Protein AF-0000000071769677 (afdb_homodimer)

Foldseek 3Di:
DVVVVVVLVVQVAQKEWAWAAAQQLAIDTDIDGPVCCVVCLVQADKDQLCSRAPDFDPPDCLCVVVPPVVRRAIKGWHFDVVQWADQPLDRRYIYTYTFIGHNVGHGDLQGLLVLLQLLQVVQLVVFKWKWKAKKWKKFKAAQVLVPVVVPVDDACLVVCPPVVVVLVVCLQVRLVRSVWHWPDKDADPDRRMMMTITGIDIGCVNLVSLSVSLVSNLSSSVVSRMFMFQCDVVLEGIWMKMKMFMGGSVRPGTQQDDPPPDLGGDPLNLLLVVLCQVLVLLLLCQQQVDLSHLVVVVDPPPDPDQKDFQAEDEPDPVHQWYWYQDDDVGTIIMRGSHGSSHNSSNNSSLSSLSSVVSNPPPPPQCPPDPPDPCSVDDPGRIHGSGSVSSLVSNVVPPSSCVSSDVSNNSSSSVVSVSCVVVVPDCVVVVVRVVSSD/DVVVVVVLVVQVAQKEWEWAAAQQLAIDTDIDGPVCCVVCLVQADKDQLCSRAPDDDPPDPLCVVVPPVVRRAIKGWHFDVVQWADQPLDRSYIYTYTFIGHSVGHGDLQGLLVLLQLLQVVQLVVFKWKWKAKKWKKFKAAQVLVVPPPPNPDACQVVPPPNCVVLVVCLQVRLVRSVWHWPDKDADPDRRMMMTITGIDIGCVNLVSLSVSLVSNLSSSVVVRMWMFQCDPVLEGIWMKMKMFMGGSVRPGTQQDDPPPDLGGDPLNLLLVVLCFVLVLLLLCQQQVDLSHLVVQVDPDPDPDQKDFQAEDEPDPVGQWYWDQDDPVGTIIMRGSHGSSHNSSNNSSLSSLSSVVSNPPPPPQPPPDPPPPCSVDDPGRIHGSGSVSSLVSNVPPPSSCVSSDVSNNSSSSSVSVSCVVPVPDCVVVVCRVVSSD

Nearest PDB structures (foldseek):
  8wwv-assembly1_B  TM=8.389E-01  e=4.338E-31  Pseudomonas lactis
  8wwu-assembly1_A  TM=8.354E-01  e=2.963E-30  Pseudomonas lactis
  8wwu-assembly1_F  TM=8.256E-01  e=7.397E-31  Pseudomonas lactis
  8x6z-assembly1_E  TM=8.318E-01  e=1.635E-29  Pseudomonas
  8x6z-assembly1_A  TM=8.200E-01  e=1.003E-28  Pseudomonas

Organism: Cervus elaphus hippelaphus (NCBI:txid46360)

Sequence (874 aa):
MKHIKQEMAKNHLQFVRFEATDLHGVSRSKSIPAQFFQEKVIHGVYMPRGYLELIPNPKDNEVDHIRATCFNSDIVLMPELSTFRVLPWAKRTARVICDTFTVTGEPLLTSPRHIAKRQLSQLQDAGFSLLSAFIYDFCIFGIPEIINSKTISLPASALLNNHDQPFIQELVDGLYHTGANVESFSSSTRPGQMEICFLPEFGISSADNAFTLRMAVKEVARKYNYITSFFIETGFCNSGILSHSLWDVDEKKNMFCSSSGIEQLTITGKKWLAGLLKHSAALSCLMAPAVSCRKRYSKESKDLKESVPTTWGYNDNSCAFNIKCHGEKGTRIENKLGSATANPYLVLAATVAAGMDGLYSDDGVLAGPENSTDLHQSKPSEIPLKLEHALMALEEDQCLRQALGETFIRYFVAMKKYELENEETDAERNKFLEYFIMKHIKQEMAKNHLQFVRFEATDLHGVSRSKSIPAQFFQEKVIHGVYMPRGYLELIPNPKDNEVDHIRATCFNSDIVLMPELSTFRVLPWAKRTARVICDTFTVTGEPLLTSPRHIAKRQLSQLQDAGFSLLSAFIYDFCIFGIPEIINSKTISLPASALLNNHDQPFIQELVDGLYHTGANVESFSSSTRPGQMEICFLPEFGISSADNAFTLRMAVKEVARKYNYITSFFIETGFCNSGILSHSLWDVDEKKNMFCSSSGIEQLTITGKKWLAGLLKHSAALSCLMAPAVSCRKRYSKESKDLKESVPTTWGYNDNSCAFNIKCHGEKGTRIENKLGSATANPYLVLAATVAAGMDGLYSDDGVLAGPENSTDLHQSKPSEIPLKLEHALMALEEDQCLRQALGETFIRYFVAMKKYELENEETDAERNKFLEYFI

Secondary structure (DSSP, 8-state):
-HHHHHHHHHTT--EEEEEEE-TTS-EEEEEEEGGGHHHHHHH-EEEEGGGT-----TTSGGGGGS-GGGGGSEEEEEE-GGG-EE-TTSTTEEEEEEEEEETTSPBPTT-HHHHHHHHHHHHHHTTEEEEEEEEEEEEEEEHHHHHTGGG--S-GGGTTTTTTHHHHHHHHHHHHHTT--EEEEEE-SSTTEEEEEEPPEETTHHHHHHHHHHHHHHHHHHHTTEEEESB-TTSPBPBEEEEEEEEETTS-SBSSB-TT--SSB-HHHHHHHHHHHHTHHHHHHHHS-SHHHHGGGS-S-SS--SEEE--EEES-TTSSEEEE--STT-SEEEETT-BTTS-HHHHHHHHHHHHHHHHH--S------TT------SS--EEESSHHHHHHHHHH-HHHHHHH-HHHHHHHHHHHHHHHHH-SSSHHHHHHHHTT-/-HHHHHHHHHTT--EEEEEEE-TTS-EEEEEEEGGGHHHHHHH-EEEEGGGT-----TTSGGGGGS-GGGGGSEEEEEE-GGG-EE-TTSTTEEEEEEEEEETTSPBPTT-HHHHHHHHHHHHHHTTEEEEEEEEEEEEEEEHHHHHS-SS----GGGTTTTTSHHHHHHHHHHHHHTT--EEEEEE-SSTTEEEEEEPPEETTHHHHHHHHHHHHHHHHHHHTTEEEESB-TTSPBPBEEEEEEEEETTS-SBTTB-TT--SSB-HHHHHHHHHHHHTHHHHHHHHS-SHHHHGGGS-S--S--SEEE--EEES-TTSSEEEE--STT-SEEEETT-BTTS-HHHHHHHHHHHHHHHHH--S------TT------SS--EEESSHHHHHHHHHH-HHHHHHH-HHHHHHHHHHHHHHHHH-TTTHHHHHHHHS--

Radius of gyration: 30.39 Å; Cα contacts (8 Å, |Δi|>4): 1730; chains: 2; bounding box: 70×100×76 Å

InterPro domains:
  IPR008146 Glutamine synthetase, catalytic domain [PF00120] (111-435)
  IPR008146 Glutamine synthetase, catalytic domain [PS51987] (112-437)
  IPR008146 Glutamine synthetase, catalytic domain [SM01230] (109-355)
  IPR008147 Glutamine synthetase, N-terminal domain [PS51986] (11-105)
  IPR014746 Glutamine synthetase/guanido kinase, catalytic domain [SSF55931] (111-434)
  IPR036651 Glutamine synthetase, N-terminal domain superfamily [G3DSA:3.10.20.70] (1-108)
  IPR036651 Glutamine synthetase, N-terminal domain superfamily [SSF54368] (2-107)

pLDDT: mean 82.92, std 19.76, range [26.31, 98.81]

Structure (mmCIF, N/CA/C/O backbone):
data_AF-0000000071769677-model_v1
#
loop_
_entity.id
_entity.type
_entity.pdbx_description
1 polymer Lengsin
#
loop_
_atom_site.group_PDB
_atom_site.id
_atom_site.type_symbol
_atom_site.label_atom_id
_atom_site.label_alt_id
_atom_site.label_comp_id
_atom_site.label_asym_id
_atom_site.label_entity_id
_atom_site.label_seq_id
_atom_site.pdbx_PDB_ins_code
_atom_site.Cartn_x
_atom_site.Cartn_y
_atom_site.Cartn_z
_atom_site.occupancy
_atom_site.B_iso_or_equiv
_atom_site.auth_seq_id
_atom_site.auth_comp_id
_atom_site.auth_asym_id
_atom_site.auth_atom_id
_atom_site.pdbx_PDB_model_num
ATOM 1 N N . MET A 1 1 ? 11.062 20.312 32.094 1 81.88 1 MET A N 1
ATOM 2 C CA . MET A 1 1 ? 12.383 20.922 31.891 1 81.88 1 MET A CA 1
ATOM 3 C C . MET A 1 1 ? 13.484 20 32.375 1 81.88 1 MET A C 1
ATOM 5 O O . MET A 1 1 ? 14.484 19.781 31.703 1 81.88 1 MET A O 1
ATOM 9 N N . LYS A 1 2 ? 13.211 19.312 33.438 1 84.81 2 LYS A N 1
ATOM 10 C CA . LYS A 1 2 ? 14.227 18.391 33.969 1 84.81 2 LYS A CA 1
ATOM 11 C C . LYS A 1 2 ? 14.508 17.266 33 1 84.81 2 LYS A C 1
ATOM 13 O O . LYS A 1 2 ? 15.672 16.969 32.688 1 84.81 2 LYS A O 1
ATOM 18 N N . HIS A 1 3 ? 13.445 16.703 32.5 1 88 3 HIS A N 1
ATOM 19 C CA . HIS A 1 3 ? 13.586 15.617 31.531 1 88 3 HIS A CA 1
ATOM 20 C C . HIS A 1 3 ? 14.305 16.094 30.281 1 88 3 HIS A C 1
ATOM 22 O O . HIS A 1 3 ? 15.133 15.359 29.719 1 88 3 HIS A O 1
ATOM 28 N N . ILE A 1 4 ? 14.023 17.234 29.844 1 91.25 4 ILE A N 1
ATOM 29 C CA . ILE A 1 4 ? 14.617 17.781 28.641 1 91.25 4 ILE A CA 1
ATOM 30 C C . ILE A 1 4 ? 16.109 18.016 28.844 1 91.25 4 ILE A C 1
ATOM 32 O O . ILE A 1 4 ? 16.922 17.688 27.984 1 91.25 4 ILE A O 1
ATOM 36 N N . LYS A 1 5 ? 16.438 18.547 29.953 1 88.62 5 LYS A N 1
ATOM 37 C CA . LYS A 1 5 ? 17.844 18.766 30.266 1 88.62 5 LYS A CA 1
ATOM 38 C C . LYS A 1 5 ? 18.625 17.453 30.281 1 88.62 5 LYS A C 1
ATOM 40 O O . LYS A 1 5 ? 19.766 17.391 29.828 1 88.62 5 LYS A O 1
ATOM 45 N N . GLN A 1 6 ? 18.047 16.469 30.797 1 90.38 6 GLN A N 1
ATOM 46 C CA . GLN A 1 6 ? 18.672 15.148 30.812 1 90.38 6 GLN A CA 1
ATOM 47 C C . GLN A 1 6 ? 18.875 14.617 29.406 1 90.38 6 GLN A C 1
ATOM 49 O O . GLN A 1 6 ? 19.938 14.055 29.094 1 90.38 6 GLN A O 1
ATOM 54 N N . GLU A 1 7 ? 17.859 14.836 28.609 1 89.5 7 GLU A N 1
ATOM 55 C CA . GLU A 1 7 ? 17.969 14.391 27.219 1 89.5 7 GLU A CA 1
ATOM 56 C C . GLU A 1 7 ? 19.078 15.141 26.484 1 89.5 7 GLU A C 1
ATOM 58 O O . GLU A 1 7 ? 19.781 14.57 25.656 1 89.5 7 GLU A O 1
ATOM 63 N N . MET A 1 8 ? 19.172 16.375 26.75 1 90.25 8 MET A N 1
ATOM 64 C CA . MET A 1 8 ? 20.188 17.203 26.094 1 90.25 8 MET A CA 1
ATOM 65 C C . MET A 1 8 ? 21.594 16.766 26.484 1 90.25 8 MET A C 1
ATOM 67 O O . MET A 1 8 ? 22.484 16.688 25.625 1 90.25 8 MET A O 1
ATOM 71 N N . ALA A 1 9 ? 21.703 16.422 27.734 1 90.12 9 ALA A N 1
ATOM 72 C CA . ALA A 1 9 ? 23 15.961 28.219 1 90.12 9 ALA A CA 1
ATOM 73 C C . ALA A 1 9 ? 23.328 14.57 27.688 1 90.12 9 ALA A C 1
ATOM 75 O O . ALA A 1 9 ? 24.438 14.32 27.219 1 90.12 9 ALA A O 1
ATOM 76 N N . LYS A 1 10 ? 22.422 13.695 27.734 1 92 10 LYS A N 1
ATOM 77 C CA . LYS A 1 10 ? 22.594 12.305 27.328 1 92 10 LYS A CA 1
ATOM 78 C C . LYS A 1 10 ? 22.969 12.219 25.844 1 92 10 LYS A C 1
ATOM 80 O O . LYS A 1 10 ? 23.781 11.383 25.453 1 92 10 LYS A O 1
ATOM 85 N N . ASN A 1 11 ? 22.406 13.094 25.047 1 92.19 11 ASN A N 1
ATOM 86 C CA . ASN A 1 11 ? 22.609 13.023 23.609 1 92.19 11 ASN A CA 1
ATOM 87 C C . ASN A 1 11 ? 23.672 14.016 23.141 1 92.19 11 ASN A C 1
ATOM 89 O O . ASN A 1 11 ? 23.906 14.164 21.938 1 92.19 11 ASN A O 1
ATOM 93 N N . HIS A 1 12 ? 24.297 14.719 24.047 1 92.94 12 HIS A N 1
ATOM 94 C CA . HIS A 1 12 ? 25.328 15.703 23.734 1 92.94 12 HIS A CA 1
ATOM 95 C C . HIS A 1 12 ? 24.844 16.688 22.672 1 92.94 12 HIS A C 1
ATOM 97 O O . HIS A 1 12 ? 25.516 16.891 21.656 1 92.94 12 HIS A O 1
ATOM 103 N N . LEU A 1 13 ? 23.672 17.234 22.922 1 94.88 13 LEU A N 1
ATOM 104 C CA . LEU A 1 13 ? 23.047 18.094 21.938 1 94.88 13 LEU A CA 1
ATOM 105 C C . LEU A 1 13 ? 23.844 19.391 21.75 1 94.88 13 LEU A C 1
ATOM 107 O O . LEU A 1 13 ? 24.344 19.953 22.734 1 94.88 13 LEU A O 1
ATOM 111 N N . GLN A 1 14 ? 23.969 19.859 20.5 1 94.88 14 GLN A N 1
ATOM 112 C CA . GLN A 1 14 ? 24.656 21.094 20.172 1 94.88 14 GLN A CA 1
ATOM 113 C C . GLN A 1 14 ? 23.672 22.172 19.734 1 94.88 14 GLN A C 1
ATOM 115 O O . GLN A 1 14 ? 23.906 23.359 19.953 1 94.88 14 GLN A O 1
ATOM 120 N N . PHE A 1 15 ? 22.594 21.719 19.109 1 95.88 15 PHE A N 1
ATOM 121 C CA . PHE A 1 15 ? 21.641 22.672 18.562 1 95.88 15 PHE A CA 1
ATOM 122 C C . PHE A 1 15 ? 20.219 22.281 18.906 1 95.88 15 PHE A C 1
ATOM 124 O O . PHE A 1 15 ? 19.938 21.094 19.109 1 95.88 15 PHE A O 1
ATOM 131 N N . VAL A 1 16 ? 19.359 23.266 19.062 1 96.56 16 VAL A N 1
ATOM 132 C CA . VAL A 1 16 ? 17.906 23.062 19.141 1 96.56 16 VAL A CA 1
ATOM 133 C C . VAL A 1 16 ? 17.219 23.891 18.078 1 96.56 16 VAL A C 1
ATOM 135 O O . VAL A 1 16 ? 17.391 25.109 18.016 1 96.56 16 VAL A O 1
ATOM 138 N N . ARG A 1 17 ? 16.453 23.234 17.25 1 97.31 17 ARG A N 1
ATOM 139 C CA . ARG A 1 17 ? 15.688 23.891 16.188 1 97.31 17 ARG A CA 1
ATOM 140 C C . ARG A 1 17 ? 14.305 24.312 16.688 1 97.31 17 ARG A C 1
ATOM 142 O O . ARG A 1 17 ? 13.508 23.469 17.109 1 97.31 17 ARG A O 1
ATOM 149 N N . PHE A 1 18 ? 14.055 25.594 16.688 1 97.56 18 PHE A N 1
ATOM 150 C CA . PHE A 1 18 ? 12.711 26.125 16.922 1 97.56 18 PHE A CA 1
ATOM 151 C C . PHE A 1 18 ? 11.93 26.172 15.609 1 97.56 18 PHE A C 1
ATOM 153 O O . PHE A 1 18 ? 12.188 27.031 14.766 1 97.56 18 PHE A O 1
ATOM 160 N N . GLU A 1 19 ? 10.906 25.297 15.516 1 97 19 GLU A N 1
ATOM 161 C CA . GLU A 1 19 ? 10.289 25.078 14.219 1 97 19 GLU A CA 1
ATOM 162 C C . GLU A 1 19 ? 8.836 25.547 14.203 1 97 19 GLU A C 1
ATOM 164 O O . GLU A 1 19 ? 8.117 25.359 15.188 1 97 19 GLU A O 1
ATOM 169 N N . ALA A 1 20 ? 8.453 26.172 13.141 1 96.44 20 ALA A N 1
ATOM 170 C CA . ALA A 1 20 ? 7.07 26.562 12.875 1 96.44 20 ALA A CA 1
ATOM 171 C C . ALA A 1 20 ? 6.695 26.312 11.422 1 96.44 20 ALA A C 1
ATOM 173 O O . ALA A 1 20 ? 7.57 26.219 10.555 1 96.44 20 ALA A O 1
ATOM 174 N N . THR A 1 21 ? 5.453 26.156 11.195 1 95.25 21 THR A N 1
ATOM 175 C CA . THR A 1 21 ? 4.98 25.859 9.844 1 95.25 21 THR A CA 1
ATOM 176 C C . THR A 1 21 ? 4.652 27.156 9.102 1 95.25 21 THR A C 1
ATOM 178 O O . THR A 1 21 ? 4.152 28.109 9.695 1 95.25 21 THR A O 1
ATOM 181 N N . ASP A 1 22 ? 4.941 27.188 7.863 1 91.44 22 ASP A N 1
ATOM 182 C CA . ASP A 1 22 ? 4.422 28.266 7.02 1 91.44 22 ASP A CA 1
ATOM 183 C C . ASP A 1 22 ? 3.031 27.922 6.488 1 91.44 22 ASP A C 1
ATOM 185 O O . ASP A 1 22 ? 2.4 26.969 6.949 1 91.44 22 ASP A O 1
ATOM 189 N N . LEU A 1 23 ? 2.568 28.703 5.574 1 89.5 23 LEU A N 1
ATOM 190 C CA . LEU A 1 23 ? 1.209 28.547 5.062 1 89.5 23 LEU A CA 1
ATOM 191 C C . LEU A 1 23 ? 1.033 27.203 4.375 1 89.5 23 LEU A C 1
ATOM 193 O O . LEU A 1 23 ? -0.048 26.609 4.426 1 89.5 23 LEU A O 1
ATOM 197 N N . HIS A 1 24 ? 2.062 26.688 3.811 1 88.75 24 HIS A N 1
ATOM 198 C CA . HIS A 1 24 ? 1.992 25.484 3.002 1 88.75 24 HIS A CA 1
ATOM 199 C C . HIS A 1 24 ? 2.379 24.25 3.816 1 88.75 24 HIS A C 1
ATOM 201 O O . HIS A 1 24 ? 2.449 23.141 3.279 1 88.75 24 HIS A O 1
ATOM 207 N N . GLY A 1 25 ? 2.645 24.438 5.023 1 90.94 25 GLY A N 1
ATOM 208 C CA . GLY A 1 25 ? 2.994 23.312 5.875 1 90.94 25 GLY A CA 1
ATOM 209 C C . GLY A 1 25 ? 4.477 22.984 5.852 1 90.94 25 GLY A C 1
ATOM 210 O O . GLY A 1 25 ? 4.891 21.938 6.336 1 90.94 25 GLY A O 1
ATOM 211 N N . VAL A 1 26 ? 5.238 23.844 5.301 1 89.19 26 VAL A N 1
ATOM 212 C CA . VAL A 1 26 ? 6.68 23.641 5.23 1 89.19 26 VAL A CA 1
ATOM 213 C C . VAL A 1 26 ? 7.332 24.109 6.531 1 89.19 26 VAL A C 1
ATOM 215 O O . VAL A 1 26 ? 6.953 25.156 7.082 1 89.19 26 VAL A O 1
ATOM 218 N N . SER A 1 27 ? 8.281 23.344 6.969 1 91.5 27 SER A N 1
ATOM 219 C CA . SER A 1 27 ? 8.992 23.672 8.203 1 91.5 27 SER A CA 1
ATOM 220 C C . SER A 1 27 ? 9.961 24.828 7.992 1 91.5 27 SER A C 1
ATOM 222 O O . SER A 1 27 ? 10.758 24.812 7.051 1 91.5 27 SER A O 1
ATOM 224 N N . ARG A 1 28 ? 9.758 25.812 8.789 1 91.81 28 ARG A N 1
ATOM 225 C CA . ARG A 1 28 ? 10.719 26.906 8.945 1 91.81 28 ARG A CA 1
ATOM 226 C C . ARG A 1 28 ? 11.266 26.953 10.367 1 91.81 28 ARG A C 1
ATOM 228 O O . ARG A 1 28 ? 10.531 26.734 11.328 1 91.81 28 ARG A O 1
ATOM 235 N N . SER A 1 29 ? 12.594 27.188 10.422 1 93.25 29 SER A N 1
ATOM 236 C CA . SER A 1 29 ? 13.133 27.062 11.773 1 93.25 29 SER A CA 1
ATOM 237 C C . SER A 1 29 ? 14.266 28.047 12.008 1 93.25 29 SER A C 1
ATOM 239 O O . SER A 1 29 ? 14.828 28.594 11.055 1 93.25 29 SER A O 1
ATOM 241 N N . LYS A 1 30 ? 14.422 28.422 13.188 1 93.56 30 LYS A N 1
ATOM 242 C CA . LYS A 1 30 ? 15.617 29.078 13.727 1 93.56 30 LYS A CA 1
ATOM 243 C C . LYS A 1 30 ? 16.312 28.172 14.75 1 93.56 30 LYS A C 1
ATOM 245 O O . LYS A 1 30 ? 15.695 27.719 15.711 1 93.56 30 LYS A O 1
ATOM 250 N N . SER A 1 31 ? 17.609 27.938 14.484 1 94.38 31 SER A N 1
ATOM 251 C CA . SER A 1 31 ? 18.359 27.062 15.375 1 94.38 31 SER A CA 1
ATOM 252 C C . SER A 1 31 ? 19.203 27.859 16.359 1 94.38 31 SER A C 1
ATOM 254 O O . SER A 1 31 ? 19.781 28.891 15.992 1 94.38 31 SER A O 1
ATOM 256 N N . ILE A 1 32 ? 19.281 27.375 17.547 1 95.69 32 ILE A N 1
ATOM 257 C CA . ILE A 1 32 ? 20.109 28.016 18.562 1 95.69 32 ILE A CA 1
ATOM 258 C C . ILE A 1 32 ? 21.078 27 19.156 1 95.69 32 ILE A C 1
ATOM 260 O O . ILE A 1 32 ? 20.812 25.797 19.141 1 95.69 32 ILE A O 1
ATOM 264 N N . PRO A 1 33 ? 22.219 27.5 19.688 1 94.56 33 PRO A N 1
ATOM 265 C CA . PRO A 1 33 ? 23.047 26.594 20.5 1 94.56 33 PRO A CA 1
ATOM 266 C C . PRO A 1 33 ? 22.297 26.062 21.719 1 94.56 33 PRO A C 1
ATOM 268 O O . PRO A 1 33 ? 21.531 26.781 22.344 1 94.56 33 PRO A O 1
ATOM 271 N N . ALA A 1 34 ? 22.516 24.828 22.031 1 94.38 34 ALA A N 1
ATOM 272 C CA . ALA A 1 34 ? 21.781 24.125 23.078 1 94.38 34 ALA A CA 1
ATOM 273 C C . ALA A 1 34 ? 21.938 24.812 24.422 1 94.38 34 ALA A C 1
ATOM 275 O O . ALA A 1 34 ? 21.016 24.797 25.25 1 94.38 34 ALA A O 1
ATOM 276 N N . GLN A 1 35 ? 22.984 25.484 24.672 1 93.12 35 GLN A N 1
ATOM 277 C CA . GLN A 1 35 ? 23.25 26.109 25.969 1 93.12 35 GLN A CA 1
ATOM 278 C C . GLN A 1 35 ? 22.266 27.25 26.234 1 93.12 35 GLN A C 1
ATOM 280 O O . GLN A 1 35 ? 22.047 27.625 27.391 1 93.12 35 GLN A O 1
ATOM 285 N N . PHE A 1 36 ? 21.688 27.766 25.188 1 94.12 36 PHE A N 1
ATOM 286 C CA . PHE A 1 36 ? 20.781 28.891 25.344 1 94.12 36 PHE A CA 1
ATOM 287 C C . PHE A 1 36 ? 19.344 28.422 25.469 1 94.12 36 PHE A C 1
ATOM 289 O O . PHE A 1 36 ? 18.422 29.234 25.625 1 94.12 36 PHE A O 1
ATOM 296 N N . PHE A 1 37 ? 19.047 27.172 25.422 1 94.31 37 PHE A N 1
ATOM 297 C CA . PHE A 1 37 ? 17.703 26.625 25.344 1 94.31 37 PHE A CA 1
ATOM 298 C C . PHE A 1 37 ? 16.875 27.062 26.547 1 94.31 37 PHE A C 1
ATOM 300 O O . PHE A 1 37 ? 15.719 27.469 26.391 1 94.31 37 PHE A O 1
ATOM 307 N N . GLN A 1 38 ? 17.422 27.016 27.719 1 91.75 38 GLN A N 1
ATOM 308 C CA . GLN A 1 38 ? 16.703 27.359 28.938 1 91.75 38 GLN A CA 1
ATOM 309 C C . GLN A 1 38 ? 16.188 28.797 28.891 1 91.75 38 GLN A C 1
ATOM 311 O O . GLN A 1 38 ? 15.062 29.078 29.297 1 91.75 38 GLN A O 1
ATOM 316 N N . GLU A 1 39 ? 16.984 29.641 28.453 1 92.94 39 GLU A N 1
ATOM 317 C CA . GLU A 1 39 ? 16.594 31.047 28.328 1 92.94 39 GLU A CA 1
ATOM 318 C C . GLU A 1 39 ? 15.531 31.234 27.25 1 92.94 39 GLU A C 1
ATOM 320 O O . GLU A 1 39 ? 14.562 31.969 27.453 1 92.94 39 GLU A O 1
ATOM 325 N N . LYS A 1 40 ? 15.727 30.547 26.141 1 94.12 40 LYS A N 1
ATOM 326 C CA . LYS A 1 40 ? 14.852 30.734 25 1 94.12 40 LYS A CA 1
ATOM 327 C C . LYS A 1 40 ? 13.492 30.078 25.219 1 94.12 40 LYS A C 1
ATOM 329 O O . LYS A 1 40 ? 12.508 30.453 24.578 1 94.12 40 LYS A O 1
ATOM 334 N N . VAL A 1 41 ? 13.438 29.156 26.109 1 94.38 41 VAL A N 1
ATOM 335 C CA . VAL A 1 41 ? 12.164 28.547 26.453 1 94.38 41 VAL A CA 1
ATOM 336 C C . VAL A 1 41 ? 11.234 29.594 27.062 1 94.38 41 VAL A C 1
ATOM 338 O O . VAL A 1 41 ? 10.016 29.547 26.844 1 94.38 41 VAL A O 1
ATOM 341 N N . ILE A 1 42 ? 11.789 30.516 27.719 1 92.31 42 ILE A N 1
ATOM 342 C CA . ILE A 1 42 ? 11.008 31.516 28.438 1 92.31 42 ILE A CA 1
ATOM 343 C C . ILE A 1 42 ? 10.688 32.688 27.516 1 92.31 42 ILE A C 1
ATOM 345 O O . ILE A 1 42 ? 9.547 33.156 27.469 1 92.31 42 ILE A O 1
ATOM 349 N N . HIS A 1 43 ? 11.633 33.125 26.734 1 93.25 43 HIS A N 1
ATOM 350 C CA . HIS A 1 43 ? 11.5 34.375 25.984 1 93.25 43 HIS A CA 1
ATOM 351 C C . HIS A 1 43 ? 11.141 34.094 24.531 1 93.25 43 HIS A C 1
ATOM 353 O O . HIS A 1 43 ? 10.711 35.031 23.812 1 93.25 43 HIS A O 1
ATOM 359 N N . GLY A 1 44 ? 11.328 32.906 24.094 1 95.94 44 GLY A N 1
ATOM 360 C CA . GLY A 1 44 ? 11.109 32.594 22.688 1 95.94 44 GLY A CA 1
ATOM 361 C C . GLY A 1 44 ? 12.258 33 21.797 1 95.94 44 GLY A C 1
ATOM 362 O O . GLY A 1 44 ? 13.297 33.469 22.281 1 95.94 44 GLY A O 1
ATOM 363 N N . VAL A 1 45 ? 12.156 32.688 20.516 1 96 45 VAL A N 1
ATOM 364 C CA . VAL A 1 45 ? 13.133 33.094 19.5 1 96 45 VAL A CA 1
ATOM 365 C C . VAL A 1 45 ? 12.469 34 18.469 1 96 45 VAL A C 1
ATOM 367 O O . VAL A 1 45 ? 11.383 33.688 17.969 1 96 45 VAL A O 1
ATOM 370 N N . TYR A 1 46 ? 13.109 35.125 18.188 1 93.06 46 TYR A N 1
ATOM 371 C CA . TYR A 1 46 ? 12.555 36.094 17.25 1 93.06 46 TYR A CA 1
ATOM 372 C C . TYR A 1 46 ? 12.914 35.75 15.812 1 93.06 46 TYR A C 1
ATOM 374 O O . TYR A 1 46 ? 14.016 35.25 15.555 1 93.06 46 TYR A O 1
ATOM 382 N N . MET A 1 47 ? 11.992 35.969 14.953 1 92.12 47 MET A N 1
ATOM 383 C CA . MET A 1 47 ? 12.227 35.781 13.531 1 92.12 47 MET A CA 1
ATOM 384 C C . MET A 1 47 ? 11.359 36.719 12.695 1 92.12 47 MET A C 1
ATOM 386 O O . MET A 1 47 ? 10.266 37.094 13.117 1 92.12 47 MET A O 1
ATOM 390 N N . PRO A 1 48 ? 11.891 37.094 11.492 1 87.19 48 PRO A N 1
ATOM 391 C CA . PRO A 1 48 ? 11.016 37.875 10.602 1 87.19 48 PRO A CA 1
ATOM 392 C C . PRO A 1 48 ? 9.773 37.125 10.172 1 87.19 48 PRO A C 1
ATOM 394 O O . PRO A 1 48 ? 9.859 35.938 9.805 1 87.19 48 PRO A O 1
ATOM 397 N N . ARG A 1 49 ? 8.688 37.75 10.273 1 88.88 49 ARG A N 1
ATOM 398 C CA . ARG A 1 49 ? 7.418 37.125 9.922 1 88.88 49 ARG A CA 1
ATOM 399 C C . ARG A 1 49 ? 7.434 36.625 8.477 1 88.88 49 ARG A C 1
ATOM 401 O O . ARG A 1 49 ? 6.785 35.625 8.148 1 88.88 49 ARG A O 1
ATOM 408 N N . GLY A 1 50 ? 8.203 37.25 7.621 1 83.69 50 GLY A N 1
ATOM 409 C CA . GLY A 1 50 ? 8.312 36.906 6.211 1 83.69 50 GLY A CA 1
ATOM 410 C C . GLY A 1 50 ? 8.875 35.531 5.98 1 83.69 50 GLY A C 1
ATOM 411 O O . GLY A 1 50 ? 8.734 34.969 4.891 1 83.69 50 GLY A O 1
ATOM 412 N N . TYR A 1 51 ? 9.461 34.969 7.008 1 84.06 51 TYR A N 1
ATOM 413 C CA . TYR A 1 51 ? 9.969 33.625 6.902 1 84.06 51 TYR A CA 1
ATOM 414 C C . TYR A 1 51 ? 8.82 32.625 6.82 1 84.06 51 TYR A C 1
ATOM 416 O O . TYR A 1 51 ? 8.969 31.547 6.227 1 84.06 51 TYR A O 1
ATOM 424 N N . LEU A 1 52 ? 7.691 33 7.383 1 85.94 52 LEU A N 1
ATOM 425 C CA . LEU A 1 52 ? 6.551 32.094 7.434 1 85.94 52 LEU A CA 1
ATOM 426 C C . LEU A 1 52 ? 5.477 32.5 6.434 1 85.94 52 LEU A C 1
ATOM 428 O O . LEU A 1 52 ? 4.727 31.672 5.934 1 85.94 52 LEU A O 1
ATOM 432 N N . GLU A 1 53 ? 5.434 33.781 6.242 1 82.06 53 GLU A N 1
ATOM 433 C CA . GLU A 1 53 ? 4.336 34.312 5.453 1 82.06 53 GLU A CA 1
ATOM 434 C C . GLU A 1 53 ? 4.855 35.219 4.34 1 82.06 53 GLU A C 1
ATOM 436 O O . GLU A 1 53 ? 5.559 36.219 4.602 1 82.06 53 GLU A O 1
ATOM 441 N N . LEU A 1 54 ? 4.656 34.781 3.098 1 70.94 54 LEU A N 1
ATOM 442 C CA . LEU A 1 54 ? 5.023 35.625 1.979 1 70.94 54 LEU A CA 1
ATOM 443 C C . LEU A 1 54 ? 3.955 36.688 1.73 1 70.94 54 LEU A C 1
ATOM 445 O O . LEU A 1 54 ? 2.773 36.469 1.994 1 70.94 54 LEU A O 1
ATOM 449 N N . ILE A 1 55 ? 4.438 37.875 1.42 1 63.44 55 ILE A N 1
ATOM 450 C CA . ILE A 1 55 ? 3.484 38.938 1.15 1 63.44 55 ILE A CA 1
ATOM 451 C C . ILE A 1 55 ? 3.447 39.25 -0.348 1 63.44 55 ILE A C 1
ATOM 453 O O . ILE A 1 55 ? 4.492 39.469 -0.97 1 63.44 55 ILE A O 1
ATOM 457 N N . PRO A 1 56 ? 2.209 38.969 -0.957 1 61.56 56 PRO A N 1
ATOM 458 C CA . PRO A 1 56 ? 2.096 39.406 -2.35 1 61.56 56 PRO A CA 1
ATOM 459 C C . PRO A 1 56 ? 2.348 40.906 -2.52 1 61.56 56 PRO A C 1
ATOM 461 O O . PRO A 1 56 ? 2.209 41.656 -1.563 1 61.56 56 PRO A O 1
ATOM 464 N N . ASN A 1 57 ? 3.062 41.281 -3.627 1 58 57 ASN A N 1
ATOM 465 C CA . ASN A 1 57 ? 3.316 42.688 -3.91 1 58 57 ASN A CA 1
ATOM 466 C C . ASN A 1 57 ? 2.066 43.562 -3.689 1 58 57 ASN A C 1
ATOM 468 O O . ASN A 1 57 ? 0.974 43.188 -4.121 1 58 57 ASN A O 1
ATOM 472 N N . PRO A 1 58 ? 2.17 44.5 -2.797 1 53.47 58 PRO A N 1
ATOM 473 C CA . PRO A 1 58 ? 1.097 45.375 -2.363 1 53.47 58 PRO A CA 1
ATOM 474 C C . PRO A 1 58 ? 0.281 45.938 -3.529 1 53.47 58 PRO A C 1
ATOM 476 O O . PRO A 1 58 ? -0.626 46.75 -3.326 1 53.47 58 PRO A O 1
ATOM 479 N N . LYS A 1 59 ? 0.622 45.812 -4.684 1 49.47 59 LYS A N 1
ATOM 480 C CA . LYS A 1 59 ? -0.191 46.594 -5.605 1 49.47 59 LYS A CA 1
ATOM 481 C C . LYS A 1 59 ? -1.678 46.312 -5.406 1 49.47 59 LYS A C 1
ATOM 483 O O . LYS A 1 59 ? -2.525 46.969 -6.016 1 49.47 59 LYS A O 1
ATOM 488 N N . ASP A 1 60 ? -2.07 45.094 -5.18 1 46.97 60 ASP A N 1
ATOM 489 C CA . ASP A 1 60 ? -3.498 44.781 -5.234 1 46.97 60 ASP A CA 1
ATOM 490 C C . ASP A 1 60 ? -4.199 45.188 -3.945 1 46.97 60 ASP A C 1
ATOM 492 O O . ASP A 1 60 ? -3.672 45 -2.85 1 46.97 60 ASP A O 1
ATOM 496 N N . ASN A 1 61 ? -5.152 46.094 -3.961 1 45.16 61 ASN A N 1
ATOM 497 C CA . ASN A 1 61 ? -6.047 46.75 -3.018 1 45.16 61 ASN A CA 1
ATOM 498 C C . ASN A 1 61 ? -6.543 45.781 -1.944 1 45.16 61 ASN A C 1
ATOM 500 O O . ASN A 1 61 ? -6.922 46.219 -0.852 1 45.16 61 ASN A O 1
ATOM 504 N N . GLU A 1 62 ? -6.801 44.625 -2.289 1 46.97 62 GLU A N 1
ATOM 505 C CA . GLU A 1 62 ? -7.633 43.781 -1.438 1 46.97 62 GLU A CA 1
ATOM 506 C C . GLU A 1 62 ? -6.906 43.406 -0.149 1 46.97 62 GLU A C 1
ATOM 508 O O . GLU A 1 62 ? -7.543 43.062 0.85 1 46.97 62 GLU A O 1
ATOM 513 N N . VAL A 1 63 ? -5.648 43.219 -0.192 1 49.88 63 VAL A N 1
ATOM 514 C CA . VAL A 1 63 ? -4.883 42.906 1.015 1 49.88 63 VAL A CA 1
ATOM 515 C C . VAL A 1 63 ? -4.699 44.188 1.839 1 49.88 63 VAL A C 1
ATOM 517 O O . VAL A 1 63 ? -3.922 44.219 2.797 1 49.88 63 VAL A O 1
ATOM 520 N N . ASP A 1 64 ? -5.195 45.281 1.332 1 43.09 64 ASP A N 1
ATOM 521 C CA . ASP A 1 64 ? -5.055 46.562 2.035 1 43.09 64 ASP A CA 1
ATOM 522 C C . ASP A 1 64 ? -5.371 46.406 3.521 1 43.09 64 ASP A C 1
ATOM 524 O O . ASP A 1 64 ? -4.715 47 4.367 1 43.09 64 ASP A O 1
ATOM 528 N N . HIS A 1 65 ? -6.578 45.875 3.734 1 44.03 65 HIS A N 1
ATOM 529 C CA . HIS A 1 65 ? -6.918 45.938 5.152 1 44.03 65 HIS A CA 1
ATOM 530 C C . HIS A 1 65 ? -6.031 45 5.965 1 44.03 65 HIS A C 1
ATOM 532 O O . HIS A 1 65 ? -6.176 44.906 7.188 1 44.03 65 HIS A O 1
ATOM 538 N N . ILE A 1 66 ? -5.602 43.875 5.379 1 49.94 66 ILE A N 1
ATOM 539 C CA . ILE A 1 66 ? -4.645 43.125 6.184 1 49.94 66 ILE A CA 1
ATOM 540 C C . ILE A 1 66 ? -3.318 43.875 6.242 1 49.94 66 ILE A C 1
ATOM 542 O O . ILE A 1 66 ? -2.617 44 5.234 1 49.94 66 ILE A O 1
ATOM 546 N N . ARG A 1 67 ? -3.275 45.125 6.641 1 46.78 67 ARG A N 1
ATOM 547 C CA . ARG A 1 67 ? -2.225 46.125 6.793 1 46.78 67 ARG A CA 1
ATOM 548 C C . ARG A 1 67 ? -0.842 45.469 6.715 1 46.78 67 ARG A C 1
ATOM 550 O O . ARG A 1 67 ? -0.541 44.562 7.465 1 46.78 67 ARG A O 1
ATOM 557 N N . ALA A 1 68 ? -0.205 45.469 5.59 1 46.59 68 ALA A N 1
ATOM 558 C CA . ALA A 1 68 ? 1.175 45.25 5.16 1 46.59 68 ALA A CA 1
ATOM 559 C C . ALA A 1 68 ? 2.146 45.438 6.32 1 46.59 68 ALA A C 1
ATOM 561 O O . ALA A 1 68 ? 3.174 44.781 6.402 1 46.59 68 ALA A O 1
ATOM 562 N N . THR A 1 69 ? 1.893 46.531 6.977 1 48.47 69 THR A N 1
ATOM 563 C CA . THR A 1 69 ? 2.832 46.906 8.023 1 48.47 69 THR A CA 1
ATOM 564 C C . THR A 1 69 ? 3.119 45.75 8.953 1 48.47 69 THR A C 1
ATOM 566 O O . THR A 1 69 ? 4.238 45.594 9.453 1 48.47 69 THR A O 1
ATOM 569 N N . CYS A 1 70 ? 2.184 44.75 8.945 1 60.06 70 CYS A N 1
ATOM 570 C CA . CYS A 1 70 ? 2.293 43.75 10.016 1 60.06 70 CYS A CA 1
ATOM 571 C C . CYS A 1 70 ? 3.043 42.5 9.539 1 60.06 70 CYS A C 1
ATOM 573 O O . CYS A 1 70 ? 3.623 41.781 10.344 1 60.06 70 CYS A O 1
ATOM 575 N N . PHE A 1 71 ? 3.414 42.531 8.211 1 69.56 71 PHE A N 1
ATOM 576 C CA . PHE A 1 71 ? 4.102 41.312 7.777 1 69.56 71 PHE A CA 1
ATOM 577 C C . PHE A 1 71 ? 5.609 41.531 7.75 1 69.56 71 PHE A C 1
ATOM 579 O O . PHE A 1 71 ? 6.375 40.562 7.617 1 69.56 71 PHE A O 1
ATOM 586 N N . ASN A 1 72 ? 5.977 42.781 7.953 1 75.19 72 ASN A N 1
ATOM 587 C CA . ASN A 1 72 ? 7.406 43.062 7.953 1 75.19 72 ASN A CA 1
ATOM 588 C C . ASN A 1 72 ? 7.961 43.156 9.375 1 75.19 72 ASN A C 1
ATOM 590 O O . ASN A 1 72 ? 9.078 43.625 9.578 1 75.19 72 ASN A O 1
ATOM 594 N N . SER A 1 73 ? 7.195 42.688 10.164 1 85.12 73 SER A N 1
ATOM 595 C CA . SER A 1 73 ? 7.609 42.75 11.562 1 85.12 73 SER A CA 1
ATOM 596 C C . SER A 1 73 ? 8.203 41.406 12.008 1 85.12 73 SER A C 1
ATOM 598 O O . SER A 1 73 ? 8.047 40.406 11.32 1 85.12 73 SER A O 1
ATOM 600 N N . ASP A 1 74 ? 8.836 41.5 13.109 1 90.62 74 ASP A N 1
ATOM 601 C CA . ASP A 1 74 ? 9.297 40.281 13.742 1 90.62 74 ASP A CA 1
ATOM 602 C C . ASP A 1 74 ? 8.164 39.562 14.477 1 90.62 74 ASP A C 1
ATOM 604 O O . ASP A 1 74 ? 7.184 40.188 14.875 1 90.62 74 ASP A O 1
ATOM 608 N N . ILE A 1 75 ? 8.312 38.312 14.57 1 94 75 ILE A N 1
ATOM 609 C CA . ILE A 1 75 ? 7.422 37.5 15.391 1 94 75 ILE A CA 1
ATOM 610 C C . ILE A 1 75 ? 8.242 36.688 16.391 1 94 75 ILE A C 1
ATOM 612 O O . ILE A 1 75 ? 9.477 36.656 16.312 1 94 75 ILE A O 1
ATOM 616 N N . VAL A 1 76 ? 7.562 36.188 17.375 1 96.12 76 VAL A N 1
ATOM 617 C CA . VAL A 1 76 ? 8.219 35.375 18.406 1 96.12 76 VAL A CA 1
ATOM 618 C C . VAL A 1 76 ? 7.785 33.938 18.281 1 96.12 76 VAL A C 1
ATOM 620 O O . VAL A 1 76 ? 6.586 33.625 18.234 1 96.12 76 VAL A O 1
ATOM 623 N N . LEU A 1 77 ? 8.719 33.031 18.172 1 97.19 77 LEU A N 1
ATOM 624 C CA . LEU A 1 77 ? 8.477 31.594 18.266 1 97.19 77 LEU A CA 1
ATOM 625 C C . LEU A 1 77 ? 8.516 31.125 19.719 1 97.19 77 LEU A C 1
ATOM 627 O O . LEU A 1 77 ? 9.57 31.172 20.359 1 97.19 77 LEU A O 1
ATOM 631 N N . MET A 1 78 ? 7.438 30.719 20.234 1 97.81 78 MET A N 1
ATOM 632 C CA . MET A 1 78 ? 7.355 30.172 21.578 1 97.81 78 MET A CA 1
ATOM 633 C C . MET A 1 78 ? 7.262 28.656 21.562 1 97.81 78 MET A C 1
ATOM 635 O O . MET A 1 78 ? 6.297 28.094 21.031 1 97.81 78 MET A O 1
ATOM 639 N N . PRO A 1 79 ? 8.211 27.969 22.156 1 97.44 79 PRO A N 1
ATOM 640 C CA . PRO A 1 79 ? 8.25 26.516 22.047 1 97.44 79 PRO A CA 1
ATOM 641 C C . PRO A 1 79 ? 7.184 25.828 22.906 1 97.44 79 PRO A C 1
ATOM 643 O O . PRO A 1 79 ? 6.891 26.281 24.016 1 97.44 79 PRO A O 1
ATOM 646 N N . GLU A 1 80 ? 6.547 24.875 22.344 1 97.31 80 GLU A N 1
ATOM 647 C CA . GLU A 1 80 ? 5.758 23.922 23.125 1 97.31 80 GLU A CA 1
ATOM 648 C C . GLU A 1 80 ? 6.613 22.75 23.594 1 97.31 80 GLU A C 1
ATOM 650 O O . GLU A 1 80 ? 6.852 21.812 22.828 1 97.31 80 GLU A O 1
ATOM 655 N N . LEU A 1 81 ? 6.898 22.672 24.828 1 96.25 81 LEU A N 1
ATOM 656 C CA . LEU A 1 81 ? 7.938 21.797 25.375 1 96.25 81 LEU A CA 1
ATOM 657 C C . LEU A 1 81 ? 7.555 20.328 25.203 1 96.25 81 LEU A C 1
ATOM 659 O O . LEU A 1 81 ? 8.422 19.469 25.078 1 96.25 81 LEU A O 1
ATOM 663 N N . SER A 1 82 ? 6.273 20.031 25.172 1 95.19 82 SER A N 1
ATOM 664 C CA . SER A 1 82 ? 5.832 18.656 25 1 95.19 82 SER A CA 1
ATOM 665 C C . SER A 1 82 ? 6.219 18.094 23.641 1 95.19 82 SER A C 1
ATOM 667 O O . SER A 1 82 ? 6.188 16.891 23.422 1 95.19 82 SER A O 1
ATOM 669 N N . THR A 1 83 ? 6.613 18.984 22.719 1 97 83 THR A N 1
ATOM 670 C CA . THR A 1 83 ? 6.961 18.547 21.359 1 97 83 THR A CA 1
ATOM 671 C C . THR A 1 83 ? 8.477 18.438 21.203 1 97 83 THR A C 1
ATOM 673 O O . THR A 1 83 ? 8.969 18.141 20.109 1 97 83 THR A O 1
ATOM 676 N N . PHE A 1 84 ? 9.211 18.641 22.297 1 97.19 84 PHE A N 1
ATOM 677 C CA . PHE A 1 84 ? 10.664 18.531 22.25 1 97.19 84 PHE A CA 1
ATOM 678 C C . PHE A 1 84 ? 11.078 17.094 21.906 1 97.19 84 PHE A C 1
ATOM 680 O O . PHE A 1 84 ? 10.656 16.156 22.578 1 97.19 84 PHE A O 1
ATOM 687 N N . ARG A 1 85 ? 11.891 17 20.844 1 97 85 ARG A N 1
ATOM 688 C CA . ARG A 1 85 ? 12.398 15.695 20.422 1 97 85 ARG A CA 1
ATOM 689 C C . ARG A 1 85 ? 13.828 15.812 19.906 1 97 85 ARG A C 1
ATOM 691 O O . ARG A 1 85 ? 14.164 16.75 19.203 1 97 85 ARG A O 1
ATOM 698 N N . VAL A 1 86 ? 14.641 14.797 20.266 1 96.44 86 VAL A N 1
ATOM 699 C CA . VAL A 1 86 ? 15.93 14.641 19.594 1 96.44 86 VAL A CA 1
ATOM 700 C C . VAL A 1 86 ? 15.719 14.086 18.188 1 96.44 86 VAL A C 1
ATOM 702 O O . VAL A 1 86 ? 14.992 13.109 18 1 96.44 86 VAL A O 1
ATOM 705 N N . LEU A 1 87 ? 16.297 14.727 17.188 1 95.94 87 LEU A N 1
ATOM 706 C CA . LEU A 1 87 ? 16.141 14.273 15.812 1 95.94 87 LEU A CA 1
ATOM 707 C C . LEU A 1 87 ? 17.172 13.219 15.461 1 95.94 87 LEU A C 1
ATOM 709 O O . LEU A 1 87 ? 18.375 13.531 15.352 1 95.94 87 LEU A O 1
ATOM 713 N N . PRO A 1 88 ? 16.734 12.016 15.141 1 94 88 PRO A N 1
ATOM 714 C CA . PRO A 1 88 ? 17.703 10.945 14.852 1 94 88 PRO A CA 1
ATOM 715 C C . PRO A 1 88 ? 18.469 11.172 13.555 1 94 88 PRO A C 1
ATOM 717 O O . PRO A 1 88 ? 19.594 10.695 13.398 1 94 88 PRO A O 1
ATOM 720 N N . TRP A 1 89 ? 18 11.93 12.633 1 93.06 89 TRP A N 1
ATOM 721 C CA . TRP A 1 89 ? 18.609 12.078 11.32 1 93.06 89 TRP A CA 1
ATOM 722 C C . TRP A 1 89 ? 19.438 13.359 11.258 1 93.06 89 TRP A C 1
ATOM 724 O O . TRP A 1 89 ? 20.047 13.656 10.227 1 93.06 89 TRP A O 1
ATOM 734 N N . ALA A 1 90 ? 19.391 14.148 12.289 1 91.12 90 ALA A N 1
ATOM 735 C CA . ALA A 1 90 ? 20.219 15.344 12.406 1 91.12 90 ALA A CA 1
ATOM 736 C C . ALA A 1 90 ? 21.203 15.227 13.562 1 91.12 90 ALA A C 1
ATOM 738 O O . ALA A 1 90 ? 20.797 15.125 14.727 1 91.12 90 ALA A O 1
ATOM 739 N N . LYS A 1 91 ? 22.422 15.258 13.266 1 91.75 91 LYS A N 1
ATOM 740 C CA . LYS A 1 91 ? 23.469 15.008 14.266 1 91.75 91 LYS A CA 1
ATOM 741 C C . LYS A 1 91 ? 23.375 16.016 15.414 1 91.75 91 LYS A C 1
ATOM 743 O O . LYS A 1 91 ? 23.375 17.219 15.18 1 91.75 91 LYS A O 1
ATOM 748 N N . ARG A 1 92 ? 23.234 15.555 16.656 1 94.75 92 ARG A N 1
ATOM 749 C CA . ARG A 1 92 ? 23.281 16.312 17.906 1 94.75 92 ARG A CA 1
ATOM 750 C C . ARG A 1 92 ? 22.328 17.5 17.844 1 94.75 92 ARG A C 1
ATOM 752 O O . ARG A 1 92 ? 22.703 18.609 18.234 1 94.75 92 ARG A O 1
ATOM 759 N N . THR A 1 93 ? 21.203 17.266 17.281 1 95.75 93 THR A N 1
ATOM 760 C CA . THR A 1 93 ? 20.219 18.328 17.109 1 95.75 93 THR A CA 1
ATOM 761 C C . THR A 1 93 ? 18.844 17.891 17.625 1 95.75 93 THR A C 1
ATOM 763 O O . THR A 1 93 ? 18.438 16.734 17.422 1 95.75 93 THR A O 1
ATOM 766 N N . ALA A 1 94 ? 18.203 18.688 18.391 1 97.19 94 ALA A N 1
ATOM 767 C CA . ALA A 1 94 ? 16.812 18.5 18.797 1 97.19 94 ALA A CA 1
ATOM 768 C C . ALA A 1 94 ? 15.898 19.516 18.125 1 97.19 94 ALA A C 1
ATOM 770 O O . ALA A 1 94 ? 16.375 20.453 17.484 1 97.19 94 ALA A O 1
ATOM 771 N N . ARG A 1 95 ? 14.656 19.234 18.172 1 97 95 ARG A N 1
ATOM 772 C CA . ARG A 1 95 ? 13.641 20.109 17.594 1 97 95 ARG A CA 1
ATOM 773 C C . ARG A 1 95 ? 12.484 20.328 18.562 1 97 95 ARG A C 1
ATOM 775 O O . ARG A 1 95 ? 12.141 19.422 19.344 1 97 95 ARG A O 1
ATOM 782 N N . VAL A 1 96 ? 11.945 21.531 18.578 1 97.5 96 VAL A N 1
ATOM 783 C CA . VAL A 1 96 ? 10.734 21.844 19.312 1 97.5 96 VAL A CA 1
ATOM 784 C C . VAL A 1 96 ? 9.773 22.625 18.422 1 97.5 96 VAL A C 1
ATOM 786 O O . VAL A 1 96 ? 10.188 23.516 17.672 1 97.5 96 VAL A O 1
ATOM 789 N N . ILE A 1 97 ? 8.531 22.203 18.375 1 98.19 97 ILE A N 1
ATOM 790 C CA . ILE A 1 97 ? 7.523 22.906 17.594 1 98.19 97 ILE A CA 1
ATOM 791 C C . ILE A 1 97 ? 7.051 24.156 18.344 1 98.19 97 ILE A C 1
ATOM 793 O O . ILE A 1 97 ? 6.855 24.094 19.562 1 98.19 97 ILE A O 1
ATOM 797 N N . CYS A 1 98 ? 6.836 25.203 17.625 1 98.25 98 CYS A N 1
ATOM 798 C CA . CYS A 1 98 ? 6.547 26.469 18.281 1 98.25 98 CYS A CA 1
ATOM 799 C C . CYS A 1 98 ? 5.184 27 17.859 1 98.25 98 CYS A C 1
ATOM 801 O O . CYS A 1 98 ? 4.727 26.734 16.75 1 98.25 98 CYS A O 1
ATOM 803 N N . ASP A 1 99 ? 4.609 27.641 18.766 1 97.44 99 ASP A N 1
ATOM 804 C CA . ASP A 1 99 ? 3.527 28.578 18.438 1 97.44 99 ASP A CA 1
ATOM 805 C C . ASP A 1 99 ? 4.07 29.969 18.141 1 97.44 99 ASP A C 1
ATOM 807 O O . ASP A 1 99 ? 5.129 30.344 18.641 1 97.44 99 ASP A O 1
ATOM 811 N N . THR A 1 100 ? 3.328 30.703 17.312 1 96.19 100 THR A N 1
ATOM 812 C CA . THR A 1 100 ? 3.846 32 16.859 1 96.19 100 THR A CA 1
ATOM 813 C C . THR A 1 100 ? 3.021 33.156 17.438 1 96.19 100 THR A C 1
ATOM 815 O O . THR A 1 100 ? 1.792 33.062 17.5 1 96.19 100 THR A O 1
ATOM 818 N N . PHE A 1 101 ? 3.748 34.188 17.859 1 95.69 101 PHE A N 1
ATOM 819 C CA . PHE A 1 101 ? 3.137 35.344 18.484 1 95.69 101 PHE A CA 1
ATOM 820 C C . PHE A 1 101 ? 3.744 36.625 17.922 1 95.69 101 PHE A C 1
ATOM 822 O O . PHE A 1 101 ? 4.863 36.625 17.406 1 95.69 101 PHE A O 1
ATOM 829 N N . THR A 1 102 ? 2.941 37.688 18.062 1 92.06 102 THR A N 1
ATOM 830 C CA . THR A 1 102 ? 3.535 39.031 17.859 1 92.06 102 THR A CA 1
ATOM 831 C C . THR A 1 102 ? 4.516 39.344 18.984 1 92.06 102 THR A C 1
ATOM 833 O O . THR A 1 102 ? 4.527 38.688 20.016 1 92.06 102 THR A O 1
ATOM 836 N N . VAL A 1 103 ? 5.312 40.344 18.719 1 91 103 VAL A N 1
ATOM 837 C CA . VAL A 1 103 ? 6.301 40.75 19.719 1 91 103 VAL A CA 1
ATOM 838 C C . VAL A 1 103 ? 5.594 41.281 20.969 1 91 103 VAL A C 1
ATOM 840 O O . VAL A 1 103 ? 6.172 41.281 22.047 1 91 103 VAL A O 1
ATOM 843 N N . THR A 1 104 ? 4.32 41.656 20.766 1 91.69 104 THR A N 1
ATOM 844 C CA . THR A 1 104 ? 3.549 42.156 21.891 1 91.69 104 THR A CA 1
ATOM 845 C C . THR A 1 104 ? 2.84 41.031 22.641 1 91.69 104 THR A C 1
ATOM 847 O O . THR A 1 104 ? 2.146 41.281 23.625 1 91.69 104 THR A O 1
ATOM 850 N N . GLY A 1 105 ? 2.951 39.844 22.141 1 92.25 105 GLY A N 1
ATOM 851 C CA . GLY A 1 105 ? 2.477 38.688 22.906 1 92.25 105 GLY A CA 1
ATOM 852 C C . GLY A 1 105 ? 1.158 38.156 22.391 1 92.25 105 GLY A C 1
ATOM 853 O O . GLY A 1 105 ? 0.615 37.188 22.969 1 92.25 105 GLY A O 1
ATOM 854 N N . GLU A 1 106 ? 0.645 38.625 21.344 1 93.06 106 GLU A N 1
ATOM 855 C CA . GLU A 1 106 ? -0.611 38.125 20.781 1 93.06 106 GLU A CA 1
ATOM 856 C C . GLU A 1 106 ? -0.367 37 19.781 1 93.06 106 GLU A C 1
ATOM 858 O O . GLU A 1 106 ? 0.587 37.062 19 1 93.06 106 GLU A O 1
ATOM 863 N N . PRO A 1 107 ? -1.217 36.031 19.891 1 94.94 107 PRO A N 1
ATOM 864 C CA . PRO A 1 107 ? -1.066 34.969 18.891 1 94.94 107 PRO A CA 1
ATOM 865 C C . PRO A 1 107 ? -1.241 35.469 17.469 1 94.94 107 PRO A C 1
ATOM 867 O O . PRO A 1 107 ? -2.074 36.344 17.219 1 94.94 107 PRO A O 1
ATOM 870 N N . LEU A 1 108 ? -0.459 34.906 16.562 1 93.06 108 LEU A N 1
ATOM 871 C CA . LEU A 1 108 ? -0.662 35.25 15.164 1 93.06 108 LEU A CA 1
ATOM 872 C C . LEU A 1 108 ? -1.92 34.562 14.625 1 93.06 108 LEU A C 1
ATOM 874 O O . LEU A 1 108 ? -2.006 33.344 14.594 1 93.06 108 LEU A O 1
ATOM 878 N N . LEU A 1 109 ? -2.809 35.281 14.117 1 92.81 109 LEU A N 1
ATOM 879 C CA . LEU A 1 109 ? -4.113 34.812 13.695 1 92.81 109 LEU A CA 1
ATOM 880 C C . LEU A 1 109 ? -4.012 34.062 12.367 1 92.81 109 LEU A C 1
ATOM 882 O O . LEU A 1 109 ? -4.926 33.312 11.992 1 92.81 109 LEU A O 1
ATOM 886 N N . THR A 1 110 ? -2.928 34.188 11.672 1 92.81 110 THR A N 1
ATOM 887 C CA . THR A 1 110 ? -2.742 33.531 10.391 1 92.81 110 THR A CA 1
ATOM 888 C C . THR A 1 110 ? -1.964 32.219 10.562 1 92.81 110 THR A C 1
ATOM 890 O O . THR A 1 110 ? -1.684 31.531 9.578 1 92.81 110 THR A O 1
ATOM 893 N N . SER A 1 111 ? -1.557 31.922 11.82 1 95 111 SER A N 1
ATOM 894 C CA . SER A 1 111 ? -0.787 30.719 12.086 1 95 111 SER A CA 1
ATOM 895 C C . SER A 1 111 ? -1.652 29.469 11.938 1 95 111 SER A C 1
ATOM 897 O O . SER A 1 111 ? -2.609 29.281 12.688 1 95 111 SER A O 1
ATOM 899 N N . PRO A 1 112 ? -1.296 28.562 11.023 1 97.5 112 PRO A N 1
ATOM 900 C CA . PRO A 1 112 ? -2.078 27.344 10.844 1 97.5 112 PRO A CA 1
ATOM 901 C C . PRO A 1 112 ? -2.199 26.516 12.125 1 97.5 112 PRO A C 1
ATOM 903 O O . PRO A 1 112 ? -3.281 26.016 12.445 1 97.5 112 PRO A O 1
ATOM 906 N N . ARG A 1 113 ? -1.16 26.344 12.852 1 98.38 113 ARG A N 1
ATOM 907 C CA . ARG A 1 113 ? -1.176 25.547 14.07 1 98.38 113 ARG A CA 1
ATOM 908 C C . ARG A 1 113 ? -2.07 26.188 15.133 1 98.38 113 ARG A C 1
ATOM 910 O O . ARG A 1 113 ? -2.775 25.484 15.859 1 98.38 113 ARG A O 1
ATOM 917 N N . HIS A 1 114 ? -2.004 27.531 15.234 1 97.69 114 HIS A N 1
ATOM 918 C CA . HIS A 1 114 ? -2.893 28.234 16.141 1 97.69 114 HIS A CA 1
ATOM 919 C C . HIS A 1 114 ? -4.355 27.984 15.797 1 97.69 114 HIS A C 1
ATOM 921 O O . HIS A 1 114 ? -5.176 27.75 16.688 1 97.69 114 HIS A O 1
ATOM 927 N N . ILE A 1 115 ? -4.633 28.062 14.562 1 98.38 115 ILE A N 1
ATOM 928 C CA . ILE A 1 115 ? -6 27.859 14.094 1 98.38 115 ILE A CA 1
ATOM 929 C C . ILE A 1 115 ? -6.457 26.438 14.438 1 98.38 115 ILE A C 1
ATOM 931 O O . ILE A 1 115 ? -7.59 26.25 14.891 1 98.38 115 ILE A O 1
ATOM 935 N N . ALA A 1 116 ? -5.648 25.484 14.211 1 98.81 116 ALA A N 1
ATOM 936 C CA . ALA A 1 116 ? -5.969 24.094 14.539 1 98.81 116 ALA A CA 1
ATOM 937 C C . ALA A 1 116 ? -6.234 23.922 16.031 1 98.81 116 ALA A C 1
ATOM 939 O O . ALA A 1 116 ? -7.207 23.281 16.422 1 98.81 116 ALA A O 1
ATOM 940 N N . LYS A 1 117 ? -5.383 24.516 16.844 1 98.56 117 LYS A N 1
ATOM 941 C CA . LYS A 1 117 ? -5.551 24.422 18.297 1 98.56 117 LYS A CA 1
ATOM 942 C C . LYS A 1 117 ? -6.871 25.047 18.734 1 98.56 117 LYS A C 1
ATOM 944 O O . LYS A 1 117 ? -7.551 24.531 19.625 1 98.56 117 LYS A O 1
ATOM 949 N N . ARG A 1 118 ? -7.172 26.141 18.141 1 98.31 118 ARG A N 1
ATOM 950 C CA . ARG A 1 118 ? -8.414 26.828 18.484 1 98.31 118 ARG A CA 1
ATOM 951 C C . ARG A 1 118 ? -9.625 25.953 18.141 1 98.31 118 ARG A C 1
ATOM 953 O O . ARG A 1 118 ? -10.555 25.844 18.953 1 98.31 118 ARG A O 1
ATOM 960 N N . GLN A 1 119 ? -9.625 25.359 16.969 1 98.69 119 GLN A N 1
ATOM 961 C CA . GLN A 1 119 ? -10.734 24.5 16.578 1 98.69 119 GLN A CA 1
ATOM 962 C C . GLN A 1 119 ? -10.844 23.281 17.484 1 98.69 119 GLN A C 1
ATOM 964 O O . GLN A 1 119 ? -11.945 22.859 17.844 1 98.69 119 GLN A O 1
ATOM 969 N N . LEU A 1 120 ? -9.734 22.75 17.859 1 98.69 120 LEU A N 1
ATOM 970 C CA . LEU A 1 120 ? -9.734 21.609 18.766 1 98.69 120 LEU A CA 1
ATOM 971 C C . LEU A 1 120 ? -10.266 21.984 20.141 1 98.69 120 LEU A C 1
ATOM 973 O O . LEU A 1 120 ? -10.977 21.203 20.781 1 98.69 120 LEU A O 1
ATOM 977 N N . SER A 1 121 ? -9.883 23.156 20.562 1 98.31 121 SER A N 1
ATOM 978 C CA . SER A 1 121 ? -10.406 23.656 21.828 1 98.31 121 SER A CA 1
ATOM 979 C C . SER A 1 121 ? -11.922 23.828 21.781 1 98.31 121 SER A C 1
ATOM 981 O O . SER A 1 121 ? -12.617 23.469 22.719 1 98.31 121 SER A O 1
ATOM 983 N N . GLN A 1 122 ? -12.422 24.375 20.719 1 98.06 122 GLN A N 1
ATOM 984 C CA . GLN A 1 122 ? -13.867 24.531 20.547 1 98.06 122 GLN A CA 1
ATOM 985 C C . GLN A 1 122 ? -14.562 23.188 20.531 1 98.06 122 GLN A C 1
ATOM 987 O O . GLN A 1 122 ? -15.672 23.047 21.062 1 98.06 122 GLN A O 1
ATOM 992 N N . LEU A 1 123 ? -13.922 22.25 19.906 1 98.38 123 LEU A N 1
ATOM 993 C CA . LEU A 1 123 ? -14.477 20.906 19.875 1 98.38 123 LEU A CA 1
ATOM 994 C C . LEU A 1 123 ? -14.578 20.328 21.281 1 98.38 123 LEU A C 1
ATOM 996 O O . LEU A 1 123 ? -15.578 19.703 21.625 1 98.38 123 LEU A O 1
ATOM 1000 N N . GLN A 1 124 ? -13.562 20.531 22.078 1 97.88 124 GLN A N 1
ATOM 1001 C CA . GLN A 1 124 ? -13.562 20.062 23.453 1 97.88 124 GLN A CA 1
ATOM 1002 C C . GLN A 1 124 ? -14.664 20.75 24.266 1 97.88 124 GLN A C 1
ATOM 1004 O O . GLN A 1 124 ? -15.328 20.125 25.078 1 97.88 124 GLN A O 1
ATOM 1009 N N . ASP A 1 125 ? -14.82 22.031 24.047 1 97.31 125 ASP A N 1
ATOM 1010 C CA . ASP A 1 125 ? -15.867 22.781 24.719 1 97.31 125 ASP A CA 1
ATOM 1011 C C . ASP A 1 125 ? -17.25 22.234 24.375 1 97.31 125 ASP A C 1
ATOM 1013 O O . ASP A 1 125 ? -18.172 22.328 25.172 1 97.31 125 ASP A O 1
ATOM 1017 N N . ALA A 1 126 ? -17.344 21.703 23.188 1 96.62 126 ALA A N 1
ATOM 1018 C CA . ALA A 1 126 ? -18.609 21.125 22.734 1 96.62 126 ALA A CA 1
ATOM 1019 C C . ALA A 1 126 ? -18.797 19.703 23.281 1 96.62 126 ALA A C 1
ATOM 1021 O O . ALA A 1 126 ? -19.812 19.078 23.031 1 96.62 126 ALA A O 1
ATOM 1022 N N . GLY A 1 127 ? -17.781 19.188 23.984 1 97.06 127 GLY A N 1
ATOM 1023 C CA . GLY A 1 127 ? -17.906 17.891 24.656 1 97.06 127 GLY A CA 1
ATOM 1024 C C . GLY A 1 127 ? -17.328 16.75 23.844 1 97.06 127 GLY A C 1
ATOM 1025 O O . GLY A 1 127 ? -17.672 15.586 24.062 1 97.06 127 GLY A O 1
ATOM 1026 N N . PHE A 1 128 ? -16.453 17.094 22.875 1 98.19 128 PHE A N 1
ATOM 1027 C CA . PHE A 1 128 ? -15.922 16.031 22.016 1 98.19 128 PHE A CA 1
ATOM 1028 C C . PHE A 1 128 ? -14.406 16.141 21.906 1 98.19 128 PHE A C 1
ATOM 1030 O O . PHE A 1 128 ? -13.828 17.188 22.188 1 98.19 128 PHE A O 1
ATOM 1037 N N . SER A 1 129 ? -13.781 15.055 21.578 1 98.44 129 SER A N 1
ATOM 1038 C CA . SER A 1 129 ? -12.375 14.969 21.219 1 98.44 129 SER A CA 1
ATOM 1039 C C . SER A 1 129 ? -12.188 14.32 19.844 1 98.44 129 SER A C 1
ATOM 1041 O O . SER A 1 129 ? -12.961 13.445 19.453 1 98.44 129 SER A O 1
ATOM 1043 N N . LEU A 1 130 ? -11.188 14.797 19.188 1 98.69 130 LEU A N 1
ATOM 1044 C CA . LEU A 1 130 ? -10.906 14.25 17.859 1 98.69 130 LEU A CA 1
ATOM 1045 C C . LEU A 1 130 ? -9.758 13.242 17.922 1 98.69 130 LEU A C 1
ATOM 1047 O O . LEU A 1 130 ? -8.68 13.555 18.422 1 98.69 130 LEU A O 1
ATOM 1051 N N . LEU A 1 131 ? -9.984 12.031 17.547 1 98.69 131 LEU A N 1
ATOM 1052 C CA . LEU A 1 131 ? -8.945 11.047 17.281 1 98.69 131 LEU A CA 1
ATOM 1053 C C . LEU A 1 131 ? -8.672 10.938 15.781 1 98.69 131 LEU A C 1
ATOM 1055 O O . LEU A 1 131 ? -9.586 10.68 15 1 98.69 131 LEU A O 1
ATOM 1059 N N . SER A 1 132 ? -7.406 11.219 15.398 1 98.62 132 SER A N 1
ATOM 1060 C CA . SER A 1 132 ? -7.172 11.281 13.961 1 98.62 132 SER A CA 1
ATOM 1061 C C . SER A 1 132 ? -5.773 10.781 13.609 1 98.62 132 SER A C 1
ATOM 1063 O O . SER A 1 132 ? -4.926 10.617 14.484 1 98.62 132 SER A O 1
ATOM 1065 N N . ALA A 1 133 ? -5.574 10.453 12.344 1 98.31 133 ALA A N 1
ATOM 1066 C CA . ALA A 1 133 ? -4.301 10.031 11.758 1 98.31 133 ALA A CA 1
ATOM 1067 C C . ALA A 1 133 ? -4.223 10.398 10.281 1 98.31 133 ALA A C 1
ATOM 1069 O O . ALA A 1 133 ? -5.215 10.289 9.555 1 98.31 133 ALA A O 1
ATOM 1070 N N . PHE A 1 134 ? -3.031 10.789 9.883 1 98.38 134 PHE A N 1
ATOM 1071 C CA . PHE A 1 134 ? -2.832 11.102 8.477 1 98.38 134 PHE A CA 1
ATOM 1072 C C . PHE A 1 134 ? -2.293 9.883 7.727 1 98.38 134 PHE A C 1
ATOM 1074 O O . PHE A 1 134 ? -1.553 9.078 8.289 1 98.38 134 PHE A O 1
ATOM 1081 N N . ILE A 1 135 ? -2.697 9.742 6.516 1 97.06 135 ILE A N 1
ATOM 1082 C CA . ILE A 1 135 ? -2.16 8.82 5.523 1 97.06 135 ILE A CA 1
ATOM 1083 C C . ILE A 1 135 ? -1.55 9.602 4.363 1 97.06 135 ILE A C 1
ATOM 1085 O O . ILE A 1 135 ? -2.248 10.352 3.678 1 97.06 135 ILE A O 1
ATOM 1089 N N . TYR A 1 136 ? -0.23 9.414 4.133 1 94.81 136 TYR A N 1
ATOM 1090 C CA . TYR A 1 136 ? 0.462 10.211 3.125 1 94.81 136 TYR A CA 1
ATOM 1091 C C . TYR A 1 136 ? 1.047 9.328 2.033 1 94.81 136 TYR A C 1
ATOM 1093 O O . TYR A 1 136 ? 1.596 8.258 2.32 1 94.81 136 TYR A O 1
ATOM 1101 N N . ASP A 1 137 ? 0.884 9.82 0.83 1 91.38 137 ASP A N 1
ATOM 1102 C CA . ASP A 1 137 ? 1.636 9.297 -0.309 1 91.38 137 ASP A CA 1
ATOM 1103 C C . ASP A 1 137 ? 2.744 10.266 -0.721 1 91.38 137 ASP A C 1
ATOM 1105 O O . ASP A 1 137 ? 2.57 11.484 -0.656 1 91.38 137 ASP A O 1
ATOM 1109 N N . PHE A 1 138 ? 3.838 9.703 -1.12 1 88.62 138 PHE A N 1
ATOM 1110 C CA . PHE A 1 138 ? 4.906 10.516 -1.679 1 88.62 138 PHE A CA 1
ATOM 1111 C C . PHE A 1 138 ? 5.766 9.703 -2.643 1 88.62 138 PHE A C 1
ATOM 1113 O O . PHE A 1 138 ? 5.684 8.477 -2.67 1 88.62 138 PHE A O 1
ATOM 1120 N N . CYS A 1 139 ? 6.496 10.398 -3.465 1 83.25 139 CYS A N 1
ATOM 1121 C CA . CYS A 1 139 ? 7.371 9.758 -4.441 1 83.25 139 CYS A CA 1
ATOM 1122 C C . CYS A 1 139 ? 8.836 9.914 -4.047 1 83.25 139 CYS A C 1
ATOM 1124 O O . CYS A 1 139 ? 9.219 10.914 -3.441 1 83.25 139 CYS A O 1
ATOM 1126 N N . ILE A 1 140 ? 9.609 8.938 -4.371 1 82.06 140 ILE A N 1
ATOM 1127 C CA . ILE A 1 140 ? 11.047 8.938 -4.133 1 82.06 140 ILE A CA 1
ATOM 1128 C C . ILE A 1 140 ? 11.789 8.805 -5.461 1 82.06 140 ILE A C 1
ATOM 1130 O O . ILE A 1 140 ? 11.492 7.918 -6.262 1 82.06 140 ILE A O 1
ATOM 1134 N N . PHE A 1 141 ? 12.727 9.68 -5.688 1 72.88 141 PHE A N 1
ATOM 1135 C CA . PHE A 1 141 ? 13.508 9.672 -6.918 1 72.88 141 PHE A CA 1
ATOM 1136 C C . PHE A 1 141 ? 15 9.641 -6.613 1 72.88 141 PHE A C 1
ATOM 1138 O O . PHE A 1 141 ? 15.461 10.266 -5.656 1 72.88 141 PHE A O 1
ATOM 1145 N N . GLY A 1 142 ? 15.719 8.805 -7.559 1 66 142 GLY A N 1
ATOM 1146 C CA . GLY A 1 142 ? 17.172 8.898 -7.484 1 66 142 GLY A CA 1
ATOM 1147 C C . GLY A 1 142 ? 17.719 10.133 -8.172 1 66 142 GLY A C 1
ATOM 1148 O O . GLY A 1 142 ? 17.094 10.688 -9.07 1 66 142 GLY A O 1
ATOM 1149 N N . ILE A 1 143 ? 18.797 10.773 -7.695 1 55.53 143 ILE A N 1
ATOM 1150 C CA . ILE A 1 143 ? 19.391 11.992 -8.219 1 55.53 143 ILE A CA 1
ATOM 1151 C C . ILE A 1 143 ? 19.703 11.82 -9.711 1 55.53 143 ILE A C 1
ATOM 1153 O O . ILE A 1 143 ? 19.391 12.711 -10.516 1 55.53 143 ILE A O 1
ATOM 1157 N N . PRO A 1 144 ? 20.406 10.758 -10.141 1 48.66 144 PRO A N 1
ATOM 1158 C CA . PRO A 1 144 ? 20.703 10.703 -11.578 1 48.66 144 PRO A CA 1
ATOM 1159 C C . PRO A 1 144 ? 19.438 10.695 -12.43 1 48.66 144 PRO A C 1
ATOM 1161 O O . PRO A 1 144 ? 19.453 11.164 -13.57 1 48.66 144 PRO A O 1
ATOM 1164 N N . GLU A 1 145 ? 18.438 10.148 -12 1 47.34 145 GLU A N 1
ATOM 1165 C CA . GLU A 1 145 ? 17.188 10.039 -12.742 1 47.34 145 GLU A CA 1
ATOM 1166 C C . GLU A 1 145 ? 16.609 11.414 -13.078 1 47.34 145 GLU A C 1
ATOM 1168 O O . GLU A 1 145 ? 15.922 11.578 -14.078 1 47.34 145 GLU A O 1
ATOM 1173 N N . ILE A 1 146 ? 16.75 12.359 -12.281 1 44.84 146 ILE A N 1
ATOM 1174 C CA . ILE A 1 146 ? 16.188 13.703 -12.438 1 44.84 146 ILE A CA 1
ATOM 1175 C C . ILE A 1 146 ? 17.031 14.5 -13.438 1 44.84 146 ILE A C 1
ATOM 1177 O O . ILE A 1 146 ? 16.5 15.312 -14.195 1 44.84 146 ILE A O 1
ATOM 1181 N N . ILE A 1 147 ? 18.266 14.406 -13.328 1 39.31 147 ILE A N 1
ATOM 1182 C CA . ILE A 1 147 ? 19.062 15.266 -14.211 1 39.31 147 ILE A CA 1
ATOM 1183 C C . ILE A 1 147 ? 18.672 15 -15.664 1 39.31 147 ILE A C 1
ATOM 1185 O O . ILE A 1 147 ? 18.531 15.938 -16.453 1 39.31 147 ILE A O 1
ATOM 1189 N N . ASN A 1 148 ? 18.812 13.859 -16.156 1 36.66 148 ASN A N 1
ATOM 1190 C CA . ASN A 1 148 ? 18.5 13.648 -17.562 1 36.66 148 ASN A CA 1
ATOM 1191 C C . ASN A 1 148 ? 17 13.633 -17.812 1 36.66 148 ASN A C 1
ATOM 1193 O O . ASN A 1 148 ? 16.438 12.617 -18.234 1 36.66 148 ASN A O 1
ATOM 1197 N N . SER A 1 149 ? 16.344 14.164 -17.047 1 38.97 149 SER A N 1
ATOM 1198 C CA . SER A 1 149 ? 14.906 14.062 -16.812 1 38.97 149 SER A CA 1
ATOM 1199 C C . SER A 1 149 ? 14.125 14.422 -18.078 1 38.97 149 SER A C 1
ATOM 1201 O O . SER A 1 149 ? 12.953 14.797 -18.016 1 38.97 149 SER A O 1
ATOM 1203 N N . LYS A 1 150 ? 14.586 14.859 -19.156 1 37.81 150 LYS A N 1
ATOM 1204 C CA . LYS A 1 150 ? 13.461 15.016 -20.062 1 37.81 150 LYS A CA 1
ATOM 1205 C C . LYS A 1 150 ? 12.484 13.844 -19.938 1 37.81 150 LYS A C 1
ATOM 1207 O O . LYS A 1 150 ? 11.359 13.914 -20.438 1 37.81 150 LYS A O 1
ATOM 1212 N N . THR A 1 151 ? 12.891 12.695 -19.781 1 33.94 151 THR A N 1
ATOM 1213 C CA . THR A 1 151 ? 12.117 11.469 -19.594 1 33.94 151 THR A CA 1
ATOM 1214 C C . THR A 1 151 ? 12.281 10.938 -18.172 1 33.94 151 THR A C 1
ATOM 1216 O O . THR A 1 151 ? 13.375 10.547 -17.766 1 33.94 151 THR A O 1
ATOM 1219 N N . ILE A 1 152 ? 11.898 11.68 -17.109 1 37.38 152 ILE A N 1
ATOM 1220 C CA . ILE A 1 152 ? 11.734 10.992 -15.836 1 37.38 152 ILE A CA 1
ATOM 1221 C C . ILE A 1 152 ? 11.523 9.5 -16.078 1 37.38 152 ILE A C 1
ATOM 1223 O O . ILE A 1 152 ? 10.477 9.078 -16.562 1 37.38 152 ILE A O 1
ATOM 1227 N N . SER A 1 153 ? 12.367 8.859 -16.734 1 36.25 153 SER A N 1
ATOM 1228 C CA . SER A 1 153 ? 12.203 7.469 -17.156 1 36.25 153 SER A CA 1
ATOM 1229 C C . SER A 1 153 ? 11.797 6.582 -15.984 1 36.25 153 SER A C 1
ATOM 1231 O O . SER A 1 153 ? 10.789 5.879 -16.047 1 36.25 153 SER A O 1
ATOM 1233 N N . LEU A 1 154 ? 12.992 5.891 -15.297 1 36.25 154 LEU A N 1
ATOM 1234 C CA . LEU A 1 154 ? 12.758 4.652 -14.555 1 36.25 154 LEU A CA 1
ATOM 1235 C C . LEU A 1 154 ? 12.289 4.945 -13.141 1 36.25 154 LEU A C 1
ATOM 1237 O O . LEU A 1 154 ? 12.961 5.652 -12.391 1 36.25 154 LEU A O 1
ATOM 1241 N N . PRO A 1 155 ? 11.039 5.145 -12.891 1 38.47 155 PRO A N 1
ATOM 1242 C CA . PRO A 1 155 ? 10.562 5.293 -11.516 1 38.47 155 PRO A CA 1
ATOM 1243 C C . PRO A 1 155 ? 11.422 4.547 -10.5 1 38.47 155 PRO A C 1
ATOM 1245 O O . PRO A 1 155 ? 12.008 3.512 -10.828 1 38.47 155 PRO A O 1
ATOM 1248 N N . ALA A 1 156 ? 11.867 5.262 -9.461 1 39.31 156 ALA A N 1
ATOM 1249 C CA . ALA A 1 156 ? 12.516 4.637 -8.305 1 39.31 156 ALA A CA 1
ATOM 1250 C C . ALA A 1 156 ? 11.922 3.262 -8.023 1 39.31 156 ALA A C 1
ATOM 1252 O O . ALA A 1 156 ? 12.336 2.578 -7.086 1 39.31 156 ALA A O 1
ATOM 1253 N N . SER A 1 157 ? 10.719 3.078 -8.406 1 39.03 157 SER A N 1
ATOM 1254 C CA . SER A 1 157 ? 10.078 1.794 -8.141 1 39.03 157 SER A CA 1
ATOM 1255 C C . SER A 1 157 ? 11.062 0.641 -8.305 1 39.03 157 SER A C 1
ATOM 1257 O O . SER A 1 157 ? 10.938 -0.387 -7.637 1 39.03 157 SER A O 1
ATOM 1259 N N . ALA A 1 158 ? 11.898 0.838 -9.391 1 37.22 158 ALA A N 1
ATOM 1260 C CA . ALA A 1 158 ? 13.016 -0.099 -9.5 1 37.22 158 ALA A CA 1
ATOM 1261 C C . ALA A 1 158 ? 13.914 -0.024 -8.266 1 37.22 158 ALA A C 1
ATOM 1263 O O . ALA A 1 158 ? 14.609 -0.985 -7.938 1 37.22 158 ALA A O 1
ATOM 1264 N N . LEU A 1 159 ? 14.031 1.193 -7.715 1 37.47 159 LEU A N 1
ATOM 1265 C CA . LEU A 1 159 ? 15 1.447 -6.652 1 37.47 159 LEU A CA 1
ATOM 1266 C C . LEU A 1 159 ? 14.438 1.02 -5.297 1 37.47 159 LEU A C 1
ATOM 1268 O O . LEU A 1 159 ? 15.203 0.754 -4.363 1 37.47 159 LEU A O 1
ATOM 1272 N N . LEU A 1 160 ? 13.188 1.308 -5.023 1 40.25 160 LEU A N 1
ATOM 1273 C CA . LEU A 1 160 ? 12.773 1.302 -3.625 1 40.25 160 LEU A CA 1
ATOM 1274 C C . LEU A 1 160 ? 12.859 -0.103 -3.037 1 40.25 160 LEU A C 1
ATOM 1276 O O . LEU A 1 160 ? 12.609 -0.301 -1.849 1 40.25 160 LEU A O 1
ATOM 1280 N N . ASN A 1 161 ? 12.781 -1.128 -3.832 1 41.25 161 ASN A N 1
ATOM 1281 C CA . ASN A 1 161 ? 12.805 -2.271 -2.928 1 41.25 161 ASN A CA 1
ATOM 1282 C C . ASN A 1 161 ? 14.062 -2.273 -2.059 1 41.25 161 ASN A C 1
ATOM 1284 O O . ASN A 1 161 ? 13.977 -2.105 -0.841 1 41.25 161 ASN A O 1
ATOM 1288 N N . ASN A 1 162 ? 15.203 -2.918 -2.576 1 44.31 162 ASN A N 1
ATOM 1289 C CA . ASN A 1 162 ? 16.266 -3.211 -1.62 1 44.31 162 ASN A CA 1
ATOM 1290 C C . ASN A 1 162 ? 17.078 -1.961 -1.277 1 44.31 162 ASN A C 1
ATOM 1292 O O . ASN A 1 162 ? 17.5 -1.788 -0.135 1 44.31 162 ASN A O 1
ATOM 1296 N N . HIS A 1 163 ? 17.359 -1.124 -2.254 1 47.69 163 HIS A N 1
ATOM 1297 C CA . HIS A 1 163 ? 18.203 0.01 -1.91 1 47.69 163 HIS A CA 1
ATOM 1298 C C . HIS A 1 163 ? 17.438 1.046 -1.096 1 47.69 163 HIS A C 1
ATOM 1300 O O . HIS A 1 163 ? 18.047 1.902 -0.446 1 47.69 163 HIS A O 1
ATOM 1306 N N . ASP A 1 164 ? 16.141 0.896 -1.149 1 61.44 164 ASP A N 1
ATOM 1307 C CA . ASP A 1 164 ? 15.336 1.894 -0.454 1 61.44 164 ASP A CA 1
ATOM 1308 C C . ASP A 1 164 ? 14.961 1.416 0.948 1 61.44 164 ASP A C 1
ATOM 1310 O O . ASP A 1 164 ? 14.406 2.18 1.742 1 61.44 164 ASP A O 1
ATOM 1314 N N . GLN A 1 165 ? 15.555 0.272 1.15 1 74.81 165 GLN A N 1
ATOM 1315 C CA . GLN A 1 165 ? 15.18 -0.286 2.447 1 74.81 165 GLN A CA 1
ATOM 1316 C C . GLN A 1 165 ? 15.875 0.456 3.584 1 74.81 165 GLN A C 1
ATOM 1318 O O . GLN A 1 165 ? 15.25 0.792 4.59 1 74.81 165 GLN A O 1
ATOM 1323 N N . PRO A 1 166 ? 17.094 0.822 3.238 1 79.75 166 PRO A N 1
ATOM 1324 C CA . PRO A 1 166 ? 17.719 1.568 4.332 1 79.75 166 PRO A CA 1
ATOM 1325 C C . PRO A 1 166 ? 17.062 2.926 4.57 1 79.75 166 PRO A C 1
ATOM 1327 O O . PRO A 1 166 ? 16.953 3.365 5.719 1 79.75 166 PRO A O 1
ATOM 1330 N N . PHE A 1 167 ? 16.672 3.488 3.502 1 88.88 167 PHE A N 1
ATOM 1331 C CA . PHE A 1 167 ? 16 4.773 3.621 1 88.88 167 PHE A CA 1
ATOM 1332 C C . PHE A 1 167 ? 14.727 4.641 4.445 1 88.88 167 PHE A C 1
ATOM 1334 O O . PHE A 1 167 ? 14.531 5.375 5.418 1 88.88 167 PHE A O 1
ATOM 1341 N N . ILE A 1 168 ? 13.906 3.709 4.07 1 88.31 168 ILE A N 1
ATOM 1342 C CA . ILE A 1 168 ? 12.609 3.562 4.73 1 88.31 168 ILE A CA 1
ATOM 1343 C C . ILE A 1 168 ? 12.812 3.117 6.176 1 88.31 168 ILE A C 1
ATOM 1345 O O . ILE A 1 168 ? 12.055 3.514 7.066 1 88.31 168 ILE A O 1
ATOM 1349 N N . GLN A 1 169 ? 13.797 2.328 6.418 1 89.44 169 GLN A N 1
ATOM 1350 C CA . GLN A 1 169 ? 14.109 1.889 7.773 1 89.44 169 GLN A CA 1
ATOM 1351 C C . GLN A 1 169 ? 14.508 3.068 8.656 1 89.44 169 GLN A C 1
ATOM 1353 O O . GLN A 1 169 ? 14.016 3.205 9.773 1 89.44 169 GLN A O 1
ATOM 1358 N N . GLU A 1 170 ? 15.344 3.859 8.109 1 92.69 170 GLU A N 1
ATOM 1359 C CA . GLU A 1 170 ? 15.773 5.023 8.883 1 92.69 170 GLU A CA 1
ATOM 1360 C C . GLU A 1 170 ? 14.625 6.008 9.086 1 92.69 170 GLU A C 1
ATOM 1362 O O . GLU A 1 170 ? 14.492 6.602 10.156 1 92.69 170 GLU A O 1
ATOM 1367 N N . LEU A 1 171 ? 13.852 6.152 8.062 1 94.44 171 LEU A N 1
ATOM 1368 C CA . LEU A 1 171 ? 12.734 7.078 8.148 1 94.44 171 LEU A CA 1
ATOM 1369 C C . LEU A 1 171 ? 11.734 6.629 9.219 1 94.44 171 LEU A C 1
ATOM 1371 O O . LEU A 1 171 ? 11.391 7.398 10.117 1 94.44 171 LEU A O 1
ATOM 1375 N N . VAL A 1 172 ? 11.312 5.387 9.172 1 94.75 172 VAL A N 1
ATOM 1376 C CA . VAL A 1 172 ? 10.297 4.867 10.078 1 94.75 172 VAL A CA 1
ATOM 1377 C C . VAL A 1 172 ? 10.852 4.824 11.5 1 94.75 172 VAL A C 1
ATOM 1379 O O . VAL A 1 172 ? 10.172 5.207 12.453 1 94.75 172 VAL A O 1
ATOM 1382 N N . ASP A 1 173 ? 12.047 4.422 11.648 1 93.69 173 ASP A N 1
ATOM 1383 C CA . ASP A 1 173 ? 12.688 4.414 12.961 1 93.69 173 ASP A CA 1
ATOM 1384 C C . ASP A 1 173 ? 12.828 5.828 13.516 1 93.69 173 ASP A C 1
ATOM 1386 O O . ASP A 1 173 ? 12.602 6.062 14.703 1 93.69 173 ASP A O 1
ATOM 1390 N N . GLY A 1 174 ? 13.25 6.703 12.656 1 95.56 174 GLY A N 1
ATOM 1391 C CA . GLY A 1 174 ? 13.367 8.094 13.07 1 95.56 174 GLY A CA 1
ATOM 1392 C C . GLY A 1 174 ? 12.055 8.688 13.531 1 95.56 174 GLY A C 1
ATOM 1393 O O . GLY A 1 174 ? 12 9.367 14.562 1 95.56 174 GLY A O 1
ATOM 1394 N N . LEU A 1 175 ? 11.039 8.43 12.766 1 96.88 175 LEU A N 1
ATOM 1395 C CA . LEU A 1 175 ? 9.711 8.922 13.141 1 96.88 175 LEU A CA 1
ATOM 1396 C C . LEU A 1 175 ? 9.289 8.359 14.492 1 96.88 175 LEU A C 1
ATOM 1398 O O . LEU A 1 175 ? 8.766 9.094 15.336 1 96.88 175 LEU A O 1
ATOM 1402 N N . TYR A 1 176 ? 9.562 7.152 14.719 1 95 176 TYR A N 1
ATOM 1403 C CA . TYR A 1 176 ? 9.234 6.52 15.992 1 95 176 TYR A CA 1
ATOM 1404 C C . TYR A 1 176 ? 9.906 7.25 17.141 1 95 176 TYR A C 1
ATOM 1406 O O . TYR A 1 176 ? 9.266 7.543 18.156 1 95 176 TYR A O 1
ATOM 1414 N N . HIS A 1 177 ? 11.102 7.59 17 1 93.81 177 HIS A N 1
ATOM 1415 C CA . HIS A 1 177 ? 11.875 8.227 18.062 1 93.81 177 HIS A CA 1
ATOM 1416 C C . HIS A 1 177 ? 11.43 9.664 18.281 1 93.81 177 HIS A C 1
ATOM 1418 O O . HIS A 1 177 ? 11.711 10.258 19.328 1 93.81 177 HIS A O 1
ATOM 1424 N N . THR A 1 178 ? 10.789 10.195 17.312 1 95.06 178 THR A N 1
ATOM 1425 C CA . THR A 1 178 ? 10.25 11.539 17.484 1 95.06 178 THR A CA 1
ATOM 1426 C C . THR A 1 178 ? 8.82 11.492 18.016 1 95.06 178 THR A C 1
ATOM 1428 O O . THR A 1 178 ? 8.188 12.531 18.188 1 95.06 178 THR A O 1
ATOM 1431 N N . GLY A 1 179 ? 8.312 10.336 18.188 1 93.5 179 GLY A N 1
ATOM 1432 C CA . GLY A 1 179 ? 6.98 10.18 18.766 1 93.5 179 GLY A CA 1
ATOM 1433 C C . GLY A 1 179 ? 5.902 9.977 17.719 1 93.5 179 GLY A C 1
ATOM 1434 O O . GLY A 1 179 ? 4.723 9.852 18.047 1 93.5 179 GLY A O 1
ATOM 1435 N N . ALA A 1 180 ? 6.258 9.992 16.438 1 96.44 180 ALA A N 1
ATOM 1436 C CA . ALA A 1 180 ? 5.316 9.742 15.344 1 96.44 180 ALA A CA 1
ATOM 1437 C C . ALA A 1 180 ? 5.293 8.266 14.969 1 96.44 180 ALA A C 1
ATOM 1439 O O . ALA A 1 180 ? 6.094 7.812 14.148 1 96.44 180 ALA A O 1
ATOM 1440 N N . ASN A 1 181 ? 4.293 7.566 15.438 1 96 181 ASN A N 1
ATOM 1441 C CA . ASN A 1 181 ? 4.25 6.117 15.266 1 96 181 ASN A CA 1
ATOM 1442 C C . ASN A 1 181 ? 3.598 5.738 13.938 1 96 181 ASN A C 1
ATOM 1444 O O . ASN A 1 181 ? 2.404 5.973 13.734 1 96 181 ASN A O 1
ATOM 1448 N N . VAL A 1 182 ? 4.379 5.105 13.125 1 96.69 182 VAL A N 1
ATOM 1449 C CA . VAL A 1 182 ? 3.891 4.598 11.844 1 96.69 182 VAL A CA 1
ATOM 1450 C C . VAL A 1 182 ? 3.197 3.254 12.055 1 96.69 182 VAL A C 1
ATOM 1452 O O . VAL A 1 182 ? 3.777 2.33 12.633 1 96.69 182 VAL A O 1
ATOM 1455 N N . GLU A 1 183 ? 1.973 3.186 11.633 1 95.38 183 GLU A N 1
ATOM 1456 C CA . GLU A 1 183 ? 1.224 1.935 11.719 1 95.38 183 GLU A CA 1
ATOM 1457 C C . GLU A 1 183 ? 1.632 0.972 10.609 1 95.38 183 GLU A C 1
ATOM 1459 O O . GLU A 1 183 ? 1.794 -0.227 10.844 1 95.38 183 GLU A O 1
ATOM 1464 N N . SER A 1 184 ? 1.708 1.503 9.469 1 93.94 184 SER A N 1
ATOM 1465 C CA . SER A 1 184 ? 2.059 0.691 8.305 1 93.94 184 SER A CA 1
ATOM 1466 C C . SER A 1 184 ? 2.58 1.557 7.168 1 93.94 184 SER A C 1
ATOM 1468 O O . SER A 1 184 ? 2.404 2.777 7.176 1 93.94 184 SER A O 1
ATOM 1470 N N . PHE A 1 185 ? 3.277 0.896 6.238 1 91.81 185 PHE A N 1
ATOM 1471 C CA . PHE A 1 185 ? 3.703 1.55 5.004 1 91.81 185 PHE A CA 1
ATOM 1472 C C . PHE A 1 185 ? 3.713 0.563 3.844 1 91.81 185 PHE A C 1
ATOM 1474 O O . PHE A 1 185 ? 3.771 -0.65 4.055 1 91.81 185 PHE A O 1
ATOM 1481 N N . SER A 1 186 ? 3.531 1.083 2.672 1 88.5 186 SER A N 1
ATOM 1482 C CA . SER A 1 186 ? 3.502 0.239 1.482 1 88.5 186 SER A CA 1
ATOM 1483 C C . SER A 1 186 ? 4.031 0.985 0.261 1 88.5 186 SER A C 1
ATOM 1485 O O . SER A 1 186 ? 4.023 2.217 0.23 1 88.5 186 SER A O 1
ATOM 1487 N N . SER A 1 187 ? 4.641 0.084 -0.592 1 78.38 187 SER A N 1
ATOM 1488 C CA . SER A 1 187 ? 4.941 0.644 -1.905 1 78.38 187 SER A CA 1
ATOM 1489 C C . SER A 1 187 ? 3.707 0.654 -2.801 1 78.38 187 SER A C 1
ATOM 1491 O O . SER A 1 187 ? 2.875 -0.252 -2.729 1 78.38 187 SER A O 1
ATOM 1493 N N . SER A 1 188 ? 3.363 1.747 -3.258 1 63.06 188 SER A N 1
ATOM 1494 C CA . SER A 1 188 ? 2.162 1.878 -4.074 1 63.06 188 SER A CA 1
ATOM 1495 C C . SER A 1 188 ? 2.361 1.258 -5.453 1 63.06 188 SER A C 1
ATOM 1497 O O . SER A 1 188 ? 3.398 0.651 -5.723 1 63.06 188 SER A O 1
ATOM 1499 N N . THR A 1 189 ? 1.362 1.241 -6.18 1 55.91 189 THR A N 1
ATOM 1500 C CA . THR A 1 189 ? 1.282 0.591 -7.484 1 55.91 189 THR A CA 1
ATOM 1501 C C . THR A 1 189 ? 2.227 1.258 -8.477 1 55.91 189 THR A C 1
ATOM 1503 O O . THR A 1 189 ? 2.684 0.623 -9.43 1 55.91 189 THR A O 1
ATOM 1506 N N . ARG A 1 190 ? 2.58 2.484 -8.148 1 61.28 190 ARG A N 1
ATOM 1507 C CA . ARG A 1 190 ? 3.467 3.207 -9.055 1 61.28 190 ARG A CA 1
ATOM 1508 C C . ARG A 1 190 ? 4.91 3.162 -8.562 1 61.28 190 ARG A C 1
ATOM 1510 O O . ARG A 1 190 ? 5.156 3.191 -7.355 1 61.28 190 ARG A O 1
ATOM 1517 N N . PRO A 1 191 ? 5.762 3.047 -9.539 1 62.53 191 PRO A N 1
ATOM 1518 C CA . PRO A 1 191 ? 7.168 3.002 -9.133 1 62.53 191 PRO A CA 1
ATOM 1519 C C . PRO A 1 191 ? 7.586 4.223 -8.32 1 62.53 191 PRO A C 1
ATOM 1521 O O . PRO A 1 191 ? 7.297 5.355 -8.711 1 62.53 191 PRO A O 1
ATOM 1524 N N . GLY A 1 192 ? 8.188 3.98 -7.246 1 71.81 192 GLY A N 1
ATOM 1525 C CA . GLY A 1 192 ? 8.75 5.031 -6.414 1 71.81 192 GLY A CA 1
ATOM 1526 C C . GLY A 1 192 ? 7.738 5.676 -5.488 1 71.81 192 GLY A C 1
ATOM 1527 O O . GLY A 1 192 ? 8.062 6.605 -4.75 1 71.81 192 GLY A O 1
ATOM 1528 N N . GLN A 1 193 ? 6.582 5.211 -5.578 1 81.12 193 GLN A N 1
ATOM 1529 C CA . GLN A 1 193 ? 5.551 5.789 -4.727 1 81.12 193 GLN A CA 1
ATOM 1530 C C . GLN A 1 193 ? 5.402 5 -3.428 1 81.12 193 GLN A C 1
ATOM 1532 O O . GLN A 1 193 ? 5.418 3.768 -3.439 1 81.12 193 GLN A O 1
ATOM 1537 N N . MET A 1 194 ? 5.316 5.742 -2.326 1 87.44 194 MET A N 1
ATOM 1538 C CA . MET A 1 194 ? 5.191 5.137 -1.004 1 87.44 194 MET A CA 1
ATOM 1539 C C . MET A 1 194 ? 4.008 5.727 -0.244 1 87.44 194 MET A C 1
ATOM 1541 O O . MET A 1 194 ? 3.715 6.914 -0.37 1 87.44 194 MET A O 1
ATOM 1545 N N . GLU A 1 195 ? 3.359 4.855 0.473 1 91.81 195 GLU A N 1
ATOM 1546 C CA . GLU A 1 195 ? 2.293 5.273 1.376 1 91.81 195 GLU A CA 1
ATOM 1547 C C . GLU A 1 195 ? 2.674 5.027 2.832 1 91.81 195 GLU A C 1
ATOM 1549 O O . GLU A 1 195 ? 3.184 3.955 3.172 1 91.81 195 GLU A O 1
ATOM 1554 N N . ILE A 1 196 ? 2.469 5.988 3.699 1 94.62 196 ILE A N 1
ATOM 1555 C CA . ILE A 1 196 ? 2.697 5.848 5.133 1 94.62 196 ILE A CA 1
ATOM 1556 C C . ILE A 1 196 ? 1.411 6.156 5.895 1 94.62 196 ILE A C 1
ATOM 1558 O O . ILE A 1 196 ? 0.745 7.156 5.621 1 94.62 196 ILE A O 1
ATOM 1562 N N . CYS A 1 197 ? 1.059 5.23 6.816 1 96.06 197 CYS A N 1
ATOM 1563 C CA . CYS A 1 197 ? -0.106 5.398 7.676 1 96.06 197 CYS A CA 1
ATOM 1564 C C . CYS A 1 197 ? 0.307 5.5 9.141 1 96.06 197 CYS A C 1
ATOM 1566 O O . CYS A 1 197 ? 1 4.621 9.656 1 96.06 197 CYS A O 1
ATOM 1568 N N . PHE A 1 198 ? -0.138 6.539 9.812 1 97.62 198 PHE A N 1
ATOM 1569 C CA . PHE A 1 198 ? 0.172 6.723 11.227 1 97.62 198 PHE A CA 1
ATOM 1570 C C . PHE A 1 198 ? -0.887 6.062 12.102 1 97.62 198 PHE A C 1
ATOM 1572 O O . PHE A 1 198 ? -2.021 5.859 11.664 1 97.62 198 PHE A O 1
ATOM 1579 N N . LEU A 1 199 ? -0.453 5.75 13.352 1 96.69 199 LEU A N 1
ATOM 1580 C CA . LEU A 1 199 ? -1.438 5.461 14.391 1 96.69 199 LEU A CA 1
ATOM 1581 C C . LEU A 1 199 ? -2.209 6.719 14.773 1 96.69 199 LEU A C 1
ATOM 1583 O O . LEU A 1 199 ? -1.637 7.809 14.836 1 96.69 199 LEU A O 1
ATOM 1587 N N . PRO A 1 200 ? -3.496 6.559 15.023 1 97.38 200 PRO A N 1
ATOM 1588 C CA . PRO A 1 200 ? -4.277 7.738 15.398 1 97.38 200 PRO A CA 1
ATOM 1589 C C . PRO A 1 200 ? -3.869 8.305 16.766 1 97.38 200 PRO A C 1
ATOM 1591 O O . PRO A 1 200 ? -3.463 7.555 17.656 1 97.38 200 PRO A O 1
ATOM 1594 N N . GLU A 1 201 ? -3.957 9.617 16.859 1 97.88 201 GLU A N 1
ATOM 1595 C CA . GLU A 1 201 ? -3.699 10.352 18.094 1 97.88 201 GLU A CA 1
ATOM 1596 C C . GLU A 1 201 ? -4.781 11.391 18.359 1 97.88 201 GLU A C 1
ATOM 1598 O O . GLU A 1 201 ? -5.402 11.898 17.422 1 97.88 201 GLU A O 1
ATOM 1603 N N . PHE A 1 202 ? -4.965 11.68 19.656 1 98.12 202 PHE A N 1
ATOM 1604 C CA . PHE A 1 202 ? -5.918 12.719 20.016 1 98.12 202 PHE A CA 1
ATOM 1605 C C . PHE A 1 202 ? -5.293 14.102 19.875 1 98.12 202 PHE A C 1
ATOM 1607 O O . PHE A 1 202 ? -4.09 14.273 20.078 1 98.12 202 PHE A O 1
ATOM 1614 N N . GLY A 1 203 ? -6.098 15.023 19.453 1 97.94 203 GLY A N 1
ATOM 1615 C CA . GLY A 1 203 ? -5.719 16.422 19.484 1 97.94 203 GLY A CA 1
ATOM 1616 C C . GLY A 1 203 ? -4.754 16.812 18.391 1 97.94 203 GLY A C 1
ATOM 1617 O O . GLY A 1 203 ? -4.891 16.344 17.25 1 97.94 203 GLY A O 1
ATOM 1618 N N . ILE A 1 204 ? -3.814 17.656 18.688 1 98.56 204 ILE A N 1
ATOM 1619 C CA . ILE A 1 204 ? -2.975 18.328 17.703 1 98.56 204 ILE A CA 1
ATOM 1620 C C . ILE A 1 204 ? -1.846 17.391 17.266 1 98.56 204 ILE A C 1
ATOM 1622 O O . ILE A 1 204 ? -1.187 17.641 16.25 1 98.56 204 ILE A O 1
ATOM 1626 N N . SER A 1 205 ? -1.627 16.328 18.031 1 98.19 205 SER A N 1
ATOM 1627 C CA . SER A 1 205 ? -0.486 15.445 17.812 1 98.19 205 SER A CA 1
ATOM 1628 C C . SER A 1 205 ? -0.515 14.82 16.422 1 98.19 205 SER A C 1
ATOM 1630 O O . SER A 1 205 ? 0.535 14.594 15.82 1 98.19 205 SER A O 1
ATOM 1632 N N . SER A 1 206 ? -1.682 14.523 15.93 1 98.25 206 SER A N 1
ATOM 1633 C CA . SER A 1 206 ? -1.775 13.938 14.602 1 98.25 206 SER A CA 1
ATOM 1634 C C . SER A 1 206 ? -1.214 14.883 13.539 1 98.25 206 SER A C 1
ATOM 1636 O O . SER A 1 206 ? -0.505 14.445 12.625 1 98.25 206 SER A O 1
ATOM 1638 N N . ALA A 1 207 ? -1.555 16.156 13.633 1 98.56 207 ALA A N 1
ATOM 1639 C CA . ALA A 1 207 ? -1.028 17.141 12.695 1 98.56 207 ALA A CA 1
ATOM 1640 C C . ALA A 1 207 ? 0.464 17.375 12.922 1 98.56 207 ALA A C 1
ATOM 1642 O O . ALA A 1 207 ? 1.219 17.578 11.969 1 98.56 207 ALA A O 1
ATOM 1643 N N . ASP A 1 208 ? 0.913 17.359 14.211 1 98.44 208 ASP A N 1
ATOM 1644 C CA . ASP A 1 208 ? 2.338 17.453 14.508 1 98.44 208 ASP A CA 1
ATOM 1645 C C . ASP A 1 208 ? 3.113 16.312 13.867 1 98.44 208 ASP A C 1
ATOM 1647 O O . ASP A 1 208 ? 4.215 16.5 13.352 1 98.44 208 ASP A O 1
ATOM 1651 N N . ASN A 1 209 ? 2.559 15.141 13.953 1 98.25 209 ASN A N 1
ATOM 1652 C CA . ASN A 1 209 ? 3.189 13.977 13.336 1 98.25 209 ASN A CA 1
ATOM 1653 C C . ASN A 1 209 ? 3.299 14.133 11.82 1 98.25 209 ASN A C 1
ATOM 1655 O O . ASN A 1 209 ? 4.332 13.812 11.234 1 98.25 209 ASN A O 1
ATOM 1659 N N . ALA A 1 210 ? 2.223 14.578 11.234 1 97.81 210 ALA A N 1
ATOM 1660 C CA . ALA A 1 210 ? 2.238 14.812 9.797 1 97.81 210 ALA A CA 1
ATOM 1661 C C . ALA A 1 210 ? 3.271 15.867 9.422 1 97.81 210 ALA A C 1
ATOM 1663 O O . ALA A 1 210 ? 3.994 15.719 8.43 1 97.81 210 ALA A O 1
ATOM 1664 N N . PHE A 1 211 ? 3.305 16.906 10.156 1 97.19 211 PHE A N 1
ATOM 1665 C CA . PHE A 1 211 ? 4.285 17.984 9.977 1 97.19 211 PHE A CA 1
ATOM 1666 C C . PHE A 1 211 ? 5.703 17.422 10.07 1 97.19 211 PHE A C 1
ATOM 1668 O O . PHE A 1 211 ? 6.559 17.766 9.25 1 97.19 211 PHE A O 1
ATOM 1675 N N . THR A 1 212 ? 5.918 16.594 11 1 97.44 212 THR A N 1
ATOM 1676 C CA . THR A 1 212 ? 7.219 15.961 11.203 1 97.44 212 THR A CA 1
ATOM 1677 C C . THR A 1 212 ? 7.562 15.039 10.047 1 97.44 212 THR A C 1
ATOM 1679 O O . THR A 1 212 ? 8.703 15 9.586 1 97.44 212 THR A O 1
ATOM 1682 N N . LEU A 1 213 ? 6.625 14.32 9.617 1 97.19 213 LEU A N 1
ATOM 1683 C CA . LEU A 1 213 ? 6.844 13.414 8.492 1 97.19 213 LEU A CA 1
ATOM 1684 C C . LEU A 1 213 ? 7.336 14.18 7.27 1 97.19 213 LEU A C 1
ATOM 1686 O O . LEU A 1 213 ? 8.289 13.758 6.605 1 97.19 213 LEU A O 1
ATOM 1690 N N . ARG A 1 214 ? 6.668 15.219 6.965 1 93.81 214 ARG A N 1
ATOM 1691 C CA . ARG A 1 214 ? 6.992 15.984 5.766 1 93.81 214 ARG A CA 1
ATOM 1692 C C . ARG A 1 214 ? 8.422 16.5 5.82 1 93.81 214 ARG A C 1
ATOM 1694 O O . ARG A 1 214 ? 9.117 16.547 4.801 1 93.81 214 ARG A O 1
ATOM 1701 N N . MET A 1 215 ? 8.805 16.875 6.945 1 91.81 215 MET A N 1
ATOM 1702 C CA . MET A 1 215 ? 10.188 17.312 7.129 1 91.81 215 MET A CA 1
ATOM 1703 C C . MET A 1 215 ? 11.148 16.141 7.094 1 91.81 215 MET A C 1
ATOM 1705 O O . MET A 1 215 ? 12.18 16.188 6.426 1 91.81 215 MET A O 1
ATOM 1709 N N . ALA A 1 216 ? 10.82 15.094 7.773 1 95.5 216 ALA A N 1
ATOM 1710 C CA . ALA A 1 216 ? 11.688 13.93 7.93 1 95.5 216 ALA A CA 1
ATOM 1711 C C . ALA A 1 216 ? 11.945 13.258 6.582 1 95.5 216 ALA A C 1
ATOM 1713 O O . ALA A 1 216 ? 13.07 12.844 6.301 1 95.5 216 ALA A O 1
ATOM 1714 N N . VAL A 1 217 ? 10.906 13.109 5.816 1 92.81 217 VAL A N 1
ATOM 1715 C CA . VAL A 1 217 ? 11.039 12.445 4.523 1 92.81 217 VAL A CA 1
ATOM 1716 C C . VAL A 1 217 ? 12.078 13.172 3.672 1 92.81 217 VAL A C 1
ATOM 1718 O O . VAL A 1 217 ? 12.922 12.539 3.037 1 92.81 217 VAL A O 1
ATOM 1721 N N . LYS A 1 218 ? 12.086 14.422 3.705 1 88.06 218 LYS A N 1
ATOM 1722 C CA . LYS A 1 218 ? 13.008 15.234 2.92 1 88.06 218 LYS A CA 1
ATOM 1723 C C . LYS A 1 218 ? 14.438 15.117 3.463 1 88.06 218 LYS A C 1
ATOM 1725 O O . LYS A 1 218 ? 15.375 14.898 2.701 1 88.06 218 LYS A O 1
ATOM 1730 N N . GLU A 1 219 ? 14.578 15.281 4.711 1 91.56 219 GLU A N 1
ATOM 1731 C CA . GLU A 1 219 ? 15.906 15.305 5.32 1 91.56 219 GLU A CA 1
ATOM 1732 C C . GLU A 1 219 ? 16.562 13.93 5.27 1 91.56 219 GLU A C 1
ATOM 1734 O O . GLU A 1 219 ? 17.766 13.812 4.988 1 91.56 219 GLU A O 1
ATOM 1739 N N . VAL A 1 220 ? 15.844 12.891 5.531 1 93.44 220 VAL A N 1
ATOM 1740 C CA . VAL A 1 220 ? 16.391 11.539 5.52 1 93.44 220 VAL A CA 1
ATOM 1741 C C . VAL A 1 220 ? 16.734 11.133 4.086 1 93.44 220 VAL A C 1
ATOM 1743 O O . VAL A 1 220 ? 17.766 10.508 3.838 1 93.44 220 VAL A O 1
ATOM 1746 N N . ALA A 1 221 ? 15.852 11.484 3.148 1 88.56 221 ALA A N 1
ATOM 1747 C CA . ALA A 1 221 ? 16.094 11.148 1.748 1 88.56 221 ALA A CA 1
ATOM 1748 C C . ALA A 1 221 ? 17.406 11.758 1.26 1 88.56 221 ALA A C 1
ATOM 1750 O O . ALA A 1 221 ? 18.141 11.133 0.497 1 88.56 221 ALA A O 1
ATOM 1751 N N . ARG A 1 222 ? 17.656 12.93 1.697 1 83.94 222 ARG A N 1
ATOM 1752 C CA . ARG A 1 222 ? 18.875 13.617 1.295 1 83.94 222 ARG A CA 1
ATOM 1753 C C . ARG A 1 222 ? 20.125 12.828 1.716 1 83.94 222 ARG A C 1
ATOM 1755 O O . ARG A 1 222 ? 21.125 12.82 1.006 1 83.94 222 ARG A O 1
ATOM 1762 N N . LYS A 1 223 ? 20.078 12.195 2.791 1 85.81 223 LYS A N 1
ATOM 1763 C CA . LYS A 1 223 ? 21.188 11.375 3.27 1 85.81 223 LYS A CA 1
ATOM 1764 C C . LYS A 1 223 ? 21.484 10.234 2.303 1 85.81 223 LYS A C 1
ATOM 1766 O O . LYS A 1 223 ? 22.609 9.734 2.25 1 85.81 223 LYS A O 1
ATOM 1771 N N . TYR A 1 224 ? 20.547 9.852 1.545 1 83.75 224 TYR A N 1
ATOM 1772 C CA . TYR A 1 224 ? 20.672 8.719 0.628 1 83.75 224 TYR A CA 1
ATOM 1773 C C . TYR A 1 224 ? 20.75 9.203 -0.817 1 83.75 224 TYR A C 1
ATOM 1775 O O . TYR A 1 224 ? 20.641 8.398 -1.749 1 83.75 224 TYR A O 1
ATOM 1783 N N . ASN A 1 225 ? 20.781 10.477 -1.014 1 78.81 225 ASN A N 1
ATOM 1784 C CA . ASN A 1 225 ? 20.828 11.102 -2.33 1 78.81 225 ASN A CA 1
ATOM 1785 C C . ASN A 1 225 ? 19.531 10.875 -3.107 1 78.81 225 ASN A C 1
ATOM 1787 O O . ASN A 1 225 ? 19.562 10.602 -4.309 1 78.81 225 ASN A O 1
ATOM 1791 N N . TYR A 1 226 ? 18.516 10.812 -2.322 1 80.88 226 TYR A N 1
ATOM 1792 C CA . TYR A 1 226 ? 17.188 10.766 -2.926 1 80.88 226 TYR A CA 1
ATOM 1793 C C . TYR A 1 226 ? 16.516 12.133 -2.871 1 80.88 226 TYR A C 1
ATOM 1795 O O . TYR A 1 226 ? 16.891 12.984 -2.064 1 80.88 226 TYR A O 1
ATOM 1803 N N . ILE A 1 227 ? 15.602 12.266 -3.789 1 80.12 227 ILE A N 1
ATOM 1804 C CA . ILE A 1 227 ? 14.68 13.391 -3.758 1 80.12 227 ILE A CA 1
ATOM 1805 C C . ILE A 1 227 ? 13.25 12.883 -3.582 1 80.12 227 ILE A C 1
ATOM 1807 O O . ILE A 1 227 ? 12.852 11.914 -4.223 1 80.12 227 ILE A O 1
ATOM 1811 N N . THR A 1 228 ? 12.625 13.445 -2.635 1 84.25 228 THR A N 1
ATOM 1812 C CA . THR A 1 228 ? 11.234 13.055 -2.412 1 84.25 228 THR A CA 1
ATOM 1813 C C . THR A 1 228 ? 10.281 14.156 -2.855 1 84.25 228 THR A C 1
ATOM 1815 O O . THR A 1 228 ? 10.656 15.336 -2.879 1 84.25 228 THR A O 1
ATOM 1818 N N . SER A 1 229 ? 9.141 13.711 -3.271 1 81.94 229 SER A N 1
ATOM 1819 C CA . SER A 1 229 ? 8.156 14.695 -3.719 1 81.94 229 SER A CA 1
ATOM 1820 C C . SER A 1 229 ? 6.746 14.289 -3.307 1 81.94 229 SER A C 1
ATOM 1822 O O . SER A 1 229 ? 6.387 13.109 -3.367 1 81.94 229 SER A O 1
ATOM 1824 N N . PHE A 1 230 ? 6.016 15.297 -2.895 1 84.06 230 PHE A N 1
ATOM 1825 C CA . PHE A 1 230 ? 4.594 15.094 -2.635 1 84.06 230 PHE A CA 1
ATOM 1826 C C . PHE A 1 230 ? 3.77 15.391 -3.881 1 84.06 230 PHE A C 1
ATOM 1828 O O . PHE A 1 230 ? 2.545 15.242 -3.871 1 84.06 230 PHE A O 1
ATOM 1835 N N . PHE A 1 231 ? 4.422 15.797 -4.938 1 73.12 231 PHE A N 1
ATOM 1836 C CA . PHE A 1 231 ? 3.811 15.977 -6.25 1 73.12 231 PHE A CA 1
ATOM 1837 C C . PHE A 1 231 ? 4.168 14.82 -7.176 1 73.12 231 PHE A C 1
ATOM 1839 O O . PHE A 1 231 ? 5.246 14.234 -7.062 1 73.12 231 PHE A O 1
ATOM 1846 N N . ILE A 1 232 ? 3.133 14.289 -7.941 1 63.56 232 ILE A N 1
ATOM 1847 C CA . ILE A 1 232 ? 3.408 13.289 -8.969 1 63.56 232 ILE A CA 1
ATOM 1848 C C . ILE A 1 232 ? 3.611 13.977 -10.312 1 63.56 232 ILE A C 1
ATOM 1850 O O . ILE A 1 232 ? 2.969 14.984 -10.609 1 63.56 232 ILE A O 1
ATOM 1854 N N . GLU A 1 233 ? 4.594 13.648 -11.07 1 55.44 233 GLU A N 1
ATOM 1855 C CA . GLU A 1 233 ? 4.914 14.266 -12.359 1 55.44 233 GLU A CA 1
ATOM 1856 C C . GLU A 1 233 ? 3.699 14.281 -13.281 1 55.44 233 GLU A C 1
ATOM 1858 O O . GLU A 1 233 ? 3.5 15.227 -14.039 1 55.44 233 GLU A O 1
ATOM 1863 N N . THR A 1 234 ? 3.043 13.188 -13.336 1 54.53 234 THR A N 1
ATOM 1864 C CA . THR A 1 234 ? 1.978 13.125 -14.328 1 54.53 234 THR A CA 1
ATOM 1865 C C . THR A 1 234 ? 0.854 14.094 -13.984 1 54.53 234 THR A C 1
ATOM 1867 O O . THR A 1 234 ? -0.218 14.055 -14.586 1 54.53 234 THR A O 1
ATOM 1870 N N . GLY A 1 235 ? 1.244 15.078 -13.148 1 52.69 235 GLY A N 1
ATOM 1871 C CA . GLY A 1 235 ? 0.32 16.172 -12.859 1 52.69 235 GLY A CA 1
ATOM 1872 C C . GLY A 1 235 ? -0.604 15.867 -11.695 1 52.69 235 GLY A C 1
ATOM 1873 O O . GLY A 1 235 ? -1.49 16.656 -11.375 1 52.69 235 GLY A O 1
ATOM 1874 N N . PHE A 1 236 ? -0.445 14.648 -11.141 1 60.81 236 PHE A N 1
ATOM 1875 C CA . PHE A 1 236 ? -1.329 14.367 -10.016 1 60.81 236 PHE A CA 1
ATOM 1876 C C . PHE A 1 236 ? -0.591 14.531 -8.695 1 60.81 236 PHE A C 1
ATOM 1878 O O . PHE A 1 236 ? 0.639 14.461 -8.648 1 60.81 236 PHE A O 1
ATOM 1885 N N . CYS A 1 237 ? -1.261 15.25 -7.777 1 67.75 237 CYS A N 1
ATOM 1886 C CA . CYS A 1 237 ? -0.73 15.32 -6.422 1 67.75 237 CYS A CA 1
ATOM 1887 C C . CYS A 1 237 ? -1.01 14.031 -5.66 1 67.75 237 CYS A C 1
ATOM 1889 O O . CYS A 1 237 ? -2.037 13.383 -5.879 1 67.75 237 CYS A O 1
ATOM 1891 N N . ASN A 1 238 ? 0.031 13.719 -4.898 1 81.19 238 ASN A N 1
ATOM 1892 C CA . ASN A 1 238 ? -0.14 12.586 -3.994 1 81.19 238 ASN A CA 1
ATOM 1893 C C . ASN A 1 238 ? -1.205 12.867 -2.938 1 81.19 238 ASN A C 1
ATOM 1895 O O . ASN A 1 238 ? -1.601 14.016 -2.738 1 81.19 238 ASN A O 1
ATOM 1899 N N . SER A 1 239 ? -1.68 11.906 -2.365 1 91.12 239 SER A N 1
ATOM 1900 C CA . SER A 1 239 ? -2.785 12.008 -1.42 1 91.12 239 SER A CA 1
ATOM 1901 C C . SER A 1 239 ? -2.281 12.305 -0.011 1 91.12 239 SER A C 1
ATOM 1903 O O . SER A 1 239 ? -1.185 11.883 0.363 1 91.12 239 SER A O 1
ATOM 1905 N N . GLY A 1 240 ? -2.959 13.133 0.705 1 95.5 240 GLY A N 1
ATOM 1906 C CA . GLY A 1 240 ? -2.881 13.359 2.141 1 95.5 240 GLY A CA 1
ATOM 1907 C C . GLY A 1 240 ? -4.223 13.242 2.836 1 95.5 240 GLY A C 1
ATOM 1908 O O . GLY A 1 240 ? -4.922 14.242 3.021 1 95.5 240 GLY A O 1
ATOM 1909 N N . ILE A 1 241 ? -4.508 12.055 3.316 1 97.5 241 ILE A N 1
ATOM 1910 C CA . ILE A 1 241 ? -5.84 11.719 3.818 1 97.5 241 ILE A CA 1
ATOM 1911 C C . ILE A 1 241 ? -5.875 11.883 5.336 1 97.5 241 ILE A C 1
ATOM 1913 O O . ILE A 1 241 ? -4.93 11.508 6.031 1 97.5 241 ILE A O 1
ATOM 1917 N N . LEU A 1 242 ? -6.898 12.492 5.805 1 98.75 242 LEU A N 1
ATOM 1918 C CA . LEU A 1 242 ? -7.113 12.547 7.246 1 98.75 242 LEU A CA 1
ATOM 1919 C C . LEU A 1 242 ? -8.188 11.547 7.676 1 98.75 242 LEU A C 1
ATOM 1921 O O . LEU A 1 242 ? -9.367 11.734 7.383 1 98.75 242 LEU A O 1
ATOM 1925 N N . SER A 1 243 ? -7.754 10.508 8.305 1 98.5 243 SER A N 1
ATOM 1926 C CA . SER A 1 243 ? -8.664 9.586 8.969 1 98.5 243 SER A CA 1
ATOM 1927 C C . SER A 1 243 ? -9.008 10.062 10.375 1 98.5 243 SER A C 1
ATOM 1929 O O . SER A 1 243 ? -8.109 10.391 11.156 1 98.5 243 SER A O 1
ATOM 1931 N N . HIS A 1 244 ? -10.375 10.117 10.711 1 98.69 244 HIS A N 1
ATOM 1932 C CA . HIS A 1 244 ? -10.688 10.695 12.008 1 98.69 244 HIS A CA 1
ATOM 1933 C C . HIS A 1 244 ? -12.008 10.148 12.555 1 98.69 244 HIS A C 1
ATOM 1935 O O . HIS A 1 244 ? -12.836 9.648 11.789 1 98.69 244 HIS A O 1
ATOM 1941 N N . SER A 1 245 ? -12.156 10.234 13.859 1 97.81 245 SER A N 1
ATOM 1942 C CA . SER A 1 245 ? -13.383 9.93 14.578 1 97.81 245 SER A CA 1
ATOM 1943 C C . SER A 1 245 ? -13.594 10.898 15.742 1 97.81 245 SER A C 1
ATOM 1945 O O . SER A 1 245 ? -12.648 11.531 16.203 1 97.81 245 SER A O 1
ATOM 1947 N N . LEU A 1 246 ? -14.836 11.008 16.016 1 98 246 LEU A N 1
ATOM 1948 C CA . LEU A 1 246 ? -15.211 11.82 17.172 1 98 246 LEU A CA 1
ATOM 1949 C C . LEU A 1 246 ? -15.375 10.953 18.406 1 98 246 LEU A C 1
ATOM 1951 O O . LEU A 1 246 ? -15.984 9.883 18.359 1 98 246 LEU A O 1
ATOM 1955 N N . TRP A 1 247 ? -14.773 11.453 19.5 1 97.56 247 TRP A N 1
ATOM 1956 C CA . TRP A 1 247 ? -14.844 10.742 20.766 1 97.56 247 TRP A CA 1
ATOM 1957 C C . TRP A 1 247 ? -15.375 11.656 21.875 1 97.56 247 TRP A C 1
ATOM 1959 O O . TRP A 1 247 ? -15.414 12.875 21.703 1 97.56 247 TRP A O 1
ATOM 1969 N N . ASP A 1 248 ? -15.844 11.039 22.938 1 96.25 248 ASP A N 1
ATOM 1970 C CA . ASP A 1 248 ? -16.25 11.859 24.078 1 96.25 248 ASP A CA 1
ATOM 1971 C C . ASP A 1 248 ? -15.047 12.57 24.703 1 96.25 248 ASP A C 1
ATOM 1973 O O . ASP A 1 248 ? -13.898 12.234 24.406 1 96.25 248 ASP A O 1
ATOM 1977 N N . VAL A 1 249 ? -15.273 13.539 25.5 1 94.75 249 VAL A N 1
ATOM 1978 C CA . VAL A 1 249 ? -14.234 14.438 25.984 1 94.75 249 VAL A CA 1
ATOM 1979 C C . VAL A 1 249 ? -13.234 13.656 26.844 1 94.75 249 VAL A C 1
ATOM 1981 O O . VAL A 1 249 ? -12.055 14.016 26.906 1 94.75 249 VAL A O 1
ATOM 1984 N N . ASP A 1 250 ? -13.672 12.461 27.406 1 94.69 250 ASP A N 1
ATOM 1985 C CA . ASP A 1 250 ? -12.797 11.625 28.234 1 94.69 250 ASP A CA 1
ATOM 1986 C C . ASP A 1 250 ? -11.992 10.664 27.359 1 94.69 250 ASP A C 1
ATOM 1988 O O . ASP A 1 250 ? -11.172 9.891 27.875 1 94.69 250 ASP A O 1
ATOM 1992 N N . GLU A 1 251 ? -12.305 10.781 26.062 1 95.81 251 GLU A N 1
ATOM 1993 C CA . GLU A 1 251 ? -11.555 9.977 25.094 1 95.81 251 GLU A CA 1
ATOM 1994 C C . GLU A 1 251 ? -11.75 8.484 25.344 1 95.81 251 GLU A C 1
ATOM 1996 O O . GLU A 1 251 ? -10.805 7.703 25.234 1 95.81 251 GLU A O 1
ATOM 2001 N N . LYS A 1 252 ? -12.898 8.062 25.719 1 94.56 252 LYS A N 1
ATOM 2002 C CA . LYS A 1 252 ? -13.164 6.672 26.062 1 94.56 252 LYS A CA 1
ATOM 2003 C C . LYS A 1 252 ? -14.164 6.043 25.109 1 94.56 252 LYS A C 1
ATOM 2005 O O . LYS A 1 252 ? -14.156 4.824 24.906 1 94.56 252 LYS A O 1
ATOM 2010 N N . LYS A 1 253 ? -14.977 6.852 24.547 1 94.12 253 LYS A N 1
ATOM 2011 C CA . LYS A 1 253 ? -16.062 6.309 23.734 1 94.12 253 LYS A CA 1
ATOM 2012 C C . LYS A 1 253 ? -16.062 6.926 22.344 1 94.12 253 LYS A C 1
ATOM 2014 O O . LYS A 1 253 ? -16.094 8.148 22.203 1 94.12 253 LYS A O 1
ATOM 2019 N N . ASN A 1 254 ? -16.078 6.117 21.344 1 95.81 254 ASN A N 1
ATOM 2020 C CA . ASN A 1 254 ? -16.234 6.543 19.953 1 95.81 254 ASN A CA 1
ATOM 2021 C C . ASN A 1 254 ? -17.672 6.984 19.656 1 95.81 254 ASN A C 1
ATOM 2023 O O . ASN A 1 254 ? -18.609 6.195 19.797 1 95.81 254 ASN A O 1
ATOM 2027 N N . MET A 1 255 ? -17.875 8.18 19.203 1 95.69 255 MET A N 1
ATOM 2028 C CA . MET A 1 255 ? -19.203 8.766 19.062 1 95.69 255 MET A CA 1
ATOM 2029 C C . MET A 1 255 ? -19.781 8.461 17.688 1 95.69 255 MET A C 1
ATOM 2031 O O . MET A 1 255 ? -20.953 8.773 17.422 1 95.69 255 MET A O 1
ATOM 2035 N N . PHE A 1 256 ? -18.953 7.82 16.812 1 95.06 256 PHE A N 1
ATOM 2036 C CA . PHE A 1 256 ? -19.438 7.434 15.492 1 95.06 256 PHE A CA 1
ATOM 2037 C C . PHE A 1 256 ? -20.047 6.035 15.523 1 95.06 256 PHE A C 1
ATOM 2039 O O . PHE A 1 256 ? -20.781 5.648 14.617 1 95.06 256 PHE A O 1
ATOM 2046 N N . CYS A 1 257 ? -19.641 5.188 16.422 1 84.75 257 CYS A N 1
ATOM 2047 C CA . CYS A 1 257 ? -19.953 3.764 16.438 1 84.75 257 CYS A CA 1
ATOM 2048 C C . CYS A 1 257 ? -21.203 3.496 17.281 1 84.75 257 CYS A C 1
ATOM 2050 O O . CYS A 1 257 ? -21.297 3.959 18.422 1 84.75 257 CYS A O 1
ATOM 2052 N N . SER A 1 258 ? -22.219 2.834 16.562 1 70.31 258 SER A N 1
ATOM 2053 C CA . SER A 1 258 ? -23.375 2.406 17.344 1 70.31 258 SER A CA 1
ATOM 2054 C C . SER A 1 258 ? -23.141 1.027 17.953 1 70.31 258 SER A C 1
ATOM 2056 O O . SER A 1 258 ? -22.406 0.208 17.406 1 70.31 258 SER A O 1
ATOM 2058 N N . SER A 1 259 ? -23.297 0.851 19.172 1 62.34 259 SER A N 1
ATOM 2059 C CA . SER A 1 259 ? -23.188 -0.418 19.891 1 62.34 259 SER A CA 1
ATOM 2060 C C . SER A 1 259 ? -23.891 -1.54 19.125 1 62.34 259 SER A C 1
ATOM 2062 O O . SER A 1 259 ? -23.688 -2.719 19.438 1 62.34 259 SER A O 1
ATOM 2064 N N . SER A 1 260 ? -24.797 -1.229 18.266 1 54.25 260 SER A N 1
ATOM 2065 C CA . SER A 1 260 ? -25.703 -2.27 17.781 1 54.25 260 SER A CA 1
ATOM 2066 C C . SER A 1 260 ? -25.031 -3.129 16.719 1 54.25 260 SER A C 1
ATOM 2068 O O . SER A 1 260 ? -25.609 -4.098 16.234 1 54.25 260 SER A O 1
ATOM 2070 N N . GLY A 1 261 ? -23.734 -3.068 16.547 1 57.62 261 GLY A N 1
ATOM 2071 C CA . GLY A 1 261 ? -23.094 -3.957 15.602 1 57.62 261 GLY A CA 1
ATOM 2072 C C . GLY A 1 261 ? -23.312 -3.553 14.156 1 57.62 261 GLY A C 1
ATOM 2073 O O . GLY A 1 261 ? -22.719 -4.129 13.242 1 57.62 261 GLY A O 1
ATOM 2074 N N . ILE A 1 262 ? -24.359 -2.689 13.922 1 58.91 262 ILE A N 1
ATOM 2075 C CA . ILE A 1 262 ? -24.688 -2.32 12.555 1 58.91 262 ILE A CA 1
ATOM 2076 C C . ILE A 1 262 ? -23.641 -1.356 12 1 58.91 262 ILE A C 1
ATOM 2078 O O . ILE A 1 262 ? -23.203 -0.442 12.703 1 58.91 262 ILE A O 1
ATOM 2082 N N . GLU A 1 263 ? -23.078 -1.648 10.93 1 71.38 263 GLU A N 1
ATOM 2083 C CA . GLU A 1 263 ? -22.047 -0.906 10.188 1 71.38 263 GLU A CA 1
ATOM 2084 C C . GLU A 1 263 ? -22.594 0.437 9.703 1 71.38 263 GLU A C 1
ATOM 2086 O O . GLU A 1 263 ? -22.625 0.704 8.5 1 71.38 263 GLU A O 1
ATOM 2091 N N . GLN A 1 264 ? -23.219 1.204 10.711 1 82.56 264 GLN A N 1
ATOM 2092 C CA . GLN A 1 264 ? -23.734 2.52 10.344 1 82.56 264 GLN A CA 1
ATOM 2093 C C . GLN A 1 264 ? -23.312 3.58 11.359 1 82.56 264 GLN A C 1
ATOM 2095 O O . GLN A 1 264 ? -23.078 3.271 12.531 1 82.56 264 GLN A O 1
ATOM 2100 N N . LEU A 1 265 ? -23.234 4.793 10.906 1 91.94 265 LEU A N 1
ATOM 2101 C CA . LEU A 1 265 ? -22.891 5.941 11.742 1 91.94 265 LEU A CA 1
ATOM 2102 C C . LEU A 1 265 ? -24.016 6.238 12.734 1 91.94 265 LEU A C 1
ATOM 2104 O O . LEU A 1 265 ? -25.203 6.062 12.414 1 91.94 265 LEU A O 1
ATOM 2108 N N . THR A 1 266 ? -23.734 6.633 13.906 1 92.69 266 THR A N 1
ATOM 2109 C CA . THR A 1 266 ? -24.703 7.18 14.852 1 92.69 266 THR A CA 1
ATOM 2110 C C . THR A 1 266 ? -25.281 8.492 14.336 1 92.69 266 THR A C 1
ATOM 2112 O O . THR A 1 266 ? -24.859 8.992 13.289 1 92.69 266 THR A O 1
ATOM 2115 N N . ILE A 1 267 ? -26.234 9.031 15.07 1 91.25 267 ILE A N 1
ATOM 2116 C CA . ILE A 1 267 ? -26.797 10.328 14.719 1 91.25 267 ILE A CA 1
ATOM 2117 C C . ILE A 1 267 ? -25.703 11.398 14.75 1 91.25 267 ILE A C 1
ATOM 2119 O O . ILE A 1 267 ? -25.641 12.258 13.867 1 91.25 267 ILE A O 1
ATOM 2123 N N . THR A 1 268 ? -24.844 11.297 15.758 1 94.31 268 THR A N 1
ATOM 2124 C CA . THR A 1 268 ? -23.734 12.227 15.867 1 94.31 268 THR A CA 1
ATOM 2125 C C . THR A 1 268 ? -22.828 12.125 14.641 1 94.31 268 THR A C 1
ATOM 2127 O O . THR A 1 268 ? -22.406 13.141 14.078 1 94.31 268 THR A O 1
ATOM 2130 N N . GLY A 1 269 ? -22.562 10.898 14.281 1 95.5 269 GLY A N 1
ATOM 2131 C CA . GLY A 1 269 ? -21.75 10.68 13.109 1 95.5 269 GLY A CA 1
ATOM 2132 C C . GLY A 1 269 ? -22.375 11.195 11.828 1 95.5 269 GLY A C 1
ATOM 2133 O O . GLY A 1 269 ? -21.703 11.766 10.977 1 95.5 269 GLY A O 1
ATOM 2134 N N . LYS A 1 270 ? -23.625 11.008 11.703 1 94.06 270 LYS A N 1
ATOM 2135 C CA . LYS A 1 270 ? -24.344 11.469 10.516 1 94.06 270 LYS A CA 1
ATOM 2136 C C . LYS A 1 270 ? -24.344 12.992 10.438 1 94.06 270 LYS A C 1
ATOM 2138 O O . LYS A 1 270 ? -24.188 13.562 9.359 1 94.06 270 LYS A O 1
ATOM 2143 N N . LYS A 1 271 ? -24.547 13.625 11.5 1 95.19 271 LYS A N 1
ATOM 2144 C CA . LYS A 1 271 ? -24.516 15.086 11.547 1 95.19 271 LYS A CA 1
ATOM 2145 C C . LYS A 1 271 ? -23.125 15.617 11.172 1 95.19 271 LYS A C 1
ATOM 2147 O O . LYS A 1 271 ? -23.016 16.578 10.414 1 95.19 271 LYS A O 1
ATOM 2152 N N . TRP A 1 272 ? -22.156 14.953 11.766 1 97.44 272 TRP A N 1
ATOM 2153 C CA . TRP A 1 272 ? -20.781 15.32 11.438 1 97.44 272 TRP A CA 1
ATOM 2154 C C . TRP A 1 272 ? -20.531 15.203 9.938 1 97.44 272 TRP A C 1
ATOM 2156 O O . TRP A 1 272 ? -20 16.125 9.32 1 97.44 272 TRP A O 1
ATOM 2166 N N . LEU A 1 273 ? -20.906 14.094 9.367 1 96.69 273 LEU A N 1
ATOM 2167 C CA . LEU A 1 273 ? -20.734 13.859 7.934 1 96.69 273 LEU A CA 1
ATOM 2168 C C . LEU A 1 273 ? -21.5 14.898 7.121 1 96.69 273 LEU A C 1
ATOM 2170 O O . LEU A 1 273 ? -21 15.383 6.102 1 96.69 273 LEU A O 1
ATOM 2174 N N . ALA A 1 274 ? -22.703 15.203 7.547 1 95.44 274 ALA A N 1
ATOM 2175 C CA . ALA A 1 274 ? -23.484 16.219 6.852 1 95.44 274 ALA A CA 1
ATOM 2176 C C . ALA A 1 274 ? -22.75 17.562 6.812 1 95.44 274 ALA A C 1
ATOM 2178 O O . ALA A 1 274 ? -22.812 18.266 5.809 1 95.44 274 ALA A O 1
ATOM 2179 N N . GLY A 1 275 ? -22.125 17.891 7.891 1 97.38 275 GLY A N 1
ATOM 2180 C CA . GLY A 1 275 ? -21.312 19.094 7.906 1 97.38 275 GLY A CA 1
ATOM 2181 C C . GLY A 1 275 ? -20.172 19.062 6.906 1 97.38 275 GLY A C 1
ATOM 2182 O O . GLY A 1 275 ? -19.938 20.047 6.203 1 97.38 275 GLY A O 1
ATOM 2183 N N . LEU A 1 276 ? -19.484 17.953 6.879 1 98 276 LEU A N 1
ATOM 2184 C CA . LEU A 1 276 ? -18.391 17.797 5.922 1 98 276 LEU A CA 1
ATOM 2185 C C . LEU A 1 276 ? -18.906 17.938 4.492 1 98 276 LEU A C 1
ATOM 2187 O O . LEU A 1 276 ? -18.266 18.609 3.672 1 98 276 LEU A O 1
ATOM 2191 N N . LEU A 1 277 ? -20.016 17.312 4.207 1 96.81 277 LEU A N 1
ATOM 2192 C CA . LEU A 1 277 ? -20.594 17.375 2.869 1 96.81 277 LEU A CA 1
ATOM 2193 C C . LEU A 1 277 ? -21.016 18.797 2.52 1 96.81 277 LEU A C 1
ATOM 2195 O O . LEU A 1 277 ? -20.719 19.281 1.426 1 96.81 277 LEU A O 1
ATOM 2199 N N . LYS A 1 278 ? -21.625 19.438 3.436 1 95.25 278 LYS A N 1
ATOM 2200 C CA . LYS A 1 278 ? -22.109 20.797 3.238 1 95.25 278 LYS A CA 1
ATOM 2201 C C . LYS A 1 278 ? -20.969 21.734 2.859 1 95.25 278 LYS A C 1
ATOM 2203 O O . LYS A 1 278 ? -21.125 22.609 2.004 1 95.25 278 LYS A O 1
ATOM 2208 N N . HIS A 1 279 ? -19.875 21.531 3.434 1 97.56 279 HIS A N 1
ATOM 2209 C CA . HIS A 1 279 ? -18.766 22.469 3.264 1 97.56 279 HIS A CA 1
ATOM 2210 C C . HIS A 1 279 ? -17.703 21.922 2.324 1 97.56 279 HIS A C 1
ATOM 2212 O O . HIS A 1 279 ? -16.594 22.422 2.277 1 97.56 279 HIS A O 1
ATOM 2218 N N . SER A 1 280 ? -18 20.906 1.592 1 97.75 280 SER A N 1
ATOM 2219 C CA . SER A 1 280 ? -17.016 20.188 0.803 1 97.75 280 SER A CA 1
ATOM 2220 C C . SER A 1 280 ? -16.344 21.094 -0.22 1 97.75 280 SER A C 1
ATOM 2222 O O . SER A 1 280 ? -15.156 20.938 -0.514 1 97.75 280 SER A O 1
ATOM 2224 N N . ALA A 1 281 ? -17.062 22.016 -0.789 1 97.19 281 ALA A N 1
ATOM 2225 C CA . ALA A 1 281 ? -16.469 22.938 -1.762 1 97.19 281 ALA A CA 1
ATOM 2226 C C . ALA A 1 281 ? -15.367 23.766 -1.126 1 97.19 281 ALA A C 1
ATOM 2228 O O . ALA A 1 281 ? -14.25 23.828 -1.649 1 97.19 281 ALA A O 1
ATOM 2229 N N . ALA A 1 282 ? -15.68 24.391 -0.026 1 97.81 282 ALA A N 1
ATOM 2230 C CA . ALA A 1 282 ? -14.703 25.203 0.697 1 97.81 282 ALA A CA 1
ATOM 2231 C C . ALA A 1 282 ? -13.578 24.344 1.257 1 97.81 282 ALA A C 1
ATOM 2233 O O . ALA A 1 282 ? -12.406 24.734 1.216 1 97.81 282 ALA A O 1
ATOM 2234 N N . LEU A 1 283 ? -13.914 23.172 1.808 1 98.12 283 LEU A N 1
ATOM 2235 C CA . LEU A 1 283 ? -12.914 22.234 2.324 1 98.12 283 LEU A CA 1
ATOM 2236 C C . LEU A 1 283 ? -11.898 21.875 1.248 1 98.12 283 LEU A C 1
ATOM 2238 O O . LEU A 1 283 ? -10.695 21.812 1.518 1 98.12 283 LEU A O 1
ATOM 2242 N N . SER A 1 284 ? -12.438 21.625 0.104 1 97.12 284 SER A N 1
ATOM 2243 C CA . SER A 1 284 ? -11.562 21.188 -0.978 1 97.12 284 SER A CA 1
ATOM 2244 C C . SER A 1 284 ? -10.5 22.234 -1.285 1 97.12 284 SER A C 1
ATOM 2246 O O . SER A 1 284 ? -9.375 21.906 -1.667 1 97.12 284 SER A O 1
ATOM 2248 N N . CYS A 1 285 ? -10.805 23.516 -1.118 1 96.62 285 CYS A N 1
ATOM 2249 C CA . CYS A 1 285 ? -9.859 24.594 -1.363 1 96.62 285 CYS A CA 1
ATOM 2250 C C . CYS A 1 285 ? -8.68 24.516 -0.4 1 96.62 285 CYS A C 1
ATOM 2252 O O . CYS A 1 285 ? -7.527 24.672 -0.809 1 96.62 285 CYS A O 1
ATOM 2254 N N . LEU A 1 286 ? -8.93 24.266 0.838 1 97 286 LEU A N 1
ATOM 2255 C CA . LEU A 1 286 ? -7.906 24.203 1.874 1 97 286 LEU A CA 1
ATOM 2256 C C . LEU A 1 286 ? -7.129 22.891 1.783 1 97 286 LEU A C 1
ATOM 2258 O O . LEU A 1 286 ? -5.949 22.828 2.137 1 97 286 LEU A O 1
ATOM 2262 N N . MET A 1 287 ? -7.746 21.859 1.264 1 96.44 287 MET A N 1
ATOM 2263 C CA . MET A 1 287 ? -7.172 20.516 1.302 1 96.44 287 MET A CA 1
ATOM 2264 C C . MET A 1 287 ? -6.449 20.203 -0.002 1 96.44 287 MET A C 1
ATOM 2266 O O . MET A 1 287 ? -5.645 19.266 -0.059 1 96.44 287 MET A O 1
ATOM 2270 N N . ALA A 1 288 ? -6.762 20.844 -1.021 1 93.25 288 ALA A N 1
ATOM 2271 C CA . ALA A 1 288 ? -6.051 20.812 -2.295 1 93.25 288 ALA A CA 1
ATOM 2272 C C . ALA A 1 288 ? -5.773 22.219 -2.801 1 93.25 288 ALA A C 1
ATOM 2274 O O . ALA A 1 288 ? -6.375 22.672 -3.783 1 93.25 288 ALA A O 1
ATOM 2275 N N . PRO A 1 289 ? -4.801 22.859 -2.221 1 90.31 289 PRO A N 1
ATOM 2276 C CA . PRO A 1 289 ? -4.684 24.312 -2.373 1 90.31 289 PRO A CA 1
ATOM 2277 C C . PRO A 1 289 ? -3.883 24.719 -3.611 1 90.31 289 PRO A C 1
ATOM 2279 O O . PRO A 1 289 ? -3.549 25.891 -3.781 1 90.31 289 PRO A O 1
ATOM 2282 N N . ALA A 1 290 ? -3.518 23.781 -4.457 1 84.81 290 ALA A N 1
ATOM 2283 C CA . ALA A 1 290 ? -2.812 24.109 -5.695 1 84.81 290 ALA A CA 1
ATOM 2284 C C . ALA A 1 290 ? -3.6 23.625 -6.91 1 84.81 290 ALA A C 1
ATOM 2286 O O . ALA A 1 290 ? -4.395 22.688 -6.812 1 84.81 290 ALA A O 1
ATOM 2287 N N . VAL A 1 291 ? -3.301 24.25 -8.023 1 84.44 291 VAL A N 1
ATOM 2288 C CA . VAL A 1 291 ? -3.996 23.906 -9.266 1 84.44 291 VAL A CA 1
ATOM 2289 C C . VAL A 1 291 ? -3.754 22.453 -9.609 1 84.44 291 VAL A C 1
ATOM 2291 O O . VAL A 1 291 ? -4.691 21.719 -9.945 1 84.44 291 VAL A O 1
ATOM 2294 N N . SER A 1 292 ? -2.549 22.047 -9.5 1 80.06 292 SER A N 1
ATOM 2295 C CA . SER A 1 292 ? -2.172 20.688 -9.867 1 80.06 292 SER A CA 1
ATOM 2296 C C . SER A 1 292 ? -2.828 19.672 -8.945 1 80.06 292 SER A C 1
ATOM 2298 O O . SER A 1 292 ? -3.111 18.547 -9.359 1 80.06 292 SER A O 1
ATOM 2300 N N . CYS A 1 293 ? -3.088 20.078 -7.715 1 85.19 293 CYS A N 1
ATOM 2301 C CA . CYS A 1 293 ? -3.658 19.156 -6.734 1 85.19 293 CYS A CA 1
ATOM 2302 C C . CYS A 1 293 ? -5.125 18.875 -7.043 1 85.19 293 CYS A C 1
ATOM 2304 O O . CYS A 1 293 ? -5.652 17.828 -6.656 1 85.19 293 CYS A O 1
ATOM 2306 N N . ARG A 1 294 ? -5.73 19.734 -7.715 1 88 294 ARG A N 1
ATOM 2307 C CA . ARG A 1 294 ? -7.172 19.609 -7.914 1 88 294 ARG A CA 1
ATOM 2308 C C . ARG A 1 294 ? -7.484 18.641 -9.039 1 88 294 ARG A C 1
ATOM 2310 O O . ARG A 1 294 ? -8.625 18.172 -9.172 1 88 294 ARG A O 1
ATOM 2317 N N . LYS A 1 295 ? -6.523 18.297 -9.844 1 83.19 295 LYS A N 1
ATOM 2318 C CA . LYS A 1 295 ? -6.695 17.312 -10.906 1 83.19 295 LYS A CA 1
ATOM 2319 C C . LYS A 1 295 ? -7.125 15.961 -10.328 1 83.19 295 LYS A C 1
ATOM 2321 O O . LYS A 1 295 ? -7.719 15.141 -11.031 1 83.19 295 LYS A O 1
ATOM 2326 N N . ARG A 1 296 ? -6.895 15.797 -9.086 1 84.75 296 ARG A N 1
ATOM 2327 C CA . ARG A 1 296 ? -7.23 14.547 -8.422 1 84.75 296 ARG A CA 1
ATOM 2328 C C . ARG A 1 296 ? -8.742 14.344 -8.367 1 84.75 296 ARG A C 1
ATOM 2330 O O . ARG A 1 296 ? -9.219 13.211 -8.234 1 84.75 296 ARG A O 1
ATOM 2337 N N . TYR A 1 297 ? -9.438 15.461 -8.508 1 88.44 297 TYR A N 1
ATOM 2338 C CA . TYR A 1 297 ? -10.891 15.367 -8.422 1 88.44 297 TYR A CA 1
ATOM 2339 C C . TYR A 1 297 ? -11.492 14.992 -9.773 1 88.44 297 TYR A C 1
ATOM 2341 O O . TYR A 1 297 ? -12.648 14.555 -9.844 1 88.44 297 TYR A O 1
ATOM 2349 N N . SER A 1 298 ? -10.742 15.336 -10.82 1 77.81 298 SER A N 1
ATOM 2350 C CA . SER A 1 298 ? -11.258 15.117 -12.164 1 77.81 298 SER A CA 1
ATOM 2351 C C . SER A 1 298 ? -11.023 13.68 -12.617 1 77.81 298 SER A C 1
ATOM 2353 O O . SER A 1 298 ? -9.914 13.32 -13.023 1 77.81 298 SER A O 1
ATOM 2355 N N . LYS A 1 299 ? -11.617 12.797 -11.922 1 63.72 299 LYS A N 1
ATOM 2356 C CA . LYS A 1 299 ? -11.398 11.453 -12.453 1 63.72 299 LYS A CA 1
ATOM 2357 C C . LYS A 1 299 ? -11.336 11.469 -13.984 1 63.72 299 LYS A C 1
ATOM 2359 O O . LYS A 1 299 ? -11.773 12.438 -14.617 1 63.72 299 LYS A O 1
ATOM 2364 N N . GLU A 1 300 ? -10.414 10.805 -14.734 1 54.56 300 GLU A N 1
ATOM 2365 C CA . GLU A 1 300 ? -10.148 10.789 -16.172 1 54.56 300 GLU A CA 1
ATOM 2366 C C . GLU A 1 300 ? -11.414 11.094 -16.969 1 54.56 300 GLU A C 1
ATOM 2368 O O . GLU A 1 300 ? -11.781 10.336 -17.859 1 54.56 300 GLU A O 1
ATOM 2373 N N . SER A 1 301 ? -12.297 11.766 -16.375 1 51.94 301 SER A N 1
ATOM 2374 C CA . SER A 1 301 ? -13.461 11.992 -17.234 1 51.94 301 SER A CA 1
ATOM 2375 C C . SER A 1 301 ? -13.133 12.953 -18.359 1 51.94 301 SER A C 1
ATOM 2377 O O . SER A 1 301 ? -12.5 13.992 -18.141 1 51.94 301 SER A O 1
ATOM 2379 N N . LYS A 1 302 ? -13.148 12.5 -19.469 1 54.56 302 LYS A N 1
ATOM 2380 C CA . LYS A 1 302 ? -12.992 13.203 -20.734 1 54.56 302 LYS A CA 1
ATOM 2381 C C . LYS A 1 302 ? -13.82 14.484 -20.75 1 54.56 302 LYS A C 1
ATOM 2383 O O . LYS A 1 302 ? -13.523 15.406 -21.516 1 54.56 302 LYS A O 1
ATOM 2388 N N . ASP A 1 303 ? -14.922 14.531 -20.125 1 57.56 303 ASP A N 1
ATOM 2389 C CA . ASP A 1 303 ? -15.797 15.688 -20.266 1 57.56 303 ASP A CA 1
ATOM 2390 C C . ASP A 1 303 ? -15.359 16.828 -19.344 1 57.56 303 ASP A C 1
ATOM 2392 O O . ASP A 1 303 ? -14.922 16.578 -18.219 1 57.56 303 ASP A O 1
ATOM 2396 N N . LEU A 1 304 ? -15.156 17.906 -19.953 1 63.41 304 LEU A N 1
ATOM 2397 C CA . LEU A 1 304 ? -14.766 19.141 -19.266 1 63.41 304 LEU A CA 1
ATOM 2398 C C . LEU A 1 304 ? -15.812 19.562 -18.25 1 63.41 304 LEU A C 1
ATOM 2400 O O . LEU A 1 304 ? -16.734 20.312 -18.562 1 63.41 304 LEU A O 1
ATOM 2404 N N . LYS A 1 305 ? -15.914 18.875 -17.094 1 78.88 305 LYS A N 1
ATOM 2405 C CA . LYS A 1 305 ? -16.828 19.281 -16.031 1 78.88 305 LYS A CA 1
ATOM 2406 C C . LYS A 1 305 ? -16.188 20.359 -15.141 1 78.88 305 LYS A C 1
ATOM 2408 O O . LYS A 1 305 ? -14.969 20.438 -15.031 1 78.88 305 LYS A O 1
ATOM 2413 N N . GLU A 1 306 ? -17.109 21.375 -14.711 1 88.38 306 GLU A N 1
ATOM 2414 C CA . GLU A 1 306 ? -16.656 22.469 -13.836 1 88.38 306 GLU A CA 1
ATOM 2415 C C . GLU A 1 306 ? -16.625 22.016 -12.375 1 88.38 306 GLU A C 1
ATOM 2417 O O . GLU A 1 306 ? -15.938 22.625 -11.555 1 88.38 306 GLU A O 1
ATOM 2422 N N . SER A 1 307 ? -17.453 21.047 -12.07 1 92.38 307 SER A N 1
ATOM 2423 C CA . SER A 1 307 ? -17.531 20.531 -10.703 1 92.38 307 SER A CA 1
ATOM 2424 C C . SER A 1 307 ? -17.875 19.047 -10.703 1 92.38 307 SER A C 1
ATOM 2426 O O . SER A 1 307 ? -18.281 18.5 -11.727 1 92.38 307 SER A O 1
ATOM 2428 N N . VAL A 1 308 ? -17.562 18.422 -9.625 1 92 308 VAL A N 1
ATOM 2429 C CA . VAL A 1 308 ? -17.938 17.016 -9.422 1 92 308 VAL A CA 1
ATOM 2430 C C . VAL A 1 308 ? -18.719 16.891 -8.117 1 92 308 VAL A C 1
ATOM 2432 O O . VAL A 1 308 ? -18.516 17.656 -7.176 1 92 308 VAL A O 1
ATOM 2435 N N . PRO A 1 309 ? -19.672 15.953 -8.102 1 91.31 309 PRO A N 1
ATOM 2436 C CA . PRO A 1 309 ? -20.422 15.758 -6.855 1 91.31 309 PRO A CA 1
ATOM 2437 C C . PRO A 1 309 ? -19.531 15.266 -5.711 1 91.31 309 PRO A C 1
ATOM 2439 O O . PRO A 1 309 ? -18.594 14.5 -5.938 1 91.31 309 PRO A O 1
ATOM 2442 N N . THR A 1 310 ? -19.859 15.766 -4.543 1 94.25 310 THR A N 1
ATOM 2443 C CA . THR A 1 310 ? -19.188 15.234 -3.363 1 94.25 310 THR A CA 1
ATOM 2444 C C . THR A 1 310 ? -19.781 13.883 -2.963 1 94.25 310 THR A C 1
ATOM 2446 O O . THR A 1 310 ? -20.953 13.797 -2.617 1 94.25 310 THR A O 1
ATOM 2449 N N . THR A 1 311 ? -18.953 12.898 -2.971 1 92.75 311 THR A N 1
ATOM 2450 C CA . THR A 1 311 ? -19.422 11.539 -2.744 1 92.75 311 THR A CA 1
ATOM 2451 C C . THR A 1 311 ? -19.062 11.062 -1.342 1 92.75 311 THR A C 1
ATOM 2453 O O . THR A 1 311 ? -18.109 11.562 -0.74 1 92.75 311 THR A O 1
ATOM 2456 N N . TRP A 1 312 ? -19.922 10.18 -0.803 1 94.19 312 TRP A N 1
ATOM 2457 C CA . TRP A 1 312 ? -19.625 9.484 0.442 1 94.19 312 TRP A CA 1
ATOM 2458 C C . TRP A 1 312 ? -20.141 8.047 0.393 1 94.19 312 TRP A C 1
ATOM 2460 O O . TRP A 1 312 ? -21 7.711 -0.423 1 94.19 312 TRP A O 1
ATOM 2470 N N . GLY A 1 313 ? -19.5 7.184 1.14 1 92.75 313 GLY A N 1
ATOM 2471 C CA . GLY A 1 313 ? -19.906 5.789 1.174 1 92.75 313 GLY A CA 1
ATOM 2472 C C . GLY A 1 313 ? -19.219 4.996 2.271 1 92.75 313 GLY A C 1
ATOM 2473 O O . GLY A 1 313 ? -18.25 5.477 2.885 1 92.75 313 GLY A O 1
ATOM 2474 N N . TYR A 1 314 ? -19.797 3.836 2.57 1 91.94 314 TYR A N 1
ATOM 2475 C CA . TYR A 1 314 ? -19.188 2.914 3.523 1 91.94 314 TYR A CA 1
ATOM 2476 C C . TYR A 1 314 ? -18.172 2.01 2.836 1 91.94 314 TYR A C 1
ATOM 2478 O O . TYR A 1 314 ? -18.5 1.346 1.848 1 91.94 314 TYR A O 1
ATOM 2486 N N . ASN A 1 315 ? -16.938 2.066 3.389 1 91.38 315 ASN A N 1
ATOM 2487 C CA . ASN A 1 315 ? -15.867 1.229 2.867 1 91.38 315 ASN A CA 1
ATOM 2488 C C . ASN A 1 315 ? -15.766 1.325 1.348 1 91.38 315 ASN A C 1
ATOM 2490 O O . ASN A 1 315 ? -15.781 0.306 0.655 1 91.38 315 ASN A O 1
ATOM 2494 N N . ASP A 1 316 ? -15.742 2.502 0.826 1 91.69 316 ASP A N 1
ATOM 2495 C CA . ASP A 1 316 ? -15.625 2.805 -0.597 1 91.69 316 ASP A CA 1
ATOM 2496 C C . ASP A 1 316 ? -14.508 3.809 -0.855 1 91.69 316 ASP A C 1
ATOM 2498 O O . ASP A 1 316 ? -14.719 5.02 -0.773 1 91.69 316 ASP A O 1
ATOM 2502 N N . ASN A 1 317 ? -13.438 3.369 -1.329 1 90.94 317 ASN A N 1
ATOM 2503 C CA . ASN A 1 317 ? -12.227 4.164 -1.479 1 90.94 317 ASN A CA 1
ATOM 2504 C C . ASN A 1 317 ? -12.336 5.152 -2.635 1 90.94 317 ASN A C 1
ATOM 2506 O O . ASN A 1 317 ? -11.484 6.02 -2.803 1 90.94 317 ASN A O 1
ATOM 2510 N N . SER A 1 318 ? -13.398 5.086 -3.377 1 88 318 SER A N 1
ATOM 2511 C CA . SER A 1 318 ? -13.586 6.027 -4.477 1 88 318 SER A CA 1
ATOM 2512 C C . SER A 1 318 ? -14.305 7.289 -4.012 1 88 318 SER A C 1
ATOM 2514 O O . SER A 1 318 ? -14.344 8.289 -4.73 1 88 318 SER A O 1
ATOM 2516 N N . CYS A 1 319 ? -14.789 7.242 -2.803 1 92.25 319 CYS A N 1
ATOM 2517 C CA . CYS A 1 319 ? -15.578 8.359 -2.295 1 92.25 319 CYS A CA 1
ATOM 2518 C C . CYS A 1 319 ? -14.688 9.391 -1.614 1 92.25 319 CYS A C 1
ATOM 2520 O O . CYS A 1 319 ? -13.656 9.047 -1.044 1 92.25 319 CYS A O 1
ATOM 2522 N N . ALA A 1 320 ? -15.148 10.633 -1.687 1 94.88 320 ALA A N 1
ATOM 2523 C CA . ALA A 1 320 ? -14.445 11.719 -1.021 1 94.88 320 ALA A CA 1
ATOM 2524 C C . ALA A 1 320 ? -14.438 11.531 0.492 1 94.88 320 ALA A C 1
ATOM 2526 O O . ALA A 1 320 ? -13.438 11.812 1.156 1 94.88 320 ALA A O 1
ATOM 2527 N N . PHE A 1 321 ? -15.586 11.148 0.989 1 97.19 321 PHE A N 1
ATOM 2528 C CA . PHE A 1 321 ? -15.688 10.781 2.398 1 97.19 321 PHE A CA 1
ATOM 2529 C C . PHE A 1 321 ? -16.016 9.305 2.555 1 97.19 321 PHE A C 1
ATOM 2531 O O . PHE A 1 321 ? -17.125 8.875 2.238 1 97.19 321 PHE A O 1
ATOM 2538 N N . ASN A 1 322 ? -15.055 8.586 3.045 1 96.5 322 ASN A N 1
ATOM 2539 C CA . ASN A 1 322 ? -15.148 7.133 3.182 1 96.5 322 ASN A CA 1
ATOM 2540 C C . ASN A 1 322 ? -15.312 6.719 4.641 1 96.5 322 ASN A C 1
ATOM 2542 O O . ASN A 1 322 ? -14.406 6.914 5.449 1 96.5 322 ASN A O 1
ATOM 2546 N N . ILE A 1 323 ? -16.438 6.125 4.938 1 95.62 323 ILE A N 1
ATOM 2547 C CA . ILE A 1 323 ? -16.719 5.684 6.297 1 95.62 323 ILE A CA 1
ATOM 2548 C C . ILE A 1 323 ? -16.203 4.254 6.488 1 95.62 323 ILE A C 1
ATOM 2550 O O . ILE A 1 323 ? -16.578 3.354 5.727 1 95.62 323 ILE A O 1
ATOM 2554 N N . LYS A 1 324 ? -15.336 4.113 7.391 1 93.94 324 LYS A N 1
ATOM 2555 C CA . LYS A 1 324 ? -14.797 2.801 7.746 1 93.94 324 LYS A CA 1
ATOM 2556 C C . LYS A 1 324 ? -15.328 2.336 9.094 1 93.94 324 LYS A C 1
ATOM 2558 O O . LYS A 1 324 ? -15.156 3.02 10.109 1 93.94 324 LYS A O 1
ATOM 2563 N N . CYS A 1 325 ? -15.914 1.137 9.156 1 90.5 325 CYS A N 1
ATOM 2564 C CA . CYS A 1 325 ? -16.5 0.631 10.398 1 90.5 325 CYS A CA 1
ATOM 2565 C C . CYS A 1 325 ? -15.789 -0.639 10.852 1 90.5 325 CYS A C 1
ATOM 2567 O O . CYS A 1 325 ? -16.297 -1.364 11.711 1 90.5 325 CYS A O 1
ATOM 2569 N N . HIS A 1 326 ? -14.688 -0.863 10.273 1 85.88 326 HIS A N 1
ATOM 2570 C CA . HIS A 1 326 ? -13.984 -2.102 10.586 1 85.88 326 HIS A CA 1
ATOM 2571 C C . HIS A 1 326 ? -12.617 -1.821 11.188 1 85.88 326 HIS A C 1
ATOM 2573 O O . HIS A 1 326 ? -12.117 -0.694 11.125 1 85.88 326 HIS A O 1
ATOM 2579 N N . GLY A 1 327 ? -12.133 -2.891 11.93 1 82.25 327 GLY A N 1
ATOM 2580 C CA . GLY A 1 327 ? -10.797 -2.801 12.5 1 82.25 327 GLY A CA 1
ATOM 2581 C C . GLY A 1 327 ? -10.797 -2.385 13.961 1 82.25 327 GLY A C 1
ATOM 2582 O O . GLY A 1 327 ? -11.844 -2.053 14.516 1 82.25 327 GLY A O 1
ATOM 2583 N N . GLU A 1 328 ? -9.594 -2.244 14.453 1 82.31 328 GLU A N 1
ATOM 2584 C CA . GLU A 1 328 ? -9.406 -1.999 15.883 1 82.31 328 GLU A CA 1
ATOM 2585 C C . GLU A 1 328 ? -9.594 -0.522 16.219 1 82.31 328 GLU A C 1
ATOM 2587 O O . GLU A 1 328 ? -9.852 -0.169 17.375 1 82.31 328 GLU A O 1
ATOM 2592 N N . LYS A 1 329 ? -9.625 0.272 15.234 1 84.56 329 LYS A N 1
ATOM 2593 C CA . LYS A 1 329 ? -9.68 1.712 15.461 1 84.56 329 LYS A CA 1
ATOM 2594 C C . LYS A 1 329 ? -11.117 2.191 15.594 1 84.56 329 LYS A C 1
ATOM 2596 O O . LYS A 1 329 ? -11.367 3.342 15.961 1 84.56 329 LYS A O 1
ATOM 2601 N N . GLY A 1 330 ? -12.031 1.348 15.328 1 88.31 330 GLY A N 1
ATOM 2602 C CA . GLY A 1 330 ? -13.43 1.729 15.391 1 88.31 330 GLY A CA 1
ATOM 2603 C C . GLY A 1 330 ? -13.898 2.488 14.164 1 88.31 330 GLY A C 1
ATOM 2604 O O . GLY A 1 330 ? -13.172 2.586 13.172 1 88.31 330 GLY A O 1
ATOM 2605 N N . THR A 1 331 ? -15.133 2.967 14.281 1 94.44 331 THR A N 1
ATOM 2606 C CA . THR A 1 331 ? -15.711 3.682 13.148 1 94.44 331 THR A CA 1
ATOM 2607 C C . THR A 1 331 ? -15.023 5.027 12.953 1 94.44 331 THR A C 1
ATOM 2609 O O . THR A 1 331 ? -14.812 5.773 13.906 1 94.44 331 THR A O 1
ATOM 2612 N N . ARG A 1 332 ? -14.695 5.305 11.773 1 96.62 332 ARG A N 1
ATOM 2613 C CA . ARG A 1 332 ? -14.008 6.551 11.445 1 96.62 332 ARG A CA 1
ATOM 2614 C C . ARG A 1 332 ? -14.367 7.012 10.031 1 96.62 332 ARG A C 1
ATOM 2616 O O . ARG A 1 332 ? -14.922 6.242 9.242 1 96.62 332 ARG A O 1
ATOM 2623 N N . ILE A 1 333 ? -14.086 8.234 9.727 1 98.12 333 ILE A N 1
ATOM 2624 C CA . ILE A 1 333 ? -14.281 8.82 8.398 1 98.12 333 ILE A CA 1
ATOM 2625 C C . ILE A 1 333 ? -12.93 9.211 7.809 1 98.12 333 ILE A C 1
ATOM 2627 O O . ILE A 1 333 ? -12.125 9.883 8.469 1 98.12 333 ILE A O 1
ATOM 2631 N N . GLU A 1 334 ? -12.68 8.727 6.656 1 98.06 334 GLU A N 1
ATOM 2632 C CA . GLU A 1 334 ? -11.516 9.188 5.898 1 98.06 334 GLU A CA 1
ATOM 2633 C C . GLU A 1 334 ? -11.891 10.328 4.953 1 98.06 334 GLU A C 1
ATOM 2635 O O . GLU A 1 334 ? -12.719 10.156 4.059 1 98.06 334 GLU A O 1
ATOM 2640 N N . ASN A 1 335 ? -11.367 11.477 5.254 1 98.25 335 ASN A N 1
ATOM 2641 C CA . ASN A 1 335 ? -11.484 12.617 4.352 1 98.25 335 ASN A CA 1
ATOM 2642 C C . ASN A 1 335 ? -10.453 12.539 3.225 1 98.25 335 ASN A C 1
ATOM 2644 O O . ASN A 1 335 ? -9.289 12.906 3.416 1 98.25 335 ASN A O 1
ATOM 2648 N N . LYS A 1 336 ? -10.875 12.211 2.059 1 96 336 LYS A N 1
ATOM 2649 C CA . LYS A 1 336 ? -9.977 11.914 0.949 1 96 336 LYS A CA 1
ATOM 2650 C C . LYS A 1 336 ? -9.836 13.117 0.021 1 96 336 LYS A C 1
ATOM 2652 O O . LYS A 1 336 ? -9.242 13.016 -1.055 1 96 336 LYS A O 1
ATOM 2657 N N . LEU A 1 337 ? -10.32 14.219 0.43 1 96.06 337 LEU A N 1
ATOM 2658 C CA . LEU A 1 337 ? -10.164 15.445 -0.347 1 96.06 337 LEU A CA 1
ATOM 2659 C C . LEU A 1 337 ? -8.727 15.945 -0.288 1 96.06 337 LEU A C 1
ATOM 2661 O O . LEU A 1 337 ? -8.305 16.75 -1.127 1 96.06 337 LEU A O 1
ATOM 2665 N N . GLY A 1 338 ? -8.023 15.477 0.647 1 94.75 338 GLY A N 1
ATOM 2666 C CA . GLY A 1 338 ? -6.746 16.078 0.977 1 94.75 338 GLY A CA 1
ATOM 2667 C C . GLY A 1 338 ? -5.629 15.664 0.04 1 94.75 338 GLY A C 1
ATOM 2668 O O . GLY A 1 338 ? -5.516 14.484 -0.311 1 94.75 338 GLY A O 1
ATOM 2669 N N . SER A 1 339 ? -4.828 16.656 -0.352 1 92.62 339 SER A N 1
ATOM 2670 C CA . SER A 1 339 ? -3.557 16.422 -1.025 1 92.62 339 SER A CA 1
ATOM 2671 C C . SER A 1 339 ? -2.398 16.422 -0.033 1 92.62 339 SER A C 1
ATOM 2673 O O . SER A 1 339 ? -2.492 17.016 1.04 1 92.62 339 SER A O 1
ATOM 2675 N N . ALA A 1 340 ? -1.334 15.773 -0.447 1 92.69 340 ALA A N 1
ATOM 2676 C CA . ALA A 1 340 ? -0.165 15.695 0.424 1 92.69 340 ALA A CA 1
ATOM 2677 C C . ALA A 1 340 ? 0.495 17.062 0.586 1 92.69 340 ALA A C 1
ATOM 2679 O O . ALA A 1 340 ? 1.27 17.281 1.521 1 92.69 340 ALA A O 1
ATOM 2680 N N . THR A 1 341 ? 0.132 18 -0.21 1 88.81 341 THR A N 1
ATOM 2681 C CA . THR A 1 341 ? 0.755 19.312 -0.167 1 88.81 341 THR A CA 1
ATOM 2682 C C . THR A 1 341 ? -0.015 20.25 0.764 1 88.81 341 THR A C 1
ATOM 2684 O O . THR A 1 341 ? 0.475 21.312 1.121 1 88.81 341 THR A O 1
ATOM 2687 N N . ALA A 1 342 ? -1.153 19.844 1.144 1 94.81 342 ALA A N 1
ATOM 2688 C CA . ALA A 1 342 ? -1.946 20.688 2.039 1 94.81 342 ALA A CA 1
ATOM 2689 C C . ALA A 1 342 ? -1.319 20.75 3.43 1 94.81 342 ALA A C 1
ATOM 2691 O O . ALA A 1 342 ? -0.687 19.797 3.877 1 94.81 342 ALA A O 1
ATOM 2692 N N . ASN A 1 343 ? -1.439 21.906 4.055 1 96.12 343 ASN A N 1
ATOM 2693 C CA . ASN A 1 343 ? -0.978 22.062 5.43 1 96.12 343 ASN A CA 1
ATOM 2694 C C . ASN A 1 343 ? -1.784 21.188 6.391 1 96.12 343 ASN A C 1
ATOM 2696 O O . ASN A 1 343 ? -2.986 21.406 6.562 1 96.12 343 ASN A O 1
ATOM 2700 N N . PRO A 1 344 ? -1.142 20.266 7.074 1 98.12 344 PRO A N 1
ATOM 2701 C CA . PRO A 1 344 ? -1.898 19.328 7.898 1 98.12 344 PRO A CA 1
ATOM 2702 C C . PRO A 1 344 ? -2.68 20.016 9.016 1 98.12 344 PRO A C 1
ATOM 2704 O O . PRO A 1 344 ? -3.752 19.547 9.406 1 98.12 344 PRO A O 1
ATOM 2707 N N . TYR A 1 345 ? -2.168 21.094 9.539 1 98.69 345 TYR A N 1
ATOM 2708 C CA . TYR A 1 345 ? -2.889 21.828 10.57 1 98.69 345 TYR A CA 1
ATOM 2709 C C . TYR A 1 345 ? -4.184 22.406 10.023 1 98.69 345 TYR A C 1
ATOM 2711 O O . TYR A 1 345 ? -5.215 22.391 10.695 1 98.69 345 TYR A O 1
ATOM 2719 N N . LEU A 1 346 ? -4.09 22.891 8.828 1 98.5 346 LEU A N 1
ATOM 2720 C CA . LEU A 1 346 ? -5.281 23.453 8.211 1 98.5 346 LEU A CA 1
ATOM 2721 C C . LEU A 1 346 ? -6.281 22.375 7.84 1 98.5 346 LEU A C 1
ATOM 2723 O O . LEU A 1 346 ? -7.492 22.578 7.945 1 98.5 346 LEU A O 1
ATOM 2727 N N . VAL A 1 347 ? -5.773 21.266 7.375 1 98.56 347 VAL A N 1
ATOM 2728 C CA . VAL A 1 347 ? -6.641 20.125 7.074 1 98.56 347 VAL A CA 1
ATOM 2729 C C . VAL A 1 347 ? -7.422 19.734 8.32 1 98.56 347 VAL A C 1
ATOM 2731 O O . VAL A 1 347 ? -8.641 19.547 8.273 1 98.56 347 VAL A O 1
ATOM 2734 N N . LEU A 1 348 ? -6.711 19.609 9.414 1 98.81 348 LEU A N 1
ATOM 2735 C CA . LEU A 1 348 ? -7.332 19.234 10.68 1 98.81 348 LEU A CA 1
ATOM 2736 C C . LEU A 1 348 ? -8.336 20.281 11.125 1 98.81 348 LEU A C 1
ATOM 2738 O O . LEU A 1 348 ? -9.484 19.953 11.453 1 98.81 348 LEU A O 1
ATOM 2742 N N . ALA A 1 349 ? -7.988 21.531 11.094 1 98.81 349 ALA A N 1
ATOM 2743 C CA . ALA A 1 349 ? -8.836 22.625 11.547 1 98.81 349 ALA A CA 1
ATOM 2744 C C . ALA A 1 349 ? -10.109 22.719 10.719 1 98.81 349 ALA A C 1
ATOM 2746 O O . ALA A 1 349 ? -11.203 22.859 11.266 1 98.81 349 ALA A O 1
ATOM 2747 N N . ALA A 1 350 ? -9.922 22.672 9.406 1 98.75 350 ALA A N 1
ATOM 2748 C CA . ALA A 1 350 ? -11.062 22.797 8.5 1 98.75 350 ALA A CA 1
ATOM 2749 C C . ALA A 1 350 ? -12.039 21.641 8.688 1 98.75 350 ALA A C 1
ATOM 2751 O O . ALA A 1 350 ? -13.25 21.828 8.633 1 98.75 350 ALA A O 1
ATOM 2752 N N . THR A 1 351 ? -11.508 20.453 8.844 1 98.81 351 THR A N 1
ATOM 2753 C CA . THR A 1 351 ? -12.344 19.281 9.062 1 98.81 351 THR A CA 1
ATOM 2754 C C . THR A 1 351 ? -13.156 19.422 10.344 1 98.81 351 THR A C 1
ATOM 2756 O O . THR A 1 351 ? -14.359 19.156 10.359 1 98.81 351 THR A O 1
ATOM 2759 N N . VAL A 1 352 ? -12.508 19.859 11.398 1 98.81 352 VAL A N 1
ATOM 2760 C CA . VAL A 1 352 ? -13.188 20.047 12.68 1 98.81 352 VAL A CA 1
ATOM 2761 C C . VAL A 1 352 ? -14.258 21.125 12.555 1 98.81 352 VAL A C 1
ATOM 2763 O O . VAL A 1 352 ? -15.391 20.938 13.008 1 98.81 352 VAL A O 1
ATOM 2766 N N . ALA A 1 353 ? -13.938 22.234 11.914 1 98.75 353 ALA A N 1
ATOM 2767 C CA . ALA A 1 353 ? -14.883 23.328 11.75 1 98.75 353 ALA A CA 1
ATOM 2768 C C . ALA A 1 353 ? -16.125 22.875 10.992 1 98.75 353 ALA A C 1
ATOM 2770 O O . ALA A 1 353 ? -17.25 23.156 11.406 1 98.75 353 ALA A O 1
ATOM 2771 N N . ALA A 1 354 ? -15.883 22.203 9.906 1 98.31 354 ALA A N 1
ATOM 2772 C CA . ALA A 1 354 ? -17 21.719 9.086 1 98.31 354 ALA A CA 1
ATOM 2773 C C . ALA A 1 354 ? -17.844 20.703 9.852 1 98.31 354 ALA A C 1
ATOM 2775 O O . ALA A 1 354 ? -19.078 20.781 9.844 1 98.31 354 ALA A O 1
ATOM 2776 N N . GLY A 1 355 ? -17.172 19.75 10.477 1 98.31 355 GLY A N 1
ATOM 2777 C CA . GLY A 1 355 ? -17.891 18.75 11.25 1 98.31 355 GLY A CA 1
ATOM 2778 C C . GLY A 1 355 ? -18.703 19.359 12.391 1 98.31 355 GLY A C 1
ATOM 2779 O O . GLY A 1 355 ? -19.844 18.938 12.633 1 98.31 355 GLY A O 1
ATOM 2780 N N . MET A 1 356 ? -18.172 20.328 13.047 1 97.88 356 MET A N 1
ATOM 2781 C CA . MET A 1 356 ? -18.859 20.984 14.172 1 97.88 356 MET A CA 1
ATOM 2782 C C . MET A 1 356 ? -20.109 21.703 13.695 1 97.88 356 MET A C 1
ATOM 2784 O O . MET A 1 356 ? -21.125 21.719 14.398 1 97.88 356 MET A O 1
ATOM 2788 N N . ASP A 1 357 ? -20.016 22.312 12.578 1 97.06 357 ASP A N 1
ATOM 2789 C CA . ASP A 1 357 ? -21.203 22.953 12.031 1 97.06 357 ASP A CA 1
ATOM 2790 C C . ASP A 1 357 ? -22.344 21.953 11.859 1 97.06 357 ASP A C 1
ATOM 2792 O O . ASP A 1 357 ? -23.5 22.266 12.109 1 97.06 357 ASP A O 1
ATOM 2796 N N . GLY A 1 358 ? -21.984 20.75 11.391 1 96.19 358 GLY A N 1
ATOM 2797 C CA . GLY A 1 358 ? -22.984 19.703 11.25 1 96.19 358 GLY A CA 1
ATOM 2798 C C . GLY A 1 358 ? -23.625 19.297 12.562 1 96.19 358 GLY A C 1
ATOM 2799 O O . GLY A 1 358 ? -24.812 18.969 12.617 1 96.19 358 GLY A O 1
ATOM 2800 N N . LEU A 1 359 ? -22.875 19.359 13.625 1 94.94 359 LEU A N 1
ATOM 2801 C CA . LEU A 1 359 ? -23.375 19 14.953 1 94.94 359 LEU A CA 1
ATOM 2802 C C . LEU A 1 359 ? -24.406 20.016 15.438 1 94.94 359 LEU A C 1
ATOM 2804 O O . LEU A 1 359 ? -25.344 19.656 16.141 1 94.94 359 LEU A O 1
ATOM 2808 N N . TYR A 1 360 ? -24.281 21.281 15.125 1 91.06 360 TYR A N 1
ATOM 2809 C CA . TYR A 1 360 ? -25.141 22.359 15.609 1 91.06 360 TYR A CA 1
ATOM 2810 C C . TYR A 1 360 ? -26.359 22.531 14.719 1 91.06 360 TYR A C 1
ATOM 2812 O O . TYR A 1 360 ? -27.344 23.172 15.102 1 91.06 360 TYR A O 1
ATOM 2820 N N . SER A 1 361 ? -26.312 22.188 13.586 1 80.75 361 SER A N 1
ATOM 2821 C CA . SER A 1 361 ? -27.406 22.391 12.648 1 80.75 361 SER A CA 1
ATOM 2822 C C . SER A 1 361 ? -28.625 21.547 13.039 1 80.75 361 SER A C 1
ATOM 2824 O O . SER A 1 361 ? -28.484 20.422 13.523 1 80.75 361 SER A O 1
ATOM 2826 N N . ASP A 1 362 ? -29.703 22.312 13.664 1 65.81 362 ASP A N 1
ATOM 2827 C CA . ASP A 1 362 ? -30.984 21.688 14.008 1 65.81 362 ASP A CA 1
ATOM 2828 C C . ASP A 1 362 ? -31.578 20.969 12.797 1 65.81 362 ASP A C 1
ATOM 2830 O O . ASP A 1 362 ? -32.656 20.359 12.898 1 65.81 362 ASP A O 1
ATOM 2834 N N . ASP A 1 363 ? -31.188 21.344 11.711 1 52.34 363 ASP A N 1
ATOM 2835 C CA . ASP A 1 363 ? -31.828 20.734 10.547 1 52.34 363 ASP A CA 1
ATOM 2836 C C . ASP A 1 363 ? -31.828 19.203 10.648 1 52.34 363 ASP A C 1
ATOM 2838 O O . ASP A 1 363 ? -30.812 18.609 10.992 1 52.34 363 ASP A O 1
ATOM 2842 N N . GLY A 1 364 ? -32.969 18.672 11.328 1 44.47 364 GLY A N 1
ATOM 2843 C CA . GLY A 1 364 ? -33.25 17.25 11.445 1 44.47 364 GLY A CA 1
ATOM 2844 C C . GLY A 1 364 ? -32.406 16.391 10.523 1 44.47 364 GLY A C 1
ATOM 2845 O O . GLY A 1 364 ? -32.281 16.688 9.336 1 44.47 364 GLY A O 1
ATOM 2846 N N . VAL A 1 365 ? -31.359 15.875 11.031 1 45.19 365 VAL A N 1
ATOM 2847 C CA . VAL A 1 365 ? -30.766 14.773 10.281 1 45.19 365 VAL A CA 1
ATOM 2848 C C . VAL A 1 365 ? -31.828 14.109 9.406 1 45.19 365 VAL A C 1
ATOM 2850 O O . VAL A 1 365 ? -32.938 13.852 9.859 1 45.19 365 VAL A O 1
ATOM 2853 N N . LEU A 1 366 ? -31.859 14.367 8.18 1 38.97 366 LEU A N 1
ATOM 2854 C CA . LEU A 1 366 ? -32.75 13.711 7.25 1 38.97 366 LEU A CA 1
ATOM 2855 C C . LEU A 1 366 ? -33.094 12.297 7.711 1 38.97 366 LEU A C 1
ATOM 2857 O O . LEU A 1 366 ? -32.25 11.398 7.609 1 38.97 366 LEU A O 1
ATOM 2861 N N . ALA A 1 367 ? -33.656 12.219 8.93 1 33.06 367 ALA A N 1
ATOM 2862 C CA . ALA A 1 367 ? -34.281 10.969 9.359 1 33.06 367 ALA A CA 1
ATOM 2863 C C . ALA A 1 367 ? -35 10.281 8.203 1 33.06 367 ALA A C 1
ATOM 2865 O O . ALA A 1 367 ? -36.188 10.469 8.008 1 33.06 367 ALA A O 1
ATOM 2866 N N . GLY A 1 368 ? -34.594 10.523 6.984 1 33.28 368 GLY A N 1
ATOM 2867 C CA . GLY A 1 368 ? -35.438 9.656 6.184 1 33.28 368 GLY A CA 1
ATOM 2868 C C . GLY A 1 368 ? -35.531 8.234 6.723 1 33.28 368 GLY A C 1
ATOM 2869 O O . GLY A 1 368 ? -34.75 7.852 7.59 1 33.28 368 GLY A O 1
ATOM 2870 N N . PRO A 1 369 ? -36.688 7.621 6.586 1 32.06 369 PRO A N 1
ATOM 2871 C CA . PRO A 1 369 ? -36.844 6.246 7.066 1 32.06 369 PRO A CA 1
ATOM 2872 C C . PRO A 1 369 ? -35.531 5.477 7.062 1 32.06 369 PRO A C 1
ATOM 2874 O O . PRO A 1 369 ? -34.594 5.836 6.336 1 32.06 369 PRO A O 1
ATOM 2877 N N . GLU A 1 370 ? -35.344 4.48 8.047 1 35.53 370 GLU A N 1
ATOM 2878 C CA . GLU A 1 370 ? -34.312 3.484 8.336 1 35.53 370 GLU A CA 1
ATOM 2879 C C . GLU A 1 370 ? -33.469 3.205 7.102 1 35.53 370 GLU A C 1
ATOM 2881 O O . GLU A 1 370 ? -32.281 2.945 7.219 1 35.53 370 GLU A O 1
ATOM 2886 N N . ASN A 1 371 ? -34.031 2.543 6.086 1 33.34 371 ASN A N 1
ATOM 2887 C CA . ASN A 1 371 ? -33.562 1.888 4.879 1 33.34 371 ASN A CA 1
ATOM 2888 C C . ASN A 1 371 ? -33.062 2.902 3.852 1 33.34 371 ASN A C 1
ATOM 2890 O O . ASN A 1 371 ? -32.781 2.543 2.707 1 33.34 371 ASN A O 1
ATOM 2894 N N . SER A 1 372 ? -33.562 4.168 3.844 1 34.19 372 SER A N 1
ATOM 2895 C CA . SER A 1 372 ? -33.312 5.023 2.688 1 34.19 372 SER A CA 1
ATOM 2896 C C . SER A 1 372 ? -31.922 5.645 2.758 1 34.19 372 SER A C 1
ATOM 2898 O O . SER A 1 372 ? -31.562 6.266 3.762 1 34.19 372 SER A O 1
ATOM 2900 N N . THR A 1 373 ? -30.938 5.18 2.281 1 38.69 373 THR A N 1
ATOM 2901 C CA . THR A 1 373 ? -29.641 5.688 1.854 1 38.69 373 THR A CA 1
ATOM 2902 C C . THR A 1 373 ? -29.719 7.18 1.548 1 38.69 373 THR A C 1
ATOM 2904 O O . THR A 1 373 ? -28.75 7.77 1.065 1 38.69 373 THR A O 1
ATOM 2907 N N . ASP A 1 374 ? -30.953 7.879 1.605 1 38.72 374 ASP A N 1
ATOM 2908 C CA . ASP A 1 374 ? -31.109 9.195 0.984 1 38.72 374 ASP A CA 1
ATOM 2909 C C . ASP A 1 374 ? -30.734 10.305 1.96 1 38.72 374 ASP A C 1
ATOM 2911 O O . ASP A 1 374 ? -31.484 10.578 2.908 1 38.72 374 ASP A O 1
ATOM 2915 N N . LEU A 1 375 ? -29.641 10.445 2.572 1 46.06 375 LEU A N 1
ATOM 2916 C CA . LEU A 1 375 ? -29.312 11.766 3.09 1 46.06 375 LEU A CA 1
ATOM 2917 C C . LEU A 1 375 ? -30.078 12.852 2.332 1 46.06 375 LEU A C 1
ATOM 2919 O O . LEU A 1 375 ? -30.016 12.914 1.103 1 46.06 375 LEU A O 1
ATOM 2923 N N . HIS A 1 376 ? -31.438 13.023 2.564 1 42.5 376 HIS A N 1
ATOM 2924 C CA . HIS A 1 376 ? -32.281 14.047 1.947 1 42.5 376 HIS A CA 1
ATOM 2925 C C . HIS A 1 376 ? -31.422 15.234 1.484 1 42.5 376 HIS A C 1
ATOM 2927 O O . HIS A 1 376 ? -31.156 16.141 2.266 1 42.5 376 HIS A O 1
ATOM 2933 N N . GLN A 1 377 ? -30.438 15.016 0.875 1 44.56 377 GLN A N 1
ATOM 2934 C CA . GLN A 1 377 ? -29.578 16.094 0.41 1 44.56 377 GLN A CA 1
ATOM 2935 C C . GLN A 1 377 ? -30.375 17.141 -0.362 1 44.56 377 GLN A C 1
ATOM 2937 O O . GLN A 1 377 ? -31.156 16.797 -1.248 1 44.56 377 GLN A O 1
ATOM 2942 N N . SER A 1 378 ? -30.828 18.281 0.194 1 48.75 378 SER A N 1
ATOM 2943 C CA . SER A 1 378 ? -30.719 19.5 -0.609 1 48.75 378 SER A CA 1
ATOM 2944 C C . SER A 1 378 ? -29.766 19.297 -1.782 1 48.75 378 SER A C 1
ATOM 2946 O O . SER A 1 378 ? -29.156 18.234 -1.915 1 48.75 378 SER A O 1
ATOM 2948 N N . LYS A 1 379 ? -29.484 20.375 -2.629 1 56.03 379 LYS A N 1
ATOM 2949 C CA . LYS A 1 379 ? -28.594 20.328 -3.781 1 56.03 379 LYS A CA 1
ATOM 2950 C C . LYS A 1 379 ? -27.266 19.672 -3.426 1 56.03 379 LYS A C 1
ATOM 2952 O O . LYS A 1 379 ? -26.625 20.047 -2.449 1 56.03 379 LYS A O 1
ATOM 2957 N N . PRO A 1 380 ? -27.047 18.531 -4.031 1 68.56 380 PRO A N 1
ATOM 2958 C CA . PRO A 1 380 ? -25.781 17.828 -3.797 1 68.56 380 PRO A CA 1
ATOM 2959 C C . PRO A 1 380 ? -24.578 18.766 -3.797 1 68.56 380 PRO A C 1
ATOM 2961 O O . PRO A 1 380 ? -24.5 19.672 -4.625 1 68.56 380 PRO A O 1
ATOM 2964 N N . SER A 1 381 ? -23.906 18.703 -2.65 1 84.75 381 SER A N 1
ATOM 2965 C CA . SER A 1 381 ? -22.672 19.484 -2.568 1 84.75 381 SER A CA 1
ATOM 2966 C C . SER A 1 381 ? -21.703 19.109 -3.684 1 84.75 381 SER A C 1
ATOM 2968 O O . SER A 1 381 ? -21.641 17.953 -4.094 1 84.75 381 SER A O 1
ATOM 2970 N N . GLU A 1 382 ? -21.125 20.109 -4.25 1 93.56 382 GLU A N 1
ATOM 2971 C CA . GLU A 1 382 ? -20.188 19.891 -5.355 1 93.56 382 GLU A CA 1
ATOM 2972 C C . GLU A 1 382 ? -18.797 20.422 -5.023 1 93.56 382 GLU A C 1
ATOM 2974 O O . GLU A 1 382 ? -18.656 21.328 -4.199 1 93.56 382 GLU A O 1
ATOM 2979 N N . ILE A 1 383 ? -17.906 19.859 -5.59 1 95.31 383 ILE A N 1
ATOM 2980 C CA . ILE A 1 383 ? -16.516 20.281 -5.473 1 95.31 383 ILE A CA 1
ATOM 2981 C C . ILE A 1 383 ? -16.062 20.953 -6.773 1 95.31 383 ILE A C 1
ATOM 2983 O O . ILE A 1 383 ? -16.078 20.328 -7.836 1 95.31 383 ILE A O 1
ATOM 2987 N N . PRO A 1 384 ? -15.727 22.203 -6.68 1 95.31 384 PRO A N 1
ATOM 2988 C CA . PRO A 1 384 ? -15.234 22.859 -7.891 1 95.31 384 PRO A CA 1
ATOM 2989 C C . PRO A 1 384 ? -13.922 22.266 -8.398 1 95.31 384 PRO A C 1
ATOM 2991 O O . PRO A 1 384 ? -13.047 21.938 -7.594 1 95.31 384 PRO A O 1
ATOM 2994 N N . LEU A 1 385 ? -13.742 22.188 -9.688 1 92.69 385 LEU A N 1
ATOM 2995 C CA . LEU A 1 385 ? -12.539 21.609 -10.273 1 92.69 385 LEU A CA 1
ATOM 2996 C C . LEU A 1 385 ? -11.461 22.672 -10.469 1 92.69 385 LEU A C 1
ATOM 2998 O O . LEU A 1 385 ? -10.266 22.375 -10.453 1 92.69 385 LEU A O 1
ATOM 3002 N N . LYS A 1 386 ? -11.867 23.859 -10.664 1 92.38 386 LYS A N 1
ATOM 3003 C CA . LYS A 1 386 ? -10.914 24.969 -10.812 1 92.38 386 LYS A CA 1
ATOM 3004 C C . LYS A 1 386 ? -10.602 25.609 -9.461 1 92.38 386 LYS A C 1
ATOM 3006 O O . LYS A 1 386 ? -11.5 25.781 -8.633 1 92.38 386 LYS A O 1
ATOM 3011 N N . LEU A 1 387 ? -9.398 25.984 -9.266 1 93.12 387 LEU A N 1
ATOM 3012 C CA . LEU A 1 387 ? -8.977 26.578 -8 1 93.12 387 LEU A CA 1
ATOM 3013 C C . LEU A 1 387 ? -9.695 27.891 -7.762 1 93.12 387 LEU A C 1
ATOM 3015 O O . LEU A 1 387 ? -10.062 28.203 -6.625 1 93.12 387 LEU A O 1
ATOM 3019 N N . GLU A 1 388 ? -9.914 28.672 -8.82 1 94.75 388 GLU A N 1
ATOM 3020 C CA . GLU A 1 388 ? -10.594 29.969 -8.695 1 94.75 388 GLU A CA 1
ATOM 3021 C C . GLU A 1 388 ? -11.992 29.797 -8.102 1 94.75 388 GLU A C 1
ATOM 3023 O O . GLU A 1 388 ? -12.398 30.594 -7.242 1 94.75 388 GLU A O 1
ATOM 3028 N N . HIS A 1 389 ? -12.602 28.797 -8.555 1 95.88 389 HIS A N 1
ATOM 3029 C CA . HIS A 1 389 ? -13.953 28.531 -8.07 1 95.88 389 HIS A CA 1
ATOM 3030 C C . HIS A 1 389 ? -13.93 28.016 -6.633 1 95.88 389 HIS A C 1
ATOM 3032 O O . HIS A 1 389 ? -14.836 28.312 -5.848 1 95.88 389 HIS A O 1
ATOM 3038 N N . ALA A 1 390 ? -12.977 27.25 -6.293 1 96.69 390 ALA A N 1
ATOM 3039 C CA . ALA A 1 390 ? -12.836 26.766 -4.918 1 96.69 390 ALA A CA 1
ATOM 3040 C C . ALA A 1 390 ? -12.547 27.922 -3.961 1 96.69 390 ALA A C 1
ATOM 3042 O O . ALA A 1 390 ? -13.062 27.938 -2.838 1 96.69 390 ALA A O 1
ATOM 3043 N N . LEU A 1 391 ? -11.719 28.859 -4.418 1 96.94 391 LEU A N 1
ATOM 3044 C CA . LEU A 1 391 ? -11.414 30.031 -3.619 1 96.94 391 LEU A CA 1
ATOM 3045 C C . LEU A 1 391 ? -12.672 30.875 -3.373 1 96.94 391 LEU A C 1
ATOM 3047 O O . LEU A 1 391 ? -12.891 31.344 -2.26 1 96.94 391 LEU A O 1
ATOM 3051 N N . MET A 1 392 ? -13.477 30.969 -4.387 1 96.81 392 MET A N 1
ATOM 3052 C CA . MET A 1 392 ? -14.742 31.672 -4.246 1 96.81 392 MET A CA 1
ATOM 3053 C C . MET A 1 392 ? -15.656 30.969 -3.254 1 96.81 392 MET A C 1
ATOM 3055 O O . MET A 1 392 ? -16.312 31.625 -2.438 1 96.81 392 MET A O 1
ATOM 3059 N N . ALA A 1 393 ? -15.648 29.672 -3.381 1 97.38 393 ALA A N 1
ATOM 3060 C CA . ALA A 1 393 ? -16.469 28.891 -2.461 1 97.38 393 ALA A CA 1
ATOM 3061 C C . ALA A 1 393 ? -16.016 29.094 -1.017 1 97.38 393 ALA A C 1
ATOM 3063 O O . ALA A 1 393 ? -16.844 29.172 -0.108 1 97.38 393 ALA A O 1
ATOM 3064 N N . LEU A 1 394 ? -14.781 29.172 -0.767 1 98.12 394 LEU A N 1
ATOM 3065 C CA . LEU A 1 394 ? -14.242 29.391 0.57 1 98.12 394 LEU A CA 1
ATOM 3066 C C . LEU A 1 394 ? -14.609 30.781 1.073 1 98.12 394 LEU A C 1
ATOM 3068 O O . LEU A 1 394 ? -15.023 30.953 2.225 1 98.12 394 LEU A O 1
ATOM 3072 N N . GLU A 1 395 ? -14.516 31.75 0.233 1 96.88 395 GLU A N 1
ATOM 3073 C CA . GLU A 1 395 ? -14.852 33.125 0.601 1 96.88 395 GLU A CA 1
ATOM 3074 C C . GLU A 1 395 ? -16.344 33.25 0.922 1 96.88 395 GLU A C 1
ATOM 3076 O O . GLU A 1 395 ? -16.719 34.062 1.76 1 96.88 395 GLU A O 1
ATOM 3081 N N . GLU A 1 396 ? -17.094 32.469 0.287 1 96.88 396 GLU A N 1
ATOM 3082 C CA . GLU A 1 396 ? -18.531 32.594 0.449 1 96.88 396 GLU A CA 1
ATOM 3083 C C . GLU A 1 396 ? -19.031 31.734 1.619 1 96.88 396 GLU A C 1
ATOM 3085 O O . GLU A 1 396 ? -20.156 31.891 2.074 1 96.88 396 GLU A O 1
ATOM 3090 N N . ASP A 1 397 ? -18.172 30.906 2.098 1 97.5 397 ASP A N 1
ATOM 3091 C CA . ASP A 1 397 ? -18.547 30.031 3.205 1 97.5 397 ASP A CA 1
ATOM 3092 C C . ASP A 1 397 ? -18.422 30.75 4.543 1 97.5 397 ASP A C 1
ATOM 3094 O O . ASP A 1 397 ? -17.391 30.672 5.207 1 97.5 397 ASP A O 1
ATOM 3098 N N . GLN A 1 398 ? -19.422 31.312 5.016 1 96.81 398 GLN A N 1
ATOM 3099 C CA . GLN A 1 398 ? -19.406 32.156 6.211 1 96.81 398 GLN A CA 1
ATOM 3100 C C . GLN A 1 398 ? -19.031 31.344 7.449 1 96.81 398 GLN A C 1
ATOM 3102 O O . GLN A 1 398 ? -18.328 31.828 8.328 1 96.81 398 GLN A O 1
ATOM 3107 N N . CYS A 1 399 ? -19.5 30.156 7.461 1 96.06 399 CYS A N 1
ATOM 3108 C CA . CYS A 1 399 ? -19.234 29.297 8.609 1 96.06 399 CYS A CA 1
ATOM 3109 C C . CYS A 1 399 ? -17.734 29.031 8.75 1 96.06 399 CYS A C 1
ATOM 3111 O O . CYS A 1 399 ? -17.156 29.234 9.82 1 96.06 399 CYS A O 1
ATOM 3113 N N . LEU A 1 400 ? -17.078 28.609 7.727 1 97.94 400 LEU A N 1
ATOM 3114 C CA . LEU A 1 400 ? -15.641 28.312 7.777 1 97.94 400 LEU A CA 1
ATOM 3115 C C . LEU A 1 400 ? -14.828 29.578 7.957 1 97.94 400 LEU A C 1
ATOM 3117 O O . LEU A 1 400 ? -13.781 29.562 8.609 1 97.94 400 LEU A O 1
ATOM 3121 N N . ARG A 1 401 ? -15.281 30.672 7.379 1 97.44 401 ARG A N 1
ATOM 3122 C CA . ARG A 1 401 ? -14.602 31.953 7.559 1 97.44 401 ARG A CA 1
ATOM 3123 C C . ARG A 1 401 ? -14.578 32.344 9.023 1 97.44 401 ARG A C 1
ATOM 3125 O O . ARG A 1 401 ? -13.539 32.781 9.539 1 97.44 401 ARG A O 1
ATOM 3132 N N . GLN A 1 402 ? -15.672 32.156 9.586 1 97.12 402 GLN A N 1
ATOM 3133 C CA . GLN A 1 402 ? -15.766 32.5 11 1 97.12 402 GLN A CA 1
ATOM 3134 C C . GLN A 1 402 ? -14.961 31.531 11.867 1 97.12 402 GLN A C 1
ATOM 3136 O O . GLN A 1 402 ? -14.258 31.953 12.781 1 97.12 402 GLN A O 1
ATOM 3141 N N . ALA A 1 403 ? -15.062 30.312 11.602 1 98.06 403 ALA A N 1
ATOM 3142 C CA . ALA A 1 403 ? -14.422 29.297 12.422 1 98.06 403 ALA A CA 1
ATOM 3143 C C . ALA A 1 403 ? -12.898 29.375 12.312 1 98.06 403 ALA A C 1
ATOM 3145 O O . ALA A 1 403 ? -12.195 29.266 13.312 1 98.06 403 ALA A O 1
ATOM 3146 N N . LEU A 1 404 ? -12.398 29.562 11.086 1 98.31 404 LEU A N 1
ATOM 3147 C CA . LEU A 1 404 ? -10.953 29.578 10.867 1 98.31 404 LEU A CA 1
ATOM 3148 C C . LEU A 1 404 ? -10.398 30.984 11.047 1 98.31 404 LEU A C 1
ATOM 3150 O O . LEU A 1 404 ? -9.18 31.156 11.195 1 98.31 404 LEU A O 1
ATOM 3154 N N . GLY A 1 405 ? -11.258 31.953 11.062 1 96.81 405 GLY A N 1
ATOM 3155 C CA . GLY A 1 405 ? -10.867 33.344 11.242 1 96.81 405 GLY A CA 1
ATOM 3156 C C . GLY A 1 405 ? -10.836 34.125 9.945 1 96.81 405 GLY A C 1
ATOM 3157 O O . GLY A 1 405 ? -10.18 33.719 8.984 1 96.81 405 GLY A O 1
ATOM 3158 N N . GLU A 1 406 ? -11.461 35.25 9.953 1 94.5 406 GLU A N 1
ATOM 3159 C CA . GLU A 1 406 ? -11.57 36.094 8.773 1 94.5 406 GLU A CA 1
ATOM 3160 C C . GLU A 1 406 ? -10.188 36.531 8.297 1 94.5 406 GLU A C 1
ATOM 3162 O O . GLU A 1 406 ? -9.93 36.594 7.09 1 94.5 406 GLU A O 1
ATOM 3167 N N . THR A 1 407 ? -9.398 36.844 9.234 1 90.69 407 THR A N 1
ATOM 3168 C CA . THR A 1 407 ? -8.055 37.312 8.906 1 90.69 407 THR A CA 1
ATOM 3169 C C . THR A 1 407 ? -7.285 36.25 8.141 1 90.69 407 THR A C 1
ATOM 3171 O O . THR A 1 407 ? -6.648 36.531 7.125 1 90.69 407 THR A O 1
ATOM 3174 N N . PHE A 1 408 ? -7.359 35.062 8.625 1 94.56 408 PHE A N 1
ATOM 3175 C CA . PHE A 1 408 ? -6.648 33.969 7.969 1 94.56 408 PHE A CA 1
ATOM 3176 C C . PHE A 1 408 ? -7.215 33.719 6.578 1 94.56 408 PHE A C 1
ATOM 3178 O O . PHE A 1 408 ? -6.457 33.531 5.621 1 94.56 408 PHE A O 1
ATOM 3185 N N . ILE A 1 409 ? -8.523 33.656 6.48 1 96 409 ILE A N 1
ATOM 3186 C CA . ILE A 1 409 ? -9.148 33.344 5.203 1 96 409 ILE A CA 1
ATOM 3187 C C . ILE A 1 409 ? -8.766 34.406 4.168 1 96 409 ILE A C 1
ATOM 3189 O O . ILE A 1 409 ? -8.438 34.062 3.025 1 96 409 ILE A O 1
ATOM 3193 N N . ARG A 1 410 ? -8.812 35.625 4.559 1 90.06 410 ARG A N 1
ATOM 3194 C CA . ARG A 1 410 ? -8.422 36.688 3.645 1 90.06 410 ARG A CA 1
ATOM 3195 C C . ARG A 1 410 ? -6.973 36.531 3.197 1 90.06 410 ARG A C 1
ATOM 3197 O O . ARG A 1 410 ? -6.664 36.719 2.016 1 90.06 410 ARG A O 1
ATOM 3204 N N . TYR A 1 411 ? -6.129 36.25 4.184 1 89.5 411 TYR A N 1
ATOM 3205 C CA . TYR A 1 411 ? -4.719 36.062 3.875 1 89.5 411 TYR A CA 1
ATOM 3206 C C . TYR A 1 411 ? -4.535 34.875 2.928 1 89.5 411 TYR A C 1
ATOM 3208 O O . TYR A 1 411 ? -3.816 34.969 1.93 1 89.5 411 TYR A O 1
ATOM 3216 N N . PHE A 1 412 ? -5.141 33.812 3.242 1 93.12 412 PHE A N 1
ATOM 3217 C CA . PHE A 1 412 ? -5.027 32.594 2.449 1 93.12 412 PHE A CA 1
ATOM 3218 C C . PHE A 1 412 ? -5.484 32.812 1.015 1 93.12 412 PHE A C 1
ATOM 3220 O O . PHE A 1 412 ? -4.785 32.469 0.066 1 93.12 412 PHE A O 1
ATOM 3227 N N . VAL A 1 413 ? -6.637 33.344 0.86 1 92.5 413 VAL A N 1
ATOM 3228 C CA . VAL A 1 413 ? -7.207 33.594 -0.459 1 92.5 413 VAL A CA 1
ATOM 3229 C C . VAL A 1 413 ? -6.297 34.562 -1.246 1 92.5 413 VAL A C 1
ATOM 3231 O O . VAL A 1 413 ? -6.031 34.312 -2.428 1 92.5 413 VAL A O 1
ATOM 3234 N N . ALA A 1 414 ? -5.816 35.562 -0.607 1 87.44 414 ALA A N 1
ATOM 3235 C CA . ALA A 1 414 ? -4.918 36.5 -1.27 1 87.44 414 ALA A CA 1
ATOM 3236 C C . ALA A 1 414 ? -3.656 35.812 -1.768 1 87.44 414 ALA A C 1
ATOM 3238 O O . ALA A 1 414 ? -3.205 36.062 -2.889 1 87.44 414 ALA A O 1
ATOM 3239 N N . MET A 1 415 ? -3.143 35.031 -0.908 1 88.25 415 MET A N 1
ATOM 3240 C CA . MET A 1 415 ? -1.915 34.312 -1.252 1 88.25 415 MET A CA 1
ATOM 3241 C C . MET A 1 415 ? -2.146 33.344 -2.42 1 88.25 415 MET A C 1
ATOM 3243 O O . MET A 1 415 ? -1.32 33.281 -3.33 1 88.25 415 MET A O 1
ATOM 3247 N N . LYS A 1 416 ? -3.219 32.656 -2.379 1 90.44 416 LYS A N 1
ATOM 3248 C CA . LYS A 1 416 ? -3.488 31.688 -3.436 1 90.44 416 LYS A CA 1
ATOM 3249 C C . LYS A 1 416 ? -3.809 32.375 -4.754 1 90.44 416 LYS A C 1
ATOM 3251 O O . LYS A 1 416 ? -3.449 31.891 -5.824 1 9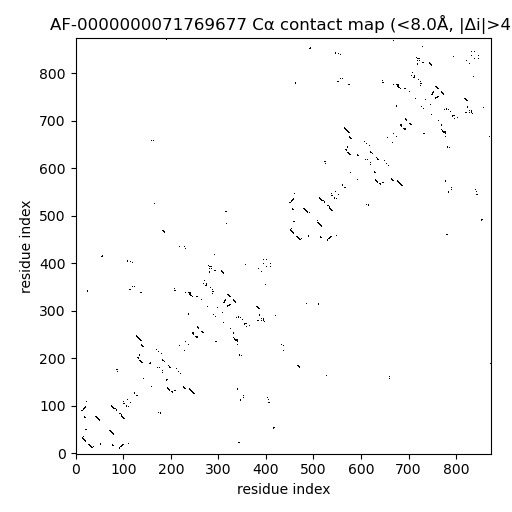0.44 416 LYS A O 1
ATOM 3256 N N . LYS A 1 417 ? -4.508 33.469 -4.719 1 86.38 417 LYS A N 1
ATOM 3257 C CA . LYS A 1 417 ? -4.746 34.25 -5.926 1 86.38 417 LYS A CA 1
ATOM 3258 C C . LYS A 1 417 ? -3.436 34.75 -6.516 1 86.38 417 LYS A C 1
ATOM 3260 O O . LYS A 1 417 ? -3.256 34.75 -7.738 1 86.38 417 LYS A O 1
ATOM 3265 N N . TYR A 1 418 ? -2.568 35.219 -5.664 1 82.62 418 TYR A N 1
ATOM 3266 C CA . TYR A 1 418 ? -1.25 35.656 -6.102 1 82.62 418 TYR A CA 1
ATOM 3267 C C . TYR A 1 418 ? -0.494 34.531 -6.801 1 82.62 418 TYR A C 1
ATOM 3269 O O . TYR A 1 418 ? 0.122 34.75 -7.848 1 82.62 418 TYR A O 1
ATOM 3277 N N . GLU A 1 419 ? -0.54 33.406 -6.191 1 83.25 419 GLU A N 1
ATOM 3278 C CA . GLU A 1 419 ? 0.132 32.25 -6.773 1 83.25 419 GLU A CA 1
ATOM 3279 C C . GLU A 1 419 ? -0.472 31.875 -8.125 1 83.25 419 GLU A C 1
ATOM 3281 O O . GLU A 1 419 ? 0.242 31.453 -9.039 1 83.25 419 GLU A O 1
ATOM 3286 N N . LEU A 1 420 ? -1.703 31.953 -8.266 1 83.81 420 LEU A N 1
ATOM 3287 C CA . LEU A 1 420 ? -2.402 31.656 -9.516 1 83.81 420 LEU A CA 1
ATOM 3288 C C . LEU A 1 420 ? -1.958 32.625 -10.617 1 83.81 420 LEU A C 1
ATOM 3290 O O . LEU A 1 420 ? -1.805 32.188 -11.773 1 83.81 420 LEU A O 1
ATOM 3294 N N . GLU A 1 421 ? -1.854 33.781 -10.312 1 79.31 421 GLU A N 1
ATOM 3295 C CA . GLU A 1 421 ? -1.497 34.812 -11.289 1 79.31 421 GLU A CA 1
ATOM 3296 C C . GLU A 1 421 ? -0.028 34.688 -11.688 1 79.31 421 GLU A C 1
ATOM 3298 O O . GLU A 1 421 ? 0.346 35.062 -12.797 1 79.31 421 GLU A O 1
ATOM 3303 N N . ASN A 1 422 ? 0.79 34.312 -10.805 1 68.56 422 ASN A N 1
ATOM 3304 C CA . ASN A 1 422 ? 2.225 34.281 -11.062 1 68.56 422 ASN A CA 1
ATOM 3305 C C . ASN A 1 422 ? 2.684 32.875 -11.445 1 68.56 422 ASN A C 1
ATOM 3307 O O . ASN A 1 422 ? 3.865 32.656 -11.711 1 68.56 422 ASN A O 1
ATOM 3311 N N . GLU A 1 423 ? 1.959 31.844 -11.281 1 60.12 423 GLU A N 1
ATOM 3312 C CA . GLU A 1 423 ? 2.277 30.453 -11.586 1 60.12 423 GLU A CA 1
ATOM 3313 C C . GLU A 1 423 ? 2.348 30.219 -13.086 1 60.12 423 GLU A C 1
ATOM 3315 O O . GLU A 1 423 ? 2.461 29.078 -13.539 1 60.12 423 GLU A O 1
ATOM 3320 N N . GLU A 1 424 ? 2.137 31.125 -14.023 1 47.12 424 GLU A N 1
ATOM 3321 C CA . GLU A 1 424 ? 2.311 30.547 -15.352 1 47.12 424 GLU A CA 1
ATOM 3322 C C . GLU A 1 424 ? 3.508 29.609 -15.391 1 47.12 424 GLU A C 1
ATOM 3324 O O . GLU A 1 424 ? 3.393 28.469 -15.852 1 47.12 424 GLU A O 1
ATOM 3329 N N . THR A 1 425 ? 4.648 30.016 -16.203 1 40.75 425 THR A N 1
ATOM 3330 C CA . THR A 1 425 ? 5.629 29.281 -16.984 1 40.75 425 THR A CA 1
ATOM 3331 C C . THR A 1 425 ? 6.383 28.281 -16.094 1 40.75 425 THR A C 1
ATOM 3333 O O . THR A 1 425 ? 6.453 27.094 -16.406 1 40.75 425 THR A O 1
ATOM 3336 N N . ASP A 1 426 ? 7.582 28.594 -15.516 1 38 426 ASP A N 1
ATOM 3337 C CA . ASP A 1 426 ? 8.781 27.938 -15.008 1 38 426 ASP A CA 1
ATOM 3338 C C . ASP A 1 426 ? 8.57 27.438 -13.578 1 38 426 ASP A C 1
ATOM 3340 O O . ASP A 1 426 ? 9.398 26.703 -13.047 1 38 426 ASP A O 1
ATOM 3344 N N . ALA A 1 427 ? 7.73 27.875 -12.742 1 37.47 427 ALA A N 1
ATOM 3345 C CA . ALA A 1 427 ? 7.66 27.703 -11.289 1 37.47 427 ALA A CA 1
ATOM 3346 C C . ALA A 1 427 ? 7.078 26.344 -10.914 1 37.47 427 ALA A C 1
ATOM 3348 O O . ALA A 1 427 ? 7.469 25.75 -9.906 1 37.47 427 ALA A O 1
ATOM 3349 N N . GLU A 1 428 ? 5.984 26.031 -11.531 1 40.66 428 GLU A N 1
ATOM 3350 C CA . GLU A 1 428 ? 5.5 24.703 -11.172 1 40.66 428 GLU A CA 1
ATOM 3351 C C . GLU A 1 428 ? 6.605 23.656 -11.305 1 40.66 428 GLU A C 1
ATOM 3353 O O . GLU A 1 428 ? 6.664 22.703 -10.516 1 40.66 428 GLU A O 1
ATOM 3358 N N . ARG A 1 429 ? 7.324 23.906 -12.391 1 38.88 429 ARG A N 1
ATOM 3359 C CA . ARG A 1 429 ? 8.508 23.062 -12.562 1 38.88 429 ARG A CA 1
ATOM 3360 C C . ARG A 1 429 ? 9.469 23.234 -11.391 1 38.88 429 ARG A C 1
ATOM 3362 O O . ARG A 1 429 ? 10.062 22.25 -10.93 1 38.88 429 ARG A O 1
ATOM 3369 N N . ASN A 1 430 ? 9.641 24.484 -11.188 1 37.56 430 ASN A N 1
ATOM 3370 C CA . ASN A 1 430 ? 10.57 24.828 -10.109 1 37.56 430 ASN A CA 1
ATOM 3371 C C . ASN A 1 430 ? 9.992 24.453 -8.742 1 37.56 430 ASN A C 1
ATOM 3373 O O . ASN A 1 430 ? 10.742 24.234 -7.789 1 37.56 430 ASN A O 1
ATOM 3377 N N . LYS A 1 431 ? 8.758 24.625 -8.555 1 40.72 431 LYS A N 1
ATOM 3378 C CA . LYS A 1 431 ? 8.094 24.188 -7.34 1 40.72 431 LYS A CA 1
ATOM 3379 C C . LYS A 1 431 ? 8.273 22.672 -7.133 1 40.72 431 LYS A C 1
ATOM 3381 O O . LYS A 1 431 ? 8.297 22.203 -5.996 1 40.72 431 LYS A O 1
ATOM 3386 N N . PHE A 1 432 ? 8.266 22.078 -8.305 1 38.09 432 PHE A N 1
ATOM 3387 C CA . PHE A 1 432 ? 8.664 20.672 -8.273 1 38.09 432 PHE A CA 1
ATOM 3388 C C . PHE A 1 432 ? 9.953 20.5 -7.488 1 38.09 432 PHE A C 1
ATOM 3390 O O . PHE A 1 432 ? 10.062 19.594 -6.652 1 38.09 432 PHE A O 1
ATOM 3397 N N . LEU A 1 433 ? 10.922 21.406 -7.941 1 38.44 433 LEU A N 1
ATOM 3398 C CA . LEU A 1 433 ? 12.219 21.266 -7.297 1 38.44 433 LEU A CA 1
ATOM 3399 C C . LEU A 1 433 ? 12.18 21.797 -5.871 1 38.44 433 LEU A C 1
ATOM 3401 O O . LEU A 1 433 ? 12.906 21.312 -5 1 38.44 433 LEU A O 1
ATOM 3405 N N . GLU A 1 434 ? 11.5 22.906 -5.738 1 36.91 434 GLU A N 1
ATOM 3406 C CA . GLU A 1 434 ? 11.5 23.516 -4.414 1 36.91 434 GLU A CA 1
ATOM 3407 C C . GLU A 1 434 ? 10.75 22.641 -3.406 1 36.91 434 GLU A C 1
ATOM 3409 O O . GLU A 1 434 ? 11.086 22.625 -2.221 1 36.91 434 GLU A O 1
ATOM 3414 N N . TYR A 1 435 ? 9.68 22.141 -3.895 1 34.75 435 TYR A N 1
ATOM 3415 C CA . TYR A 1 435 ? 9.086 21.125 -3.02 1 34.75 435 TYR A CA 1
ATOM 3416 C C . TYR A 1 435 ? 9.938 19.875 -2.99 1 34.75 435 TYR A C 1
ATOM 3418 O O . TYR A 1 435 ? 9.625 18.922 -2.264 1 34.75 435 TYR A O 1
ATOM 3426 N N . PHE A 1 436 ? 10.844 19.734 -3.988 1 31.98 436 PHE A N 1
ATOM 3427 C CA . PHE A 1 436 ? 11.953 18.797 -3.945 1 31.98 436 PHE A CA 1
ATOM 3428 C C . PHE A 1 436 ? 13 19.234 -2.926 1 31.98 436 PHE A C 1
ATOM 3430 O O . PHE A 1 436 ? 14.047 18.594 -2.793 1 31.98 436 PHE A O 1
ATOM 3437 N N . ILE A 1 437 ? 12.805 20.391 -2.305 1 26.31 437 ILE A N 1
ATOM 3438 C CA . ILE A 1 437 ? 13.766 20.641 -1.238 1 26.31 437 ILE A CA 1
ATOM 3439 C C . ILE A 1 437 ? 13.602 19.594 -0.136 1 26.31 437 ILE A C 1
ATOM 3441 O O . ILE A 1 437 ? 12.484 19.359 0.333 1 26.31 437 ILE A O 1
ATOM 3445 N N . MET B 1 1 ? 3.57 -19.062 17.562 1 82.88 1 MET B N 1
ATOM 3446 C CA . MET B 1 1 ? 3.787 -17.688 18 1 82.88 1 MET B CA 1
ATOM 3447 C C . MET B 1 1 ? 5.039 -17.578 18.875 1 82.88 1 MET B C 1
ATOM 3449 O O . MET B 1 1 ? 5.863 -16.688 18.672 1 82.88 1 MET B O 1
ATOM 3453 N N . LYS B 1 2 ? 5.246 -18.609 19.641 1 84.62 2 LYS B N 1
ATOM 3454 C CA . LYS B 1 2 ? 6.441 -18.578 20.484 1 84.62 2 LYS B CA 1
ATOM 3455 C C . LYS B 1 2 ? 7.707 -18.594 19.625 1 84.62 2 LYS B C 1
ATOM 3457 O O . LYS B 1 2 ? 8.617 -17.781 19.844 1 84.62 2 LYS B O 1
ATOM 3462 N N . HIS B 1 3 ? 7.727 -19.516 18.656 1 89.19 3 HIS B N 1
ATOM 3463 C CA . HIS B 1 3 ? 8.875 -19.625 17.766 1 89.19 3 HIS B CA 1
ATOM 3464 C C . HIS B 1 3 ? 9.078 -18.344 16.953 1 89.19 3 HIS B C 1
ATOM 3466 O O . HIS B 1 3 ? 10.211 -17.891 16.766 1 89.19 3 HIS B O 1
ATOM 3472 N N . ILE B 1 4 ? 8.062 -17.75 16.547 1 92.44 4 ILE B N 1
ATOM 3473 C CA . ILE B 1 4 ? 8.125 -16.531 15.75 1 92.44 4 ILE B CA 1
ATOM 3474 C C . ILE B 1 4 ? 8.68 -15.383 16.594 1 92.44 4 ILE B C 1
ATOM 3476 O O . ILE B 1 4 ? 9.531 -14.617 16.141 1 92.44 4 ILE B O 1
ATOM 3480 N N . LYS B 1 5 ? 8.227 -15.273 17.781 1 89.69 5 LYS B N 1
ATOM 3481 C CA . LYS B 1 5 ? 8.719 -14.242 18.688 1 89.69 5 LYS B CA 1
ATOM 3482 C C . LYS B 1 5 ? 10.219 -14.391 18.922 1 89.69 5 LYS B C 1
ATOM 3484 O O . LYS B 1 5 ? 10.945 -13.398 18.984 1 89.69 5 LYS B O 1
ATOM 3489 N N . GLN B 1 6 ? 10.641 -15.602 19.047 1 90.44 6 GLN B N 1
ATOM 3490 C CA . GLN B 1 6 ? 12.062 -15.875 19.234 1 90.44 6 GLN B CA 1
ATOM 3491 C C . GLN B 1 6 ? 12.867 -15.453 18 1 90.44 6 GLN B C 1
ATOM 3493 O O . GLN B 1 6 ? 13.938 -14.859 18.125 1 90.44 6 GLN B O 1
ATOM 3498 N N . GLU B 1 7 ? 12.289 -15.758 16.859 1 90.56 7 GLU B N 1
ATOM 3499 C CA . GLU B 1 7 ? 12.961 -15.383 15.617 1 90.56 7 GLU B CA 1
ATOM 3500 C C . GLU B 1 7 ? 13.039 -13.867 15.469 1 90.56 7 GLU B C 1
ATOM 3502 O O . GLU B 1 7 ? 14.039 -13.336 14.992 1 90.56 7 GLU B O 1
ATOM 3507 N N . MET B 1 8 ? 12.031 -13.25 15.859 1 91.88 8 MET B N 1
ATOM 3508 C CA . MET B 1 8 ? 11.984 -11.797 15.758 1 91.88 8 MET B CA 1
ATOM 3509 C C . MET B 1 8 ? 13.031 -11.148 16.656 1 91.88 8 MET B C 1
ATOM 3511 O O . MET B 1 8 ? 13.711 -10.211 16.25 1 91.88 8 MET B O 1
ATOM 3515 N N . ALA B 1 9 ? 13.156 -11.68 17.844 1 91.31 9 ALA B N 1
ATOM 3516 C CA . ALA B 1 9 ? 14.141 -11.156 18.781 1 91.31 9 ALA B CA 1
ATOM 3517 C C . ALA B 1 9 ? 15.562 -11.477 18.328 1 91.31 9 ALA B C 1
ATOM 3519 O O . ALA B 1 9 ? 16.438 -10.602 18.344 1 91.31 9 ALA B O 1
ATOM 3520 N N . LYS B 1 10 ? 15.789 -12.68 17.906 1 91.75 10 LYS B N 1
ATOM 3521 C CA . LYS B 1 10 ? 17.109 -13.148 17.484 1 91.75 10 LYS B CA 1
ATOM 3522 C C . LYS B 1 10 ? 17.625 -12.344 16.312 1 91.75 10 LYS B C 1
ATOM 3524 O O . LYS B 1 10 ? 18.812 -12.023 16.25 1 91.75 10 LYS B O 1
ATOM 3529 N N . ASN B 1 11 ? 16.734 -11.977 15.422 1 92.56 11 ASN B N 1
ATOM 3530 C CA . ASN B 1 11 ? 17.156 -11.305 14.195 1 92.56 11 ASN B CA 1
ATOM 3531 C C . ASN B 1 11 ? 16.953 -9.797 14.297 1 92.56 11 ASN B C 1
ATOM 3533 O O . ASN B 1 11 ? 17.156 -9.078 13.312 1 92.56 11 ASN B O 1
ATOM 3537 N N . HIS B 1 12 ? 16.578 -9.289 15.398 1 92.81 12 HIS B N 1
ATOM 3538 C CA . HIS B 1 12 ? 16.359 -7.863 15.617 1 92.81 12 HIS B CA 1
ATOM 3539 C C . HIS B 1 12 ? 15.469 -7.266 14.531 1 92.81 12 HIS B C 1
ATOM 3541 O O . HIS B 1 12 ? 15.828 -6.262 13.914 1 92.81 12 HIS B O 1
ATOM 3547 N N . LEU B 1 13 ? 14.352 -7.938 14.328 1 94.19 13 LEU B N 1
ATOM 3548 C CA . LEU B 1 13 ? 13.469 -7.547 13.242 1 94.19 13 LEU B CA 1
ATOM 3549 C C . LEU B 1 13 ? 12.852 -6.176 13.508 1 94.19 13 LEU B C 1
ATOM 3551 O O . LEU B 1 13 ? 12.461 -5.883 14.641 1 94.19 13 LEU B O 1
ATOM 3555 N N . GLN B 1 14 ? 12.766 -5.363 12.469 1 93.75 14 GLN B N 1
ATOM 3556 C CA . GLN B 1 14 ? 12.141 -4.043 12.539 1 93.75 14 GLN B CA 1
ATOM 3557 C C . GLN B 1 14 ? 10.797 -4.027 11.82 1 93.75 14 GLN B C 1
ATOM 3559 O O . GLN B 1 14 ? 9.891 -3.283 12.203 1 93.75 14 GLN B O 1
ATOM 3564 N N . PHE B 1 15 ? 10.75 -4.867 10.773 1 94.44 15 PHE B N 1
ATOM 3565 C CA . PHE B 1 15 ? 9.539 -4.832 9.969 1 94.44 15 PHE B CA 1
ATOM 3566 C C . PHE B 1 15 ? 9.055 -6.238 9.648 1 94.44 15 PHE B C 1
ATOM 3568 O O . PHE B 1 15 ? 9.852 -7.184 9.617 1 94.44 15 PHE B O 1
ATOM 3575 N N . VAL B 1 16 ? 7.773 -6.34 9.477 1 96.31 16 VAL B N 1
ATOM 3576 C CA . VAL B 1 16 ? 7.164 -7.543 8.922 1 96.31 16 VAL B CA 1
ATOM 3577 C C . VAL B 1 16 ? 6.297 -7.176 7.719 1 96.31 16 VAL B C 1
ATOM 3579 O O . VAL B 1 16 ? 5.398 -6.336 7.828 1 96.31 16 VAL B O 1
ATOM 3582 N N . ARG B 1 17 ? 6.574 -7.797 6.625 1 96 17 ARG B N 1
ATOM 3583 C CA . ARG B 1 17 ? 5.816 -7.586 5.398 1 96 17 ARG B CA 1
ATOM 3584 C C . ARG B 1 17 ? 4.648 -8.562 5.305 1 96 17 ARG B C 1
ATOM 3586 O O . ARG B 1 17 ? 4.848 -9.781 5.293 1 96 17 ARG B O 1
ATOM 3593 N N . PHE B 1 18 ? 3.441 -8.055 5.309 1 97.38 18 PHE B N 1
ATOM 3594 C CA . PHE B 1 18 ? 2.264 -8.852 4.98 1 97.38 18 PHE B CA 1
ATOM 3595 C C . PHE B 1 18 ? 2.041 -8.891 3.475 1 97.38 18 PHE B C 1
ATOM 3597 O O . PHE B 1 18 ? 1.614 -7.898 2.879 1 97.38 18 PHE B O 1
ATOM 3604 N N . GLU B 1 19 ? 2.207 -10.102 2.893 1 96.25 19 GLU B N 1
ATOM 3605 C CA . GLU B 1 19 ? 2.299 -10.188 1.438 1 96.25 19 GLU B CA 1
ATOM 3606 C C . GLU B 1 19 ? 1.152 -11.008 0.859 1 96.25 19 GLU B C 1
ATOM 3608 O O . GLU B 1 19 ? 0.756 -12.023 1.435 1 96.25 19 GLU B O 1
ATOM 3613 N N . ALA B 1 20 ? 0.618 -10.516 -0.202 1 95.62 20 ALA B N 1
ATOM 3614 C CA . ALA B 1 20 ? -0.384 -11.234 -0.986 1 95.62 20 ALA B CA 1
ATOM 3615 C C . ALA B 1 20 ? -0.119 -11.086 -2.482 1 95.62 20 ALA B C 1
ATOM 3617 O O . ALA B 1 20 ? 0.581 -10.164 -2.906 1 95.62 20 ALA B O 1
ATOM 3618 N N . THR B 1 21 ? -0.615 -11.977 -3.238 1 94.69 21 THR B N 1
ATOM 3619 C CA . THR B 1 21 ? -0.396 -11.969 -4.68 1 94.69 21 THR B CA 1
ATOM 3620 C C . THR B 1 21 ? -1.515 -11.219 -5.395 1 94.69 21 THR B C 1
ATOM 3622 O O . THR B 1 21 ? -2.68 -11.305 -4.996 1 94.69 21 THR B O 1
ATOM 3625 N N . ASP B 1 22 ? -1.123 -10.492 -6.41 1 90.5 22 ASP B N 1
ATOM 3626 C CA . ASP B 1 22 ? -2.146 -9.961 -7.305 1 90.5 22 ASP B CA 1
ATOM 3627 C C . ASP B 1 22 ? -2.5 -10.969 -8.398 1 90.5 22 ASP B C 1
ATOM 3629 O O . ASP B 1 22 ? -2.105 -12.133 -8.32 1 90.5 22 ASP B O 1
ATOM 3633 N N . LEU B 1 23 ? -3.27 -10.547 -9.359 1 89.06 23 LEU B N 1
ATOM 3634 C CA . LEU B 1 23 ? -3.764 -11.438 -10.406 1 89.06 23 LEU B CA 1
ATOM 3635 C C . LEU B 1 23 ? -2.607 -12.031 -11.203 1 89.06 23 LEU B C 1
ATOM 3637 O O . LEU B 1 23 ? -2.684 -13.18 -11.656 1 89.06 23 LEU B O 1
ATOM 3641 N N . HIS B 1 24 ? -1.553 -11.344 -11.305 1 88.25 24 HIS B N 1
ATOM 3642 C CA . HIS B 1 24 ? -0.441 -11.734 -12.164 1 88.25 24 HIS B CA 1
ATOM 3643 C C . HIS B 1 24 ? 0.651 -12.438 -11.367 1 88.25 24 HIS B C 1
ATOM 3645 O O . HIS B 1 24 ? 1.705 -12.773 -11.914 1 88.25 24 HIS B O 1
ATOM 3651 N N . GLY B 1 25 ? 0.433 -12.578 -10.133 1 91.06 25 GLY B N 1
ATOM 3652 C CA . GLY B 1 25 ? 1.414 -13.266 -9.312 1 91.06 25 GLY B CA 1
ATOM 3653 C C . GLY B 1 25 ? 2.463 -12.336 -8.734 1 91.06 25 GLY B C 1
ATOM 3654 O O . GLY B 1 25 ? 3.479 -12.789 -8.203 1 91.06 25 GLY B O 1
ATOM 3655 N N . VAL B 1 26 ? 2.242 -11.094 -8.859 1 88.62 26 VAL B N 1
ATOM 3656 C CA . VAL B 1 26 ? 3.16 -10.094 -8.32 1 88.62 26 VAL B CA 1
ATOM 3657 C C . VAL B 1 26 ? 2.875 -9.883 -6.832 1 88.62 26 VAL B C 1
ATOM 3659 O O . VAL B 1 26 ? 1.715 -9.805 -6.422 1 88.62 26 VAL B O 1
ATOM 3662 N N . SER B 1 27 ? 3.969 -9.773 -6.098 1 90.56 27 SER B N 1
ATOM 3663 C CA . SER B 1 27 ? 3.846 -9.562 -4.66 1 90.56 27 SER B CA 1
ATOM 3664 C C . SER B 1 27 ? 3.41 -8.133 -4.344 1 90.56 27 SER B C 1
ATOM 3666 O O . SER B 1 27 ? 3.992 -7.176 -4.855 1 90.56 27 SER B O 1
ATOM 3668 N N . ARG B 1 28 ? 2.348 -8.062 -3.656 1 90.19 28 ARG B N 1
ATOM 3669 C CA . ARG B 1 28 ? 1.913 -6.82 -3.031 1 90.19 28 ARG B CA 1
ATOM 3670 C C . ARG B 1 28 ? 1.921 -6.938 -1.512 1 90.19 28 ARG B C 1
ATOM 3672 O O . ARG B 1 28 ? 1.552 -7.977 -0.962 1 90.19 28 ARG B O 1
ATOM 3679 N N . SER B 1 29 ? 2.434 -5.809 -0.866 1 91.75 29 SER B N 1
ATOM 3680 C CA . SER B 1 29 ? 2.586 -6 0.572 1 91.75 29 SER B CA 1
ATOM 3681 C C . SER B 1 29 ? 2.301 -4.707 1.334 1 91.75 29 SER B C 1
ATOM 3683 O O . SER B 1 29 ? 2.33 -3.621 0.754 1 91.75 29 SER B O 1
ATOM 3685 N N . LYS B 1 30 ? 1.828 -4.867 2.48 1 93.06 30 LYS B N 1
ATOM 3686 C CA . LYS B 1 30 ? 1.822 -3.85 3.529 1 93.06 30 LYS B CA 1
ATOM 3687 C C . LYS B 1 30 ? 2.766 -4.227 4.668 1 93.06 30 LYS B C 1
ATOM 3689 O O . LYS B 1 30 ? 2.662 -5.32 5.23 1 93.06 30 LYS B O 1
ATOM 3694 N N . SER B 1 31 ? 3.732 -3.281 4.957 1 93.94 31 SER B N 1
ATOM 3695 C CA . SER B 1 31 ? 4.707 -3.549 6.012 1 93.94 31 SER B CA 1
ATOM 3696 C C . SER B 1 31 ? 4.324 -2.85 7.309 1 93.94 31 SER B C 1
ATOM 3698 O O . SER B 1 31 ? 3.811 -1.729 7.289 1 93.94 31 SER B O 1
ATOM 3700 N N . ILE B 1 32 ? 4.59 -3.535 8.398 1 95.31 32 ILE B N 1
ATOM 3701 C CA . ILE B 1 32 ? 4.316 -2.969 9.711 1 95.31 32 ILE B CA 1
ATOM 3702 C C . ILE B 1 32 ? 5.574 -3.047 10.578 1 95.31 32 ILE B C 1
ATOM 3704 O O . ILE B 1 32 ? 6.426 -3.914 10.375 1 95.31 32 ILE B O 1
ATOM 3708 N N . PRO B 1 33 ? 5.73 -2.102 11.516 1 94.06 33 PRO B N 1
ATOM 3709 C CA . PRO B 1 33 ? 6.758 -2.32 12.547 1 94.06 33 PRO B CA 1
ATOM 3710 C C . PRO B 1 33 ? 6.566 -3.637 13.297 1 94.06 33 PRO B C 1
ATOM 3712 O O . PRO B 1 33 ? 5.438 -4.023 13.594 1 94.06 33 PRO B O 1
ATOM 3715 N N . ALA B 1 34 ? 7.668 -4.273 13.57 1 94.69 34 ALA B N 1
ATOM 3716 C CA . ALA B 1 34 ? 7.652 -5.617 14.141 1 94.69 34 ALA B CA 1
ATOM 3717 C C . ALA B 1 34 ? 6.914 -5.641 15.477 1 94.69 34 ALA B C 1
ATOM 3719 O O . ALA B 1 34 ? 6.281 -6.641 15.828 1 94.69 34 ALA B O 1
ATOM 3720 N N . GLN B 1 35 ? 6.898 -4.555 16.188 1 92.5 35 GLN B N 1
ATOM 3721 C CA . GLN B 1 35 ? 6.289 -4.512 17.516 1 92.5 35 GLN B CA 1
ATOM 3722 C C . GLN B 1 35 ? 4.773 -4.672 17.422 1 92.5 35 GLN B C 1
ATOM 3724 O O . GLN B 1 35 ? 4.125 -5.039 18.406 1 92.5 35 GLN B O 1
ATOM 3729 N N . PHE B 1 36 ? 4.211 -4.465 16.266 1 93.25 36 PHE B N 1
ATOM 3730 C CA . PHE B 1 36 ? 2.766 -4.559 16.109 1 93.25 36 PHE B CA 1
ATOM 3731 C C . PHE B 1 36 ? 2.367 -5.938 15.602 1 93.25 36 PHE B C 1
ATOM 3733 O O . PHE B 1 36 ? 1.179 -6.227 15.445 1 93.25 36 PHE B O 1
ATOM 3740 N N . PHE B 1 37 ? 3.258 -6.855 15.383 1 95.12 37 PHE B N 1
ATOM 3741 C CA . PHE B 1 37 ? 2.992 -8.125 14.719 1 95.12 37 PHE B CA 1
ATOM 3742 C C . PHE B 1 37 ? 1.98 -8.945 15.508 1 95.12 37 PHE B C 1
ATOM 3744 O O . PHE B 1 37 ? 1.055 -9.523 14.93 1 95.12 37 PHE B O 1
ATOM 3751 N N . GLN B 1 38 ? 2.139 -8.969 16.797 1 92.12 38 GLN B N 1
ATOM 3752 C CA . GLN B 1 38 ? 1.261 -9.797 17.625 1 92.12 38 GLN B CA 1
ATOM 3753 C C . GLN B 1 38 ? -0.195 -9.359 17.484 1 92.12 38 GLN B C 1
ATOM 3755 O O . GLN B 1 38 ? -1.089 -10.203 17.375 1 92.12 38 GLN B O 1
ATOM 3760 N N . GLU B 1 39 ? -0.391 -8.133 17.469 1 91.5 39 GLU B N 1
ATOM 3761 C CA . GLU B 1 39 ? -1.739 -7.598 17.297 1 91.5 39 GLU B CA 1
ATOM 3762 C C . GLU B 1 39 ? -2.27 -7.863 15.891 1 91.5 39 GLU B C 1
ATOM 3764 O O . GLU B 1 39 ? -3.428 -8.25 15.719 1 91.5 39 GLU B O 1
ATOM 3769 N N . LYS B 1 40 ? -1.43 -7.699 14.938 1 94.06 40 LYS B N 1
ATOM 3770 C CA . LYS B 1 40 ? -1.867 -7.785 13.547 1 94.06 40 LYS B CA 1
ATOM 3771 C C . LYS B 1 40 ? -2.068 -9.234 13.125 1 94.06 40 LYS B C 1
ATOM 3773 O O . LYS B 1 40 ? -2.773 -9.508 12.148 1 94.06 40 LYS B O 1
ATOM 3778 N N . VAL B 1 41 ? -1.48 -10.172 13.836 1 94.25 41 VAL B N 1
ATOM 3779 C CA . VAL B 1 41 ? -1.699 -11.586 13.57 1 94.25 41 VAL B CA 1
ATOM 3780 C C . VAL B 1 41 ? -3.168 -11.938 13.805 1 94.25 41 VAL B C 1
ATOM 3782 O O . VAL B 1 41 ? -3.734 -12.773 13.094 1 94.25 41 VAL B O 1
ATOM 3785 N N . ILE B 1 42 ? -3.768 -11.227 14.727 1 91.31 42 ILE B N 1
ATOM 3786 C CA . ILE B 1 42 ? -5.137 -11.531 15.133 1 91.31 42 ILE B CA 1
ATOM 3787 C C . ILE B 1 42 ? -6.117 -10.773 14.234 1 91.31 42 ILE B C 1
ATOM 3789 O O . ILE B 1 42 ? -7.09 -11.352 13.742 1 91.31 42 ILE B O 1
ATOM 3793 N N . HIS B 1 43 ? -5.816 -9.547 13.938 1 91.62 43 HIS B N 1
ATOM 3794 C CA . HIS B 1 43 ? -6.797 -8.68 13.297 1 91.62 43 HIS B CA 1
ATOM 3795 C C . HIS B 1 43 ? -6.504 -8.523 11.812 1 91.62 43 HIS B C 1
ATOM 3797 O O . HIS B 1 43 ? -7.363 -8.07 11.047 1 91.62 43 HIS B O 1
ATOM 3803 N N . GLY B 1 44 ? -5.309 -8.914 11.398 1 95.25 44 GLY B N 1
ATOM 3804 C CA . GLY B 1 44 ? -4.91 -8.711 10.016 1 95.25 44 GLY B CA 1
ATOM 3805 C C . GLY B 1 44 ? -4.504 -7.281 9.711 1 95.25 44 GLY B C 1
ATOM 3806 O O . GLY B 1 44 ? -4.41 -6.453 10.625 1 95.25 44 GLY B O 1
ATOM 3807 N N . VAL B 1 45 ? -4.098 -7.023 8.539 1 95.62 45 VAL B N 1
ATOM 3808 C CA . VAL B 1 45 ? -3.738 -5.699 8.047 1 95.62 45 VAL B CA 1
ATOM 3809 C C . VAL B 1 45 ? -4.672 -5.305 6.902 1 95.62 45 VAL B C 1
ATOM 3811 O O . VAL B 1 45 ? -4.883 -6.082 5.969 1 95.62 45 VAL B O 1
ATOM 3814 N N . TYR B 1 46 ? -5.25 -4.137 6.984 1 93.12 46 TYR B N 1
ATOM 3815 C CA . TYR B 1 46 ? -6.207 -3.682 5.98 1 93.12 46 TYR B CA 1
ATOM 3816 C C . TYR B 1 46 ? -5.492 -3.004 4.816 1 93.12 46 TYR B C 1
ATOM 3818 O O . TYR B 1 46 ? -4.473 -2.34 5.008 1 93.12 46 TYR B O 1
ATOM 3826 N N . MET B 1 47 ? -6.004 -3.219 3.674 1 91.81 47 MET B N 1
ATOM 3827 C CA . MET B 1 47 ? -5.473 -2.602 2.461 1 91.81 47 MET B CA 1
ATOM 3828 C C . MET B 1 47 ? -6.57 -2.408 1.422 1 91.81 47 MET B C 1
ATOM 3830 O O . MET B 1 47 ? -7.512 -3.199 1.354 1 91.81 47 MET B O 1
ATOM 3834 N N . PRO B 1 48 ? -6.473 -1.348 0.607 1 88.56 48 PRO B N 1
ATOM 3835 C CA . PRO B 1 48 ? -7.422 -1.233 -0.503 1 88.56 48 PRO B CA 1
ATOM 3836 C C . PRO B 1 48 ? -7.344 -2.412 -1.471 1 88.56 48 PRO B C 1
ATOM 3838 O O . PRO B 1 48 ? -6.246 -2.83 -1.852 1 88.56 48 PRO B O 1
ATOM 3841 N N . ARG B 1 49 ? -8.438 -2.891 -1.792 1 90.5 49 ARG B N 1
ATOM 3842 C CA . ARG B 1 49 ? -8.5 -4.035 -2.693 1 90.5 49 ARG B CA 1
ATOM 3843 C C . ARG B 1 49 ? -7.836 -3.725 -4.027 1 90.5 49 ARG B C 1
ATOM 3845 O O . ARG B 1 49 ? -7.27 -4.613 -4.668 1 90.5 49 ARG B O 1
ATOM 3852 N N . GLY B 1 50 ? -7.863 -2.494 -4.457 1 85.56 50 GLY B N 1
ATOM 3853 C CA . GLY B 1 50 ? -7.281 -2.051 -5.715 1 85.56 50 GLY B CA 1
ATOM 3854 C C . GLY B 1 50 ? -5.789 -2.299 -5.801 1 85.56 50 GLY B C 1
ATOM 3855 O O . GLY B 1 50 ? -5.211 -2.283 -6.891 1 85.56 50 GLY B O 1
ATOM 3856 N N . TYR B 1 51 ? -5.148 -2.572 -4.676 1 84.31 51 TYR B N 1
ATOM 3857 C CA . TYR B 1 51 ? -3.729 -2.908 -4.68 1 84.31 51 TYR B CA 1
ATOM 3858 C C . TYR B 1 51 ? -3.492 -4.27 -5.324 1 84.31 51 TYR B C 1
ATOM 3860 O O . TYR B 1 51 ? -2.436 -4.512 -5.91 1 84.31 51 TYR B O 1
ATOM 3868 N N . LEU B 1 52 ? -4.504 -5.098 -5.227 1 86.31 52 LEU B N 1
ATOM 3869 C CA . LEU B 1 52 ? -4.367 -6.465 -5.723 1 86.31 52 LEU B CA 1
ATOM 3870 C C . LEU B 1 52 ? -5.105 -6.641 -7.047 1 86.31 52 LEU B C 1
ATOM 3872 O O . LEU B 1 52 ? -4.699 -7.441 -7.887 1 86.31 52 LEU B O 1
ATOM 3876 N N . GLU B 1 53 ? -6.199 -5.887 -7.078 1 83.56 53 GLU B N 1
ATOM 3877 C CA . GLU B 1 53 ? -7.117 -6.105 -8.195 1 83.56 53 GLU B CA 1
ATOM 3878 C C . GLU B 1 53 ? -7.441 -4.793 -8.906 1 83.56 53 GLU B C 1
ATOM 3880 O O . GLU B 1 53 ? -7.961 -3.861 -8.289 1 83.56 53 GLU B O 1
ATOM 3885 N N . LEU B 1 54 ? -6.98 -4.637 -10.086 1 71.62 54 LEU B N 1
ATOM 3886 C CA . LEU B 1 54 ? -7.328 -3.451 -10.859 1 71.62 54 LEU B CA 1
ATOM 3887 C C . LEU B 1 54 ? -8.688 -3.621 -11.531 1 71.62 54 LEU B C 1
ATOM 3889 O O . LEU B 1 54 ? -9.094 -4.742 -11.844 1 71.62 54 LEU B O 1
ATOM 3893 N N . ILE B 1 55 ? -9.453 -2.561 -11.484 1 62.97 55 ILE B N 1
ATOM 3894 C CA . ILE B 1 55 ? -10.734 -2.662 -12.172 1 62.97 55 ILE B CA 1
ATOM 3895 C C . ILE B 1 55 ? -10.711 -1.813 -13.438 1 62.97 55 ILE B C 1
ATOM 3897 O O . ILE B 1 55 ? -10.312 -0.646 -13.406 1 62.97 55 ILE B O 1
ATOM 3901 N N . PRO B 1 56 ? -10.953 -2.564 -14.555 1 60.03 56 PRO B N 1
ATOM 3902 C CA . PRO B 1 56 ? -11.125 -1.78 -15.781 1 60.03 56 PRO B CA 1
ATOM 3903 C C . PRO B 1 56 ? -12.281 -0.788 -15.688 1 60.03 56 PRO B C 1
ATOM 3905 O O . PRO B 1 56 ? -13.172 -0.95 -14.852 1 60.03 56 PRO B O 1
ATOM 3908 N N . ASN B 1 57 ? -12.117 0.444 -16.219 1 56.72 57 ASN B N 1
ATOM 3909 C CA . ASN B 1 57 ? -13.188 1.438 -16.266 1 56.72 57 ASN B CA 1
ATOM 3910 C C . ASN B 1 57 ? -14.531 0.799 -16.609 1 56.72 57 ASN B C 1
ATOM 3912 O O . ASN B 1 57 ? -14.609 -0.037 -17.516 1 56.72 57 ASN B O 1
ATOM 3916 N N . PRO B 1 58 ? -15.492 0.945 -15.719 1 52.66 58 PRO B N 1
ATOM 3917 C CA . PRO B 1 58 ? -16.828 0.354 -15.828 1 52.66 58 PRO B CA 1
ATOM 3918 C C . PRO B 1 58 ? -17.438 0.526 -17.219 1 52.66 58 PRO B C 1
ATOM 3920 O O . PRO B 1 58 ? -18.609 0.193 -17.422 1 52.66 58 PRO B O 1
ATOM 3923 N N . LYS B 1 59 ? -16.891 1.264 -18.094 1 46.22 59 LYS B N 1
ATOM 3924 C CA . LYS B 1 59 ? -17.75 1.371 -19.266 1 46.22 59 LYS B CA 1
ATOM 3925 C C . LYS B 1 59 ? -18.312 0.009 -19.672 1 46.22 59 LYS B C 1
ATOM 3927 O O . LYS B 1 59 ? -19.203 -0.079 -20.516 1 46.22 59 LYS B O 1
ATOM 3932 N N . ASP B 1 60 ? -17.609 -1.025 -19.609 1 44.44 60 ASP B N 1
ATOM 3933 C CA . ASP B 1 60 ? -18.047 -2.262 -20.25 1 44.44 60 ASP B CA 1
ATOM 3934 C C . ASP B 1 60 ? -19 -3.037 -19.328 1 44.44 60 ASP B C 1
ATOM 3936 O O . ASP B 1 60 ? -18.75 -3.164 -18.141 1 44.44 60 ASP B O 1
ATOM 3940 N N . ASN B 1 61 ? -20.203 -3.172 -19.656 1 45.03 61 ASN B N 1
ATOM 3941 C CA . ASN B 1 61 ? -21.375 -3.898 -19.141 1 45.03 61 ASN B CA 1
ATOM 3942 C C . ASN B 1 61 ? -20.953 -5.176 -18.422 1 45.03 61 ASN B C 1
ATOM 3944 O O . ASN B 1 61 ? -21.703 -5.688 -17.578 1 45.03 61 ASN B O 1
ATOM 3948 N N . GLU B 1 62 ? -20.031 -5.812 -18.875 1 46.16 62 GLU B N 1
ATOM 3949 C CA . GLU B 1 62 ? -19.859 -7.215 -18.5 1 46.16 62 GLU B CA 1
ATOM 3950 C C . GLU B 1 62 ? -19.422 -7.344 -17.047 1 46.16 62 GLU B C 1
ATOM 3952 O O . GLU B 1 62 ? -19.641 -8.383 -16.406 1 46.16 62 GLU B O 1
ATOM 3957 N N . VAL B 1 63 ? -18.641 -6.414 -16.531 1 50.22 63 VAL B N 1
ATOM 3958 C CA . VAL B 1 63 ? -18.188 -6.516 -15.148 1 50.22 63 VAL B CA 1
ATOM 3959 C C . VAL B 1 63 ? -19.266 -5.957 -14.219 1 50.22 63 VAL B C 1
ATOM 3961 O O . VAL B 1 63 ? -19.016 -5.715 -13.039 1 50.22 63 VAL B O 1
ATOM 3964 N N . ASP B 1 64 ? -20.344 -5.559 -14.789 1 44.25 64 ASP B N 1
ATOM 3965 C CA . ASP B 1 64 ? -21.469 -5.012 -14.039 1 44.25 64 ASP B CA 1
ATOM 3966 C C . ASP B 1 64 ? -21.734 -5.832 -12.781 1 44.25 64 ASP B C 1
ATOM 3968 O O . ASP B 1 64 ? -22.078 -5.281 -11.734 1 44.25 64 ASP B O 1
ATOM 3972 N N . HIS B 1 65 ? -21.812 -7.148 -13.047 1 45.44 65 HIS B N 1
ATOM 3973 C CA . HIS B 1 65 ? -22.234 -7.914 -11.875 1 45.44 65 HIS B CA 1
ATOM 3974 C C . HIS B 1 65 ? -21.156 -7.93 -10.805 1 45.44 65 HIS B C 1
ATOM 3976 O O . HIS B 1 65 ? -21.391 -8.383 -9.688 1 45.44 65 HIS B O 1
ATOM 3982 N N . ILE B 1 66 ? -19.984 -7.969 -11.242 1 52.16 66 ILE B N 1
ATOM 3983 C CA . ILE B 1 66 ? -19 -7.926 -10.164 1 52.16 66 ILE B CA 1
ATOM 3984 C C . ILE B 1 66 ? -18.906 -6.504 -9.609 1 52.16 66 ILE B C 1
ATOM 3986 O O . ILE B 1 66 ? -18.453 -5.59 -10.305 1 52.16 66 ILE B O 1
ATOM 3990 N N . ARG B 1 67 ? -20 -6.152 -9.125 1 49.84 67 ARG B N 1
ATOM 3991 C CA . ARG B 1 67 ? -20.328 -4.824 -8.617 1 49.84 67 ARG B CA 1
ATOM 3992 C C . ARG B 1 67 ? -19.062 -4.031 -8.305 1 49.84 67 ARG B C 1
ATOM 3994 O O . ARG B 1 67 ? -18.219 -4.484 -7.527 1 49.84 67 ARG B O 1
ATOM 4001 N N . ALA B 1 68 ? -18.703 -3.143 -9.195 1 48.78 68 ALA B N 1
ATOM 4002 C CA . ALA B 1 68 ? -17.672 -2.111 -9.117 1 48.78 68 ALA B CA 1
ATOM 4003 C C . ALA B 1 68 ? -17.438 -1.678 -7.672 1 48.78 68 ALA B C 1
ATOM 4005 O O . ALA B 1 68 ? -16.297 -1.475 -7.254 1 48.78 68 ALA B O 1
ATOM 4006 N N . THR B 1 69 ? -18.531 -1.591 -6.938 1 53.06 69 THR B N 1
ATOM 4007 C CA . THR B 1 69 ? -18.422 -1.096 -5.57 1 53.06 69 THR B CA 1
ATOM 4008 C C . THR B 1 69 ? -17.547 -2.02 -4.723 1 53.06 69 THR B C 1
ATOM 4010 O O . THR B 1 69 ? -16.859 -1.564 -3.816 1 53.06 69 THR B O 1
ATOM 4013 N N . CYS B 1 70 ? -17.391 -3.166 -5.223 1 63.19 70 CYS B N 1
ATOM 4014 C CA . CYS B 1 70 ? -16.719 -4.133 -4.367 1 63.19 70 CYS B CA 1
ATOM 4015 C C . CYS B 1 70 ? -15.195 -4.043 -4.531 1 63.19 70 CYS B C 1
ATOM 4017 O O . CYS B 1 70 ? -14.453 -4.281 -3.58 1 63.19 70 CYS B O 1
ATOM 4019 N N . PHE B 1 71 ? -14.844 -3.316 -5.613 1 77.69 71 PHE B N 1
ATOM 4020 C CA . PHE B 1 71 ? -13.398 -3.32 -5.812 1 77.69 71 PHE B CA 1
ATOM 4021 C C . PHE B 1 71 ? -12.758 -2.082 -5.191 1 77.69 71 PHE B C 1
ATOM 4023 O O . PHE B 1 71 ? -11.539 -2.008 -5.055 1 77.69 71 PHE B O 1
ATOM 4030 N N . ASN B 1 72 ? -13.641 -1.244 -4.762 1 83.31 72 ASN B N 1
ATOM 4031 C CA . ASN B 1 72 ? -13.117 -0.033 -4.141 1 83.31 72 ASN B CA 1
ATOM 4032 C C . ASN B 1 72 ? -13.078 -0.154 -2.621 1 83.31 72 ASN B C 1
ATOM 4034 O O . ASN B 1 72 ? -12.789 0.818 -1.924 1 83.31 72 ASN B O 1
ATOM 4038 N N . SER B 1 73 ? -13.297 -1.347 -2.207 1 89.38 73 SER B N 1
ATOM 4039 C CA . SER B 1 73 ? -13.367 -1.555 -0.765 1 89.38 73 SER B CA 1
ATOM 4040 C C . SER B 1 73 ? -12.008 -1.958 -0.2 1 89.38 73 SER B C 1
ATOM 4042 O O . SER B 1 73 ? -11.117 -2.367 -0.947 1 89.38 73 SER B O 1
ATOM 4044 N N . ASP B 1 74 ? -11.875 -1.812 1.083 1 91.88 74 ASP B N 1
ATOM 4045 C CA . ASP B 1 74 ? -10.742 -2.41 1.787 1 91.88 74 ASP B CA 1
ATOM 4046 C C . ASP B 1 74 ? -10.922 -3.92 1.926 1 91.88 74 ASP B C 1
ATOM 4048 O O . ASP B 1 74 ? -12.047 -4.418 1.965 1 91.88 74 ASP B O 1
ATOM 4052 N N . ILE B 1 75 ? -9.812 -4.512 1.934 1 94.31 75 ILE B N 1
ATOM 4053 C CA . ILE B 1 75 ? -9.766 -5.934 2.258 1 94.31 75 ILE B CA 1
ATOM 4054 C C . ILE B 1 75 ? -8.836 -6.16 3.447 1 94.31 75 ILE B C 1
ATOM 4056 O O . ILE B 1 75 ? -8.164 -5.234 3.902 1 94.31 75 ILE B O 1
ATOM 4060 N N . VAL B 1 76 ? -8.906 -7.402 3.986 1 95.62 76 VAL B N 1
ATOM 4061 C CA . VAL B 1 76 ? -8.062 -7.742 5.125 1 95.62 76 VAL B CA 1
ATOM 4062 C C . VAL B 1 76 ? -7.055 -8.82 4.719 1 95.62 76 VAL B C 1
ATOM 4064 O O . VAL B 1 76 ? -7.43 -9.836 4.133 1 95.62 76 VAL B O 1
ATOM 4067 N N . LEU B 1 77 ? -5.773 -8.523 4.941 1 97.31 77 LEU B N 1
ATOM 4068 C CA . LEU B 1 77 ? -4.719 -9.523 4.824 1 97.31 77 LEU B CA 1
ATOM 4069 C C . LEU B 1 77 ? -4.57 -10.312 6.121 1 97.31 77 LEU B C 1
ATOM 4071 O O . LEU B 1 77 ? -4.18 -9.758 7.148 1 97.31 77 LEU B O 1
ATOM 4075 N N . MET B 1 78 ? -4.879 -11.578 6.094 1 97.81 78 MET B N 1
ATOM 4076 C CA . MET B 1 78 ? -4.711 -12.461 7.25 1 97.81 78 MET B CA 1
ATOM 4077 C C . MET B 1 78 ? -3.49 -13.359 7.078 1 97.81 78 MET B C 1
ATOM 4079 O O . MET B 1 78 ? -3.426 -14.148 6.137 1 97.81 78 MET B O 1
ATOM 4083 N N . PRO B 1 79 ? -2.543 -13.258 7.992 1 97.69 79 PRO B N 1
ATOM 4084 C CA . PRO B 1 79 ? -1.287 -13.984 7.809 1 97.69 79 PRO B CA 1
ATOM 4085 C C . PRO B 1 79 ? -1.431 -15.484 8.07 1 97.69 79 PRO B C 1
ATOM 4087 O O . PRO B 1 79 ? -2.166 -15.891 8.969 1 97.69 79 PRO B O 1
ATOM 4090 N N . GLU B 1 80 ? -0.83 -16.281 7.199 1 97.56 80 GLU B N 1
ATOM 4091 C CA . GLU B 1 80 ? -0.588 -17.688 7.5 1 97.56 80 GLU B CA 1
ATOM 4092 C C . GLU B 1 80 ? 0.754 -17.875 8.203 1 97.56 80 GLU B C 1
ATOM 4094 O O . GLU B 1 80 ? 1.799 -17.922 7.547 1 97.56 80 GLU B O 1
ATOM 4099 N N . LEU B 1 81 ? 0.726 -18.172 9.461 1 96.56 81 LEU B N 1
ATOM 4100 C CA . LEU B 1 81 ? 1.905 -18.094 10.312 1 96.56 81 LEU B CA 1
ATOM 4101 C C . LEU B 1 81 ? 2.953 -19.109 9.891 1 96.56 81 LEU B C 1
ATOM 4103 O O . LEU B 1 81 ? 4.152 -18.891 10.055 1 96.56 81 LEU B O 1
ATOM 4107 N N . SER B 1 82 ? 2.553 -20.188 9.289 1 95.62 82 SER B N 1
ATOM 4108 C CA . SER B 1 82 ? 3.498 -21.219 8.852 1 95.62 82 SER B CA 1
ATOM 4109 C C . SER B 1 82 ? 4.398 -20.688 7.734 1 95.62 82 SER B C 1
ATOM 4111 O O . SER B 1 82 ? 5.422 -21.312 7.422 1 95.62 82 SER B O 1
ATOM 4113 N N . THR B 1 83 ? 4.027 -19.578 7.164 1 97.25 83 THR B N 1
ATOM 4114 C CA . THR B 1 83 ? 4.805 -19.031 6.059 1 97.25 83 THR B CA 1
ATOM 4115 C C . THR B 1 83 ? 5.723 -17.906 6.539 1 97.25 83 THR B C 1
ATOM 4117 O O . THR B 1 83 ? 6.422 -17.281 5.742 1 97.25 83 THR B O 1
ATOM 4120 N N . PHE B 1 84 ? 5.746 -17.656 7.828 1 97.56 84 PHE B N 1
ATOM 4121 C CA . PHE B 1 84 ? 6.621 -16.609 8.367 1 97.56 84 PHE B CA 1
ATOM 4122 C C . PHE B 1 84 ? 8.086 -16.969 8.125 1 97.56 84 PHE B C 1
ATOM 4124 O O . PHE B 1 84 ? 8.531 -18.062 8.477 1 97.56 84 PHE B O 1
ATOM 4131 N N . ARG B 1 85 ? 8.797 -16.031 7.484 1 97.25 85 ARG B N 1
ATOM 4132 C CA . ARG B 1 85 ? 10.219 -16.203 7.219 1 97.25 85 ARG B CA 1
ATOM 4133 C C . ARG B 1 85 ? 10.969 -14.891 7.359 1 97.25 85 ARG B C 1
ATOM 4135 O O . ARG B 1 85 ? 10.484 -13.844 6.926 1 97.25 85 ARG B O 1
ATOM 4142 N N . VAL B 1 86 ? 12.156 -14.953 7.949 1 96.38 86 VAL B N 1
ATOM 4143 C CA . VAL B 1 86 ? 13.07 -13.82 7.871 1 96.38 86 VAL B CA 1
ATOM 4144 C C . VAL B 1 86 ? 13.672 -13.734 6.469 1 96.38 86 VAL B C 1
ATOM 4146 O O . VAL B 1 86 ? 14.133 -14.734 5.922 1 96.38 86 VAL B O 1
ATOM 4149 N N . LEU B 1 87 ? 13.586 -12.578 5.875 1 94.81 87 LEU B N 1
ATOM 4150 C CA . LEU B 1 87 ? 14.125 -12.398 4.531 1 94.81 87 LEU B CA 1
ATOM 4151 C C . LEU B 1 87 ? 15.609 -12.07 4.578 1 94.81 87 LEU B C 1
ATOM 4153 O O . LEU B 1 87 ? 16 -10.992 5.031 1 94.81 87 LEU B O 1
ATOM 4157 N N . PRO B 1 88 ? 16.406 -12.906 4.02 1 92.5 88 PRO B N 1
ATOM 4158 C CA . PRO B 1 88 ? 17.844 -12.672 4.094 1 92.5 88 PRO B CA 1
ATOM 4159 C C . PRO B 1 88 ? 18.297 -11.477 3.262 1 92.5 88 PRO B C 1
ATOM 4161 O O . PRO B 1 88 ? 19.312 -10.852 3.564 1 92.5 88 PRO B O 1
ATOM 4164 N N . TRP B 1 89 ? 17.594 -11.109 2.248 1 91 89 TRP B N 1
ATOM 4165 C CA . TRP B 1 89 ? 18.031 -10.055 1.337 1 91 89 TRP B CA 1
ATOM 4166 C C . TRP B 1 89 ? 17.422 -8.719 1.728 1 91 89 TRP B C 1
ATOM 4168 O O . TRP B 1 89 ? 17.672 -7.699 1.079 1 91 89 TRP B O 1
ATOM 4178 N N . ALA B 1 90 ? 16.578 -8.68 2.719 1 88.31 90 ALA B N 1
ATOM 4179 C CA . ALA B 1 90 ? 16.016 -7.449 3.258 1 88.31 90 ALA B CA 1
ATOM 4180 C C . ALA B 1 90 ? 16.422 -7.246 4.715 1 88.31 90 ALA B C 1
ATOM 4182 O O . ALA B 1 90 ? 16.094 -8.07 5.578 1 88.31 90 ALA B O 1
ATOM 4183 N N . LYS B 1 91 ? 17.047 -6.172 4.965 1 88.5 91 LYS B N 1
ATOM 4184 C CA . LYS B 1 91 ? 17.625 -5.93 6.289 1 88.5 91 LYS B CA 1
ATOM 4185 C C . LYS B 1 91 ? 16.531 -5.898 7.359 1 88.5 91 LYS B C 1
ATOM 4187 O O . LYS B 1 91 ? 15.57 -5.145 7.246 1 88.5 91 LYS B O 1
ATOM 4192 N N . ARG B 1 92 ? 16.656 -6.773 8.383 1 93.25 92 ARG B N 1
ATOM 4193 C CA . ARG B 1 92 ? 15.828 -6.836 9.586 1 93.25 92 ARG B CA 1
ATOM 4194 C C . ARG B 1 92 ? 14.344 -6.863 9.227 1 93.25 92 ARG B C 1
ATOM 4196 O O . ARG B 1 92 ? 13.539 -6.148 9.836 1 93.25 92 ARG B O 1
ATOM 4203 N N . THR B 1 93 ? 14.047 -7.605 8.195 1 94.19 93 THR B N 1
ATOM 4204 C CA . THR B 1 93 ? 12.68 -7.684 7.695 1 94.19 93 THR B CA 1
ATOM 4205 C C . THR B 1 93 ? 12.234 -9.141 7.551 1 94.19 93 THR B C 1
ATOM 4207 O O . THR B 1 93 ? 13.008 -9.984 7.098 1 94.19 93 THR B O 1
ATOM 4210 N N . ALA B 1 94 ? 11.102 -9.438 8.07 1 96.62 94 ALA B N 1
ATOM 4211 C CA . ALA B 1 94 ? 10.461 -10.734 7.84 1 96.62 94 ALA B CA 1
ATOM 4212 C C . ALA B 1 94 ? 9.258 -10.594 6.914 1 96.62 94 ALA B C 1
ATOM 4214 O O . ALA B 1 94 ? 8.828 -9.477 6.609 1 96.62 94 ALA B O 1
ATOM 4215 N N . ARG B 1 95 ? 8.852 -11.703 6.41 1 96.56 95 ARG B N 1
ATOM 4216 C CA . ARG B 1 95 ? 7.691 -11.75 5.531 1 96.56 95 ARG B CA 1
ATOM 4217 C C . ARG B 1 95 ? 6.738 -12.875 5.938 1 96.56 95 ARG B C 1
ATOM 4219 O O . ARG B 1 95 ? 7.176 -13.922 6.418 1 96.56 95 ARG B O 1
ATOM 4226 N N . VAL B 1 96 ? 5.449 -12.594 5.816 1 97.75 96 VAL B N 1
ATOM 4227 C CA . VAL B 1 96 ? 4.422 -13.609 5.992 1 97.75 96 VAL B CA 1
ATOM 4228 C C . VAL B 1 96 ? 3.438 -13.562 4.824 1 97.75 96 VAL B C 1
ATOM 4230 O O . VAL B 1 96 ? 3.035 -12.477 4.395 1 97.75 96 VAL B O 1
ATOM 4233 N N . ILE B 1 97 ? 3.137 -14.703 4.219 1 98.12 97 ILE B N 1
ATOM 4234 C CA . ILE B 1 97 ? 2.15 -14.766 3.145 1 98.12 97 ILE B CA 1
ATOM 4235 C C . ILE B 1 97 ? 0.743 -14.734 3.732 1 98.12 97 ILE B C 1
ATOM 4237 O O . ILE B 1 97 ? 0.472 -15.391 4.742 1 98.12 97 ILE B O 1
ATOM 4241 N N . CYS B 1 98 ? -0.116 -13.984 3.062 1 98.38 98 CYS B N 1
ATOM 4242 C CA . CYS B 1 98 ? -1.442 -13.773 3.631 1 98.38 98 CYS B CA 1
ATOM 4243 C C . CYS B 1 98 ? -2.525 -14.328 2.719 1 98.38 98 CYS B C 1
ATOM 4245 O O . CYS B 1 98 ? -2.357 -14.375 1.498 1 98.38 98 CYS B O 1
ATOM 4247 N N . ASP B 1 99 ? -3.561 -14.781 3.346 1 97.88 99 ASP B N 1
ATOM 4248 C CA . ASP B 1 99 ? -4.84 -14.953 2.664 1 97.88 99 ASP B CA 1
ATOM 4249 C C . ASP B 1 99 ? -5.672 -13.672 2.729 1 97.88 99 ASP B C 1
ATOM 4251 O O . ASP B 1 99 ? -5.527 -12.875 3.658 1 97.88 99 ASP B O 1
ATOM 4255 N N . THR B 1 100 ? -6.496 -13.516 1.733 1 96.62 100 THR B N 1
ATOM 4256 C CA . THR B 1 100 ? -7.223 -12.25 1.633 1 96.62 100 THR B CA 1
ATOM 4257 C C . THR B 1 100 ? -8.711 -12.461 1.891 1 96.62 100 THR B C 1
ATOM 4259 O O . THR B 1 100 ? -9.297 -13.438 1.415 1 96.62 100 THR B O 1
ATOM 4262 N N . PHE B 1 101 ? -9.305 -11.516 2.66 1 96.19 101 PHE B N 1
ATOM 4263 C CA . PHE B 1 101 ? -10.703 -11.57 3.055 1 96.19 101 PHE B CA 1
ATOM 4264 C C . PHE B 1 101 ? -11.359 -10.203 2.916 1 96.19 101 PHE B C 1
ATOM 4266 O O . PHE B 1 101 ? -10.68 -9.18 2.912 1 96.19 101 PHE B O 1
ATOM 4273 N N . THR B 1 102 ? -12.688 -10.234 2.73 1 92.62 102 THR B N 1
ATOM 4274 C CA . THR B 1 102 ? -13.43 -8.984 2.902 1 92.62 102 THR B CA 1
ATOM 4275 C C . THR B 1 102 ? -13.359 -8.516 4.352 1 92.62 102 THR B C 1
ATOM 4277 O O . THR B 1 102 ? -12.984 -9.281 5.242 1 92.62 102 THR B O 1
ATOM 4280 N N . VAL B 1 103 ? -13.734 -7.297 4.578 1 90.38 103 VAL B N 1
ATOM 4281 C CA . VAL B 1 103 ? -13.688 -6.742 5.926 1 90.38 103 VAL B CA 1
ATOM 4282 C C . VAL B 1 103 ? -14.703 -7.457 6.816 1 90.38 103 VAL B C 1
ATOM 4284 O O . VAL B 1 103 ? -14.602 -7.418 8.047 1 90.38 103 VAL B O 1
ATOM 4287 N N . THR B 1 104 ? -15.688 -8.086 6.203 1 88.69 104 THR B N 1
ATOM 4288 C CA . THR B 1 104 ? -16.703 -8.805 6.957 1 88.69 104 THR B CA 1
ATOM 4289 C C . THR B 1 104 ? -16.266 -10.242 7.223 1 88.69 104 THR B C 1
ATOM 4291 O O . THR B 1 104 ? -17 -11.008 7.852 1 88.69 104 THR B O 1
ATOM 4294 N N . GLY B 1 105 ? -15.148 -10.688 6.664 1 91.12 105 GLY B N 1
ATOM 4295 C CA . GLY B 1 105 ? -14.578 -11.969 7.055 1 91.12 105 GLY B CA 1
ATOM 4296 C C . GLY B 1 105 ? -14.742 -13.047 5.996 1 91.12 105 GLY B C 1
ATOM 4297 O O . GLY B 1 105 ? -14.359 -14.195 6.207 1 91.12 105 GLY B O 1
ATOM 4298 N N . GLU B 1 106 ? -15.219 -12.727 4.848 1 93.25 106 GLU B N 1
ATOM 4299 C CA . GLU B 1 106 ? -15.375 -13.703 3.771 1 93.25 106 GLU B CA 1
ATOM 4300 C C . GLU B 1 106 ? -14.141 -13.75 2.881 1 93.25 106 GLU B C 1
ATOM 4302 O O . GLU B 1 106 ? -13.539 -12.711 2.59 1 93.25 106 GLU B O 1
ATOM 4307 N N . PRO B 1 107 ? -13.781 -14.984 2.516 1 95.06 107 PRO B N 1
ATOM 4308 C CA . PRO B 1 107 ? -12.656 -15.062 1.589 1 95.06 107 PRO B CA 1
ATOM 4309 C C . PRO B 1 107 ? -12.93 -14.352 0.266 1 95.06 107 PRO B C 1
ATOM 4311 O O . PRO B 1 107 ? -14.055 -14.367 -0.228 1 95.06 107 PRO B O 1
ATOM 4314 N N . LEU B 1 108 ? -11.953 -13.734 -0.24 1 93.75 108 LEU B N 1
ATOM 4315 C CA . LEU B 1 108 ? -12.094 -13.156 -1.574 1 93.75 108 LEU B CA 1
ATOM 4316 C C . LEU B 1 108 ? -12.094 -14.25 -2.639 1 93.75 108 LEU B C 1
ATOM 4318 O O . LEU B 1 108 ? -11.102 -14.977 -2.793 1 93.75 108 LEU B O 1
ATOM 4322 N N . LEU B 1 109 ? -13.062 -14.32 -3.402 1 93.31 109 LEU B N 1
ATOM 4323 C CA . LEU B 1 109 ? -13.25 -15.391 -4.371 1 93.31 109 LEU B CA 1
ATOM 4324 C C . LEU B 1 109 ? -12.344 -15.203 -5.578 1 93.31 109 LEU B C 1
ATOM 4326 O O . LEU B 1 109 ? -12.133 -16.125 -6.359 1 93.31 109 LEU B O 1
ATOM 4330 N N . THR B 1 110 ? -11.805 -14.023 -5.73 1 93 110 THR B N 1
ATOM 4331 C CA . THR B 1 110 ? -10.922 -13.742 -6.859 1 93 110 THR B CA 1
ATOM 4332 C C . THR B 1 110 ? -9.461 -13.953 -6.469 1 93 110 THR B C 1
ATOM 4334 O O . THR B 1 110 ? -8.555 -13.75 -7.285 1 93 110 THR B O 1
ATOM 4337 N N . SER B 1 111 ? -9.195 -14.328 -5.219 1 95.12 111 SER B N 1
ATOM 4338 C CA . SER B 1 111 ? -7.832 -14.516 -4.742 1 95.12 111 SER B CA 1
ATOM 4339 C C . SER B 1 111 ? -7.215 -15.781 -5.324 1 95.12 111 SER B C 1
ATOM 4341 O O . SER B 1 111 ? -7.691 -16.891 -5.062 1 95.12 111 SER B O 1
ATOM 4343 N N . PRO B 1 112 ? -6.102 -15.672 -6.059 1 97.56 112 PRO B N 1
ATOM 4344 C CA . PRO B 1 112 ? -5.453 -16.844 -6.641 1 97.56 112 PRO B CA 1
ATOM 4345 C C . PRO B 1 112 ? -5.059 -17.891 -5.594 1 97.56 112 PRO B C 1
ATOM 4347 O O . PRO B 1 112 ? -5.266 -19.094 -5.793 1 97.56 112 PRO B O 1
ATOM 4350 N N . ARG B 1 113 ? -4.5 -17.453 -4.512 1 98.44 113 ARG B N 1
ATOM 4351 C CA . ARG B 1 113 ? -4.055 -18.375 -3.475 1 98.44 113 ARG B CA 1
ATOM 4352 C C . ARG B 1 113 ? -5.234 -19.109 -2.848 1 98.44 113 ARG B C 1
ATOM 4354 O O . ARG B 1 113 ? -5.145 -20.297 -2.539 1 98.44 113 ARG B O 1
ATOM 4361 N N . HIS B 1 114 ? -6.336 -18.406 -2.662 1 97.75 114 HIS B N 1
ATOM 4362 C CA . HIS B 1 114 ? -7.555 -19.031 -2.16 1 97.75 114 HIS B CA 1
ATOM 4363 C C . HIS B 1 114 ? -8.047 -20.125 -3.107 1 97.75 114 HIS B C 1
ATOM 4365 O O . HIS B 1 114 ? -8.438 -21.203 -2.668 1 97.75 114 HIS B O 1
ATOM 4371 N N . ILE B 1 115 ? -8.023 -19.844 -4.336 1 98.38 115 ILE B N 1
ATOM 4372 C CA . ILE B 1 115 ? -8.484 -20.781 -5.352 1 98.38 115 ILE B CA 1
ATOM 4373 C C . ILE B 1 115 ? -7.602 -22.031 -5.34 1 98.38 115 ILE B C 1
ATOM 4375 O O . ILE B 1 115 ? -8.102 -23.156 -5.422 1 98.38 115 ILE B O 1
ATOM 4379 N N . ALA B 1 116 ? -6.332 -21.828 -5.27 1 98.81 116 ALA B N 1
ATOM 4380 C CA . ALA B 1 116 ? -5.402 -22.953 -5.215 1 98.81 116 ALA B CA 1
ATOM 4381 C C . ALA B 1 116 ? -5.664 -23.828 -3.99 1 98.81 116 ALA B C 1
ATOM 4383 O O . ALA B 1 116 ? -5.707 -25.047 -4.094 1 98.81 116 ALA B O 1
ATOM 4384 N N . LYS B 1 117 ? -5.867 -23.188 -2.857 1 98.56 117 LYS B N 1
ATOM 4385 C CA . LYS B 1 117 ? -6.137 -23.938 -1.627 1 98.56 117 LYS B CA 1
ATOM 4386 C C . LYS B 1 117 ? -7.426 -24.734 -1.743 1 98.56 117 LYS B C 1
ATOM 4388 O O . LYS B 1 117 ? -7.496 -25.875 -1.273 1 98.56 117 LYS B O 1
ATOM 4393 N N . ARG B 1 118 ? -8.391 -24.156 -2.346 1 98.25 118 ARG B N 1
ATOM 4394 C CA . ARG B 1 118 ? -9.672 -24.828 -2.525 1 98.25 118 ARG B CA 1
ATOM 4395 C C . ARG B 1 118 ? -9.516 -26.062 -3.406 1 98.25 118 ARG B C 1
ATOM 4397 O O . ARG B 1 118 ? -10.062 -27.125 -3.094 1 98.25 118 ARG B O 1
ATOM 4404 N N . GLN B 1 119 ? -8.805 -25.922 -4.5 1 98.69 119 GLN B N 1
ATOM 4405 C CA . GLN B 1 119 ? -8.602 -27.047 -5.395 1 98.69 119 GLN B CA 1
ATOM 4406 C C . GLN B 1 119 ? -7.797 -28.156 -4.707 1 98.69 119 GLN B C 1
ATOM 4408 O O . GLN B 1 119 ? -8.086 -29.344 -4.887 1 98.69 119 GLN B O 1
ATOM 4413 N N . LEU B 1 120 ? -6.82 -27.766 -3.939 1 98.62 120 LEU B N 1
ATOM 4414 C CA . LEU B 1 120 ? -6.023 -28.75 -3.211 1 98.62 120 LEU B CA 1
ATOM 4415 C C . LEU B 1 120 ? -6.875 -29.469 -2.17 1 98.62 120 LEU B C 1
ATOM 4417 O O . LEU B 1 120 ? -6.707 -30.672 -1.954 1 98.62 120 LEU B O 1
ATOM 4421 N N . SER B 1 121 ? -7.738 -28.719 -1.538 1 98.25 121 SER B N 1
ATOM 4422 C CA . SER B 1 121 ? -8.648 -29.328 -0.574 1 98.25 121 SER B CA 1
ATOM 4423 C C . SER B 1 121 ? -9.57 -30.344 -1.246 1 98.25 121 SER B C 1
ATOM 4425 O O . SER B 1 121 ? -9.797 -31.422 -0.712 1 98.25 121 SER B O 1
ATOM 4427 N N . GLN B 1 122 ? -10.094 -30 -2.393 1 97.94 122 GLN B N 1
ATOM 4428 C CA . GLN B 1 122 ? -10.938 -30.922 -3.15 1 97.94 122 GLN B CA 1
ATOM 4429 C C . GLN B 1 122 ? -10.172 -32.156 -3.562 1 97.94 122 GLN B C 1
ATOM 4431 O O . GLN B 1 122 ? -10.719 -33.281 -3.559 1 97.94 122 GLN B O 1
ATOM 4436 N N . LEU B 1 123 ? -8.953 -31.953 -3.934 1 98.38 123 LEU B N 1
ATOM 4437 C CA . LEU B 1 123 ? -8.109 -33.094 -4.301 1 98.38 123 LEU B CA 1
ATOM 4438 C C . LEU B 1 123 ? -7.926 -34.031 -3.119 1 98.38 123 LEU B C 1
ATOM 4440 O O . LEU B 1 123 ? -7.996 -35.25 -3.277 1 98.38 123 LEU B O 1
ATOM 4444 N N . GLN B 1 124 ? -7.707 -33.469 -1.95 1 97.75 124 GLN B N 1
ATOM 4445 C CA . GLN B 1 124 ? -7.566 -34.281 -0.736 1 97.75 124 GLN B CA 1
ATOM 4446 C C . GLN B 1 124 ? -8.852 -35.031 -0.418 1 97.75 124 GLN B C 1
ATOM 4448 O O . GLN B 1 124 ? -8.812 -36.188 -0.002 1 97.75 124 GLN B O 1
ATOM 4453 N N . ASP B 1 125 ? -9.969 -34.375 -0.58 1 97.06 125 ASP B N 1
ATOM 4454 C CA . ASP B 1 125 ? -11.273 -35 -0.358 1 97.06 125 ASP B CA 1
ATOM 4455 C C . ASP B 1 125 ? -11.477 -36.188 -1.302 1 97.06 125 ASP B C 1
ATOM 4457 O O . ASP B 1 125 ? -12.18 -37.156 -0.964 1 97.06 125 ASP B O 1
ATOM 4461 N N . ALA B 1 126 ? -10.867 -36.094 -2.479 1 96.44 126 ALA B N 1
ATOM 4462 C CA . ALA B 1 126 ? -10.969 -37.156 -3.471 1 96.44 126 ALA B CA 1
ATOM 4463 C C . ALA B 1 126 ? -9.977 -38.281 -3.168 1 96.44 126 ALA B C 1
ATOM 4465 O O . ALA B 1 126 ? -9.938 -39.281 -3.883 1 96.44 126 ALA B O 1
ATOM 4466 N N . GLY B 1 127 ? -9.117 -38.094 -2.143 1 96.75 127 GLY B N 1
ATOM 4467 C CA . GLY B 1 127 ? -8.227 -39.156 -1.692 1 96.75 127 GLY B CA 1
ATOM 4468 C C . GLY B 1 127 ? -6.824 -39.031 -2.264 1 96.75 127 GLY B C 1
ATOM 4469 O O . GLY B 1 127 ? -6.082 -40.031 -2.307 1 96.75 127 GLY B O 1
ATOM 4470 N N . PHE B 1 128 ? -6.484 -37.844 -2.744 1 98.12 128 PHE B N 1
ATOM 4471 C CA . PHE B 1 128 ? -5.176 -37.688 -3.365 1 98.12 128 PHE B CA 1
ATOM 4472 C C . PHE B 1 128 ? -4.453 -36.469 -2.811 1 98.12 128 PHE B C 1
ATOM 4474 O O . PHE B 1 128 ? -5.078 -35.562 -2.225 1 98.12 128 PHE B O 1
ATOM 4481 N N . SER B 1 129 ? -3.184 -36.438 -2.92 1 98.31 129 SER B N 1
ATOM 4482 C CA . SER B 1 129 ? -2.312 -35.281 -2.641 1 98.31 129 SER B CA 1
ATOM 4483 C C . SER B 1 129 ? -1.43 -34.969 -3.842 1 98.31 129 SER B C 1
ATOM 4485 O O . SER B 1 129 ? -1.029 -35.844 -4.586 1 98.31 129 SER B O 1
ATOM 4487 N N . LEU B 1 130 ? -1.196 -33.719 -3.992 1 98.62 130 LEU B N 1
ATOM 4488 C CA . LEU B 1 130 ? -0.357 -33.281 -5.105 1 98.62 130 LEU B CA 1
ATOM 4489 C C . LEU B 1 130 ? 1.068 -33 -4.637 1 98.62 130 LEU B C 1
ATOM 4491 O O . LEU B 1 130 ? 1.28 -32.25 -3.697 1 98.62 130 LEU B O 1
ATOM 4495 N N . LEU B 1 131 ? 2.027 -33.656 -5.176 1 98.44 131 LEU B N 1
ATOM 4496 C CA . LEU B 1 131 ? 3.443 -33.344 -5.047 1 98.44 131 LEU B CA 1
ATOM 4497 C C . LEU B 1 131 ? 3.943 -32.594 -6.285 1 98.44 131 LEU B C 1
ATOM 4499 O O . LEU B 1 131 ? 3.83 -33.094 -7.402 1 98.44 131 LEU B O 1
ATOM 4503 N N . SER B 1 132 ? 4.434 -31.359 -6.094 1 98.5 132 SER B N 1
ATOM 4504 C CA . SER B 1 132 ? 4.758 -30.594 -7.285 1 98.5 132 SER B CA 1
ATOM 4505 C C . SER B 1 132 ? 5.953 -29.672 -7.043 1 98.5 132 SER B C 1
ATOM 4507 O O . SER B 1 132 ? 6.375 -29.484 -5.898 1 98.5 132 SER B O 1
ATOM 4509 N N . ALA B 1 133 ? 6.539 -29.172 -8.117 1 98.06 133 ALA B N 1
ATOM 4510 C CA . ALA B 1 133 ? 7.645 -28.219 -8.125 1 98.06 133 ALA B CA 1
ATOM 4511 C C . ALA B 1 133 ? 7.641 -27.375 -9.398 1 98.06 133 ALA B C 1
ATOM 4513 O O . ALA B 1 133 ? 7.344 -27.891 -10.484 1 98.06 133 ALA B O 1
ATOM 4514 N N . PHE B 1 134 ? 8.016 -26.172 -9.234 1 98.31 134 PHE B N 1
ATOM 4515 C CA . PHE B 1 134 ? 8.109 -25.297 -10.398 1 98.31 134 PHE B CA 1
ATOM 4516 C C . PHE B 1 134 ? 9.531 -25.266 -10.938 1 98.31 134 PHE B C 1
ATOM 4518 O O . PHE B 1 134 ? 10.5 -25.391 -10.18 1 98.31 134 PHE B O 1
ATOM 4525 N N . ILE B 1 135 ? 9.625 -25.141 -12.227 1 96.25 135 ILE B N 1
ATOM 4526 C CA . ILE B 1 135 ? 10.852 -24.859 -12.961 1 96.25 135 ILE B CA 1
ATOM 4527 C C . ILE B 1 135 ? 10.719 -23.516 -13.688 1 96.25 135 ILE B C 1
ATOM 4529 O O . ILE B 1 135 ? 9.859 -23.359 -14.555 1 96.25 135 ILE B O 1
ATOM 4533 N N . TYR B 1 136 ? 11.578 -22.562 -13.312 1 94.56 136 TYR B N 1
ATOM 4534 C CA . TYR B 1 136 ? 11.453 -21.219 -13.867 1 94.56 136 TYR B CA 1
ATOM 4535 C C . TYR B 1 136 ? 12.688 -20.844 -14.672 1 94.56 136 TYR B C 1
ATOM 4537 O O . TYR B 1 136 ? 13.812 -21.141 -14.273 1 94.56 136 TYR B O 1
ATOM 4545 N N . ASP B 1 137 ? 12.375 -20.172 -15.797 1 90.38 137 ASP B N 1
ATOM 4546 C CA . ASP B 1 137 ? 13.398 -19.469 -16.547 1 90.38 137 ASP B CA 1
ATOM 4547 C C . ASP B 1 137 ? 13.258 -17.953 -16.391 1 90.38 137 ASP B C 1
ATOM 4549 O O . ASP B 1 137 ? 12.141 -17.438 -16.312 1 90.38 137 ASP B O 1
ATOM 4553 N N . PHE B 1 138 ? 14.359 -17.281 -16.266 1 88 138 PHE B N 1
ATOM 4554 C CA . PHE B 1 138 ? 14.344 -15.828 -16.266 1 88 138 PHE B CA 1
ATOM 4555 C C . PHE B 1 138 ? 15.633 -15.266 -16.828 1 88 138 PHE B C 1
ATOM 4557 O O . PHE B 1 138 ? 16.625 -15.992 -16.984 1 88 138 PHE B O 1
ATOM 4564 N N . CYS B 1 139 ? 15.57 -14 -17.188 1 82.5 139 CYS B N 1
ATOM 4565 C CA . CYS B 1 139 ? 16.734 -13.32 -17.766 1 82.5 139 CYS B CA 1
ATOM 4566 C C . CYS B 1 139 ? 17.297 -12.305 -16.781 1 82.5 139 CYS B C 1
ATOM 4568 O O . CYS B 1 139 ? 16.547 -11.711 -15.992 1 82.5 139 CYS B O 1
ATOM 4570 N N . ILE B 1 140 ? 18.594 -12.141 -16.812 1 80.31 140 ILE B N 1
ATOM 4571 C CA . ILE B 1 140 ? 19.297 -11.164 -15.984 1 80.31 140 ILE B CA 1
ATOM 4572 C C . ILE B 1 140 ? 20.031 -10.164 -16.891 1 80.31 140 ILE B C 1
ATOM 4574 O O . ILE B 1 140 ? 20.75 -10.562 -17.797 1 80.31 140 ILE B O 1
ATOM 4578 N N . PHE B 1 141 ? 19.766 -8.852 -16.547 1 73 141 PHE B N 1
ATOM 4579 C CA . PHE B 1 141 ? 20.406 -7.789 -17.328 1 73 141 PHE B CA 1
ATOM 4580 C C . PHE B 1 141 ? 21.172 -6.844 -16.422 1 73 141 PHE B C 1
ATOM 4582 O O . PHE B 1 141 ? 20.734 -6.547 -15.305 1 73 141 PHE B O 1
ATOM 4589 N N . GLY B 1 142 ? 22.328 -6.301 -16.906 1 64.81 142 GLY B N 1
ATOM 4590 C CA . GLY B 1 142 ? 23 -5.215 -16.219 1 64.81 142 GLY B CA 1
ATOM 4591 C C . GLY B 1 142 ? 22.391 -3.855 -16.5 1 64.81 142 GLY B C 1
ATOM 4592 O O . GLY B 1 142 ? 21.781 -3.646 -17.547 1 64.81 142 GLY B O 1
ATOM 4593 N N . ILE B 1 143 ? 22.344 -2.812 -15.5 1 57.66 143 ILE B N 1
ATOM 4594 C CA . ILE B 1 143 ? 21.734 -1.493 -15.625 1 57.66 143 ILE B CA 1
ATOM 4595 C C . ILE B 1 143 ? 22.297 -0.771 -16.844 1 57.66 143 ILE B C 1
ATOM 4597 O O . ILE B 1 143 ? 21.547 -0.193 -17.641 1 57.66 143 ILE B O 1
ATOM 4601 N N . PRO B 1 144 ? 23.594 -0.554 -17 1 47.16 144 PRO B N 1
ATOM 4602 C CA . PRO B 1 144 ? 24.094 0.141 -18.188 1 47.16 144 PRO B CA 1
ATOM 4603 C C . PRO B 1 144 ? 23.562 -0.459 -19.484 1 47.16 144 PRO B C 1
ATOM 4605 O O . PRO B 1 144 ? 23.391 0.253 -20.484 1 47.16 144 PRO B O 1
ATOM 4608 N N . GLU B 1 145 ? 23.344 -1.646 -19.531 1 44.59 145 GLU B N 1
ATOM 4609 C CA . GLU B 1 145 ? 22.906 -2.336 -20.734 1 44.59 145 GLU B CA 1
ATOM 4610 C C . GLU B 1 145 ? 21.516 -1.887 -21.156 1 44.59 145 GLU B C 1
ATOM 4612 O O . GLU B 1 145 ? 21.172 -1.93 -22.344 1 44.59 145 GLU B O 1
ATOM 4617 N N . ILE B 1 146 ? 20.75 -1.479 -20.297 1 46.12 146 ILE B N 1
ATOM 4618 C CA . ILE B 1 146 ? 19.375 -1.102 -20.578 1 46.12 146 ILE B CA 1
ATOM 4619 C C . ILE B 1 146 ? 19.328 0.354 -21.031 1 46.12 146 ILE B C 1
ATOM 4621 O O . ILE B 1 146 ? 18.516 0.712 -21.891 1 46.12 146 ILE B O 1
ATOM 4625 N N . ILE B 1 147 ? 20.047 1.256 -20.391 1 42.69 147 ILE B N 1
ATOM 4626 C CA . ILE B 1 147 ? 20.031 2.662 -20.781 1 42.69 147 ILE B CA 1
ATOM 4627 C C . ILE B 1 147 ? 20.391 2.793 -22.25 1 42.69 147 ILE B C 1
ATOM 4629 O O . ILE B 1 147 ? 19.781 3.572 -22.984 1 42.69 147 ILE B O 1
ATOM 4633 N N . ASN B 1 148 ? 21.547 2.346 -22.703 1 36.97 148 ASN B N 1
ATOM 4634 C CA . ASN B 1 148 ? 21.984 2.547 -24.078 1 36.97 148 ASN B CA 1
ATOM 4635 C C . ASN B 1 148 ? 21.141 1.739 -25.062 1 36.97 148 ASN B C 1
ATOM 4637 O O . ASN B 1 148 ? 21.453 1.691 -26.25 1 36.97 148 ASN B O 1
ATOM 4641 N N . SER B 1 149 ? 20.578 0.656 -24.688 1 35.25 149 SER B N 1
ATOM 4642 C CA . SER B 1 149 ? 20.188 -0.328 -25.688 1 35.25 149 SER B CA 1
ATOM 4643 C C . SER B 1 149 ? 18.922 0.116 -26.438 1 35.25 149 SER B C 1
ATOM 4645 O O . SER B 1 149 ? 17.844 0.182 -25.844 1 35.25 149 SER B O 1
ATOM 4647 N N . LYS B 1 150 ? 18.844 0.991 -27.328 1 38.5 150 LYS B N 1
ATOM 4648 C CA . LYS B 1 150 ? 17.906 0.779 -28.422 1 38.5 150 LYS B CA 1
ATOM 4649 C C . LYS B 1 150 ? 17.641 -0.708 -28.641 1 38.5 150 LYS B C 1
ATOM 4651 O O . LYS B 1 150 ? 16.688 -1.076 -29.344 1 38.5 150 LYS B O 1
ATOM 4656 N N . THR B 1 151 ? 18.641 -1.692 -28.766 1 34.22 151 THR B N 1
ATOM 4657 C CA . THR B 1 151 ? 18.734 -3.143 -28.891 1 34.22 151 THR B CA 1
ATOM 4658 C C . THR B 1 151 ? 19.156 -3.768 -27.562 1 34.22 151 THR B C 1
ATOM 4660 O O . THR B 1 151 ? 20.234 -3.48 -27.047 1 34.22 151 THR B O 1
ATOM 4663 N N . ILE B 1 152 ? 18.391 -4.008 -26.625 1 40.88 152 ILE B N 1
ATOM 4664 C CA . ILE B 1 152 ? 18.625 -4.887 -25.484 1 40.88 152 ILE B CA 1
ATOM 4665 C C . ILE B 1 152 ? 19.578 -6.016 -25.891 1 40.88 152 ILE B C 1
ATOM 4667 O O . ILE B 1 152 ? 19.141 -7.035 -26.422 1 40.88 152 ILE B O 1
ATOM 4671 N N . SER B 1 153 ? 20.562 -5.891 -26.781 1 37 153 SER B N 1
ATOM 4672 C CA . SER B 1 153 ? 21.281 -7.039 -27.312 1 37 153 SER B CA 1
ATOM 4673 C C . SER B 1 153 ? 22.109 -7.715 -26.234 1 37 153 SER B C 1
ATOM 4675 O O . SER B 1 153 ? 22.609 -8.828 -26.422 1 37 153 SER B O 1
ATOM 4677 N N . LEU B 1 154 ? 23.031 -7.043 -25.469 1 38.75 154 LEU B N 1
ATOM 4678 C CA . LEU B 1 154 ? 24.125 -7.902 -25.016 1 38.75 154 LEU B CA 1
ATOM 4679 C C . LEU B 1 154 ? 23.703 -8.727 -23.812 1 38.75 154 LEU B C 1
ATOM 4681 O O . LEU B 1 154 ? 23.312 -8.164 -22.781 1 38.75 154 LEU B O 1
ATOM 4685 N N . PRO B 1 155 ? 23.438 -9.969 -23.969 1 40.53 155 PRO B N 1
ATOM 4686 C CA . PRO B 1 155 ? 23.188 -10.938 -22.891 1 40.53 155 PRO B CA 1
ATOM 4687 C C . PRO B 1 155 ? 24.234 -10.859 -21.781 1 40.53 155 PRO B C 1
ATOM 4689 O O . PRO B 1 155 ? 25.391 -10.523 -22.031 1 40.53 155 PRO B O 1
ATOM 4692 N N . ALA B 1 156 ? 23.922 -10.672 -20.562 1 42.34 156 ALA B N 1
ATOM 4693 C CA . ALA B 1 156 ? 24.812 -10.828 -19.406 1 42.34 156 ALA B CA 1
ATOM 4694 C C . ALA B 1 156 ? 25.781 -11.992 -19.609 1 42.34 156 ALA B C 1
ATOM 4696 O O . ALA B 1 156 ? 26.531 -12.344 -18.703 1 42.34 156 ALA B O 1
ATOM 4697 N N . SER B 1 157 ? 25.688 -12.773 -20.578 1 41.47 157 SER B N 1
ATOM 4698 C CA . SER B 1 157 ? 26.578 -13.914 -20.75 1 41.47 157 SER B CA 1
ATOM 4699 C C . SER B 1 157 ? 28.016 -13.57 -20.359 1 41.47 157 SER B C 1
ATOM 4701 O O . SER B 1 157 ? 28.734 -14.422 -19.844 1 41.47 157 SER B O 1
ATOM 4703 N N . ALA B 1 158 ? 28.531 -12.477 -20.891 1 38.72 158 ALA B N 1
ATOM 4704 C CA . ALA B 1 158 ? 29.906 -12.211 -20.484 1 38.72 158 ALA B CA 1
ATOM 4705 C C . ALA B 1 158 ? 30 -11.938 -18.984 1 38.72 158 ALA B C 1
ATOM 4707 O O . ALA B 1 158 ? 31.078 -12 -18.406 1 38.72 158 ALA B O 1
ATOM 4708 N N . LEU B 1 159 ? 28.953 -11.5 -18.406 1 41.47 159 LEU B N 1
ATOM 4709 C CA . LEU B 1 159 ? 29.016 -11.148 -16.984 1 41.47 159 LEU B CA 1
ATOM 4710 C C . LEU B 1 159 ? 28.938 -12.391 -16.109 1 41.47 159 LEU B C 1
ATOM 4712 O O . LEU B 1 159 ? 29.281 -12.352 -14.93 1 41.47 159 LEU B O 1
ATOM 4716 N N . LEU B 1 160 ? 28.141 -13.391 -16.453 1 43.94 160 LEU B N 1
ATOM 4717 C CA . LEU B 1 160 ? 27.953 -14.578 -15.625 1 43.94 160 LEU B CA 1
ATOM 4718 C C . LEU B 1 160 ? 29.281 -15.305 -15.414 1 43.94 160 LEU B C 1
ATOM 4720 O O . LEU B 1 160 ? 29.328 -16.297 -14.688 1 43.94 160 LEU B O 1
ATOM 4724 N N . ASN B 1 161 ? 30.125 -15.172 -16.297 1 45.34 161 ASN B N 1
ATOM 4725 C CA . ASN B 1 161 ? 31.281 -15.961 -15.891 1 45.34 161 ASN B CA 1
ATOM 4726 C C . ASN B 1 161 ? 31.672 -15.688 -14.438 1 45.34 161 ASN B C 1
ATOM 4728 O O . ASN B 1 161 ? 31.719 -16.609 -13.625 1 45.34 161 ASN B O 1
ATOM 4732 N N . ASN B 1 162 ? 32.375 -14.672 -14.164 1 48.38 162 ASN B N 1
ATOM 4733 C CA . ASN B 1 162 ? 32.969 -14.469 -12.844 1 48.38 162 ASN B CA 1
ATOM 4734 C C . ASN B 1 162 ? 32.094 -13.578 -11.969 1 48.38 162 ASN B C 1
ATOM 4736 O O . ASN B 1 162 ? 31.984 -13.789 -10.758 1 48.38 162 ASN B O 1
ATOM 4740 N N . HIS B 1 163 ? 31.328 -12.664 -12.461 1 50.25 163 HIS B N 1
ATOM 4741 C CA . HIS B 1 163 ? 30.734 -11.586 -11.68 1 50.25 163 HIS B CA 1
ATOM 4742 C C . HIS B 1 163 ? 29.312 -11.93 -11.281 1 50.25 163 HIS B C 1
ATOM 4744 O O . HIS B 1 163 ? 28.766 -11.312 -10.359 1 50.25 163 HIS B O 1
ATOM 4750 N N . ASP B 1 164 ? 28.688 -13.062 -11.922 1 63.41 164 ASP B N 1
ATOM 4751 C CA . ASP B 1 164 ? 27.297 -13.383 -11.625 1 63.41 164 ASP B CA 1
ATOM 4752 C C . ASP B 1 164 ? 27.188 -14.398 -10.484 1 63.41 164 ASP B C 1
ATOM 4754 O O . ASP B 1 164 ? 26.109 -14.609 -9.93 1 63.41 164 ASP B O 1
ATOM 4758 N N . GLN B 1 165 ? 28.203 -14.82 -10.086 1 75.94 165 GLN B N 1
ATOM 4759 C CA . GLN B 1 165 ? 28.219 -15.891 -9.094 1 75.94 165 GLN B CA 1
ATOM 4760 C C . GLN B 1 165 ? 27.75 -15.383 -7.734 1 75.94 165 GLN B C 1
ATOM 4762 O O . GLN B 1 165 ? 26.953 -16.047 -7.062 1 75.94 165 GLN B O 1
ATOM 4767 N N . PRO B 1 166 ? 28.109 -14.211 -7.496 1 82.38 166 PRO B N 1
ATOM 4768 C CA . PRO B 1 166 ? 27.641 -13.75 -6.191 1 82.38 166 PRO B CA 1
ATOM 4769 C C . PRO B 1 166 ? 26.125 -13.547 -6.148 1 82.38 166 PRO B C 1
ATOM 4771 O O . PRO B 1 166 ? 25.5 -13.828 -5.125 1 82.38 166 PRO B O 1
ATOM 4774 N N . PHE B 1 167 ? 25.609 -13.188 -7.207 1 88.5 167 PHE B N 1
ATOM 4775 C CA . PHE B 1 167 ? 24.172 -12.984 -7.277 1 88.5 167 PHE B CA 1
ATOM 4776 C C . PHE B 1 167 ? 23.438 -14.305 -7.086 1 88.5 167 PHE B C 1
ATOM 4778 O O . PHE B 1 167 ? 22.547 -14.406 -6.227 1 88.5 167 PHE B O 1
ATOM 4785 N N . ILE B 1 168 ? 23.812 -15.312 -7.871 1 86.62 168 ILE B N 1
ATOM 4786 C CA . ILE B 1 168 ? 23.125 -16.594 -7.84 1 86.62 168 ILE B CA 1
ATOM 4787 C C . ILE B 1 168 ? 23.312 -17.25 -6.48 1 86.62 168 ILE B C 1
ATOM 4789 O O . ILE B 1 168 ? 22.406 -17.922 -5.969 1 86.62 168 ILE B O 1
ATOM 4793 N N . GLN B 1 169 ? 24.453 -17.078 -5.926 1 90.19 169 GLN B N 1
ATOM 4794 C CA . GLN B 1 169 ? 24.734 -17.625 -4.605 1 90.19 169 GLN B CA 1
ATOM 4795 C C . GLN B 1 169 ? 23.812 -17.016 -3.547 1 90.19 169 GLN B C 1
ATOM 4797 O O . GLN B 1 169 ? 23.234 -17.734 -2.734 1 90.19 169 GLN B O 1
ATOM 4802 N N . GLU B 1 170 ? 23.703 -15.734 -3.602 1 93 170 GLU B N 1
ATOM 4803 C CA . GLU B 1 170 ? 22.844 -15.062 -2.629 1 93 170 GLU B CA 1
ATOM 4804 C C . GLU B 1 170 ? 21.375 -15.43 -2.85 1 93 170 GLU B C 1
ATOM 4806 O O . GLU B 1 170 ? 20.625 -15.609 -1.888 1 93 170 GLU B O 1
ATOM 4811 N N . LEU B 1 171 ? 21.047 -15.547 -4.113 1 93.88 171 LEU B N 1
ATOM 4812 C CA . LEU B 1 171 ? 19.672 -15.891 -4.434 1 93.88 171 LEU B CA 1
ATOM 4813 C C . LEU B 1 171 ? 19.328 -17.281 -3.93 1 93.88 171 LEU B C 1
ATOM 4815 O O . LEU B 1 171 ? 18.344 -17.469 -3.203 1 93.88 171 LEU B O 1
ATOM 4819 N N . VAL B 1 172 ? 20.141 -18.25 -4.246 1 94.06 172 VAL B N 1
ATOM 4820 C CA . VAL B 1 172 ? 19.875 -19.641 -3.893 1 94.06 172 VAL B CA 1
ATOM 4821 C C . VAL B 1 172 ? 19.953 -19.812 -2.377 1 94.06 172 VAL B C 1
ATOM 4823 O O . VAL B 1 172 ? 19.109 -20.484 -1.78 1 94.06 172 VAL B O 1
ATOM 4826 N N . ASP B 1 173 ? 20.891 -19.219 -1.774 1 93.88 173 ASP B N 1
ATOM 4827 C CA . ASP B 1 173 ? 21.016 -19.266 -0.321 1 93.88 173 ASP B CA 1
ATOM 4828 C C . ASP B 1 173 ? 19.812 -18.594 0.355 1 93.88 173 ASP B C 1
ATOM 4830 O O . ASP B 1 173 ? 19.297 -19.109 1.347 1 93.88 173 ASP B O 1
ATOM 4834 N N . GLY B 1 174 ? 19.469 -17.438 -0.154 1 95.62 174 GLY B N 1
ATOM 4835 C CA . GLY B 1 174 ? 18.297 -16.75 0.377 1 95.62 174 GLY B CA 1
ATOM 4836 C C . GLY B 1 174 ? 17.031 -17.562 0.291 1 95.62 174 GLY B C 1
ATOM 4837 O O . GLY B 1 174 ? 16.266 -17.625 1.25 1 95.62 174 GLY B O 1
ATOM 4838 N N . LEU B 1 175 ? 16.844 -18.203 -0.854 1 96.31 175 LEU B N 1
ATOM 4839 C CA . LEU B 1 175 ? 15.672 -19.047 -1.042 1 96.31 175 LEU B CA 1
ATOM 4840 C C . LEU B 1 175 ? 15.68 -20.203 -0.046 1 96.31 175 LEU B C 1
ATOM 4842 O O . LEU B 1 175 ? 14.648 -20.516 0.556 1 96.31 175 LEU B O 1
ATOM 4846 N N . TYR B 1 176 ? 16.781 -20.766 0.175 1 95.12 176 TYR B N 1
ATOM 4847 C CA . TYR B 1 176 ? 16.922 -21.844 1.14 1 95.12 176 TYR B CA 1
ATOM 4848 C C . TYR B 1 176 ? 16.469 -21.406 2.527 1 95.12 176 TYR B C 1
ATOM 4850 O O . TYR B 1 176 ? 15.711 -22.109 3.197 1 95.12 176 TYR B O 1
ATOM 4858 N N . HIS B 1 177 ? 16.859 -20.25 2.932 1 93.56 177 HIS B N 1
ATOM 4859 C CA . HIS B 1 177 ? 16.547 -19.734 4.266 1 93.56 177 HIS B CA 1
ATOM 4860 C C . HIS B 1 177 ? 15.078 -19.391 4.395 1 93.56 177 HIS B C 1
ATOM 4862 O O . HIS B 1 177 ? 14.555 -19.25 5.504 1 93.56 177 HIS B O 1
ATOM 4868 N N . THR B 1 178 ? 14.453 -19.188 3.293 1 95.06 178 THR B N 1
ATOM 4869 C CA . THR B 1 178 ? 13.023 -18.922 3.338 1 95.06 178 THR B CA 1
ATOM 4870 C C . THR B 1 178 ? 12.219 -20.203 3.211 1 95.06 178 THR B C 1
ATOM 4872 O O . THR B 1 178 ? 10.984 -20.188 3.182 1 95.06 178 THR B O 1
ATOM 4875 N N . GLY B 1 179 ? 12.867 -21.328 3.066 1 93.38 179 GLY B N 1
ATOM 4876 C CA . GLY B 1 179 ? 12.203 -22.625 3.008 1 93.38 179 GLY B CA 1
ATOM 4877 C C . GLY B 1 179 ? 11.984 -23.125 1.589 1 93.38 179 GLY B C 1
ATOM 4878 O O . GLY B 1 179 ? 11.398 -24.188 1.381 1 93.38 179 GLY B O 1
ATOM 4879 N N . ALA B 1 180 ? 12.391 -22.328 0.599 1 96.5 180 ALA B N 1
ATOM 4880 C CA . ALA B 1 180 ? 12.289 -22.734 -0.801 1 96.5 180 ALA B CA 1
ATOM 4881 C C . ALA B 1 180 ? 13.578 -23.406 -1.27 1 96.5 180 ALA B C 1
ATOM 4883 O O . ALA B 1 180 ? 14.508 -22.734 -1.714 1 96.5 180 ALA B O 1
ATOM 4884 N N . ASN B 1 181 ? 13.539 -24.688 -1.361 1 95.44 181 ASN B N 1
ATOM 4885 C CA . ASN B 1 181 ? 14.75 -25.438 -1.652 1 95.44 181 ASN B CA 1
ATOM 4886 C C . ASN B 1 181 ? 14.961 -25.609 -3.154 1 95.44 181 ASN B C 1
ATOM 4888 O O . ASN B 1 181 ? 14.164 -26.266 -3.826 1 95.44 181 ASN B O 1
ATOM 4892 N N . VAL B 1 182 ? 16.047 -25.094 -3.611 1 95.62 182 VAL B N 1
ATOM 4893 C CA . VAL B 1 182 ? 16.438 -25.219 -5.012 1 95.62 182 VAL B CA 1
ATOM 4894 C C . VAL B 1 182 ? 17.141 -26.547 -5.223 1 95.62 182 VAL B C 1
ATOM 4896 O O . VAL B 1 182 ? 18.109 -26.859 -4.523 1 95.62 182 VAL B O 1
ATOM 4899 N N . GLU B 1 183 ? 16.672 -27.312 -6.137 1 94.06 183 GLU B N 1
ATOM 4900 C CA . GLU B 1 183 ? 17.297 -28.594 -6.484 1 94.06 183 GLU B CA 1
ATOM 4901 C C . GLU B 1 183 ? 18.484 -28.375 -7.41 1 94.06 183 GLU B C 1
ATOM 4903 O O . GLU B 1 183 ? 19.547 -28.969 -7.211 1 94.06 183 GLU B O 1
ATOM 4908 N N . SER B 1 184 ? 18.234 -27.562 -8.414 1 91.62 184 SER B N 1
ATOM 4909 C CA . SER B 1 184 ? 19.281 -27.281 -9.391 1 91.62 184 SER B CA 1
ATOM 4910 C C . SER B 1 184 ? 19.047 -25.953 -10.094 1 91.62 184 SER B C 1
ATOM 4912 O O . SER B 1 184 ? 17.938 -25.406 -10.047 1 91.62 184 SER B O 1
ATOM 4914 N N . PHE B 1 185 ? 20.125 -25.359 -10.594 1 89.56 185 PHE B N 1
ATOM 4915 C CA . PHE B 1 185 ? 20.047 -24.188 -11.453 1 89.56 185 PHE B CA 1
ATOM 4916 C C . PHE B 1 185 ? 21.062 -24.266 -12.578 1 89.56 185 PHE B C 1
ATOM 4918 O O . PHE B 1 185 ? 22.094 -24.938 -12.445 1 89.56 185 PHE B O 1
ATOM 4925 N N . SER B 1 186 ? 20.703 -23.688 -13.734 1 84.94 186 SER B N 1
ATOM 4926 C CA . SER B 1 186 ? 21.609 -23.703 -14.891 1 84.94 186 SER B CA 1
ATOM 4927 C C . SER B 1 186 ? 21.469 -22.438 -15.727 1 84.94 186 SER B C 1
ATOM 4929 O O . SER B 1 186 ? 20.438 -21.766 -15.68 1 84.94 186 SER B O 1
ATOM 4931 N N . SER B 1 187 ? 22.641 -22.047 -16.234 1 77.69 187 SER B N 1
ATOM 4932 C CA . SER B 1 187 ? 22.578 -21.016 -17.25 1 77.69 187 SER B CA 1
ATOM 4933 C C . SER B 1 187 ? 22.062 -21.578 -18.578 1 77.69 187 SER B C 1
ATOM 4935 O O . SER B 1 187 ? 22.359 -22.719 -18.922 1 77.69 187 SER B O 1
ATOM 4937 N N . SER B 1 188 ? 21.016 -20.906 -19.062 1 65.38 188 SER B N 1
ATOM 4938 C CA . SER B 1 188 ? 20.422 -21.422 -20.281 1 65.38 188 SER B CA 1
ATOM 4939 C C . SER B 1 188 ? 21.25 -21.062 -21.5 1 65.38 188 SER B C 1
ATOM 4941 O O . SER B 1 188 ? 22.344 -20.5 -21.375 1 65.38 188 SER B O 1
ATOM 4943 N N . THR B 1 189 ? 20.828 -21.547 -22.594 1 56.78 189 THR B N 1
ATOM 4944 C CA . THR B 1 189 ? 21.516 -21.438 -23.875 1 56.78 189 THR B CA 1
ATOM 4945 C C . THR B 1 189 ? 21.672 -19.969 -24.281 1 56.78 189 THR B C 1
ATOM 4947 O O . THR B 1 189 ? 22.594 -19.625 -25.047 1 56.78 189 THR B O 1
ATOM 4950 N N . ARG B 1 190 ? 20.859 -19.141 -23.75 1 65.12 190 ARG B N 1
ATOM 4951 C CA . ARG B 1 190 ? 20.922 -17.734 -24.109 1 65.12 190 ARG B CA 1
ATOM 4952 C C . ARG B 1 190 ? 21.625 -16.906 -23.031 1 65.12 190 ARG B C 1
ATOM 4954 O O . ARG B 1 190 ? 21.5 -17.203 -21.844 1 65.12 190 ARG B O 1
ATOM 4961 N N . PRO B 1 191 ? 22.391 -15.984 -23.562 1 64.5 191 PRO B N 1
ATOM 4962 C CA . PRO B 1 191 ? 23.094 -15.148 -22.578 1 64.5 191 PRO B CA 1
ATOM 4963 C C . PRO B 1 191 ? 22.156 -14.461 -21.594 1 64.5 191 PRO B C 1
ATOM 4965 O O . PRO B 1 191 ? 21.156 -13.867 -22 1 64.5 191 PRO B O 1
ATOM 4968 N N . GLY B 1 192 ? 22.438 -14.664 -20.344 1 74.81 192 GLY B N 1
ATOM 4969 C CA . GLY B 1 192 ? 21.703 -13.984 -19.281 1 74.81 192 GLY B CA 1
ATOM 4970 C C . GLY B 1 192 ? 20.469 -14.727 -18.828 1 74.81 192 GLY B C 1
ATOM 4971 O O . GLY B 1 192 ? 19.719 -14.242 -17.984 1 74.81 192 GLY B O 1
ATOM 4972 N N . GLN B 1 193 ? 20.312 -15.914 -19.484 1 80.81 193 GLN B N 1
ATOM 4973 C CA . GLN B 1 193 ? 19.141 -16.688 -19.109 1 80.81 193 GLN B CA 1
ATOM 4974 C C . GLN B 1 193 ? 19.484 -17.75 -18.062 1 80.81 193 GLN B C 1
ATOM 4976 O O . GLN B 1 193 ? 20.531 -18.391 -18.141 1 80.81 193 GLN B O 1
ATOM 4981 N N . MET B 1 194 ? 18.641 -17.859 -17.062 1 84.94 194 MET B N 1
ATOM 4982 C CA . MET B 1 194 ? 18.859 -18.812 -15.977 1 84.94 194 MET B CA 1
ATOM 4983 C C . MET B 1 194 ? 17.609 -19.656 -15.734 1 84.94 194 MET B C 1
ATOM 4985 O O . MET B 1 194 ? 16.484 -19.172 -15.883 1 84.94 194 MET B O 1
ATOM 4989 N N . GLU B 1 195 ? 17.891 -20.875 -15.453 1 90.06 195 GLU B N 1
ATOM 4990 C CA . GLU B 1 195 ? 16.812 -21.797 -15.062 1 90.06 195 GLU B CA 1
ATOM 4991 C C . GLU B 1 195 ? 16.969 -22.234 -13.609 1 90.06 195 GLU B C 1
ATOM 4993 O O . GLU B 1 195 ? 18.078 -22.578 -13.172 1 90.06 195 GLU B O 1
ATOM 4998 N N . ILE B 1 196 ? 15.914 -22.219 -12.852 1 93.31 196 ILE B N 1
ATOM 4999 C CA . ILE B 1 196 ? 15.906 -22.688 -11.477 1 93.31 196 ILE B CA 1
ATOM 5000 C C . ILE B 1 196 ? 14.844 -23.781 -11.305 1 93.31 196 ILE B C 1
ATOM 5002 O O . ILE B 1 196 ? 13.703 -23.625 -11.75 1 93.31 196 ILE B O 1
ATOM 5006 N N . CYS B 1 197 ? 15.266 -24.891 -10.711 1 94 197 CYS B N 1
ATOM 5007 C CA . CYS B 1 197 ? 14.367 -26 -10.422 1 94 197 CYS B CA 1
ATOM 5008 C C . CYS B 1 197 ? 14.242 -26.219 -8.922 1 94 197 CYS B C 1
ATOM 5010 O O . CYS B 1 197 ? 15.25 -26.375 -8.227 1 94 197 CYS B O 1
ATOM 5012 N N . PHE B 1 198 ? 13.062 -26.312 -8.406 1 97.19 198 PHE B N 1
ATOM 5013 C CA . PHE B 1 198 ? 12.828 -26.531 -6.984 1 97.19 198 PHE B CA 1
ATOM 5014 C C . PHE B 1 198 ? 12.672 -28.016 -6.68 1 97.19 198 PHE B C 1
ATOM 5016 O O . PHE B 1 198 ? 12.312 -28.797 -7.562 1 97.19 198 PHE B O 1
ATOM 5023 N N . LEU B 1 199 ? 12.938 -28.359 -5.398 1 96.06 199 LEU B N 1
ATOM 5024 C CA . LEU B 1 199 ? 12.5 -29.672 -4.902 1 96.06 199 LEU B CA 1
ATOM 5025 C C . LEU B 1 199 ? 10.984 -29.719 -4.773 1 96.06 199 LEU B C 1
ATOM 5027 O O . LEU B 1 199 ? 10.359 -28.734 -4.371 1 96.06 199 LEU B O 1
ATOM 5031 N N . PRO B 1 200 ? 10.406 -30.828 -5.168 1 97.12 200 PRO B N 1
ATOM 5032 C CA . PRO B 1 200 ? 8.945 -30.906 -5.066 1 97.12 200 PRO B CA 1
ATOM 5033 C C . PRO B 1 200 ? 8.445 -30.844 -3.625 1 97.12 200 PRO B C 1
ATOM 5035 O O . PRO B 1 200 ? 9.133 -31.297 -2.709 1 97.12 200 PRO B O 1
ATOM 5038 N N . GLU B 1 201 ? 7.328 -30.219 -3.422 1 97.62 201 GLU B N 1
ATOM 5039 C CA . GLU B 1 201 ? 6.641 -30.125 -2.137 1 97.62 201 GLU B CA 1
ATOM 5040 C C . GLU B 1 201 ? 5.16 -30.453 -2.273 1 97.62 201 GLU B C 1
ATOM 5042 O O . GLU B 1 201 ? 4.574 -30.281 -3.344 1 97.62 201 GLU B O 1
ATOM 5047 N N . PHE B 1 202 ? 4.598 -31 -1.156 1 97.94 202 PHE B N 1
ATOM 5048 C CA . PHE B 1 202 ? 3.168 -31.281 -1.151 1 97.94 202 PHE B CA 1
ATOM 5049 C C . PHE B 1 202 ? 2.361 -30.016 -0.912 1 97.94 202 PHE B C 1
ATOM 5051 O O . PHE B 1 202 ? 2.805 -29.109 -0.191 1 97.94 202 PHE B O 1
ATOM 5058 N N . GLY B 1 203 ? 1.253 -29.938 -1.524 1 97.81 203 GLY B N 1
ATOM 5059 C CA . GLY B 1 203 ? 0.273 -28.906 -1.221 1 97.81 203 GLY B CA 1
ATOM 5060 C C . GLY B 1 203 ? 0.647 -27.531 -1.777 1 97.81 203 GLY B C 1
ATOM 5061 O O . GLY B 1 203 ? 1.166 -27.438 -2.891 1 97.81 203 GLY B O 1
ATOM 5062 N N . ILE B 1 204 ? 0.353 -26.484 -1.022 1 98.56 204 ILE B N 1
ATOM 5063 C CA . ILE B 1 204 ? 0.403 -25.109 -1.504 1 98.56 204 ILE B CA 1
ATOM 5064 C C . ILE B 1 204 ? 1.847 -24.609 -1.491 1 98.56 204 ILE B C 1
ATOM 5066 O O . ILE B 1 204 ? 2.162 -23.594 -2.109 1 98.56 204 ILE B O 1
ATOM 5070 N N . SER B 1 205 ? 2.709 -25.328 -0.814 1 98.12 205 SER B N 1
ATOM 5071 C CA . SER B 1 205 ? 4.078 -24.875 -0.583 1 98.12 205 SER B CA 1
ATOM 5072 C C . SER B 1 205 ? 4.828 -24.688 -1.898 1 98.12 205 SER B C 1
ATOM 5074 O O . SER B 1 205 ? 5.68 -23.812 -2.016 1 98.12 205 SER B O 1
ATOM 5076 N N . SER B 1 206 ? 4.562 -25.547 -2.895 1 98.31 206 SER B N 1
ATOM 5077 C CA . SER B 1 206 ? 5.23 -25.406 -4.184 1 98.31 206 SER B CA 1
ATOM 5078 C C . SER B 1 206 ? 4.926 -24.062 -4.828 1 98.31 206 SER B C 1
ATOM 5080 O O . SER B 1 206 ? 5.816 -23.422 -5.387 1 98.31 206 SER B O 1
ATOM 5082 N N . ALA B 1 207 ? 3.643 -23.656 -4.766 1 98.56 207 ALA B N 1
ATOM 5083 C CA . ALA B 1 207 ? 3.256 -22.359 -5.316 1 98.56 207 ALA B CA 1
ATOM 5084 C C . ALA B 1 207 ? 3.805 -21.219 -4.461 1 98.56 207 ALA B C 1
ATOM 5086 O O . ALA B 1 207 ? 4.195 -20.172 -4.988 1 98.56 207 ALA B O 1
ATOM 5087 N N . ASP B 1 208 ? 3.836 -21.391 -3.111 1 98.44 208 ASP B N 1
ATOM 5088 C CA . ASP B 1 208 ? 4.449 -20.391 -2.23 1 98.44 208 ASP B CA 1
ATOM 5089 C C . ASP B 1 208 ? 5.922 -20.188 -2.576 1 98.44 208 ASP B C 1
ATOM 5091 O O . ASP B 1 208 ? 6.418 -19.062 -2.559 1 98.44 208 ASP B O 1
ATOM 5095 N N . ASN B 1 209 ? 6.598 -21.281 -2.852 1 98.12 209 ASN B N 1
ATOM 5096 C CA . ASN B 1 209 ? 8.008 -21.203 -3.229 1 98.12 209 ASN B CA 1
ATOM 5097 C C . ASN B 1 209 ? 8.195 -20.438 -4.535 1 98.12 209 ASN B C 1
ATOM 5099 O O . ASN B 1 209 ? 9.102 -19.609 -4.652 1 98.12 209 ASN B O 1
ATOM 5103 N N . ALA B 1 210 ? 7.379 -20.75 -5.473 1 97.75 210 ALA B N 1
ATOM 5104 C CA . ALA B 1 210 ? 7.445 -20.047 -6.754 1 97.75 210 ALA B CA 1
ATOM 5105 C C . ALA B 1 210 ? 7.16 -18.562 -6.574 1 97.75 210 ALA B C 1
ATOM 5107 O O . ALA B 1 210 ? 7.836 -17.719 -7.176 1 97.75 210 ALA B O 1
ATOM 5108 N N . PHE B 1 211 ? 6.176 -18.281 -5.812 1 96.88 211 PHE B N 1
ATOM 5109 C CA . PHE B 1 211 ? 5.828 -16.891 -5.484 1 96.88 211 PHE B CA 1
ATOM 5110 C C . PHE B 1 211 ? 7.012 -16.188 -4.844 1 96.88 211 PHE B C 1
ATOM 5112 O O . PHE B 1 211 ? 7.316 -15.039 -5.195 1 96.88 211 PHE B O 1
ATOM 5119 N N . THR B 1 212 ? 7.648 -16.812 -3.959 1 97.12 212 THR B N 1
ATOM 5120 C CA . THR B 1 212 ? 8.82 -16.266 -3.271 1 97.12 212 THR B CA 1
ATOM 5121 C C . THR B 1 212 ? 9.969 -16.062 -4.246 1 97.12 212 THR B C 1
ATOM 5123 O O . THR B 1 212 ? 10.672 -15.047 -4.18 1 97.12 212 THR B O 1
ATOM 5126 N N . LEU B 1 213 ? 10.156 -17 -5.113 1 96.5 213 LEU B N 1
ATOM 5127 C CA . LEU B 1 213 ? 11.219 -16.891 -6.105 1 96.5 213 LEU B CA 1
ATOM 5128 C C . LEU B 1 213 ? 11.055 -15.625 -6.945 1 96.5 213 LEU B C 1
ATOM 5130 O O . LEU B 1 213 ? 12.016 -14.891 -7.172 1 96.5 213 LEU B O 1
ATOM 5134 N N . ARG B 1 214 ? 9.898 -15.438 -7.379 1 93 214 ARG B N 1
ATOM 5135 C CA . ARG B 1 214 ? 9.633 -14.312 -8.266 1 93 214 ARG B CA 1
ATOM 5136 C C . ARG B 1 214 ? 9.93 -12.984 -7.57 1 93 214 ARG B C 1
ATOM 5138 O O . ARG B 1 214 ? 10.438 -12.047 -8.195 1 93 214 ARG B O 1
ATOM 5145 N N . MET B 1 215 ? 9.617 -12.922 -6.367 1 89.69 215 MET B N 1
ATOM 5146 C CA . MET B 1 215 ? 9.938 -11.727 -5.59 1 89.69 215 MET B CA 1
ATOM 5147 C C . MET B 1 215 ? 11.43 -11.648 -5.305 1 89.69 215 MET B C 1
ATOM 5149 O O . MET B 1 215 ? 12.039 -10.586 -5.461 1 89.69 215 MET B O 1
ATOM 5153 N N . ALA B 1 216 ? 12.023 -12.734 -4.938 1 93.38 216 ALA B N 1
ATOM 5154 C CA . ALA B 1 216 ? 13.422 -12.797 -4.52 1 93.38 216 ALA B CA 1
ATOM 5155 C C . ALA B 1 216 ? 14.352 -12.445 -5.676 1 93.38 216 ALA B C 1
ATOM 5157 O O . ALA B 1 216 ? 15.344 -11.727 -5.492 1 93.38 216 ALA B O 1
ATOM 5158 N N . VAL B 1 217 ? 14.047 -13.008 -6.82 1 90.69 217 VAL B N 1
ATOM 5159 C CA . VAL B 1 217 ? 14.898 -12.773 -7.977 1 90.69 217 VAL B CA 1
ATOM 5160 C C . VAL B 1 217 ? 14.992 -11.273 -8.258 1 90.69 217 VAL B C 1
ATOM 5162 O O . VAL B 1 217 ? 16.078 -10.75 -8.539 1 90.69 217 VAL B O 1
ATOM 5165 N N . LYS B 1 218 ? 13.961 -10.617 -8.117 1 85.81 218 LYS B N 1
ATOM 5166 C CA . LYS B 1 218 ? 13.922 -9.18 -8.375 1 85.81 218 LYS B CA 1
ATOM 5167 C C . LYS B 1 218 ? 14.672 -8.414 -7.289 1 85.81 218 LYS B C 1
ATOM 5169 O O . LYS B 1 218 ? 15.484 -7.539 -7.594 1 85.81 218 LYS B O 1
ATOM 5174 N N . GLU B 1 219 ? 14.43 -8.672 -6.07 1 87.69 219 GLU B N 1
ATOM 5175 C CA . GLU B 1 219 ? 15 -7.926 -4.953 1 87.69 219 GLU B CA 1
ATOM 5176 C C . GLU B 1 219 ? 16.5 -8.18 -4.828 1 87.69 219 GLU B C 1
ATOM 5178 O O . GLU B 1 219 ? 17.281 -7.258 -4.57 1 87.69 219 GLU B O 1
ATOM 5183 N N . VAL B 1 220 ? 16.906 -9.391 -4.996 1 89.06 220 VAL B N 1
ATOM 5184 C CA . VAL B 1 220 ? 18.328 -9.719 -4.879 1 89.06 220 VAL B CA 1
ATOM 5185 C C . VAL B 1 220 ? 19.094 -9.141 -6.059 1 89.06 220 VAL B C 1
ATOM 5187 O O . VAL B 1 220 ? 20.203 -8.625 -5.895 1 89.06 220 VAL B O 1
ATOM 5190 N N . ALA B 1 221 ? 18.5 -9.25 -7.281 1 86.12 221 ALA B N 1
ATOM 5191 C CA . ALA B 1 221 ? 19.172 -8.703 -8.469 1 86.12 221 ALA B CA 1
ATOM 5192 C C . ALA B 1 221 ? 19.453 -7.211 -8.297 1 86.12 221 ALA B C 1
ATOM 5194 O O . ALA B 1 221 ? 20.5 -6.723 -8.711 1 86.12 221 ALA B O 1
ATOM 5195 N N . ARG B 1 222 ? 18.594 -6.586 -7.68 1 78.94 222 ARG B N 1
ATOM 5196 C CA . ARG B 1 222 ? 18.734 -5.148 -7.484 1 78.94 222 ARG B CA 1
ATOM 5197 C C . ARG B 1 222 ? 19.953 -4.824 -6.625 1 78.94 222 ARG B C 1
ATOM 5199 O O . ARG B 1 222 ? 20.609 -3.807 -6.836 1 78.94 222 ARG B O 1
ATOM 5206 N N . LYS B 1 223 ? 20.234 -5.59 -5.68 1 78.75 223 LYS B N 1
ATOM 5207 C CA . LYS B 1 223 ? 21.406 -5.41 -4.836 1 78.75 223 LYS B CA 1
ATOM 5208 C C . LYS B 1 223 ? 22.688 -5.426 -5.668 1 78.75 223 LYS B C 1
ATOM 5210 O O . LYS B 1 223 ? 23.703 -4.844 -5.27 1 78.75 223 LYS B O 1
ATOM 5215 N N . TYR B 1 224 ? 22.578 -5.988 -6.816 1 78.75 224 TYR B N 1
ATOM 5216 C CA . TYR B 1 224 ? 23.75 -6.129 -7.668 1 78.75 224 TYR B CA 1
ATOM 5217 C C . TYR B 1 224 ? 23.641 -5.242 -8.898 1 78.75 224 TYR B C 1
ATOM 5219 O O . TYR B 1 224 ? 24.406 -5.398 -9.859 1 78.75 224 TYR B O 1
ATOM 5227 N N . ASN B 1 225 ? 22.594 -4.406 -8.922 1 74.25 225 ASN B N 1
ATOM 5228 C CA . ASN B 1 225 ? 22.328 -3.504 -10.039 1 74.25 225 ASN B CA 1
ATOM 5229 C C . ASN B 1 225 ? 21.953 -4.27 -11.305 1 74.25 225 ASN B C 1
ATOM 5231 O O . ASN B 1 225 ? 22.391 -3.916 -12.398 1 74.25 225 ASN B O 1
ATOM 5235 N N . TYR B 1 226 ? 21.328 -5.402 -11.086 1 75.88 226 TYR B N 1
ATOM 5236 C CA . TYR B 1 226 ? 20.781 -6.172 -12.195 1 75.88 226 TYR B CA 1
ATOM 5237 C C . TYR B 1 226 ? 19.281 -5.934 -12.344 1 75.88 226 TYR B C 1
ATOM 5239 O O . TYR B 1 226 ? 18.625 -5.48 -11.398 1 75.88 226 TYR B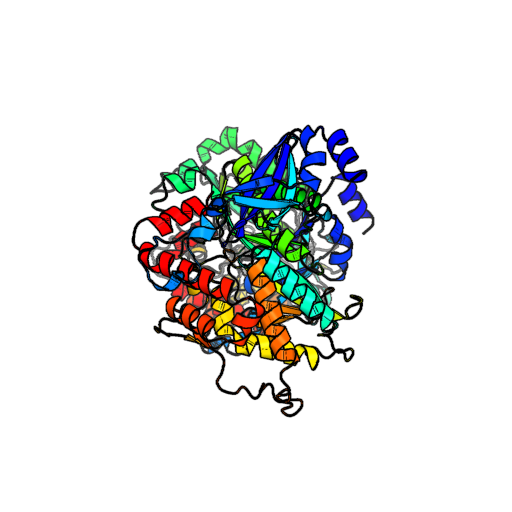 O 1
ATOM 5247 N N . ILE B 1 227 ? 18.875 -6.141 -13.531 1 76.31 227 ILE B N 1
ATOM 5248 C CA . ILE B 1 227 ? 17.453 -6.207 -13.812 1 76.31 227 ILE B CA 1
ATOM 5249 C C . ILE B 1 227 ? 17.078 -7.605 -14.297 1 76.31 227 ILE B C 1
ATOM 5251 O O . ILE B 1 227 ? 17.797 -8.195 -15.117 1 76.31 227 ILE B O 1
ATOM 5255 N N . THR B 1 228 ? 16.094 -8.133 -13.688 1 81.5 228 THR B N 1
ATOM 5256 C CA . THR B 1 228 ? 15.656 -9.461 -14.094 1 81.5 228 THR B CA 1
ATOM 5257 C C . THR B 1 228 ? 14.312 -9.391 -14.812 1 81.5 228 THR B C 1
ATOM 5259 O O . THR B 1 228 ? 13.539 -8.453 -14.602 1 81.5 228 THR B O 1
ATOM 5262 N N . SER B 1 229 ? 14.133 -10.297 -15.68 1 80.75 229 SER B N 1
ATOM 5263 C CA . SER B 1 229 ? 12.883 -10.32 -16.422 1 80.75 229 SER B CA 1
ATOM 5264 C C . SER B 1 229 ? 12.414 -11.75 -16.672 1 80.75 229 SER B C 1
ATOM 5266 O O . SER B 1 229 ? 13.219 -12.633 -16.953 1 80.75 229 SER B O 1
ATOM 5268 N N . PHE B 1 230 ? 11.125 -11.883 -16.578 1 83.88 230 PHE B N 1
ATOM 5269 C CA . PHE B 1 230 ? 10.516 -13.148 -16.953 1 83.88 230 PHE B CA 1
ATOM 5270 C C . PHE B 1 230 ? 10.07 -13.125 -18.406 1 83.88 230 PHE B C 1
ATOM 5272 O O . PHE B 1 230 ? 9.547 -14.125 -18.922 1 83.88 230 PHE B O 1
ATOM 5279 N N . PHE B 1 231 ? 10.297 -11.953 -19.016 1 73.75 231 PHE B N 1
ATOM 5280 C CA . PHE B 1 231 ? 10.07 -11.82 -20.453 1 73.75 231 PHE B CA 1
ATOM 5281 C C . PHE B 1 231 ? 11.398 -11.844 -21.203 1 73.75 231 PHE B C 1
ATOM 5283 O O . PHE B 1 231 ? 12.43 -11.422 -20.672 1 73.75 231 PHE B O 1
ATOM 5290 N N . ILE B 1 232 ? 11.336 -12.469 -22.359 1 63.81 232 ILE B N 1
ATOM 5291 C CA . ILE B 1 232 ? 12.5 -12.438 -23.234 1 63.81 232 ILE B CA 1
ATOM 5292 C C . ILE B 1 232 ? 12.305 -11.375 -24.312 1 63.81 232 ILE B C 1
ATOM 5294 O O . ILE B 1 232 ? 11.18 -11.156 -24.781 1 63.81 232 ILE B O 1
ATOM 5298 N N . GLU B 1 233 ? 13.297 -10.5 -24.547 1 54.91 233 GLU B N 1
ATOM 5299 C CA . GLU B 1 233 ? 13.258 -9.422 -25.531 1 54.91 233 GLU B CA 1
ATOM 5300 C C . GLU B 1 233 ? 12.688 -9.906 -26.859 1 54.91 233 GLU B C 1
ATOM 5302 O O . GLU B 1 233 ? 11.984 -9.172 -27.547 1 54.91 233 GLU B O 1
ATOM 5307 N N . THR B 1 234 ? 13.148 -10.992 -27.297 1 54.09 234 THR B N 1
ATOM 5308 C CA . THR B 1 234 ? 12.766 -11.422 -28.625 1 54.09 234 THR B CA 1
ATOM 5309 C C . THR B 1 234 ? 11.289 -11.789 -28.688 1 54.09 234 THR B C 1
ATOM 5311 O O . THR B 1 234 ? 10.82 -12.367 -29.656 1 54.09 234 THR B O 1
ATOM 5314 N N . GLY B 1 235 ? 10.625 -11.289 -27.672 1 53.34 235 GLY B N 1
ATOM 5315 C CA . GLY B 1 235 ? 9.18 -11.438 -27.719 1 53.34 235 GLY B CA 1
ATOM 5316 C C . GLY B 1 235 ? 8.688 -12.711 -27.047 1 53.34 235 GLY B C 1
ATOM 5317 O O . GLY B 1 235 ? 7.492 -13.008 -27.062 1 53.34 235 GLY B O 1
ATOM 5318 N N . PHE B 1 236 ? 9.656 -13.539 -26.578 1 61.81 236 PHE B N 1
ATOM 5319 C CA . PHE B 1 236 ? 9.211 -14.781 -25.984 1 61.81 236 PHE B CA 1
ATOM 5320 C C . PHE B 1 236 ? 9.203 -14.68 -24.453 1 61.81 236 PHE B C 1
ATOM 5322 O O . PHE B 1 236 ? 9.938 -13.867 -23.891 1 61.81 236 PHE B O 1
ATOM 5329 N N . CYS B 1 237 ? 8.102 -15.203 -23.875 1 68.12 237 CYS B N 1
ATOM 5330 C CA . CYS B 1 237 ? 8.086 -15.336 -22.422 1 68.12 237 CYS B CA 1
ATOM 5331 C C . CYS B 1 237 ? 8.906 -16.547 -21.984 1 68.12 237 CYS B C 1
ATOM 5333 O O . CYS B 1 237 ? 8.945 -17.562 -22.672 1 68.12 237 CYS B O 1
ATOM 5335 N N . ASN B 1 238 ? 9.617 -16.344 -20.922 1 80.38 238 ASN B N 1
ATOM 5336 C CA . ASN B 1 238 ? 10.328 -17.453 -20.297 1 80.38 238 ASN B CA 1
ATOM 5337 C C . ASN B 1 238 ? 9.367 -18.5 -19.781 1 80.38 238 ASN B C 1
ATOM 5339 O O . ASN B 1 238 ? 8.164 -18.25 -19.656 1 80.38 238 ASN B O 1
ATOM 5343 N N . SER B 1 239 ? 9.883 -19.641 -19.609 1 90.06 239 SER B N 1
ATOM 5344 C CA . SER B 1 239 ? 9.062 -20.781 -19.219 1 90.06 239 SER B CA 1
ATOM 5345 C C . SER B 1 239 ? 8.828 -20.812 -17.703 1 90.06 239 SER B C 1
ATOM 5347 O O . SER B 1 239 ? 9.68 -20.375 -16.938 1 90.06 239 SER B O 1
ATOM 5349 N N . GLY B 1 240 ? 7.672 -21.188 -17.297 1 95.06 240 GLY B N 1
ATOM 5350 C CA . GLY B 1 240 ? 7.273 -21.578 -15.945 1 95.06 240 GLY B CA 1
ATOM 5351 C C . GLY B 1 240 ? 6.547 -22.906 -15.891 1 95.06 240 GLY B C 1
ATOM 5352 O O . GLY B 1 240 ? 5.316 -22.953 -15.93 1 95.06 240 GLY B O 1
ATOM 5353 N N . ILE B 1 241 ? 7.328 -23.953 -15.703 1 96.94 241 ILE B N 1
ATOM 5354 C CA . ILE B 1 241 ? 6.828 -25.312 -15.844 1 96.94 241 ILE B CA 1
ATOM 5355 C C . ILE B 1 241 ? 6.422 -25.859 -14.477 1 96.94 241 ILE B C 1
ATOM 5357 O O . ILE B 1 241 ? 7.125 -25.656 -13.484 1 96.94 241 ILE B O 1
ATOM 5361 N N . LEU B 1 242 ? 5.301 -26.516 -14.43 1 98.62 242 LEU B N 1
ATOM 5362 C CA . LEU B 1 242 ? 4.891 -27.219 -13.211 1 98.62 242 LEU B CA 1
ATOM 5363 C C . LEU B 1 242 ? 5.094 -28.719 -13.352 1 98.62 242 LEU B C 1
ATOM 5365 O O . LEU B 1 242 ? 4.379 -29.375 -14.109 1 98.62 242 LEU B O 1
ATOM 5369 N N . SER B 1 243 ? 6.082 -29.172 -12.688 1 98.31 243 SER B N 1
ATOM 5370 C CA . SER B 1 243 ? 6.266 -30.609 -12.555 1 98.31 243 SER B CA 1
ATOM 5371 C C . SER B 1 243 ? 5.453 -31.172 -11.391 1 98.31 243 SER B C 1
ATOM 5373 O O . SER B 1 243 ? 5.516 -30.641 -10.273 1 98.31 243 SER B O 1
ATOM 5375 N N . HIS B 1 244 ? 4.625 -32.312 -11.656 1 98.62 244 HIS B N 1
ATOM 5376 C CA . HIS B 1 244 ? 3.762 -32.719 -10.562 1 98.62 244 HIS B CA 1
ATOM 5377 C C . HIS B 1 244 ? 3.43 -34.219 -10.68 1 98.62 244 HIS B C 1
ATOM 5379 O O . HIS B 1 244 ? 3.541 -34.812 -11.758 1 98.62 244 HIS B O 1
ATOM 5385 N N . SER B 1 245 ? 3.076 -34.812 -9.586 1 97.31 245 SER B N 1
ATOM 5386 C CA . SER B 1 245 ? 2.562 -36.188 -9.484 1 97.31 245 SER B CA 1
ATOM 5387 C C . SER B 1 245 ? 1.442 -36.281 -8.453 1 97.31 245 SER B C 1
ATOM 5389 O O . SER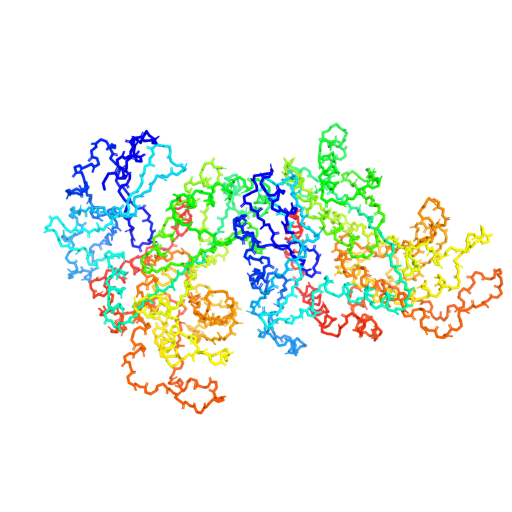 B 1 245 ? 1.327 -35.406 -7.574 1 97.31 245 SER B O 1
ATOM 5391 N N . LEU B 1 246 ? 0.666 -37.219 -8.727 1 97.69 246 LEU B N 1
ATOM 5392 C CA . LEU B 1 246 ? -0.419 -37.5 -7.793 1 97.69 246 LEU B CA 1
ATOM 5393 C C . LEU B 1 246 ? -0.013 -38.594 -6.801 1 97.69 246 LEU B C 1
ATOM 5395 O O . LEU B 1 246 ? 0.564 -39.594 -7.191 1 97.69 246 LEU B O 1
ATOM 5399 N N . TRP B 1 247 ? -0.331 -38.281 -5.512 1 97.12 247 TRP B N 1
ATOM 5400 C CA . TRP B 1 247 ? -0.003 -39.219 -4.449 1 97.12 247 TRP B CA 1
ATOM 5401 C C . TRP B 1 247 ? -1.236 -39.562 -3.619 1 97.12 247 TRP B C 1
ATOM 5403 O O . TRP B 1 247 ? -2.254 -38.875 -3.699 1 97.12 247 TRP B O 1
ATOM 5413 N N . ASP B 1 248 ? -1.133 -40.688 -2.883 1 95.56 248 ASP B N 1
ATOM 5414 C CA . ASP B 1 248 ? -2.23 -41 -1.971 1 95.56 248 ASP B CA 1
ATOM 5415 C C . ASP B 1 248 ? -2.314 -39.969 -0.847 1 95.56 248 ASP B C 1
ATOM 5417 O O . ASP B 1 248 ? -1.386 -39.188 -0.646 1 95.56 248 ASP B O 1
ATOM 5421 N N . VAL B 1 249 ? -3.391 -39.906 -0.114 1 94.19 249 VAL B N 1
ATOM 5422 C CA . VAL B 1 249 ? -3.695 -38.844 0.84 1 94.19 249 VAL B CA 1
ATOM 5423 C C . VAL B 1 249 ? -2.672 -38.875 1.974 1 94.19 249 VAL B C 1
ATOM 5425 O O . VAL B 1 249 ? -2.379 -37.844 2.566 1 94.19 249 VAL B O 1
ATOM 5428 N N . ASP B 1 250 ? -2.039 -40.062 2.217 1 94.19 250 ASP B N 1
ATOM 5429 C CA . ASP B 1 250 ? -1.035 -40.188 3.268 1 94.19 250 ASP B CA 1
ATOM 5430 C C . ASP B 1 250 ? 0.346 -39.781 2.76 1 94.19 250 ASP B C 1
ATOM 5432 O O . ASP B 1 250 ? 1.319 -39.781 3.518 1 94.19 250 ASP B O 1
ATOM 5436 N N . GLU B 1 251 ? 0.374 -39.438 1.436 1 95.12 251 GLU B N 1
ATOM 5437 C CA . GLU B 1 251 ? 1.602 -38.938 0.823 1 95.12 251 GLU B CA 1
ATOM 5438 C C . GLU B 1 251 ? 2.703 -40 0.855 1 95.12 251 GLU B C 1
ATOM 5440 O O . GLU B 1 251 ? 3.869 -39.688 1.101 1 95.12 251 GLU B O 1
ATOM 5445 N N . LYS B 1 252 ? 2.387 -41.219 0.646 1 93.88 252 LYS B N 1
ATOM 5446 C CA . LYS B 1 252 ? 3.346 -42.312 0.74 1 93.88 252 LYS B CA 1
ATOM 5447 C C . LYS B 1 252 ? 3.52 -43.031 -0.607 1 93.88 252 LYS B C 1
ATOM 5449 O O . LYS B 1 252 ? 4.586 -43.562 -0.896 1 93.88 252 LYS B O 1
ATOM 5454 N N . LYS B 1 253 ? 2.502 -42.969 -1.429 1 93.19 253 LYS B N 1
ATOM 5455 C CA . LYS B 1 253 ? 2.531 -43.75 -2.668 1 93.19 253 LYS B CA 1
ATOM 5456 C C . LYS B 1 253 ? 2.256 -42.844 -3.877 1 93.19 253 LYS B C 1
ATOM 5458 O O . LYS B 1 253 ? 1.255 -42.125 -3.908 1 93.19 253 LYS B O 1
ATOM 5463 N N . ASN B 1 254 ? 3.09 -42.906 -4.84 1 95.19 254 ASN B N 1
ATOM 5464 C CA . ASN B 1 254 ? 2.893 -42.25 -6.125 1 95.19 254 ASN B CA 1
ATOM 5465 C C . ASN B 1 254 ? 1.829 -42.969 -6.961 1 95.19 254 ASN B C 1
ATOM 5467 O O . ASN B 1 254 ? 1.98 -44.125 -7.309 1 95.19 254 ASN B O 1
ATOM 5471 N N . MET B 1 255 ? 0.835 -42.281 -7.367 1 94.81 255 MET B N 1
ATOM 5472 C CA . MET B 1 255 ? -0.324 -42.875 -8.016 1 94.81 255 MET B CA 1
ATOM 5473 C C . MET B 1 255 ? -0.13 -42.938 -9.531 1 94.81 255 MET B C 1
ATOM 5475 O O . MET B 1 255 ? -0.939 -43.531 -10.242 1 94.81 255 MET B O 1
ATOM 5479 N N . PHE B 1 256 ? 0.967 -42.312 -10 1 94.25 256 PHE B N 1
ATOM 5480 C CA . PHE B 1 256 ? 1.264 -42.344 -11.43 1 94.25 256 PHE B CA 1
ATOM 5481 C C . PHE B 1 256 ? 2.109 -43.562 -11.766 1 94.25 256 PHE B C 1
ATOM 5483 O O . PHE B 1 256 ? 2.219 -43.969 -12.93 1 94.25 256 PHE B O 1
ATOM 5490 N N . CYS B 1 257 ? 2.844 -44.125 -10.812 1 84.12 257 CYS B N 1
ATOM 5491 C CA . CYS B 1 257 ? 3.846 -45.156 -11.039 1 84.12 257 CYS B CA 1
ATOM 5492 C C . CYS B 1 257 ? 3.248 -46.531 -10.836 1 84.12 257 CYS B C 1
ATOM 5494 O O . CYS B 1 257 ? 2.596 -46.781 -9.828 1 84.12 257 CYS B O 1
ATOM 5496 N N . SER B 1 258 ? 3.391 -47.312 -12.008 1 69.12 258 SER B N 1
ATOM 5497 C CA . SER B 1 258 ? 3.008 -48.719 -11.852 1 69.12 258 SER B CA 1
ATOM 5498 C C . SER B 1 258 ? 4.156 -49.562 -11.297 1 69.12 258 SER B C 1
ATOM 5500 O O . SER B 1 258 ? 5.328 -49.25 -11.531 1 69.12 258 SER B O 1
ATOM 5502 N N . SER B 1 259 ? 3.979 -50.281 -10.203 1 60.94 259 SER B N 1
ATOM 5503 C CA . SER B 1 259 ? 4.969 -51.188 -9.617 1 60.94 259 SER B CA 1
ATOM 5504 C C . SER B 1 259 ? 5.672 -52.031 -10.695 1 60.94 259 SER B C 1
ATOM 5506 O O . SER B 1 259 ? 6.711 -52.625 -10.43 1 60.94 259 SER B O 1
ATOM 5508 N N . SER B 1 260 ? 5.039 -52.188 -11.82 1 54.78 260 SER B N 1
ATOM 5509 C CA . SER B 1 260 ? 5.523 -53.25 -12.719 1 54.78 260 SER B CA 1
ATOM 5510 C C . SER B 1 260 ? 6.75 -52.781 -13.5 1 54.78 260 SER B C 1
ATOM 5512 O O . SER B 1 260 ? 7.285 -53.5 -14.328 1 54.78 260 SER B O 1
ATOM 5514 N N . GLY B 1 261 ? 7.496 -51.75 -13.102 1 57.09 261 GLY B N 1
ATOM 5515 C CA . GLY B 1 261 ? 8.727 -51.344 -13.773 1 57.09 261 GLY B CA 1
ATOM 5516 C C . GLY B 1 261 ? 8.492 -50.75 -15.141 1 57.09 261 GLY B C 1
ATOM 5517 O O . GLY B 1 261 ? 9.43 -50.25 -15.781 1 57.09 261 GLY B O 1
ATOM 5518 N N . ILE B 1 262 ? 7.258 -50.875 -15.711 1 58.81 262 ILE B N 1
ATOM 5519 C CA . ILE B 1 262 ? 6.984 -50.375 -17.047 1 58.81 262 ILE B CA 1
ATOM 5520 C C . ILE B 1 262 ? 6.84 -48.875 -17.031 1 58.81 262 ILE B C 1
ATOM 5522 O O . ILE B 1 262 ? 6.215 -48.312 -16.109 1 58.81 262 ILE B O 1
ATOM 5526 N N . GLU B 1 263 ? 7.605 -48.312 -17.766 1 72.62 263 GLU B N 1
ATOM 5527 C CA . GLU B 1 263 ? 7.684 -46.875 -17.953 1 72.62 263 GLU B CA 1
ATOM 5528 C C . GLU B 1 263 ? 6.375 -46.312 -18.5 1 72.62 263 GLU B C 1
ATOM 5530 O O . GLU B 1 263 ? 6.359 -45.688 -19.562 1 72.62 263 GLU B O 1
ATOM 5535 N N . GLN B 1 264 ? 5.246 -46.75 -17.859 1 82.38 264 GLN B N 1
ATOM 5536 C CA . GLN B 1 264 ? 3.945 -46.25 -18.297 1 82.38 264 GLN B CA 1
ATOM 5537 C C . GLN B 1 264 ? 3.125 -45.719 -17.125 1 82.38 264 GLN B C 1
ATOM 5539 O O . GLN B 1 264 ? 3.307 -46.188 -15.992 1 82.38 264 GLN B O 1
ATOM 5544 N N . LEU B 1 265 ? 2.266 -44.812 -17.375 1 91 265 LEU B N 1
ATOM 5545 C CA . LEU B 1 265 ? 1.349 -44.25 -16.391 1 91 265 LEU B CA 1
ATOM 5546 C C . LEU B 1 265 ? 0.342 -45.312 -15.93 1 91 265 LEU B C 1
ATOM 5548 O O . LEU B 1 265 ? -0.085 -46.156 -16.719 1 91 265 LEU B O 1
ATOM 5552 N N . THR B 1 266 ? -0.012 -45.344 -14.719 1 91.81 266 THR B N 1
ATOM 5553 C CA . THR B 1 266 ? -1.139 -46.125 -14.227 1 91.81 266 THR B CA 1
ATOM 5554 C C . THR B 1 266 ? -2.449 -45.625 -14.828 1 91.81 266 THR B C 1
ATOM 5556 O O . THR B 1 266 ? -2.465 -44.625 -15.555 1 91.81 266 THR B O 1
ATOM 5559 N N . ILE B 1 267 ? -3.506 -46.344 -14.555 1 90.44 267 ILE B N 1
ATOM 5560 C CA . ILE B 1 267 ? -4.824 -45.906 -15.016 1 90.44 267 ILE B CA 1
ATOM 5561 C C . ILE B 1 267 ? -5.148 -44.531 -14.445 1 90.44 267 ILE B C 1
ATOM 5563 O O . ILE B 1 267 ? -5.68 -43.688 -15.156 1 90.44 267 ILE B O 1
ATOM 5567 N N . THR B 1 268 ? -4.781 -44.344 -13.172 1 93.56 268 THR B N 1
ATOM 5568 C CA . THR B 1 268 ? -4.988 -43.062 -12.531 1 93.56 268 THR B CA 1
ATOM 5569 C C . THR B 1 268 ? -4.211 -41.969 -13.25 1 93.56 268 THR B C 1
ATOM 5571 O O . THR B 1 268 ? -4.742 -40.875 -13.508 1 93.56 268 THR B O 1
ATOM 5574 N N . GLY B 1 269 ? -2.99 -42.281 -13.57 1 94.94 269 GLY B N 1
ATOM 5575 C CA . GLY B 1 269 ? -2.168 -41.344 -14.297 1 94.94 269 GLY B CA 1
ATOM 5576 C C . GLY B 1 269 ? -2.705 -41 -15.68 1 94.94 269 GLY B C 1
ATOM 5577 O O . GLY B 1 269 ? -2.662 -39.844 -16.109 1 94.94 269 GLY B O 1
ATOM 5578 N N . LYS B 1 270 ? -3.182 -42 -16.359 1 93.38 270 LYS B N 1
ATOM 5579 C CA . LYS B 1 270 ? -3.74 -41.812 -17.688 1 93.38 270 LYS B CA 1
ATOM 5580 C C . LYS B 1 270 ? -5 -40.969 -17.641 1 93.38 270 LYS B C 1
ATOM 5582 O O . LYS B 1 270 ? -5.203 -40.094 -18.5 1 93.38 270 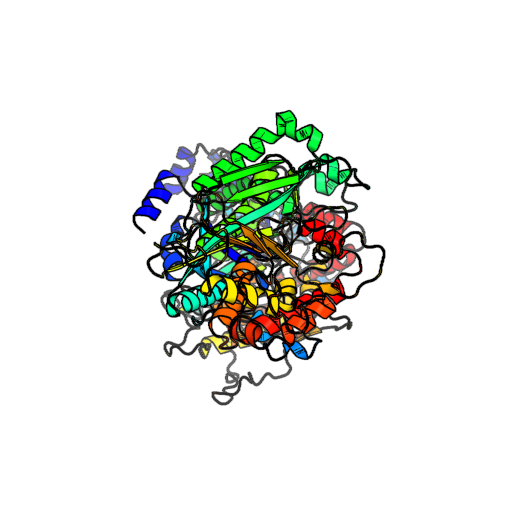LYS B O 1
ATOM 5587 N N . LYS B 1 271 ? -5.809 -41.188 -16.703 1 94.75 271 LYS B N 1
ATOM 5588 C CA . LYS B 1 271 ? -7.02 -40.375 -16.531 1 94.75 271 LYS B CA 1
ATOM 5589 C C . LYS B 1 271 ? -6.676 -38.938 -16.25 1 94.75 271 LYS B C 1
ATOM 5591 O O . LYS B 1 271 ? -7.297 -38 -16.797 1 94.75 271 LYS B O 1
ATOM 5596 N N . TRP B 1 272 ? -5.707 -38.781 -15.336 1 97.12 272 TRP B N 1
ATOM 5597 C CA . TRP B 1 272 ? -5.242 -37.438 -15.016 1 97.12 272 TRP B CA 1
ATOM 5598 C C . TRP B 1 272 ? -4.754 -36.719 -16.266 1 97.12 272 TRP B C 1
ATOM 56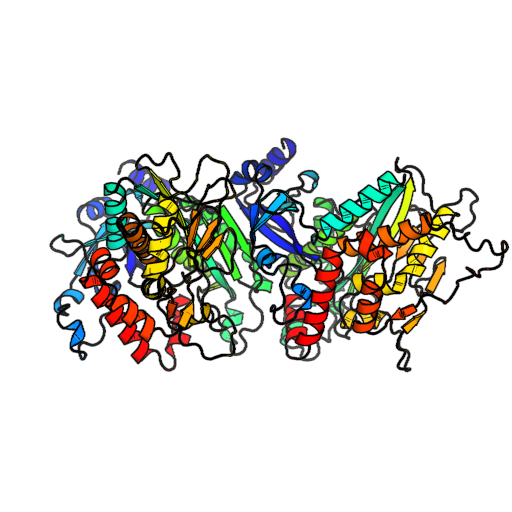00 O O . TRP B 1 272 ? -5.148 -35.594 -16.531 1 97.12 272 TRP B O 1
ATOM 5610 N N . LEU B 1 273 ? -3.918 -37.375 -17.047 1 96.12 273 LEU B N 1
ATOM 5611 C CA . LEU B 1 273 ? -3.389 -36.812 -18.297 1 96.12 273 LEU B CA 1
ATOM 5612 C C . LEU B 1 273 ? -4.516 -36.469 -19.266 1 96.12 273 LEU B C 1
ATOM 5614 O O . LEU B 1 273 ? -4.48 -35.438 -19.938 1 96.12 273 LEU B O 1
ATOM 5618 N N . ALA B 1 274 ? -5.488 -37.375 -19.375 1 94.81 274 ALA B N 1
ATOM 5619 C CA . ALA B 1 274 ? -6.625 -37.125 -20.25 1 94.81 274 ALA B CA 1
ATOM 5620 C C . ALA B 1 274 ? -7.352 -35.844 -19.875 1 94.81 274 ALA B C 1
ATOM 5622 O O . ALA B 1 274 ? -7.812 -35.125 -20.734 1 94.81 274 ALA B O 1
ATOM 5623 N N . GLY B 1 275 ? -7.484 -35.656 -18.594 1 97.06 275 GLY B N 1
ATOM 5624 C CA . GLY B 1 275 ? -8.07 -34.406 -18.141 1 97.06 275 GLY B CA 1
ATOM 5625 C C . GLY B 1 275 ? -7.277 -33.188 -18.562 1 97.06 275 GLY B C 1
ATOM 5626 O O . GLY B 1 275 ? -7.852 -32.188 -19.016 1 97.06 275 GLY B O 1
ATOM 5627 N N . LEU B 1 276 ? -5.961 -33.25 -18.391 1 97.88 276 LEU B N 1
ATOM 5628 C CA . LEU B 1 276 ? -5.098 -32.156 -18.797 1 97.88 276 LEU B CA 1
ATOM 5629 C C . LEU B 1 276 ? -5.242 -31.875 -20.297 1 97.88 276 LEU B C 1
ATOM 5631 O O . LEU B 1 276 ? -5.328 -30.703 -20.703 1 97.88 276 LEU B O 1
ATOM 5635 N N . LEU B 1 277 ? -5.266 -32.938 -21.094 1 96.19 277 LEU B N 1
ATOM 5636 C CA . LEU B 1 277 ? -5.391 -32.781 -22.531 1 96.19 277 LEU B CA 1
ATOM 5637 C C . LEU B 1 277 ? -6.738 -32.188 -22.906 1 96.19 277 LEU B C 1
ATOM 5639 O O . LEU B 1 277 ? -6.805 -31.266 -23.734 1 96.19 277 LEU B O 1
ATOM 5643 N N . LYS B 1 278 ? -7.73 -32.656 -22.281 1 95 278 LYS B N 1
ATOM 5644 C CA . LYS B 1 278 ? -9.086 -32.188 -22.562 1 95 278 LYS B CA 1
ATOM 5645 C C . LYS B 1 278 ? -9.219 -30.703 -22.344 1 95 278 LYS B C 1
ATOM 5647 O O . LYS B 1 278 ? -9.883 -30 -23.125 1 95 278 LYS B O 1
ATOM 5652 N N . HIS B 1 279 ? -8.562 -30.219 -21.359 1 97.5 279 HIS B N 1
ATOM 5653 C CA . HIS B 1 279 ? -8.742 -28.828 -20.984 1 97.5 279 HIS B CA 1
ATOM 5654 C C . HIS B 1 279 ? -7.562 -27.969 -21.422 1 97.5 279 HIS B C 1
ATOM 5656 O O . HIS B 1 279 ? -7.395 -26.844 -20.953 1 97.5 279 HIS B O 1
ATOM 5662 N N . SER B 1 280 ? -6.773 -28.453 -22.297 1 97.62 280 SER B N 1
ATOM 5663 C CA . SER B 1 280 ? -5.512 -27.812 -22.641 1 97.62 280 SER B CA 1
ATOM 5664 C C . SER B 1 280 ? -5.746 -26.422 -23.219 1 97.62 280 SER B C 1
ATOM 5666 O O . SER B 1 280 ? -4.945 -25.5 -22.984 1 97.62 280 SER B O 1
ATOM 5668 N N . ALA B 1 281 ? -6.793 -26.203 -23.938 1 97 281 ALA B N 1
ATOM 5669 C CA . ALA B 1 281 ? -7.082 -24.891 -24.484 1 97 281 ALA B CA 1
ATOM 5670 C C . ALA B 1 281 ? -7.32 -23.859 -23.375 1 97 281 ALA B C 1
ATOM 5672 O O . ALA B 1 281 ? -6.699 -22.797 -23.375 1 97 281 ALA B O 1
ATOM 5673 N N . ALA B 1 282 ? -8.188 -24.188 -22.453 1 97.75 282 ALA B N 1
ATOM 5674 C CA . ALA B 1 282 ? -8.484 -23.312 -21.328 1 97.75 282 ALA B CA 1
ATOM 5675 C C . ALA B 1 282 ? -7.277 -23.172 -20.406 1 97.75 282 ALA B C 1
ATOM 5677 O O . ALA B 1 282 ? -6.992 -22.078 -19.906 1 97.75 282 ALA B O 1
ATOM 5678 N N . LEU B 1 283 ? -6.57 -24.297 -20.172 1 98.06 283 LEU B N 1
ATOM 5679 C CA . LEU B 1 283 ? -5.363 -24.266 -19.359 1 98.06 283 LEU B CA 1
ATOM 5680 C C . LEU B 1 283 ? -4.344 -23.281 -19.922 1 98.06 283 LEU B C 1
ATOM 5682 O O . LEU B 1 283 ? -3.713 -22.531 -19.172 1 98.06 283 LEU B O 1
ATOM 5686 N N . SER B 1 284 ? -4.211 -23.344 -21.203 1 97 284 SER B N 1
ATOM 5687 C CA . SER B 1 284 ? -3.203 -22.5 -21.844 1 97 284 SER B CA 1
ATOM 5688 C C . SER B 1 284 ? -3.477 -21.016 -21.578 1 97 284 SER B C 1
ATOM 5690 O O . SER B 1 284 ? -2.545 -20.219 -21.469 1 97 284 SER B O 1
ATOM 5692 N N . CYS B 1 285 ? -4.734 -20.625 -21.453 1 96.75 285 CYS B N 1
ATOM 5693 C CA . CYS B 1 285 ? -5.105 -19.25 -21.188 1 96.75 285 CYS B CA 1
ATOM 5694 C C . CYS B 1 285 ? -4.598 -18.797 -19.828 1 96.75 285 CYS B C 1
ATOM 5696 O O . CYS B 1 285 ? -4.051 -17.703 -19.688 1 96.75 285 CYS B O 1
ATOM 5698 N N . LEU B 1 286 ? -4.719 -19.625 -18.797 1 97 286 LEU B N 1
ATOM 5699 C CA . LEU B 1 286 ? -4.309 -19.312 -17.422 1 97 286 LEU B CA 1
ATOM 5700 C C . LEU B 1 286 ? -2.795 -19.422 -17.281 1 97 286 LEU B C 1
ATOM 5702 O O . LEU B 1 286 ? -2.197 -18.719 -16.453 1 97 286 LEU B O 1
ATOM 5706 N N . MET B 1 287 ? -2.188 -20.234 -18.109 1 96.38 287 MET B N 1
ATOM 5707 C CA . MET B 1 287 ? -0.773 -20.562 -17.938 1 96.38 287 MET B CA 1
ATOM 5708 C C . MET B 1 287 ? 0.098 -19.672 -18.828 1 96.38 287 MET B C 1
ATOM 5710 O O . MET B 1 287 ? 1.305 -19.562 -18.609 1 96.38 287 MET B O 1
ATOM 5714 N N . ALA B 1 288 ? -0.426 -19.094 -19.844 1 93.31 288 ALA B N 1
ATOM 5715 C CA . ALA B 1 288 ? 0.19 -18.078 -20.688 1 93.31 288 ALA B CA 1
ATOM 5716 C C . ALA B 1 288 ? -0.762 -16.906 -20.906 1 93.31 288 ALA B C 1
ATOM 5718 O O . ALA B 1 288 ? -1.267 -16.703 -22.016 1 93.31 288 ALA B O 1
ATOM 5719 N N . PRO B 1 289 ? -0.893 -16.062 -19.906 1 90.31 289 PRO B N 1
ATOM 5720 C CA . PRO B 1 289 ? -2.014 -15.125 -19.891 1 90.31 289 PRO B CA 1
ATOM 5721 C C . PRO B 1 289 ? -1.71 -13.828 -20.625 1 90.31 289 PRO B C 1
ATOM 5723 O O . PRO B 1 289 ? -2.486 -12.875 -20.547 1 90.31 289 PRO B O 1
ATOM 5726 N N . ALA B 1 290 ? -0.64 -13.727 -21.281 1 84.94 290 ALA B N 1
ATOM 5727 C CA . ALA B 1 290 ? -0.318 -12.539 -22.078 1 84.94 290 ALA B CA 1
ATOM 5728 C C . ALA B 1 290 ? -0.125 -12.906 -23.547 1 84.94 290 ALA B C 1
ATOM 5730 O O . ALA B 1 290 ? 0.23 -14.039 -23.875 1 84.94 290 ALA B O 1
ATOM 5731 N N . VAL B 1 291 ? -0.293 -11.883 -24.391 1 84.44 291 VAL B N 1
ATOM 5732 C CA . VAL B 1 291 ? -0.168 -12.086 -25.828 1 84.44 291 VAL B CA 1
ATOM 5733 C C . VAL B 1 291 ? 1.243 -12.57 -26.172 1 84.44 291 VAL B C 1
ATOM 5735 O O . VAL B 1 291 ? 1.417 -13.531 -26.922 1 84.44 291 VAL B O 1
ATOM 5738 N N . SER B 1 292 ? 2.182 -11.953 -25.562 1 80.06 292 SER B N 1
ATOM 5739 C CA . SER B 1 292 ? 3.578 -12.266 -25.844 1 80.06 292 SER B CA 1
ATOM 5740 C C . SER B 1 292 ? 3.936 -13.672 -25.375 1 80.06 292 SER B C 1
ATOM 5742 O O . SER B 1 292 ? 4.809 -14.32 -25.953 1 80.06 292 SER B O 1
ATOM 5744 N N . CYS B 1 293 ? 3.246 -14.18 -24.406 1 85.06 293 CYS B N 1
ATOM 5745 C CA . CYS B 1 293 ? 3.549 -15.484 -23.828 1 85.06 293 CYS B CA 1
ATOM 5746 C C . CYS B 1 293 ? 3.07 -16.609 -24.734 1 85.06 293 CYS B C 1
ATOM 5748 O O . CYS B 1 293 ? 3.598 -17.719 -24.688 1 85.06 293 CYS B O 1
ATOM 5750 N N . ARG B 1 294 ? 2.16 -16.328 -25.547 1 87.81 294 ARG B N 1
ATOM 5751 C CA . ARG B 1 294 ? 1.551 -17.375 -26.344 1 87.81 294 ARG B CA 1
ATOM 5752 C C . ARG B 1 294 ? 2.391 -17.688 -27.578 1 87.81 294 ARG B C 1
ATOM 5754 O O . ARG B 1 294 ? 2.205 -18.734 -28.219 1 87.81 294 ARG B O 1
ATOM 5761 N N . LYS B 1 295 ? 3.291 -16.828 -27.875 1 83.31 295 LYS B N 1
ATOM 5762 C CA . LYS B 1 295 ? 4.215 -17.078 -28.969 1 83.31 295 LYS B CA 1
ATOM 5763 C C . LYS B 1 295 ? 5.016 -18.344 -28.75 1 83.31 295 LYS B C 1
ATOM 5765 O O . LYS B 1 295 ? 5.508 -18.953 -29.703 1 83.31 295 LYS B O 1
ATOM 5770 N N . ARG B 1 296 ? 5.059 -18.766 -27.562 1 84.44 296 ARG B N 1
ATOM 5771 C CA . ARG B 1 296 ? 5.809 -19.969 -27.188 1 84.44 296 ARG B CA 1
ATOM 5772 C C . ARG B 1 296 ? 5.176 -21.219 -27.797 1 84.44 296 ARG B C 1
ATOM 5774 O O . ARG B 1 296 ? 5.844 -22.234 -27.969 1 84.44 296 ARG B O 1
ATOM 5781 N N . TYR B 1 297 ? 3.92 -21.109 -28.156 1 88.5 297 TYR B N 1
ATOM 5782 C CA . TYR B 1 297 ? 3.215 -22.266 -28.688 1 88.5 297 TYR B CA 1
ATOM 5783 C C . TYR B 1 297 ? 3.438 -22.375 -30.203 1 88.5 297 TYR B C 1
ATOM 5785 O O . TYR B 1 297 ? 3.211 -23.438 -30.781 1 88.5 297 TYR B O 1
ATOM 5793 N N . SER B 1 298 ? 3.736 -21.125 -30.781 1 79.19 298 SER B N 1
ATOM 5794 C CA . SER B 1 298 ? 3.875 -21.109 -32.25 1 79.19 298 SER B CA 1
ATOM 5795 C C . SER B 1 298 ? 5.281 -21.516 -32.656 1 79.19 298 SER B C 1
ATOM 5797 O O . SER B 1 298 ? 6.266 -20.922 -32.219 1 79.19 298 SER B O 1
ATOM 5799 N N . LYS B 1 299 ? 5.605 -22.734 -32.469 1 67.5 299 LYS B N 1
ATOM 5800 C CA . LYS B 1 299 ? 6.922 -23.078 -33 1 67.5 299 LYS B CA 1
ATOM 5801 C C . LYS B 1 299 ? 7.152 -22.422 -34.375 1 67.5 299 LYS B C 1
ATOM 5803 O O . LYS B 1 299 ? 6.199 -22 -35.031 1 67.5 299 LYS B O 1
ATOM 5808 N N . GLU B 1 300 ? 8.328 -21.938 -34.75 1 55.53 300 GLU B N 1
ATOM 5809 C CA . GLU B 1 300 ? 8.758 -21.25 -35.969 1 55.53 300 GLU B CA 1
ATOM 5810 C C . GLU B 1 300 ? 7.926 -21.672 -37.156 1 55.53 300 GLU B C 1
ATOM 5812 O O . GLU B 1 300 ? 8.469 -21.984 -38.219 1 55.53 300 GLU B O 1
ATOM 5817 N N . SER B 1 301 ? 6.793 -22.062 -36.969 1 50.38 301 SER B N 1
ATOM 5818 C CA . SER B 1 301 ? 6.176 -22.453 -38.219 1 50.38 301 SER B CA 1
ATOM 5819 C C . SER B 1 301 ? 5.699 -21.234 -39 1 50.38 301 SER B C 1
ATOM 5821 O O . SER B 1 301 ? 5.168 -20.281 -38.438 1 50.38 301 SER B O 1
ATOM 5823 N N . LYS B 1 302 ? 6.219 -21 -40.062 1 53.91 302 LYS B N 1
ATOM 5824 C CA . LYS B 1 302 ? 5.941 -20.016 -41.094 1 53.91 302 LYS B CA 1
ATOM 5825 C C . LYS B 1 302 ? 4.441 -19.875 -41.312 1 53.91 302 LYS B C 1
ATOM 5827 O O . LYS B 1 302 ? 3.994 -18.891 -41.906 1 53.91 302 LYS B O 1
ATOM 5832 N N . ASP B 1 303 ? 3.66 -20.875 -41.156 1 55.22 303 ASP B N 1
ATOM 5833 C CA . ASP B 1 303 ? 2.254 -20.859 -41.562 1 55.22 303 ASP B CA 1
ATOM 5834 C C . ASP B 1 303 ? 1.377 -20.297 -40.438 1 55.22 303 ASP B C 1
ATOM 5836 O O . ASP B 1 303 ? 1.669 -20.484 -39.25 1 55.22 303 ASP B O 1
ATOM 5840 N N . LEU B 1 304 ? 0.582 -19.312 -40.812 1 61.81 304 LEU B N 1
ATOM 5841 C CA . LEU B 1 304 ? -0.346 -18.609 -39.938 1 61.81 304 LEU B CA 1
ATOM 5842 C C . LEU B 1 304 ? -1.387 -19.578 -39.375 1 61.81 304 LEU B C 1
ATOM 5844 O O . LEU B 1 304 ? -2.451 -19.766 -39.969 1 61.81 304 LEU B O 1
ATOM 5848 N N . LYS B 1 305 ? -1.05 -20.484 -38.375 1 79.38 305 LYS B N 1
ATOM 5849 C CA . LYS B 1 305 ? -2.027 -21.375 -37.75 1 79.38 305 LYS B CA 1
ATOM 5850 C C . LYS B 1 305 ? -2.73 -20.688 -36.594 1 79.38 305 LYS B C 1
ATOM 5852 O O . LYS B 1 305 ? -2.17 -19.766 -35.969 1 79.38 305 LYS B O 1
ATOM 5857 N N . GLU B 1 306 ? -4.086 -21.016 -36.531 1 88.44 306 GLU B N 1
ATOM 5858 C CA . GLU B 1 306 ? -4.906 -20.438 -35.469 1 88.44 306 GLU B CA 1
ATOM 5859 C C . GLU B 1 306 ? -4.766 -21.234 -34.156 1 88.44 306 GLU B C 1
ATOM 5861 O O . GLU B 1 306 ? -5.047 -20.719 -33.062 1 88.44 306 GLU B O 1
ATOM 5866 N N . SER B 1 307 ? -4.34 -22.547 -34.312 1 92.38 307 SER B N 1
ATOM 5867 C CA . SER B 1 307 ? -4.176 -23.438 -33.156 1 92.38 307 SER B CA 1
ATOM 5868 C C . SER B 1 307 ? -3.117 -24.5 -33.438 1 92.38 307 SER B C 1
ATOM 5870 O O . SER B 1 307 ? -2.693 -24.688 -34.562 1 92.38 307 SER B O 1
ATOM 5872 N N . VAL B 1 308 ? -2.613 -25.047 -32.406 1 92 308 VAL B N 1
ATOM 5873 C CA . VAL B 1 308 ? -1.676 -26.156 -32.469 1 92 308 VAL B CA 1
ATOM 5874 C C . VAL B 1 308 ? -2.193 -27.328 -31.656 1 92 308 VAL B C 1
ATOM 5876 O O . VAL B 1 308 ? -2.879 -27.141 -30.656 1 92 308 VAL B O 1
ATOM 5879 N N . PRO B 1 309 ? -1.895 -28.531 -32.125 1 91.19 309 PRO B N 1
ATOM 5880 C CA . PRO B 1 309 ? -2.336 -29.688 -31.328 1 91.19 309 PRO B CA 1
ATOM 5881 C C . PRO B 1 309 ? -1.645 -29.766 -29.969 1 91.19 309 PRO B C 1
ATOM 5883 O O . PRO B 1 309 ? -0.468 -29.406 -29.844 1 91.19 309 PRO B O 1
ATOM 5886 N N . THR B 1 310 ? -2.41 -30.234 -28.984 1 93.94 310 THR B N 1
ATOM 5887 C CA . THR B 1 310 ? -1.805 -30.5 -27.688 1 93.94 310 THR B CA 1
ATOM 5888 C C . THR B 1 310 ? -1.052 -31.828 -27.688 1 93.94 310 THR B C 1
ATOM 5890 O O . THR B 1 310 ? -1.648 -32.875 -27.891 1 93.94 310 THR B O 1
ATOM 5893 N N . THR B 1 311 ? 0.222 -31.734 -27.422 1 92.75 311 THR B N 1
ATOM 5894 C CA . THR B 1 311 ? 1.075 -32.906 -27.531 1 92.75 311 THR B CA 1
ATOM 5895 C C . THR B 1 311 ? 1.422 -33.469 -26.156 1 92.75 311 THR B C 1
ATOM 5897 O O . THR B 1 311 ? 1.391 -32.719 -25.172 1 92.75 311 THR B O 1
ATOM 5900 N N . TRP B 1 312 ? 1.603 -34.781 -26.109 1 94.38 312 TRP B N 1
ATOM 5901 C CA . TRP B 1 312 ? 2.119 -35.438 -24.922 1 94.38 312 TRP B CA 1
ATOM 5902 C C . TRP B 1 312 ? 3.059 -36.594 -25.297 1 94.38 312 TRP B C 1
ATOM 5904 O O . TRP B 1 312 ? 3.039 -37.062 -26.438 1 94.38 312 TRP B O 1
ATOM 5914 N N . GLY B 1 313 ? 3.984 -36.844 -24.422 1 93 313 GLY B N 1
ATOM 5915 C CA . GLY B 1 313 ? 4.938 -37.906 -24.672 1 93 313 GLY B CA 1
ATOM 5916 C C . GLY B 1 313 ? 5.773 -38.281 -23.469 1 93 313 GLY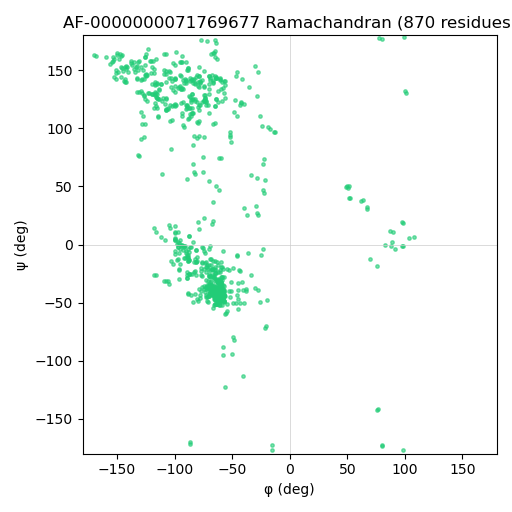 B C 1
ATOM 5917 O O . GLY B 1 313 ? 5.738 -37.594 -22.453 1 93 313 GLY B O 1
ATOM 5918 N N . TYR B 1 314 ? 6.375 -39.469 -23.547 1 92.31 314 TYR B N 1
ATOM 5919 C CA . TYR B 1 314 ? 7.301 -39.906 -22.5 1 92.31 314 TYR B CA 1
ATOM 5920 C C . TYR B 1 314 ? 8.703 -39.375 -22.766 1 92.31 314 TYR B C 1
ATOM 5922 O O . TYR B 1 314 ? 9.266 -39.594 -23.844 1 92.31 314 TYR B O 1
ATOM 5930 N N . ASN B 1 315 ? 9.156 -38.656 -21.766 1 91.69 315 ASN B N 1
ATOM 5931 C CA . ASN B 1 315 ? 10.508 -38.094 -21.828 1 91.69 315 ASN B CA 1
ATOM 5932 C C . ASN B 1 315 ? 10.742 -37.344 -23.156 1 91.69 315 ASN B C 1
ATOM 5934 O O . ASN B 1 315 ? 11.727 -37.625 -23.844 1 91.69 315 ASN B O 1
ATOM 5938 N N . ASP B 1 316 ? 9.812 -36.5 -23.5 1 92.69 316 ASP B N 1
ATOM 5939 C CA . ASP B 1 316 ? 9.859 -35.656 -24.703 1 92.69 316 ASP B CA 1
ATOM 5940 C C . ASP B 1 316 ? 9.672 -34.188 -24.375 1 92.69 316 ASP B C 1
ATOM 5942 O O . ASP B 1 316 ? 8.539 -33.719 -24.25 1 92.69 316 ASP B O 1
ATOM 5946 N N . ASN B 1 317 ? 10.688 -33.469 -24.391 1 90.5 317 ASN B N 1
ATOM 5947 C CA . ASN B 1 317 ? 10.703 -32.094 -23.953 1 90.5 317 ASN B CA 1
ATOM 5948 C C . ASN B 1 317 ? 10.016 -31.172 -24.953 1 90.5 317 ASN B C 1
ATOM 5950 O O . ASN B 1 317 ? 9.758 -30 -24.672 1 90.5 317 ASN B O 1
ATOM 5954 N N . SER B 1 318 ? 9.664 -31.656 -26.047 1 88.81 318 SER B N 1
ATOM 5955 C CA . SER B 1 318 ? 8.984 -30.844 -27.047 1 88.81 318 SER B CA 1
ATOM 5956 C C . SER B 1 318 ? 7.469 -30.859 -26.859 1 88.81 318 SER B C 1
ATOM 5958 O O . SER B 1 318 ? 6.746 -30.047 -27.438 1 88.81 318 SER B O 1
ATOM 5960 N N . CYS B 1 319 ? 7.051 -31.766 -26 1 92.19 319 CYS B N 1
ATOM 5961 C CA . CYS B 1 319 ? 5.617 -31.938 -25.797 1 92.19 319 CYS B CA 1
ATOM 5962 C C . CYS B 1 319 ? 5.102 -31 -24.703 1 92.19 319 CYS B C 1
ATOM 5964 O O . CYS B 1 319 ? 5.832 -30.656 -23.781 1 92.19 319 CYS B O 1
ATOM 5966 N N . ALA B 1 320 ? 3.852 -30.641 -24.875 1 94.5 320 ALA B N 1
ATOM 5967 C CA . ALA B 1 320 ? 3.195 -29.781 -23.875 1 94.5 320 ALA B CA 1
ATOM 5968 C C . ALA B 1 320 ? 3.098 -30.484 -22.531 1 94.5 320 ALA B C 1
ATOM 5970 O O . ALA B 1 320 ? 3.281 -29.859 -21.484 1 94.5 320 ALA B O 1
ATOM 5971 N N . PHE B 1 321 ? 2.752 -31.781 -22.578 1 96.94 321 PHE B N 1
ATOM 5972 C CA . PHE B 1 321 ? 2.76 -32.625 -21.391 1 96.94 321 PHE B CA 1
ATOM 5973 C C . PHE B 1 321 ? 3.801 -33.719 -21.5 1 96.94 321 PHE B C 1
ATOM 5975 O O . PHE B 1 321 ? 3.639 -34.656 -22.297 1 96.94 321 PHE B O 1
ATOM 5982 N N . ASN B 1 322 ? 4.828 -33.562 -20.703 1 96.56 322 ASN B N 1
ATOM 5983 C CA . ASN B 1 322 ? 5.957 -34.469 -20.734 1 96.56 322 ASN B CA 1
ATOM 5984 C C . ASN B 1 322 ? 5.961 -35.406 -19.531 1 96.56 322 ASN B C 1
ATOM 5986 O O . ASN B 1 322 ? 6.129 -34.938 -18.391 1 96.56 322 ASN B O 1
ATOM 5990 N N . ILE B 1 323 ? 5.836 -36.688 -19.781 1 94.88 323 ILE B N 1
ATOM 5991 C CA . ILE B 1 323 ? 5.828 -37.688 -18.703 1 94.88 323 ILE B CA 1
ATOM 5992 C C . ILE B 1 323 ? 7.254 -38.156 -18.438 1 94.88 323 ILE B C 1
ATOM 5994 O O . ILE B 1 323 ? 7.953 -38.594 -19.344 1 94.88 323 ILE B O 1
ATOM 5998 N N . LYS B 1 324 ? 7.59 -37.906 -17.219 1 92.75 324 LYS B N 1
ATOM 5999 C CA . LYS B 1 324 ? 8.898 -38.375 -16.766 1 92.75 324 LYS B CA 1
ATOM 6000 C C . LYS B 1 324 ? 8.766 -39.562 -15.805 1 92.75 324 LYS B C 1
ATOM 6002 O O . LYS B 1 324 ? 8.094 -39.469 -14.773 1 92.75 324 LYS B O 1
ATOM 6007 N N . CYS B 1 325 ? 9.445 -40.719 -16.109 1 89.06 325 CYS B N 1
ATOM 6008 C CA . CYS B 1 325 ? 9.32 -41.906 -15.289 1 89.06 325 CYS B CA 1
ATOM 6009 C C . CYS B 1 325 ? 10.656 -42.281 -14.648 1 89.06 325 CYS 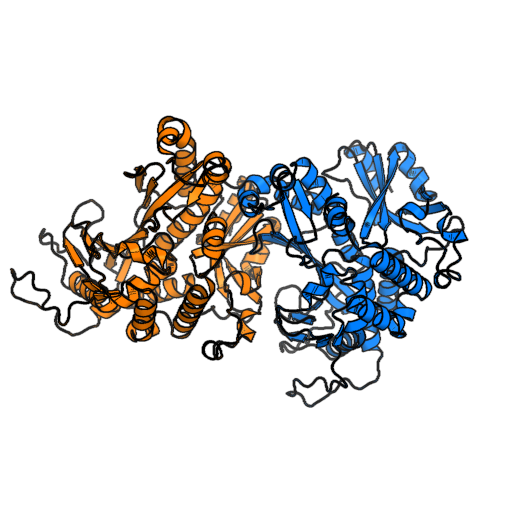B C 1
ATOM 6011 O O . CYS B 1 325 ? 10.805 -43.344 -14.07 1 89.06 325 CYS B O 1
ATOM 6013 N N . HIS B 1 326 ? 11.539 -41.406 -14.773 1 83.94 326 HIS B N 1
ATOM 6014 C CA . HIS B 1 326 ? 12.875 -41.719 -14.266 1 83.94 326 HIS B CA 1
ATOM 6015 C C . HIS B 1 326 ? 13.258 -40.781 -13.125 1 83.94 326 HIS B C 1
ATOM 6017 O O . HIS B 1 326 ? 12.578 -39.75 -12.898 1 83.94 326 HIS B O 1
ATOM 6023 N N . GLY B 1 327 ? 14.242 -41.219 -12.32 1 80.06 327 GLY B N 1
ATOM 6024 C CA . GLY B 1 327 ? 14.773 -40.375 -11.25 1 80.06 327 GLY B CA 1
ATOM 6025 C C . GLY B 1 327 ? 14.195 -40.719 -9.891 1 80.06 327 GLY B C 1
ATOM 6026 O O . GLY B 1 327 ? 13.266 -41.5 -9.789 1 80.06 327 GLY B O 1
ATOM 6027 N N . GLU B 1 328 ? 14.664 -40 -8.922 1 79.44 328 GLU B N 1
ATOM 6028 C CA . GLU B 1 328 ? 14.312 -40.281 -7.531 1 79.44 328 GLU B CA 1
ATOM 6029 C C . GLU B 1 328 ? 12.93 -39.688 -7.195 1 79.44 328 GLU B C 1
ATOM 6031 O O . GLU B 1 328 ? 12.289 -40.156 -6.246 1 79.44 328 GLU B O 1
ATOM 6036 N N . LYS B 1 329 ? 12.43 -38.906 -8.055 1 81.31 329 LYS B N 1
ATOM 6037 C CA . LYS B 1 329 ? 11.164 -38.219 -7.785 1 81.31 329 LYS B CA 1
ATOM 6038 C C . LYS B 1 329 ? 9.984 -39.094 -8.227 1 81.31 329 LYS B C 1
ATOM 6040 O O . LYS B 1 329 ? 8.836 -38.781 -7.875 1 81.31 329 LYS B O 1
ATOM 6045 N N . GLY B 1 330 ? 10.258 -40.125 -8.93 1 86.69 330 GLY B N 1
ATOM 6046 C CA . GLY B 1 330 ? 9.195 -41 -9.43 1 86.69 330 GLY B CA 1
ATOM 6047 C C . GLY B 1 330 ? 8.523 -40.438 -10.68 1 86.69 330 GLY B C 1
ATOM 6048 O O . GLY B 1 330 ? 9.008 -39.469 -11.273 1 86.69 330 GLY B O 1
ATOM 6049 N N . THR B 1 331 ? 7.465 -41.125 -11.047 1 93.69 331 THR B N 1
ATOM 6050 C CA . THR B 1 331 ? 6.746 -40.719 -12.25 1 93.69 331 THR B CA 1
ATOM 6051 C C . THR B 1 331 ? 6.02 -39.406 -12.031 1 93.69 331 THR B C 1
ATOM 6053 O O . THR B 1 331 ? 5.336 -39.219 -11.023 1 93.69 331 THR B O 1
ATOM 6056 N N . ARG B 1 332 ? 6.23 -38.531 -12.906 1 95.81 332 ARG B N 1
ATOM 6057 C CA . ARG B 1 332 ? 5.613 -37.188 -12.82 1 95.81 332 ARG B CA 1
ATOM 6058 C C . ARG B 1 332 ? 5.289 -36.656 -14.203 1 95.81 332 ARG B C 1
ATOM 6060 O O . ARG B 1 332 ? 5.777 -37.188 -15.211 1 95.81 332 ARG B O 1
ATOM 6067 N N . ILE B 1 333 ? 4.473 -35.688 -14.281 1 97.69 333 ILE B N 1
ATOM 6068 C CA . ILE B 1 333 ? 4.117 -35 -15.508 1 97.69 333 ILE B CA 1
ATOM 6069 C C . ILE B 1 333 ? 4.59 -33.531 -15.438 1 97.69 333 ILE B C 1
ATOM 6071 O O . ILE B 1 333 ? 4.34 -32.844 -14.453 1 97.69 333 ILE B O 1
ATOM 6075 N N . GLU B 1 334 ? 5.316 -33.125 -16.391 1 97.81 334 GLU B N 1
ATOM 6076 C CA . GLU B 1 334 ? 5.676 -31.734 -16.547 1 97.81 334 GLU B CA 1
ATOM 6077 C C . GLU B 1 334 ? 4.699 -31.016 -17.469 1 97.81 334 GLU B C 1
ATOM 6079 O O . GLU B 1 334 ? 4.574 -31.359 -18.641 1 97.81 334 GLU B O 1
ATOM 6084 N N . ASN B 1 335 ? 3.943 -30.156 -16.906 1 98 335 ASN B N 1
ATOM 6085 C CA . ASN B 1 335 ? 3.082 -29.266 -17.688 1 98 335 ASN B CA 1
ATOM 6086 C C . ASN B 1 335 ? 3.869 -28.094 -18.281 1 98 335 ASN B C 1
ATOM 6088 O O . ASN B 1 335 ? 4.137 -27.109 -17.594 1 98 335 ASN B O 1
ATOM 6092 N N . LYS B 1 336 ? 4.133 -28.078 -19.531 1 95.44 336 LYS B N 1
ATOM 6093 C CA . LYS B 1 336 ? 5.035 -27.141 -20.172 1 95.44 336 LYS B CA 1
ATOM 6094 C C . LYS B 1 336 ? 4.262 -26.016 -20.844 1 95.44 336 LYS B C 1
ATOM 6096 O O . LYS B 1 336 ? 4.844 -25.188 -21.562 1 95.44 336 LYS B O 1
ATOM 6101 N N . LEU B 1 337 ? 3.012 -25.969 -20.578 1 95.44 337 LEU B N 1
ATOM 6102 C CA . LEU B 1 337 ? 2.197 -24.891 -21.109 1 95.44 337 LEU B CA 1
ATOM 6103 C C . LEU B 1 337 ? 2.512 -23.562 -20.406 1 95.44 337 LEU B C 1
ATOM 6105 O O . LEU B 1 337 ? 2.191 -22.5 -20.906 1 95.44 337 LEU B O 1
ATOM 6109 N N . GLY B 1 338 ? 3.109 -23.641 -19.266 1 94.75 338 GLY B N 1
ATOM 6110 C CA . GLY B 1 338 ? 3.213 -22.5 -18.375 1 94.75 338 GLY B CA 1
ATOM 6111 C C . GLY B 1 338 ? 4.297 -21.531 -18.781 1 94.75 338 GLY B C 1
ATOM 6112 O O . GLY B 1 338 ? 5.402 -21.938 -19.156 1 94.75 338 GLY B O 1
ATOM 6113 N N . SER B 1 339 ? 3.941 -20.219 -18.734 1 92.44 339 SER B N 1
ATOM 6114 C CA . SER B 1 339 ? 4.918 -19.125 -18.828 1 92.44 339 SER B CA 1
ATOM 6115 C C . SER B 1 339 ? 5.344 -18.656 -17.438 1 92.44 339 SER B C 1
ATOM 6117 O O . SER B 1 339 ? 4.609 -18.844 -16.469 1 92.44 339 SER B O 1
ATOM 6119 N N . ALA B 1 340 ? 6.523 -18.047 -17.422 1 92.44 340 ALA B N 1
ATOM 6120 C CA . ALA B 1 340 ? 7.047 -17.578 -16.141 1 92.44 340 ALA B CA 1
ATOM 6121 C C . ALA B 1 340 ? 6.223 -16.406 -15.617 1 92.44 340 ALA B C 1
ATOM 6123 O O . ALA B 1 340 ? 6.297 -16.062 -14.438 1 92.44 340 ALA B O 1
ATOM 6124 N N . THR B 1 341 ? 5.395 -15.844 -16.438 1 88.94 341 THR B N 1
ATOM 6125 C CA . THR B 1 341 ? 4.609 -14.688 -16.031 1 88.94 341 THR B CA 1
ATOM 6126 C C . THR B 1 341 ? 3.264 -15.117 -15.453 1 88.94 341 THR B C 1
ATOM 6128 O O . THR B 1 341 ? 2.553 -14.305 -14.852 1 88.94 341 THR B O 1
ATOM 6131 N N . ALA B 1 342 ? 2.949 -16.375 -15.633 1 94.69 342 ALA B N 1
ATOM 6132 C CA . ALA B 1 342 ? 1.682 -16.859 -15.102 1 94.69 342 ALA B CA 1
ATOM 6133 C C . ALA B 1 342 ? 1.714 -16.922 -13.578 1 94.69 342 ALA B C 1
ATOM 6135 O O . ALA B 1 342 ? 2.768 -17.156 -12.977 1 94.69 342 ALA B O 1
ATOM 6136 N N . ASN B 1 343 ? 0.592 -16.641 -12.938 1 96.12 343 ASN B N 1
ATOM 6137 C CA . ASN B 1 343 ? 0.468 -16.766 -11.484 1 96.12 343 ASN B CA 1
ATOM 6138 C C . ASN B 1 343 ? 0.602 -18.203 -11.023 1 96.12 343 ASN B C 1
ATOM 6140 O O . ASN B 1 343 ? -0.227 -19.047 -11.367 1 96.12 343 ASN B O 1
ATOM 6144 N N . PRO B 1 344 ? 1.572 -18.5 -10.219 1 98.12 344 PRO B N 1
ATOM 6145 C CA . PRO B 1 344 ? 1.82 -19.891 -9.867 1 98.12 344 PRO B CA 1
ATOM 6146 C C . PRO B 1 344 ? 0.644 -20.531 -9.133 1 98.12 344 PRO B C 1
ATOM 6148 O O . PRO B 1 344 ? 0.409 -21.734 -9.266 1 98.12 344 PRO B O 1
ATOM 6151 N N . TYR B 1 345 ? -0.064 -19.766 -8.359 1 98.75 345 TYR B N 1
ATOM 6152 C CA . TYR B 1 345 ? -1.231 -20.297 -7.668 1 98.75 345 TYR B CA 1
ATOM 6153 C C . TYR B 1 345 ? -2.307 -20.719 -8.664 1 98.75 345 TYR B C 1
ATOM 6155 O O . TYR B 1 345 ? -2.953 -21.75 -8.484 1 98.75 345 TYR B O 1
ATOM 6163 N N . LEU B 1 346 ? -2.441 -19.938 -9.672 1 98.44 346 LEU B N 1
ATOM 6164 C CA . LEU B 1 346 ? -3.438 -20.266 -10.688 1 98.44 346 LEU B CA 1
ATOM 6165 C C . LEU B 1 346 ? -2.988 -21.453 -11.531 1 98.44 346 LEU B C 1
ATOM 6167 O O . LEU B 1 346 ? -3.811 -22.281 -11.938 1 98.44 346 LEU B O 1
ATOM 6171 N N . VAL B 1 347 ? -1.702 -21.516 -11.828 1 98.56 347 VAL B N 1
ATOM 6172 C CA . VAL B 1 347 ? -1.161 -22.656 -12.555 1 98.56 347 VAL B CA 1
ATOM 6173 C C . VAL B 1 347 ? -1.455 -23.953 -11.789 1 98.56 347 VAL B C 1
ATOM 6175 O O . VAL B 1 347 ? -1.945 -24.922 -12.359 1 98.56 347 VAL B O 1
ATOM 6178 N N . LEU B 1 348 ? -1.177 -23.906 -10.516 1 98.81 348 LEU B N 1
ATOM 6179 C CA . LEU B 1 348 ? -1.407 -25.078 -9.664 1 98.81 348 LEU B CA 1
ATOM 6180 C C . LEU B 1 348 ? -2.893 -25.422 -9.609 1 98.81 348 LEU B C 1
ATOM 6182 O O . LEU B 1 348 ? -3.271 -26.578 -9.82 1 98.81 348 LEU B O 1
ATOM 6186 N N . ALA B 1 349 ? -3.725 -24.453 -9.383 1 98.81 349 ALA B N 1
ATOM 6187 C CA . ALA B 1 349 ? -5.164 -24.656 -9.242 1 98.81 349 ALA B CA 1
ATOM 6188 C C . ALA B 1 349 ? -5.766 -25.219 -10.531 1 98.81 349 ALA B C 1
ATOM 6190 O O . ALA B 1 349 ? -6.551 -26.172 -10.484 1 98.81 349 ALA B O 1
ATOM 6191 N N . ALA B 1 350 ? -5.402 -24.625 -11.648 1 98.75 350 ALA B N 1
ATOM 6192 C CA . ALA B 1 350 ? -5.941 -25.031 -12.938 1 98.75 350 ALA B CA 1
ATOM 6193 C C . ALA B 1 350 ? -5.512 -26.469 -13.273 1 98.75 350 ALA B C 1
ATOM 6195 O O . ALA B 1 350 ? -6.297 -27.25 -13.82 1 98.75 350 ALA B O 1
ATOM 6196 N N . THR B 1 351 ? -4.277 -26.797 -13.023 1 98.81 351 THR B N 1
ATOM 6197 C CA . THR B 1 351 ? -3.773 -28.141 -13.266 1 98.81 351 THR B CA 1
ATOM 6198 C C . THR B 1 351 ? -4.543 -29.156 -12.438 1 98.81 351 THR B C 1
ATOM 6200 O O . THR B 1 351 ? -4.949 -30.203 -12.953 1 98.81 351 THR B O 1
ATOM 6203 N N . VAL B 1 352 ? -4.75 -28.844 -11.188 1 98.81 352 VAL B N 1
ATOM 6204 C CA . VAL B 1 352 ? -5.473 -29.75 -10.297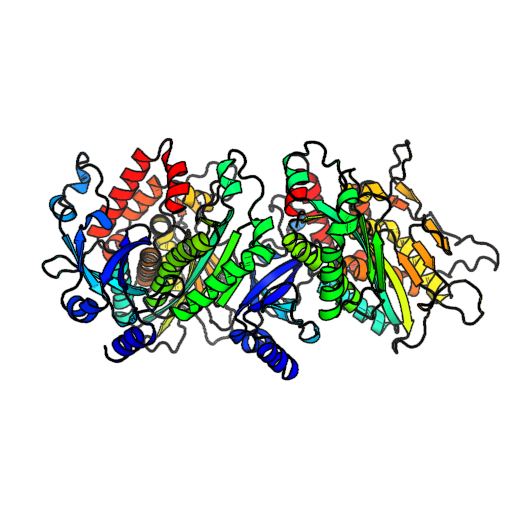 1 98.81 352 VAL B CA 1
ATOM 6205 C C . VAL B 1 352 ? -6.914 -29.906 -10.781 1 98.81 352 VAL B C 1
ATOM 6207 O O . VAL B 1 352 ? -7.434 -31.016 -10.859 1 98.81 352 VAL B O 1
ATOM 6210 N N . ALA B 1 353 ? -7.551 -28.797 -11.133 1 98.69 353 ALA B N 1
ATOM 6211 C CA . ALA B 1 353 ? -8.938 -28.828 -11.602 1 98.69 353 ALA B CA 1
ATOM 6212 C C . ALA B 1 353 ? -9.07 -29.703 -12.852 1 98.69 353 ALA B C 1
ATOM 6214 O O . ALA B 1 353 ? -9.969 -30.531 -12.938 1 98.69 353 ALA B O 1
ATOM 6215 N N . ALA B 1 354 ? -8.203 -29.484 -13.797 1 98.31 354 ALA B N 1
ATOM 6216 C CA . ALA B 1 354 ? -8.234 -30.234 -15.047 1 98.31 354 ALA B CA 1
ATOM 6217 C C . ALA B 1 354 ? -7.957 -31.719 -14.797 1 98.31 354 ALA B C 1
ATOM 6219 O O . ALA B 1 354 ? -8.656 -32.594 -15.32 1 98.31 354 ALA B O 1
ATOM 6220 N N . GLY B 1 355 ? -6.91 -32 -14.016 1 98.25 355 GLY B N 1
ATOM 6221 C CA . GLY B 1 355 ? -6.59 -33.375 -13.695 1 98.25 355 GLY B CA 1
ATOM 6222 C C . GLY B 1 355 ? -7.715 -34.125 -12.969 1 98.25 355 GLY B C 1
ATOM 6223 O O . GLY B 1 355 ? -8 -35.281 -13.266 1 98.25 355 GLY B O 1
ATOM 6224 N N . MET B 1 356 ? -8.359 -33.438 -12.07 1 97.75 356 MET B N 1
ATOM 6225 C CA . MET B 1 356 ? -9.453 -34.031 -11.305 1 97.75 356 MET B CA 1
ATOM 6226 C C . MET B 1 356 ? -10.625 -34.375 -12.211 1 97.75 356 MET B C 1
ATOM 6228 O O . MET B 1 356 ? -11.297 -35.375 -12 1 97.75 356 MET B O 1
ATOM 6232 N N . ASP B 1 357 ? -10.891 -33.531 -13.141 1 96.94 357 ASP B N 1
ATOM 6233 C CA . ASP B 1 357 ? -11.953 -33.844 -14.086 1 96.94 357 ASP B CA 1
ATOM 6234 C C . ASP B 1 357 ? -11.672 -35.156 -14.812 1 96.94 357 ASP B C 1
ATOM 6236 O O . ASP B 1 357 ? -12.586 -35.938 -15.062 1 96.94 357 ASP B O 1
ATOM 6240 N N . GLY B 1 358 ? -10.422 -35.406 -15.18 1 96.06 358 GLY B N 1
ATOM 6241 C CA . GLY B 1 358 ? -10.039 -36.656 -15.812 1 96.06 358 GLY B CA 1
ATOM 6242 C C . GLY B 1 358 ? -10.258 -37.844 -14.93 1 96.06 358 GLY B C 1
ATOM 6243 O O . GLY B 1 358 ? -10.602 -38.938 -15.414 1 96.06 358 GLY B O 1
ATOM 6244 N N . LEU B 1 359 ? -10.117 -37.688 -13.656 1 94.62 359 LEU B N 1
ATOM 6245 C CA . LEU B 1 359 ? -10.312 -38.781 -12.703 1 94.62 359 LEU B CA 1
ATOM 6246 C C . LEU B 1 359 ? -11.781 -39.188 -12.625 1 94.62 359 LEU B C 1
ATOM 6248 O O . LEU B 1 359 ? -12.102 -40.344 -12.414 1 94.62 359 LEU B O 1
ATOM 6252 N N . TYR B 1 360 ? -12.727 -38.25 -12.742 1 90.56 360 TYR B N 1
ATOM 6253 C CA . TYR B 1 360 ? -14.156 -38.5 -12.586 1 90.56 360 TYR B CA 1
ATOM 6254 C C . TYR B 1 360 ? -14.781 -38.938 -13.898 1 90.56 360 TYR B C 1
ATOM 6256 O O . TYR B 1 360 ? -15.898 -39.469 -13.914 1 90.56 360 TYR B O 1
ATOM 6264 N N . SER B 1 361 ? -14.297 -38.625 -14.938 1 80.88 361 SER B N 1
ATOM 6265 C CA . SER B 1 361 ? -14.859 -38.969 -16.234 1 80.88 361 SER B CA 1
ATOM 6266 C C . SER B 1 361 ? -14.844 -40.469 -16.469 1 80.88 361 SER B C 1
ATOM 6268 O O . SER B 1 361 ? -13.906 -41.156 -16.047 1 80.88 361 SER B O 1
ATOM 6270 N N . ASP B 1 362 ? -16.203 -41.062 -16.312 1 65.31 362 ASP B N 1
ATOM 6271 C CA . ASP B 1 362 ? -16.359 -42.5 -16.594 1 65.31 362 ASP B CA 1
ATOM 6272 C C . ASP B 1 362 ? -15.844 -42.844 -17.984 1 65.31 362 ASP B C 1
ATOM 6274 O O . ASP B 1 362 ? -15.883 -44 -18.391 1 65.31 362 ASP B O 1
ATOM 6278 N N . ASP B 1 363 ? -15.781 -41.875 -18.75 1 52 363 ASP B N 1
ATOM 6279 C CA . ASP B 1 363 ? -15.398 -42.25 -20.109 1 52 363 ASP B CA 1
ATOM 6280 C C . ASP B 1 363 ? -14.133 -43.094 -20.109 1 52 363 ASP B C 1
ATOM 6282 O O . ASP B 1 363 ? -13.156 -42.75 -19.438 1 52 363 ASP B O 1
ATOM 6286 N N . GLY B 1 364 ? -14.344 -44.438 -20.078 1 44.31 364 GLY B N 1
ATOM 6287 C CA . GLY B 1 364 ? -13.344 -45.469 -20.219 1 44.31 364 GLY B CA 1
ATOM 6288 C C . GLY B 1 364 ? -12.047 -44.969 -20.828 1 44.31 364 GLY B C 1
ATOM 6289 O O . GLY B 1 364 ? -12.055 -44.25 -21.828 1 44.31 364 GLY B O 1
ATOM 6290 N N . VAL B 1 365 ? -11.109 -44.719 -20 1 46.03 365 VAL B N 1
ATOM 6291 C CA . VAL B 1 365 ? -9.766 -44.656 -20.562 1 46.03 365 VAL B CA 1
ATOM 6292 C C . VAL B 1 365 ? -9.703 -45.5 -21.828 1 46.03 365 VAL B C 1
ATOM 6294 O O . VAL B 1 365 ? -10.273 -46.594 -21.891 1 46.03 365 VAL B O 1
ATOM 6297 N N . LEU B 1 366 ? -9.578 -44.906 -22.969 1 41.06 366 LEU B N 1
ATOM 6298 C CA . LEU B 1 366 ? -9.273 -45.594 -24.234 1 41.06 366 LEU B CA 1
ATOM 6299 C C . LEU B 1 366 ? -8.352 -46.781 -23.984 1 41.06 366 LEU B C 1
ATOM 6301 O O . LEU B 1 366 ? -7.156 -46.594 -23.734 1 41.06 366 LEU B O 1
ATOM 6305 N N . ALA B 1 367 ? -8.773 -47.656 -23.234 1 37.34 367 ALA B N 1
ATOM 6306 C CA . ALA B 1 367 ? -8.125 -48.969 -23.281 1 37.34 367 ALA B CA 1
ATOM 6307 C C . ALA B 1 367 ? -7.785 -49.375 -24.719 1 37.34 367 ALA B C 1
ATOM 6309 O O . ALA B 1 367 ? -8.602 -50 -25.406 1 37.34 367 ALA B O 1
ATOM 6310 N N . GLY B 1 368 ? -7.48 -48.5 -25.641 1 33.75 368 GLY B N 1
ATOM 6311 C CA . GLY B 1 368 ? -7.012 -49.281 -26.766 1 33.75 368 GLY B CA 1
ATOM 6312 C C . GLY B 1 368 ? -6.039 -50.375 -26.359 1 33.75 368 GLY B C 1
ATOM 6313 O O . GLY B 1 368 ? -5.539 -50.375 -25.234 1 33.75 368 GLY B O 1
ATOM 6314 N N . PRO B 1 369 ? -6.074 -51.5 -27.141 1 34.34 369 PRO B N 1
ATOM 6315 C CA . PRO B 1 369 ? -5.102 -52.562 -26.875 1 34.34 369 PRO B CA 1
ATOM 6316 C C . PRO B 1 369 ? -3.787 -52.031 -26.312 1 34.34 369 PRO B C 1
ATOM 6318 O O . PRO B 1 369 ? -3.477 -50.844 -26.453 1 34.34 369 PRO B O 1
ATOM 6321 N N . GLU B 1 370 ? -3.02 -52.906 -25.516 1 36.16 370 GLU B N 1
ATOM 6322 C CA . GLU B 1 370 ? -1.67 -52.781 -24.969 1 36.16 370 GLU B CA 1
ATOM 6323 C C . GLU B 1 370 ? -0.843 -51.75 -25.75 1 36.16 370 GLU B C 1
ATOM 6325 O O . GLU B 1 370 ? -0.044 -51.031 -25.156 1 36.16 370 GLU B O 1
ATOM 6330 N N . ASN B 1 371 ? -0.417 -52.125 -27.062 1 33.22 371 ASN B N 1
ATOM 6331 C CA . ASN B 1 371 ? 0.554 -51.531 -27.984 1 33.22 371 ASN B CA 1
ATOM 6332 C C . ASN B 1 371 ? 0.052 -50.219 -28.562 1 33.22 371 ASN B C 1
ATOM 6334 O O . ASN B 1 371 ? 0.659 -49.656 -29.484 1 33.22 371 ASN B O 1
ATOM 6338 N N . SER B 1 372 ? -1.314 -50.062 -28.75 1 34.56 372 SER B N 1
ATOM 6339 C CA . SER B 1 372 ? -1.689 -48.875 -29.547 1 34.56 372 SER B CA 1
ATOM 6340 C C . SER B 1 372 ? -1.532 -47.594 -28.75 1 34.56 372 SER B C 1
ATOM 6342 O O . SER B 1 372 ? -2.055 -47.469 -27.641 1 34.56 372 SER B O 1
ATOM 6344 N N . THR B 1 373 ? -0.532 -46.906 -28.734 1 38.31 373 THR B N 1
ATOM 6345 C CA . THR B 1 373 ? -0.217 -45.531 -28.422 1 38.31 373 THR B CA 1
ATOM 6346 C C . THR B 1 373 ? -1.444 -44.625 -28.609 1 38.31 373 THR B C 1
ATOM 6348 O O . THR B 1 373 ? -1.359 -43.406 -28.484 1 38.31 373 THR B O 1
ATOM 6351 N N . ASP B 1 374 ? -2.611 -45.125 -29.219 1 38.56 374 ASP B N 1
ATOM 6352 C CA . ASP B 1 374 ? -3.648 -44.219 -29.703 1 38.56 374 ASP B CA 1
ATOM 6353 C C . ASP B 1 374 ? -4.574 -43.781 -28.578 1 38.56 374 ASP B C 1
ATOM 6355 O O . ASP B 1 374 ? -5.34 -44.594 -28.047 1 38.56 374 ASP B O 1
ATOM 6359 N N . LEU B 1 375 ? -4.215 -43.125 -27.5 1 46.09 375 LEU B N 1
ATOM 6360 C CA . LEU B 1 375 ? -5.234 -42.406 -26.75 1 46.09 375 LEU B CA 1
ATOM 6361 C C . LEU B 1 375 ? -6.43 -42.062 -27.641 1 46.09 375 LEU B C 1
ATOM 6363 O O . LEU B 1 375 ? -6.273 -41.406 -28.672 1 46.09 375 LEU B O 1
ATOM 6367 N N . HIS B 1 376 ? -7.297 -43.094 -28.125 1 42.84 376 HIS B N 1
ATOM 6368 C CA . HIS B 1 376 ? -8.492 -42.875 -28.922 1 42.84 376 HIS B CA 1
ATOM 6369 C C . HIS B 1 376 ? -9.031 -41.469 -28.734 1 42.84 376 HIS B C 1
ATOM 6371 O O . HIS B 1 376 ? -9.797 -41.188 -27.812 1 42.84 376 HIS B O 1
ATOM 6377 N N . GLN B 1 377 ? -8.188 -40.562 -28.75 1 44.66 377 GLN B N 1
ATOM 6378 C CA . GLN B 1 377 ? -8.57 -39.156 -28.578 1 44.66 377 GLN B CA 1
ATOM 6379 C C . GLN B 1 377 ? -9.68 -38.781 -29.547 1 44.66 377 GLN B C 1
ATOM 6381 O O . GLN B 1 377 ? -9.594 -39.031 -30.75 1 44.66 377 GLN B O 1
ATOM 6386 N N . SER B 1 378 ? -10.977 -38.844 -29.188 1 48.44 378 SER B N 1
ATOM 6387 C CA . SER B 1 378 ? -11.836 -37.844 -29.844 1 48.44 378 SER B CA 1
ATOM 6388 C C . SER B 1 378 ? -11.008 -36.719 -30.484 1 48.44 378 SER B C 1
ATOM 6390 O O . SER B 1 378 ? -9.781 -36.75 -30.391 1 48.44 378 SER B O 1
ATOM 6392 N N . LYS B 1 379 ? -11.641 -35.594 -31.016 1 57.03 379 LYS B N 1
ATOM 6393 C CA . LYS B 1 379 ? -10.984 -34.438 -31.641 1 57.03 379 LYS B CA 1
ATOM 6394 C C . LYS B 1 379 ? -9.805 -33.969 -30.797 1 57.03 379 LYS B C 1
ATOM 6396 O O . LYS B 1 379 ? -9.961 -33.688 -29.594 1 57.03 379 LYS B O 1
ATOM 6401 N N . PRO B 1 380 ? -8.633 -34.188 -31.344 1 67.25 380 PRO B N 1
ATOM 6402 C CA . PRO B 1 380 ? -7.426 -33.719 -30.656 1 67.25 380 PRO B CA 1
ATOM 6403 C C . PRO B 1 380 ? -7.59 -32.312 -30.062 1 67.25 380 PRO B C 1
ATOM 6405 O O . PRO B 1 380 ? -8.195 -31.438 -30.688 1 67.25 380 PRO B O 1
ATOM 6408 N N . SER B 1 381 ? -7.352 -32.312 -28.75 1 84.94 381 SER B N 1
ATOM 6409 C CA . SER B 1 381 ? -7.391 -31 -28.078 1 84.94 381 SER B CA 1
ATOM 6410 C C . SER B 1 381 ? -6.383 -30.031 -28.703 1 84.94 381 SER B C 1
ATOM 6412 O O . SER B 1 381 ? -5.297 -30.453 -29.109 1 84.94 381 SER B O 1
ATOM 6414 N N . GLU B 1 382 ? -6.793 -28.875 -28.938 1 93.31 382 GLU B N 1
ATOM 6415 C CA . GLU B 1 382 ? -5.938 -27.859 -29.562 1 93.31 382 GLU B CA 1
ATOM 6416 C C . GLU B 1 382 ? -5.73 -26.672 -28.625 1 93.31 382 GLU B C 1
ATOM 6418 O O . GLU B 1 382 ? -6.562 -26.406 -27.75 1 93.31 382 GLU B O 1
ATOM 6423 N N . ILE B 1 383 ? -4.641 -26.094 -28.797 1 95.25 383 ILE B N 1
ATOM 6424 C CA . ILE B 1 383 ? -4.293 -24.875 -28.062 1 95.25 383 ILE B CA 1
ATOM 6425 C C . ILE B 1 383 ? -4.398 -23.672 -28.984 1 95.25 383 ILE B C 1
ATOM 6427 O O . ILE B 1 383 ? -3.699 -23.594 -29.984 1 95.25 383 ILE B O 1
ATOM 6431 N N . PRO B 1 384 ? -5.285 -22.781 -28.656 1 95.19 384 PRO B N 1
ATOM 6432 C CA . PRO B 1 384 ? -5.363 -21.578 -29.484 1 95.19 384 PRO B CA 1
ATOM 6433 C C . PRO B 1 384 ? -4.094 -20.734 -29.422 1 95.19 384 PRO B C 1
ATOM 6435 O O . PRO B 1 384 ? -3.49 -20.594 -28.359 1 95.19 384 PRO B O 1
ATOM 6438 N N . LEU B 1 385 ? -3.705 -20.125 -30.547 1 92.81 385 LEU B N 1
ATOM 6439 C CA . LEU B 1 385 ? -2.494 -19.328 -30.609 1 92.81 385 LEU B CA 1
ATOM 6440 C C . LEU B 1 385 ? -2.793 -17.875 -30.25 1 92.81 385 LEU B C 1
ATOM 6442 O O . LEU B 1 385 ? -1.922 -17.156 -29.734 1 92.81 385 LEU B O 1
ATOM 6446 N N . LYS B 1 386 ? -3.967 -17.422 -30.5 1 92.62 386 LYS B N 1
ATOM 6447 C CA . LYS B 1 386 ? -4.363 -16.062 -30.141 1 92.62 386 LYS B CA 1
ATOM 6448 C C . LYS B 1 386 ? -4.969 -16.031 -28.75 1 92.62 386 LYS B C 1
ATOM 6450 O O . LYS B 1 386 ? -5.727 -16.922 -28.359 1 92.62 386 LYS B O 1
ATOM 6455 N N . LEU B 1 387 ? -4.629 -15.008 -28.047 1 93 387 LEU B N 1
ATOM 6456 C CA . LEU B 1 387 ? -5.121 -14.875 -26.688 1 93 387 LEU B CA 1
ATOM 6457 C C . LEU B 1 387 ? -6.641 -14.773 -26.656 1 93 387 LEU B C 1
ATOM 6459 O O . LEU B 1 387 ? -7.293 -15.336 -25.766 1 93 387 LEU B O 1
ATOM 6463 N N . GLU B 1 388 ? -7.242 -14.086 -27.641 1 94.38 388 GLU B N 1
ATOM 6464 C CA . GLU B 1 388 ? -8.695 -13.922 -27.719 1 94.38 388 GLU B CA 1
ATOM 6465 C C . GLU B 1 388 ? -9.391 -15.281 -27.781 1 94.38 388 GLU B C 1
ATOM 6467 O O . GLU B 1 388 ? -10.414 -15.484 -27.125 1 94.38 388 GLU B O 1
ATOM 6472 N N . HIS B 1 389 ? -8.789 -16.141 -28.547 1 95.62 389 HIS B N 1
ATOM 6473 C CA . HIS B 1 389 ? -9.367 -17.484 -28.688 1 95.62 389 HIS B CA 1
ATOM 6474 C C . HIS B 1 389 ? -9.164 -18.312 -27.438 1 95.62 389 HIS B C 1
ATOM 6476 O O . HIS B 1 389 ? -10.023 -19.125 -27.078 1 95.62 389 HIS B O 1
ATOM 6482 N N . ALA B 1 390 ? -8.062 -18.172 -26.797 1 96.56 390 ALA B N 1
ATOM 6483 C CA . ALA B 1 390 ? -7.824 -18.875 -25.531 1 96.56 390 ALA B CA 1
ATOM 6484 C C . ALA B 1 390 ? -8.805 -18.406 -24.453 1 96.56 390 ALA B C 1
ATOM 6486 O O . ALA B 1 390 ? -9.289 -19.219 -23.656 1 96.56 390 ALA B O 1
ATOM 6487 N N . LEU B 1 391 ? -9.07 -17.094 -24.438 1 96.75 391 LEU B N 1
ATOM 6488 C CA . LEU B 1 391 ? -10.031 -16.531 -23.5 1 96.75 391 LEU B CA 1
ATOM 6489 C C . LEU B 1 391 ? -11.422 -17.109 -23.75 1 96.75 391 LEU B C 1
ATOM 6491 O O . LEU B 1 391 ? -12.133 -17.453 -22.797 1 96.75 391 LEU B O 1
ATOM 6495 N N . MET B 1 392 ? -11.789 -17.25 -24.984 1 96.5 392 MET B N 1
ATOM 6496 C CA . MET B 1 392 ? -13.07 -17.844 -25.344 1 96.5 392 MET B CA 1
ATOM 6497 C C . MET B 1 392 ? -13.133 -19.297 -24.891 1 96.5 392 MET B C 1
ATOM 6499 O O . MET B 1 392 ? -14.156 -19.75 -24.391 1 96.5 392 MET B O 1
ATOM 6503 N N . ALA B 1 393 ? -12.016 -20 -25.125 1 97.31 393 ALA B N 1
ATOM 6504 C CA . ALA B 1 393 ? -11.938 -21.391 -24.688 1 97.31 393 ALA B CA 1
ATOM 6505 C C . ALA B 1 393 ? -12.133 -21.516 -23.188 1 97.31 393 ALA B C 1
ATOM 6507 O O . ALA B 1 393 ? -12.797 -22.438 -22.703 1 97.31 393 ALA B O 1
ATOM 6508 N N . LEU B 1 394 ? -11.57 -20.641 -22.422 1 98 394 LEU B N 1
ATOM 6509 C CA . LEU B 1 394 ? -11.719 -20.641 -20.984 1 98 394 LEU B CA 1
ATOM 6510 C C . LEU B 1 394 ? -13.164 -20.344 -20.578 1 98 394 LEU B C 1
ATOM 6512 O O . LEU B 1 394 ? -13.711 -21.016 -19.703 1 98 394 LEU B O 1
ATOM 6516 N N . GLU B 1 395 ? -13.766 -19.406 -21.203 1 96.44 395 GLU B N 1
ATOM 6517 C CA . GLU B 1 395 ? -15.148 -19.047 -20.906 1 96.44 395 GLU B CA 1
ATOM 6518 C C . GLU B 1 395 ? -16.094 -20.188 -21.234 1 96.44 395 GLU B C 1
ATOM 6520 O O . GLU B 1 395 ? -17.125 -20.359 -20.578 1 96.44 395 GLU B O 1
ATOM 6525 N N . GLU B 1 396 ? -15.75 -20.969 -22.203 1 96.69 396 GLU B N 1
ATOM 6526 C CA . GLU B 1 396 ? -16.625 -22.047 -22.656 1 96.69 396 GLU B CA 1
ATOM 6527 C C . GLU B 1 396 ? -16.375 -23.328 -21.875 1 96.69 396 GLU B C 1
ATOM 6529 O O . GLU B 1 396 ? -17.172 -24.266 -21.938 1 96.69 396 GLU B O 1
ATOM 6534 N N . ASP B 1 397 ? -15.273 -23.359 -21.172 1 97.19 397 ASP B N 1
ATOM 6535 C CA . ASP B 1 397 ? -14.938 -24.547 -20.391 1 97.19 397 ASP B CA 1
ATOM 6536 C C . ASP B 1 397 ? -15.719 -24.594 -19.078 1 97.19 397 ASP B C 1
ATOM 6538 O O . ASP B 1 397 ? -15.234 -24.125 -18.047 1 97.19 397 ASP B O 1
ATOM 6542 N N . GLN B 1 398 ? -16.797 -25.219 -19.031 1 96.69 398 GLN B N 1
ATOM 6543 C CA . GLN B 1 398 ? -17.703 -25.219 -17.891 1 96.69 398 GLN B CA 1
ATOM 6544 C C . GLN B 1 398 ? -17.047 -25.875 -16.672 1 96.69 398 GLN B C 1
ATOM 6546 O O . GLN B 1 398 ? -17.25 -25.422 -15.539 1 96.69 398 GLN B O 1
ATOM 6551 N N . CYS B 1 399 ? -16.281 -26.859 -16.938 1 96.06 399 CYS B N 1
ATOM 6552 C CA . CYS B 1 399 ? -15.633 -27.578 -15.844 1 96.06 399 CYS B CA 1
ATOM 6553 C C . CYS B 1 399 ? -14.656 -26.672 -15.102 1 96.06 399 CYS B C 1
ATOM 6555 O O . CYS B 1 399 ? -14.727 -26.547 -13.875 1 96.06 399 CYS B O 1
ATOM 6557 N N . LEU B 1 400 ? -13.773 -26.016 -15.781 1 97.94 400 LEU B N 1
ATOM 6558 C CA . LEU B 1 400 ? -12.789 -25.141 -15.156 1 97.94 400 LEU B CA 1
ATOM 6559 C C . LEU B 1 400 ? -13.461 -23.906 -14.547 1 97.94 400 LEU B C 1
ATOM 6561 O O . LEU B 1 400 ? -13.023 -23.406 -13.516 1 97.94 400 LEU B O 1
ATOM 6565 N N . ARG B 1 401 ? -14.492 -23.422 -15.188 1 97.31 401 ARG B N 1
ATOM 6566 C CA . ARG B 1 401 ? -15.234 -22.297 -14.641 1 97.31 401 ARG B CA 1
ATOM 6567 C C . ARG B 1 401 ? -15.828 -22.625 -13.281 1 97.31 401 ARG B C 1
ATOM 6569 O O . ARG B 1 401 ? -15.742 -21.828 -12.344 1 97.31 401 ARG B O 1
ATOM 6576 N N . GLN B 1 402 ? -16.344 -23.797 -13.234 1 96.94 402 GLN B N 1
ATOM 6577 C CA . GLN B 1 402 ? -16.938 -24.234 -11.969 1 96.94 402 GLN B CA 1
ATOM 6578 C C . GLN B 1 402 ? -15.867 -24.5 -10.922 1 96.94 402 GLN B C 1
ATOM 6580 O O . GLN B 1 402 ? -16.016 -24.125 -9.758 1 96.94 402 GLN B O 1
ATOM 6585 N N . ALA B 1 403 ? -14.836 -25.141 -11.281 1 98.06 403 ALA B N 1
ATOM 6586 C CA . ALA B 1 403 ? -13.789 -25.531 -10.352 1 98.06 403 ALA B CA 1
ATOM 6587 C C . ALA B 1 403 ? -13.055 -24.312 -9.789 1 98.06 403 ALA B C 1
ATOM 6589 O O . ALA B 1 403 ? -12.781 -24.25 -8.586 1 98.06 403 ALA B O 1
ATOM 6590 N N . LEU B 1 404 ? -12.711 -23.375 -10.672 1 98.31 404 LEU B N 1
ATOM 6591 C CA . LEU B 1 404 ? -11.938 -22.219 -10.25 1 98.31 404 LEU B CA 1
ATOM 6592 C C . LEU B 1 404 ? -12.859 -21.109 -9.75 1 98.31 404 LEU B C 1
ATOM 6594 O O . LEU B 1 404 ? -12.406 -20.172 -9.086 1 98.31 404 LEU B O 1
ATOM 6598 N N . GLY B 1 405 ? -14.133 -21.219 -10 1 96.38 405 GLY B N 1
ATOM 6599 C CA . GLY B 1 405 ? -15.125 -20.25 -9.57 1 96.38 405 GLY B CA 1
ATOM 6600 C C . GLY B 1 405 ? -15.547 -19.297 -10.672 1 96.38 405 GLY B C 1
ATOM 6601 O O . GLY B 1 405 ? -14.703 -18.641 -11.289 1 96.38 405 GLY B O 1
ATOM 6602 N N . GLU B 1 406 ? -16.812 -19.125 -10.828 1 94.38 406 GLU B N 1
ATOM 6603 C CA . GLU B 1 406 ? -17.375 -18.281 -11.867 1 94.38 406 GLU B CA 1
ATOM 6604 C C . GLU B 1 406 ? -16.953 -16.828 -11.688 1 94.38 406 GLU B C 1
ATOM 6606 O O . GLU B 1 406 ? -16.656 -16.125 -12.664 1 94.38 406 GLU B O 1
ATOM 6611 N N . THR B 1 407 ? -16.938 -16.422 -10.461 1 90 407 THR B N 1
ATOM 6612 C CA . THR B 1 407 ? -16.562 -15.047 -10.164 1 90 407 THR B CA 1
ATOM 6613 C C . THR B 1 407 ? -15.141 -14.758 -10.602 1 90 407 THR B C 1
ATOM 6615 O O . THR B 1 407 ? -14.875 -13.734 -11.234 1 90 407 THR B O 1
ATOM 6618 N N . PHE B 1 408 ? -14.297 -15.633 -10.305 1 94.62 408 PHE B N 1
ATOM 6619 C CA . PHE B 1 408 ? -12.906 -15.445 -10.68 1 94.62 408 PHE B CA 1
ATOM 6620 C C . PHE B 1 408 ? -12.742 -15.453 -12.188 1 94.62 408 PHE B C 1
ATOM 6622 O O . PHE B 1 408 ? -12.031 -14.617 -12.75 1 94.62 408 PHE B O 1
ATOM 6629 N N . ILE B 1 409 ? -13.352 -16.406 -12.836 1 95.38 409 ILE B N 1
ATOM 6630 C CA . ILE B 1 409 ? -13.195 -16.547 -14.281 1 95.38 409 ILE B CA 1
ATOM 6631 C C . ILE B 1 409 ? -13.711 -15.273 -14.969 1 95.38 409 ILE B C 1
ATOM 6633 O O . ILE B 1 409 ? -13.062 -14.758 -15.883 1 95.38 409 ILE B O 1
ATOM 6637 N N . ARG B 1 410 ? -14.797 -14.797 -14.531 1 90.06 410 ARG B N 1
ATOM 6638 C CA . ARG B 1 410 ? -15.336 -13.562 -15.102 1 90.06 410 ARG B CA 1
ATOM 6639 C C . ARG B 1 410 ? -14.367 -12.398 -14.906 1 90.06 410 ARG B C 1
ATOM 6641 O O . ARG B 1 410 ? -14.148 -11.609 -15.828 1 90.06 410 ARG B O 1
ATOM 6648 N N . TYR B 1 411 ? -13.859 -12.312 -13.703 1 88.69 411 TYR B N 1
ATOM 6649 C CA . TYR B 1 411 ? -12.906 -11.25 -13.398 1 88.69 411 TYR B CA 1
ATOM 6650 C C . TYR B 1 411 ? -11.656 -11.383 -14.273 1 88.69 411 TYR B C 1
ATOM 6652 O O . TYR B 1 411 ? -11.203 -10.398 -14.859 1 88.69 411 TYR B O 1
ATOM 6660 N N . PHE B 1 412 ? -11.133 -12.562 -14.367 1 93.06 412 PHE B N 1
ATOM 6661 C CA . PHE B 1 412 ? -9.914 -12.82 -15.133 1 93.06 412 PHE B CA 1
ATOM 6662 C C . PHE B 1 412 ? -10.102 -12.461 -16.594 1 93.06 412 PHE B C 1
ATOM 6664 O O . PHE B 1 412 ? -9.273 -11.766 -17.188 1 93.06 412 PHE B O 1
ATOM 6671 N N . VAL B 1 413 ? -11.133 -12.914 -17.156 1 91.94 413 VAL B N 1
ATOM 6672 C CA . VAL B 1 413 ? -11.406 -12.68 -18.562 1 91.94 413 VAL B CA 1
ATOM 6673 C C . VAL B 1 413 ? -11.586 -11.188 -18.812 1 91.94 413 VAL B C 1
ATOM 6675 O O . VAL B 1 413 ? -11.047 -10.648 -19.781 1 91.94 413 VAL B O 1
ATOM 6678 N N . ALA B 1 414 ? -12.281 -10.539 -17.938 1 86.69 414 ALA B N 1
ATOM 6679 C CA . ALA B 1 414 ? -12.484 -9.102 -18.078 1 86.69 414 ALA B CA 1
ATOM 6680 C C . ALA B 1 414 ? -11.156 -8.352 -18.047 1 86.69 414 ALA B C 1
ATOM 6682 O O . ALA B 1 414 ? -10.922 -7.449 -18.859 1 86.69 414 ALA B O 1
ATOM 6683 N N . MET B 1 415 ? -10.375 -8.758 -17.141 1 87.69 415 MET B N 1
ATOM 6684 C CA . MET B 1 415 ? -9.078 -8.094 -16.984 1 87.69 415 MET B CA 1
ATOM 6685 C C . MET B 1 415 ? -8.203 -8.328 -18.203 1 87.69 415 MET B C 1
ATOM 6687 O O . MET B 1 415 ? -7.547 -7.402 -18.688 1 87.69 415 MET B O 1
ATOM 6691 N N . LYS B 1 416 ? -8.203 -9.492 -18.656 1 89.56 416 LYS B N 1
ATOM 6692 C CA . LYS B 1 416 ? -7.352 -9.805 -19.812 1 89.56 416 LYS B CA 1
ATOM 6693 C C . LYS B 1 416 ? -7.879 -9.141 -21.078 1 89.56 416 LYS B C 1
ATOM 6695 O O . LYS B 1 416 ? -7.102 -8.719 -21.938 1 89.56 416 LYS B O 1
ATOM 6700 N N . LYS B 1 417 ? -9.141 -9.062 -21.266 1 86.56 417 LYS B N 1
ATOM 6701 C CA . LYS B 1 417 ? -9.719 -8.328 -22.391 1 86.56 417 LYS B CA 1
ATOM 6702 C C . LYS B 1 417 ? -9.352 -6.848 -22.328 1 86.56 417 LYS B C 1
ATOM 6704 O O . LYS B 1 417 ? -9.039 -6.238 -23.344 1 86.56 417 LYS B O 1
ATOM 6709 N N . TYR B 1 418 ? -9.43 -6.332 -21.141 1 81.81 418 TYR B N 1
ATOM 6710 C CA . TYR B 1 418 ? -9.047 -4.941 -20.953 1 81.81 418 TYR B CA 1
ATOM 6711 C C . TYR B 1 418 ? -7.59 -4.719 -21.344 1 81.81 418 TYR B C 1
ATOM 6713 O O . TYR B 1 418 ? -7.266 -3.734 -22.016 1 81.81 418 TYR B O 1
ATOM 6721 N N . GLU B 1 419 ? -6.77 -5.586 -20.922 1 81.94 419 GLU B N 1
ATOM 6722 C CA . GLU B 1 419 ? -5.352 -5.488 -21.25 1 81.94 419 GLU B CA 1
ATOM 6723 C C . GLU B 1 419 ? -5.125 -5.598 -22.75 1 81.94 419 GLU B C 1
ATOM 6725 O O . GLU B 1 419 ? -4.242 -4.938 -23.297 1 81.94 419 GLU B O 1
ATOM 6730 N N . LEU B 1 420 ? -5.828 -6.395 -23.391 1 83.38 420 LEU B N 1
ATOM 6731 C CA . LEU B 1 420 ? -5.742 -6.566 -24.828 1 83.38 420 LEU B CA 1
ATOM 6732 C C . LEU B 1 420 ? -6.121 -5.281 -25.562 1 83.38 420 LEU B C 1
ATOM 6734 O O . LEU B 1 420 ? -5.5 -4.926 -26.562 1 83.38 420 LEU B O 1
ATOM 6738 N N . GLU B 1 421 ? -7.09 -4.641 -25.078 1 78.31 421 GLU B N 1
ATOM 6739 C CA . GLU B 1 421 ? -7.598 -3.43 -25.719 1 78.31 421 GLU B CA 1
ATOM 6740 C C . GLU B 1 421 ? -6.672 -2.244 -25.453 1 78.31 421 GLU B C 1
ATOM 6742 O O . GLU B 1 421 ? -6.605 -1.315 -26.266 1 78.31 421 GLU B O 1
ATOM 6747 N N . ASN B 1 422 ? -6.098 -2.143 -24.312 1 68.44 422 ASN B N 1
ATOM 6748 C CA . ASN B 1 422 ? -5.277 -0.997 -23.938 1 68.44 422 ASN B CA 1
ATOM 6749 C C . ASN B 1 422 ? -3.797 -1.265 -24.188 1 68.44 422 ASN B C 1
ATOM 6751 O O . ASN B 1 422 ? -2.953 -0.408 -23.906 1 68.44 422 ASN B O 1
ATOM 6755 N N . GLU B 1 423 ? -3.402 -2.316 -24.344 1 59.41 423 GLU B N 1
ATOM 6756 C CA . GLU B 1 423 ? -2.02 -2.715 -24.594 1 59.41 423 GLU B CA 1
ATOM 6757 C C . GLU B 1 423 ? -1.486 -2.094 -25.875 1 59.41 423 GLU B C 1
ATOM 6759 O O . GLU B 1 423 ? -0.288 -2.164 -26.156 1 59.41 423 GLU B O 1
ATOM 6764 N N . GLU B 1 424 ? -2.305 -1.679 -26.891 1 47.03 424 GLU B N 1
ATOM 6765 C CA . GLU B 1 424 ? -1.486 -1.304 -28.047 1 47.03 424 GLU B CA 1
ATOM 6766 C C . GLU B 1 424 ? -0.36 -0.358 -27.625 1 47.03 424 GLU B C 1
ATOM 6768 O O . GLU B 1 424 ? 0.717 -0.371 -28.234 1 47.03 424 GLU B O 1
ATOM 6773 N N . THR B 1 425 ? -0.757 0.948 -27.453 1 40.53 425 THR B N 1
ATOM 6774 C CA . THR B 1 425 ? 0.307 1.922 -27.672 1 40.53 425 THR B CA 1
ATOM 6775 C C . THR B 1 425 ? 1.504 1.624 -26.766 1 40.53 425 THR B C 1
ATOM 6777 O O . THR B 1 425 ? 2.457 0.969 -27.188 1 40.53 425 THR B O 1
ATOM 6780 N N . ASP B 1 426 ? 2.049 2.602 -25.797 1 37.31 426 ASP B N 1
ATOM 6781 C CA . ASP B 1 426 ? 3.268 2.818 -25.016 1 37.31 426 ASP B CA 1
ATOM 6782 C C . ASP B 1 426 ? 3.336 1.865 -23.828 1 37.31 426 ASP B C 1
ATOM 6784 O O . ASP B 1 426 ? 4.285 1.912 -23.047 1 37.31 426 ASP B O 1
ATOM 6788 N N . ALA B 1 427 ? 2.469 1.014 -23.453 1 36.38 427 ALA B N 1
ATOM 6789 C CA . ALA B 1 427 ? 2.312 0.257 -22.219 1 36.38 427 ALA B CA 1
ATOM 6790 C C . ALA B 1 427 ? 3.172 -1.004 -22.234 1 36.38 427 ALA B C 1
ATOM 6792 O O . ALA B 1 427 ? 3.654 -1.445 -21.188 1 36.38 427 ALA B O 1
ATOM 6793 N N . GLU B 1 428 ? 3.078 -1.784 -23.328 1 38.62 428 GLU B N 1
ATOM 6794 C CA . GLU B 1 428 ? 3.98 -2.932 -23.328 1 38.62 428 GLU B CA 1
ATOM 6795 C C . GLU B 1 428 ? 5.391 -2.523 -22.906 1 38.62 428 GLU B C 1
ATOM 6797 O O . GLU B 1 428 ? 6.082 -3.271 -22.219 1 38.62 428 GLU B O 1
ATOM 6802 N N . ARG B 1 429 ? 5.707 -1.444 -23.484 1 37.25 429 ARG B N 1
ATOM 6803 C CA . ARG B 1 429 ? 7.027 -0.943 -23.125 1 37.25 429 ARG B CA 1
ATOM 6804 C C . ARG B 1 429 ? 7.117 -0.64 -21.641 1 37.25 429 ARG B C 1
ATOM 6806 O O . ARG B 1 429 ? 8.133 -0.923 -21 1 37.25 429 ARG B O 1
ATOM 6813 N N . ASN B 1 430 ? 6.078 0.023 -21.234 1 38.84 430 ASN B N 1
ATOM 6814 C CA . ASN B 1 430 ? 6.062 0.436 -19.844 1 38.84 430 ASN B CA 1
ATOM 6815 C C . ASN B 1 430 ? 5.828 -0.75 -18.906 1 38.84 430 ASN B C 1
ATOM 6817 O O . ASN B 1 430 ? 6.258 -0.731 -17.75 1 38.84 430 ASN B O 1
ATOM 6821 N N . LYS B 1 431 ? 5.105 -1.725 -19.391 1 39.91 431 LYS B N 1
ATOM 6822 C CA . LYS B 1 431 ? 4.938 -2.996 -18.688 1 39.91 431 LYS B CA 1
ATOM 6823 C C . LYS B 1 431 ? 6.277 -3.705 -18.5 1 39.91 431 LYS B C 1
ATOM 6825 O O . LYS B 1 431 ? 6.5 -4.375 -17.5 1 39.91 431 LYS B O 1
ATOM 6830 N N . PHE B 1 432 ? 6.938 -3.592 -19.719 1 35.84 432 PHE B N 1
ATOM 6831 C CA . PHE B 1 432 ? 8.289 -4.121 -19.594 1 35.84 432 PHE B CA 1
ATOM 6832 C C . PHE B 1 432 ? 8.969 -3.592 -18.328 1 35.84 432 PHE B C 1
ATOM 6834 O O . PHE B 1 432 ? 9.594 -4.352 -17.594 1 35.84 432 PHE B O 1
ATOM 6841 N N . LEU B 1 433 ? 8.852 -2.281 -18.266 1 37.28 433 LEU B N 1
ATOM 6842 C CA . LEU B 1 433 ? 9.594 -1.672 -17.172 1 37.28 433 LEU B CA 1
ATOM 6843 C C . LEU B 1 433 ? 8.898 -1.927 -15.836 1 37.28 433 LEU B C 1
ATOM 6845 O O . LEU B 1 433 ? 9.547 -2.01 -14.789 1 37.28 433 LEU B O 1
ATOM 6849 N N . GLU B 1 434 ? 7.609 -1.875 -15.883 1 37.72 434 GLU B N 1
ATOM 6850 C CA . GLU B 1 434 ? 6.875 -2.127 -14.648 1 37.72 434 GLU B CA 1
ATOM 6851 C C . GLU B 1 434 ? 7.066 -3.566 -14.18 1 37.72 434 GLU B C 1
ATOM 6853 O O . GLU B 1 434 ? 7.09 -3.832 -12.969 1 37.72 434 GLU B O 1
ATOM 6858 N N . TYR B 1 435 ? 6.98 -4.398 -15.234 1 34.03 435 TYR B N 1
ATOM 6859 C CA . TYR B 1 435 ? 7.336 -5.781 -14.945 1 34.03 435 TYR B CA 1
ATOM 6860 C C . TYR B 1 435 ? 8.844 -5.934 -14.758 1 34.03 435 TYR B C 1
ATOM 6862 O O . TYR B 1 435 ? 9.336 -7.035 -14.523 1 34.03 435 TYR B O 1
ATOM 6870 N N . PHE B 1 436 ? 9.555 -4.887 -15.188 1 31.89 436 PHE B N 1
ATOM 6871 C CA . PHE B 1 436 ? 10.945 -4.922 -14.766 1 31.89 436 PHE B CA 1
ATOM 6872 C C . PHE B 1 436 ? 11.062 -4.762 -13.25 1 31.89 436 PHE B C 1
ATOM 6874 O O . PHE B 1 436 ? 10.969 -3.648 -12.734 1 31.89 436 PHE B O 1
ATOM 6881 N N . ILE B 1 437 ? 10.164 -5.324 -12.672 1 28.25 437 ILE B N 1
ATOM 6882 C CA . ILE B 1 437 ? 10.438 -5.648 -11.273 1 28.25 437 ILE B CA 1
ATOM 6883 C C . ILE B 1 437 ? 11.836 -6.234 -11.148 1 28.25 437 ILE B C 1
ATOM 6885 O O . ILE B 1 437 ? 12.188 -7.184 -11.852 1 28.25 437 ILE B O 1
#

Solvent-accessible surface area (backbone atoms only — not comparable to full-atom values): 44856 Å² total; per-residue (Å²): 107,68,68,55,52,50,50,40,60,76,57,60,42,51,32,35,31,44,29,36,62,24,79,59,39,47,84,38,70,54,71,40,56,40,88,50,45,74,61,34,59,76,73,26,47,77,43,58,33,50,75,43,43,82,75,72,76,73,81,56,70,79,56,50,80,62,52,64,77,65,49,76,30,60,24,27,37,36,57,40,72,90,52,54,28,61,40,76,86,39,85,39,26,28,37,25,44,33,49,55,21,36,80,89,67,45,70,41,69,69,37,42,60,55,39,22,52,51,39,51,50,52,39,40,74,73,49,28,33,51,39,24,19,45,34,38,30,35,33,42,34,51,53,75,51,55,72,66,28,94,51,72,63,79,45,21,38,69,42,45,57,51,75,29,39,61,54,52,49,50,47,54,51,34,34,42,67,56,68,34,49,63,51,33,36,29,68,48,96,48,55,20,27,36,34,42,30,42,52,66,29,62,63,67,53,27,34,51,34,49,47,46,45,62,52,45,52,35,58,50,28,48,77,70,51,32,37,37,27,41,59,41,85,93,48,35,41,24,41,24,27,44,34,33,32,47,20,33,63,84,67,78,44,61,48,24,49,44,91,79,75,54,90,48,65,26,70,62,30,46,24,24,50,49,14,41,45,71,38,35,25,31,47,36,30,59,15,24,68,43,70,52,35,29,48,64,70,54,57,94,58,85,66,91,64,67,52,42,75,66,42,65,37,72,47,22,70,83,26,39,36,20,34,37,67,60,72,92,81,40,37,31,38,32,39,52,57,22,22,38,61,28,19,45,31,47,43,52,22,51,51,48,44,29,22,51,51,19,63,65,50,74,70,66,67,56,70,46,64,95,85,54,88,49,67,66,63,66,83,74,39,44,31,50,50,46,59,71,54,11,48,50,38,35,72,67,32,60,67,57,29,61,67,54,27,58,68,25,48,53,51,50,51,52,49,49,53,46,45,62,72,68,44,67,85,66,44,62,62,43,44,51,49,57,54,36,86,105,69,69,54,53,51,51,38,60,75,55,60,41,50,30,34,31,45,28,37,62,27,80,57,41,46,83,38,50,46,30,26,45,40,87,48,44,75,61,33,62,76,72,26,49,76,43,58,34,51,77,43,44,80,74,74,76,72,82,54,70,82,53,54,78,61,46,66,67,62,47,34,13,53,24,26,38,36,59,40,72,90,50,54,27,61,40,76,80,39,85,38,26,29,36,25,47,32,49,56,22,38,76,88,67,46,69,40,68,69,36,42,62,55,40,23,50,50,38,52,50,52,39,40,75,72,49,26,34,49,40,22,21,45,33,39,31,36,32,44,37,52,54,74,53,55,75,73,32,92,60,80,61,83,42,29,43,80,44,48,66,77,72,35,49,63,55,53,50,51,47,53,52,37,33,42,65,55,70,33,48,70,67,48,70,44,75,46,97,46,53,25,26,36,34,41,29,40,53,67,28,62,63,66,54,26,34,53,35,49,46,48,46,61,52,45,52,27,45,51,30,43,76,69,48,32,43,30,29,38,57,40,88,91,48,36,42,23,41,24,27,45,34,34,31,47,20,32,63,84,67,78,44,61,48,23,48,42,89,78,75,53,89,48,62,23,71,63,30,47,25,25,50,49,13,41,45,69,36,35,22,31,48,35,32,58,15,23,68,43,70,49,33,29,50,69,70,56,58,92,58,87,65,91,62,67,52,41,76,67,41,66,36,74,75,29,88,86,27,39,35,20,34,36,67,62,72,94,82,39,37,31,38,32,40,52,58,21,23,39,61,27,18,47,31,47,41,52,21,49,50,48,45,28,22,50,52,19,62,66,47,75,70,66,71,58,70,44,62,95,83,54,84,51,66,69,62,64,83,75,39,44,30,49,48,44,57,71,53,10,49,49,38,34,72,66,32,61,66,58,29,60,67,57,28,57,68,24,48,53,49,50,50,51,51,49,52,47,47,63,70,62,40,65,77,74,41,56,63,46,42,50,52,64,56,35,67